Protein AF-A0A8T9BLK2-F1 (afdb_monomer)

Solvent-accessible surface area (backbone atoms only — not comparable to full-atom values): 68616 Å² total; per-residue (Å²): 132,92,81,92,84,88,91,85,91,87,90,91,92,85,91,90,89,92,88,90,84,88,85,89,82,92,74,89,77,74,81,78,75,74,76,85,77,80,78,51,68,69,63,63,46,60,80,20,44,61,84,83,90,82,53,83,85,38,69,67,26,48,50,18,27,55,54,35,48,53,46,49,52,55,48,49,53,52,49,54,58,35,71,66,52,31,55,70,72,42,46,53,57,39,47,77,65,77,43,71,53,59,66,56,51,52,61,70,46,35,41,87,95,63,71,72,50,68,39,24,59,50,13,27,55,98,68,44,98,92,42,89,31,44,25,21,19,39,51,34,29,41,30,37,33,74,45,30,63,28,30,40,41,32,32,24,44,41,24,87,37,15,33,34,42,48,56,25,36,51,52,52,49,50,48,49,47,46,18,62,78,15,43,23,33,37,38,37,40,40,22,20,62,21,69,35,70,96,50,37,80,64,26,50,80,52,84,80,18,50,64,38,53,59,54,49,44,54,52,31,47,76,69,71,31,53,33,36,23,34,30,70,16,46,16,28,36,76,44,29,49,58,40,67,62,29,81,44,25,34,23,16,44,97,54,10,29,45,30,68,60,53,48,74,52,41,30,72,75,73,66,48,90,60,51,62,52,78,71,23,11,23,64,41,25,51,76,70,70,67,57,26,78,39,75,19,79,38,64,67,50,40,42,52,50,52,42,48,55,54,56,68,50,89,55,64,62,54,65,87,76,67,100,61,93,52,49,68,35,82,42,66,33,67,53,38,36,29,63,40,54,65,58,73,87,56,88,56,67,58,67,58,55,49,25,35,43,19,30,50,12,31,46,48,65,47,66,64,96,50,29,65,43,40,45,34,28,41,36,28,40,84,67,45,62,32,35,41,42,36,38,49,44,50,44,43,41,57,18,20,51,51,48,20,57,50,46,51,54,25,42,79,64,68,30,32,34,39,25,39,33,23,21,68,14,59,57,80,54,76,66,39,54,74,66,31,22,69,68,27,40,46,46,14,32,48,33,48,60,70,49,85,38,60,32,34,24,37,31,71,25,35,34,11,35,73,24,26,53,53,52,45,34,65,94,48,67,38,73,45,35,37,29,23,74,63,13,36,44,43,72,60,55,49,65,58,51,37,55,51,31,48,72,72,76,36,82,59,54,65,67,60,35,53,48,49,52,54,62,18,29,38,71,51,32,18,17,68,57,61,33,42,25,73,42,59,58,42,49,48,38,62,51,52,39,54,52,50,59,49,61,67,38,57,72,49,72,74,76,70,85,63,93,59,90,75,85,82,80,82,87,75,84,93,76,88,79,87,82,89,90,79,84,84,94,72,91,88,74,90,82,93,76,87,77,82,80,70,48,84,69,60,21,29,27,37,59,43,59,42,31,58,35,44,60,49,45,49,50,32,53,75,73,66,23,47,56,28,31,40,33,25,65,92,34,72,82,33,54,34,36,68,72,32,98,46,49,45,79,59,40,59,83,68,42,71,66,40,53,69,60,52,53,50,48,30,57,75,68,66,31,50,27,38,37,28,56,62,59,86,50,35,68,36,28,68,50,43,43,50,33,52,77,73,69,29,46,52,49,44,41,47,30,66,32,31,56,40,44,77,32,74,64,59,30,49,57,49,28,56,75,51,73,28,55,57,63,56,60,52,79,65,91,73,78,50,70,68,59,49,49,55,50,43,65,73,62,36,71,34,27,30,38,33,23,68,91,49,62,93,74,46,21,52,32,74,24,73,48,78,90,49,34,69,61,33,46,54,53,17,31,54,43,13,38,76,75,65,75,40,62,58,57,31,40,31,51,48,69,90,53,31,25,37,40,30,31,39,34,40,26,20,95,84,73,52,63,35,44,59,52,42,33,28,41,15,47,26,59,98,86,41,69,42,39,37,30,15,57,47,66,96,62,54,68,69,59,51,52,49,53,39,50,37,40,32,36,50,39,59,71,48,62,38,28,24,41,28,32,36,35,25,42,31,28,73,89,78,72,50,62,23,50,73,53,54,51,53,24,52,62,91,73,44,59,28,41,27,62,17,54,74,49,63,66,68,54,49,26,54,40,31,63,27,61,39,72,74,94,70,56,54,67,63,42,55,51,35,30,72,73,43,28,17,15,36,34,35,59,39,30,27,17,29,59,93,63,79,50,42,68,44,56,33,44,27,74,40,57,41,71,49,82,72,51,104,45,30,48,72,53,53,29,69,59,64,68,39,66,53,54,54,90,48,80,46,69,47,31,38,44,33,17,39,24,77,38,61,72,51,10,44,53,49,40,39,56,38,53,31,53,44,45,74,35,59,52,44,49,38,60,71,54,53,48,42,50,64,66,32,72,49,57,73,73,46,67,66,18,50,56,46,66,72,74,46,33,73,72,65,68,53,86,78,86,81,60,67,62,59,56,51,49,55,54,50,42,51,54,35,37,54,52,60,79,64,70,80,86,75,86,78,51,101,82,54,82,78,83,69,97,66,96,67,58,62,48,78,47,41,34,30,57,75,82,52,92,63,83,58,53,36,40,33,39,39,36,56,80,46,101,46,30,29,33,41,36,37,38,36,92,95,42,82,48,77,46,62,74,25,36,55,42,79,35,63,52,41,36,41,34,38,45,89,90,49,76,49,61,34,41,47,47,77,58,90,56,36,36,41,38,39,44,94,47,44,81,45,53,34,33,62,54,79,60,73,73,56,45,70,72,68,68,70,71,77,75,91,48,60,44,55,31,90,41,59,30,30,34,68,38,64,71,58,54,67,73,39,78,43,50,58,67,37,66,41,36,34,29,34,42,64,90,39,82,46,77,42,52,31,93,49,65,50,41,28,60,35,65,71,65,50,65,73,40,78,46,47,53,71,37,66,40,36,30,42,56,86,79,90,127

Organism: NCBI:txid1316785

Structure (mmCIF, N/CA/C/O backbone):
data_AF-A0A8T9BLK2-F1
#
_entry.id   AF-A0A8T9BLK2-F1
#
loop_
_atom_site.group_PDB
_atom_site.id
_atom_site.type_symbol
_atom_site.label_atom_id
_atom_site.label_alt_id
_atom_site.label_comp_id
_atom_site.label_asym_id
_atom_site.label_entity_id
_atom_site.label_seq_id
_atom_site.pdbx_PDB_ins_code
_atom_site.Cartn_x
_atom_site.Cartn_y
_atom_site.Cartn_z
_atom_site.occupancy
_atom_site.B_iso_or_equiv
_atom_site.auth_seq_id
_atom_site.auth_comp_id
_atom_site.auth_asym_id
_atom_site.auth_atom_id
_atom_site.pdbx_PDB_model_num
ATOM 1 N N . MET A 1 1 ? -42.839 -8.316 -58.264 1.00 32.50 1 MET A N 1
ATOM 2 C CA . MET A 1 1 ? -43.473 -9.186 -59.286 1.00 32.50 1 MET A CA 1
ATOM 3 C C . MET A 1 1 ? -42.909 -10.595 -59.131 1.00 32.50 1 MET A C 1
ATOM 5 O O . MET A 1 1 ? -41.769 -10.670 -58.703 1.00 32.50 1 MET A O 1
ATOM 9 N N . SER A 1 2 ? -43.687 -11.638 -59.471 1.00 29.81 2 SER A N 1
ATOM 10 C CA . SER A 1 2 ? -43.300 -13.060 -59.698 1.00 29.81 2 SER A CA 1
ATOM 11 C C . SER A 1 2 ? -42.462 -13.843 -58.645 1.00 29.81 2 SER A C 1
ATOM 13 O O . SER A 1 2 ? -41.408 -13.363 -58.259 1.00 29.81 2 SER A O 1
ATOM 15 N N . THR A 1 3 ? -42.689 -15.124 -58.282 1.00 33.69 3 THR A N 1
ATOM 16 C CA . THR A 1 3 ? -43.888 -15.988 -58.036 1.00 33.69 3 THR A CA 1
ATOM 17 C C . THR A 1 3 ? -43.459 -17.470 -57.865 1.00 33.69 3 THR A C 1
ATOM 19 O O . THR A 1 3 ? -42.908 -17.997 -58.823 1.00 33.69 3 THR A O 1
ATOM 22 N N . PHE A 1 4 ? -43.851 -18.152 -56.764 1.00 33.50 4 PHE A N 1
ATOM 23 C CA . PHE A 1 4 ? -44.013 -19.637 -56.604 1.00 33.50 4 PHE A CA 1
ATOM 24 C C . PHE A 1 4 ? -42.783 -20.567 -56.888 1.00 33.50 4 PHE A C 1
ATOM 26 O O . PHE A 1 4 ? -41.760 -20.078 -57.345 1.00 33.50 4 PHE A O 1
ATOM 33 N N . GLN A 1 5 ? -42.702 -21.894 -56.617 1.00 32.06 5 GLN A N 1
ATOM 34 C CA . GLN A 1 5 ? -43.448 -22.973 -55.886 1.00 32.06 5 GLN A CA 1
ATOM 35 C C . GLN A 1 5 ? -42.379 -24.075 -55.536 1.00 32.06 5 GLN A C 1
ATOM 37 O O . GLN A 1 5 ? -41.478 -24.260 -56.343 1.00 32.06 5 GLN A O 1
ATOM 42 N N . ALA A 1 6 ? -42.225 -24.725 -54.363 1.00 34.12 6 ALA A N 1
ATOM 43 C CA . ALA A 1 6 ? -43.047 -25.634 -53.521 1.00 34.12 6 ALA A CA 1
ATOM 44 C C . ALA A 1 6 ? -43.052 -27.159 -53.896 1.00 34.12 6 ALA A C 1
ATOM 46 O O . ALA A 1 6 ? -43.055 -27.498 -55.074 1.00 34.12 6 ALA A O 1
ATOM 47 N N . SER A 1 7 ? -43.180 -28.055 -52.880 1.00 31.47 7 SER A N 1
ATOM 48 C CA . SER A 1 7 ? -43.416 -29.546 -52.912 1.00 31.47 7 SER A CA 1
ATOM 49 C C . SER A 1 7 ? -42.209 -30.513 -53.142 1.00 31.47 7 SER A C 1
ATOM 51 O O . SER A 1 7 ? -41.186 -30.064 -53.639 1.00 31.47 7 SER A O 1
ATOM 53 N N . ARG A 1 8 ? -42.247 -31.853 -52.889 1.00 32.94 8 ARG A N 1
ATOM 54 C CA . ARG A 1 8 ? -42.596 -32.703 -51.691 1.00 32.94 8 ARG A CA 1
ATOM 55 C C . ARG A 1 8 ? -42.308 -34.233 -51.952 1.00 32.94 8 ARG A C 1
ATOM 57 O O . ARG A 1 8 ? -43.018 -34.823 -52.752 1.00 32.94 8 ARG A O 1
ATOM 64 N N . GLY A 1 9 ? -41.426 -34.908 -51.181 1.00 30.66 9 GLY A N 1
ATOM 65 C CA . GLY A 1 9 ? -41.492 -36.371 -50.831 1.00 30.66 9 GLY A CA 1
ATOM 66 C C . GLY A 1 9 ? -41.154 -37.491 -51.874 1.00 30.66 9 GLY A C 1
ATOM 67 O O . GLY A 1 9 ? -40.848 -37.160 -53.009 1.00 30.66 9 GLY A O 1
ATOM 68 N N . VAL A 1 10 ? -41.204 -38.828 -51.594 1.00 33.56 10 VAL A N 1
ATOM 69 C CA . VAL A 1 10 ? -41.036 -39.620 -50.325 1.00 33.56 10 VAL A CA 1
ATOM 70 C C . VAL A 1 10 ? -40.929 -41.192 -50.503 1.00 33.56 10 VAL A C 1
ATOM 72 O O . VAL A 1 10 ? -41.684 -41.762 -51.277 1.00 33.56 10 VAL A O 1
ATOM 75 N N . LEU A 1 11 ? -40.085 -41.885 -49.692 1.00 33.94 11 LEU A N 1
ATOM 76 C CA . LEU A 1 11 ? -40.084 -43.319 -49.200 1.00 33.94 11 LEU A CA 1
ATOM 77 C C . LEU A 1 11 ? -39.863 -44.638 -50.048 1.00 33.94 11 LEU A C 1
ATOM 79 O O . LEU A 1 11 ? -40.534 -44.878 -51.041 1.00 33.94 11 LEU A O 1
ATOM 83 N N . ARG A 1 12 ? -39.135 -45.599 -49.394 1.00 32.94 12 ARG A N 1
ATOM 84 C CA . ARG A 1 12 ? -39.212 -47.119 -49.357 1.00 32.94 12 ARG A CA 1
ATOM 85 C C . ARG A 1 12 ? -38.590 -48.023 -50.475 1.00 32.94 12 ARG A C 1
ATOM 87 O O . ARG A 1 12 ? -38.519 -47.586 -51.609 1.00 32.94 12 ARG A O 1
ATOM 94 N N . LEU A 1 13 ? -38.248 -49.334 -50.278 1.00 37.34 13 LEU A N 1
ATOM 95 C CA . LEU A 1 13 ? -37.554 -50.122 -49.189 1.00 37.34 13 LEU A CA 1
ATOM 96 C C . LEU A 1 13 ? -37.384 -51.661 -49.501 1.00 37.34 13 LEU A C 1
ATOM 98 O O . LEU A 1 13 ? -38.357 -52.279 -49.921 1.00 37.34 13 LEU A O 1
ATOM 102 N N . SER A 1 14 ? -36.226 -52.303 -49.197 1.00 30.75 14 SER A N 1
ATOM 103 C CA . SER A 1 14 ? -35.950 -53.782 -49.006 1.00 30.75 14 SER A CA 1
ATOM 104 C C . SER A 1 14 ? -34.440 -54.023 -48.645 1.00 30.75 14 SER A C 1
ATOM 106 O O . SER A 1 14 ? -33.698 -53.049 -48.746 1.00 30.75 14 SER A O 1
ATOM 108 N N . ARG A 1 15 ? -33.825 -55.121 -48.111 1.00 36.09 15 ARG A N 1
ATOM 109 C CA . ARG A 1 15 ? -34.111 -56.528 -47.634 1.00 36.09 15 ARG A CA 1
ATOM 110 C C . ARG A 1 15 ? -34.069 -57.690 -48.669 1.00 36.09 15 ARG A C 1
ATOM 112 O O . ARG A 1 15 ? -34.562 -57.477 -49.761 1.00 36.09 15 ARG A O 1
ATOM 119 N N . SER A 1 16 ? -33.589 -58.941 -48.438 1.00 34.47 16 SER A N 1
ATOM 120 C CA . SER A 1 16 ? -32.880 -59.729 -47.358 1.00 34.47 16 SER A CA 1
ATOM 121 C C . SER A 1 16 ? -32.555 -61.178 -47.911 1.00 34.47 16 SER A C 1
ATOM 123 O O . SER A 1 16 ? -33.013 -61.434 -49.016 1.00 34.47 16 SER A O 1
ATOM 125 N N . ILE A 1 17 ? -31.870 -62.216 -47.344 1.00 36.19 17 ILE A N 1
ATOM 126 C CA . ILE A 1 17 ? -31.128 -62.592 -46.090 1.00 36.19 17 ILE A CA 1
ATOM 127 C C . ILE A 1 17 ? -30.279 -63.904 -46.319 1.00 36.19 17 ILE A C 1
ATOM 129 O O . ILE A 1 17 ? -30.772 -64.761 -47.043 1.00 36.19 17 ILE A O 1
ATOM 133 N N . THR A 1 18 ? -29.120 -64.144 -45.647 1.00 31.31 18 THR A N 1
ATOM 134 C CA . THR A 1 18 ? -28.520 -65.508 -45.370 1.00 31.31 18 THR A CA 1
ATOM 135 C C . THR A 1 18 ? -27.453 -65.523 -44.227 1.00 31.31 18 THR A C 1
ATOM 137 O O . THR A 1 18 ? -27.156 -64.465 -43.681 1.00 31.31 18 THR A O 1
ATOM 140 N N . LYS A 1 19 ? -26.931 -66.703 -43.805 1.00 33.94 19 LYS A N 1
ATOM 141 C CA . LYS A 1 19 ? -26.107 -66.992 -42.576 1.00 33.94 19 LYS A CA 1
ATOM 142 C C . LYS A 1 19 ? -24.738 -67.684 -42.912 1.00 33.94 19 LYS A C 1
ATOM 144 O O . LYS A 1 19 ? -24.508 -67.887 -44.096 1.00 33.94 19 LYS A O 1
ATOM 149 N N . LEU A 1 20 ? -23.795 -68.107 -42.029 1.00 33.69 20 LEU A N 1
ATOM 150 C CA . LEU A 1 20 ? -23.721 -68.281 -40.546 1.00 33.69 20 LEU A CA 1
ATOM 151 C C . LEU A 1 20 ? -22.292 -67.994 -39.944 1.00 33.69 20 LEU A C 1
ATOM 153 O O . LEU A 1 20 ? -21.864 -66.849 -40.030 1.00 33.69 20 LEU A O 1
ATOM 157 N N . GLN A 1 21 ? -21.589 -68.949 -39.288 1.00 42.44 21 GLN A N 1
ATOM 158 C CA . GLN A 1 21 ? -20.327 -68.786 -38.495 1.00 42.44 21 GLN A CA 1
ATOM 159 C C . GLN A 1 21 ? -19.450 -70.076 -38.481 1.00 42.44 21 GLN A C 1
ATOM 161 O O . GLN A 1 21 ? -19.972 -71.127 -38.861 1.00 42.44 21 GLN A O 1
ATOM 166 N N . PRO A 1 22 ? -18.150 -70.031 -38.075 1.00 35.12 22 PRO A N 1
ATOM 167 C CA . PRO A 1 22 ? -17.751 -70.276 -36.662 1.00 35.12 22 PRO A CA 1
ATOM 168 C C . PRO A 1 22 ? -16.671 -69.235 -36.160 1.00 35.12 22 PRO A C 1
ATOM 170 O O . PRO A 1 22 ? -16.765 -68.102 -36.630 1.00 35.12 22 PRO A O 1
ATOM 173 N N . PRO A 1 23 ? -15.778 -69.430 -35.143 1.00 52.62 23 PRO A N 1
ATOM 174 C CA . PRO A 1 23 ? -15.819 -68.543 -33.959 1.00 52.62 23 PRO A CA 1
ATOM 175 C C . PRO A 1 23 ? -14.490 -67.908 -33.441 1.00 52.62 23 PRO A C 1
ATOM 177 O O . PRO A 1 23 ? -13.392 -68.270 -33.843 1.00 52.62 23 PRO A O 1
ATOM 180 N N . LEU A 1 24 ? -14.642 -67.025 -32.436 1.00 39.44 24 LEU A N 1
ATOM 181 C CA . LEU A 1 24 ? -13.676 -66.623 -31.382 1.00 39.44 24 LEU A CA 1
ATOM 182 C C . LEU A 1 24 ? -12.312 -65.992 -31.757 1.00 39.44 24 LEU A C 1
ATOM 184 O O . LEU A 1 24 ? -11.321 -66.682 -31.975 1.00 39.44 24 LEU A O 1
ATOM 188 N N . ASN A 1 25 ? -12.191 -64.678 -31.519 1.00 32.25 25 ASN A N 1
ATOM 189 C CA . ASN A 1 25 ? -11.544 -64.200 -30.280 1.00 32.25 25 ASN A CA 1
ATOM 190 C C . ASN A 1 25 ? -11.854 -62.717 -29.986 1.00 32.25 25 ASN A C 1
ATOM 192 O O . ASN A 1 25 ? -12.059 -61.926 -30.906 1.00 32.25 25 ASN A O 1
ATOM 196 N N . LEU A 1 26 ? -11.891 -62.329 -28.705 1.00 46.19 26 LEU A N 1
ATOM 197 C CA . LEU A 1 26 ? -12.064 -60.926 -28.302 1.00 46.19 26 LEU A CA 1
ATOM 198 C C . LEU A 1 26 ? -10.729 -60.176 -28.352 1.00 46.19 26 LEU A C 1
ATOM 200 O O . LEU A 1 26 ? -9.761 -60.616 -27.740 1.00 46.19 26 LEU A O 1
ATOM 204 N N . HIS A 1 27 ? -10.732 -58.983 -28.946 1.00 36.72 27 HIS A N 1
ATOM 205 C CA . HIS A 1 27 ? -9.915 -57.847 -28.505 1.00 36.72 27 HIS A CA 1
ATOM 206 C C . HIS A 1 27 ? -10.743 -56.565 -28.671 1.00 36.72 27 HIS A C 1
ATOM 208 O O . HIS A 1 27 ? -11.294 -56.301 -29.741 1.00 36.72 27 HIS A O 1
ATOM 214 N N . LEU A 1 28 ? -10.857 -55.775 -27.601 1.00 39.50 28 LEU A N 1
ATOM 215 C CA . LEU A 1 28 ? -11.644 -54.542 -27.577 1.00 39.50 28 LEU A CA 1
ATOM 216 C C . LEU A 1 28 ? -10.945 -53.440 -28.384 1.00 39.50 28 LEU A C 1
ATOM 218 O O . LEU A 1 28 ? -10.127 -52.689 -27.857 1.00 39.50 28 LEU A O 1
ATOM 222 N N . ARG A 1 29 ? -11.304 -53.295 -29.666 1.00 39.34 29 ARG A N 1
ATOM 223 C CA . ARG A 1 29 ? -11.026 -52.051 -30.395 1.00 39.34 29 ARG A CA 1
ATOM 224 C C . ARG A 1 29 ? -11.906 -50.944 -29.821 1.00 39.34 29 ARG A C 1
ATOM 226 O O . ARG A 1 29 ? -13.094 -50.867 -30.124 1.00 39.34 29 ARG A O 1
ATOM 233 N N . ILE A 1 30 ? -11.294 -50.106 -28.986 1.00 42.41 30 ILE A N 1
ATOM 234 C CA . ILE A 1 30 ? -11.864 -48.853 -28.485 1.00 42.41 30 ILE A CA 1
ATOM 235 C C . ILE A 1 30 ? -12.424 -48.070 -29.677 1.00 42.41 30 ILE A C 1
ATOM 237 O O . ILE A 1 30 ? -11.724 -47.860 -30.669 1.00 42.41 30 ILE A O 1
ATOM 241 N N . ALA A 1 31 ? -13.687 -47.652 -29.588 1.00 42.72 31 ALA A N 1
ATOM 242 C CA . ALA A 1 31 ? -14.311 -46.855 -30.632 1.00 42.72 31 ALA A CA 1
ATOM 243 C C . ALA A 1 31 ? -13.582 -45.509 -30.747 1.00 42.72 31 ALA A C 1
ATOM 245 O O . ALA A 1 31 ? -13.610 -44.696 -29.820 1.00 42.72 31 ALA A O 1
ATOM 246 N N . SER A 1 32 ? -12.936 -45.272 -31.888 1.00 41.78 32 SER A N 1
ATOM 247 C CA . SER A 1 32 ? -12.301 -43.995 -32.201 1.00 41.78 32 SER A CA 1
ATOM 248 C C . SER A 1 32 ? -13.364 -42.897 -32.220 1.00 41.78 32 SER A C 1
ATOM 250 O O . SER A 1 32 ? -14.148 -42.804 -33.167 1.00 41.78 32 SER A O 1
ATOM 252 N N . ARG A 1 33 ? -13.406 -42.064 -31.173 1.00 43.31 33 ARG A N 1
ATOM 253 C CA . ARG A 1 33 ? -14.192 -40.827 -31.201 1.00 43.31 33 ARG A CA 1
ATOM 254 C C . ARG A 1 33 ? -13.654 -39.967 -32.339 1.00 43.31 33 ARG A C 1
ATOM 256 O O . ARG A 1 33 ? -12.489 -39.578 -32.314 1.00 43.31 33 ARG A O 1
ATOM 263 N N . ASN A 1 34 ? -14.498 -39.699 -33.331 1.00 47.78 34 ASN A N 1
ATOM 264 C CA . ASN A 1 34 ? -14.150 -38.774 -34.399 1.00 47.78 34 ASN A CA 1
ATOM 265 C C . ASN A 1 34 ? -13.837 -37.395 -33.806 1.00 47.78 34 ASN A C 1
ATOM 267 O O . ASN A 1 34 ? -14.476 -36.970 -32.844 1.00 47.78 34 ASN A O 1
ATOM 271 N N . VAL A 1 35 ? -12.831 -36.760 -34.411 1.00 54.38 35 VAL A N 1
ATOM 272 C CA . VAL A 1 35 ? -12.270 -35.428 -34.145 1.00 54.38 35 VAL A CA 1
ATOM 273 C C . VAL A 1 35 ? -13.250 -34.466 -33.466 1.00 54.38 35 VAL A C 1
ATOM 275 O O . VAL A 1 35 ? -14.358 -34.252 -33.957 1.00 54.38 35 VAL A O 1
ATOM 278 N N . ALA A 1 36 ? -12.807 -33.835 -32.375 1.00 53.12 36 ALA A N 1
ATOM 279 C CA . ALA A 1 36 ? -13.556 -32.769 -31.719 1.00 53.12 36 ALA A CA 1
ATOM 280 C C . ALA A 1 36 ? -13.859 -31.641 -32.718 1.00 53.12 36 ALA A C 1
ATOM 282 O O . ALA A 1 36 ? -12.952 -30.997 -33.246 1.00 53.12 36 ALA A O 1
ATOM 283 N N . THR A 1 37 ? -15.142 -31.404 -32.984 1.00 58.34 37 THR A N 1
ATOM 284 C CA . THR A 1 37 ? -15.588 -30.294 -33.826 1.00 58.34 37 THR A CA 1
ATOM 285 C C . THR A 1 37 ? -15.268 -28.978 -33.131 1.00 58.34 37 THR A C 1
ATOM 287 O O . THR A 1 37 ? -15.829 -28.690 -32.075 1.00 58.34 37 THR A O 1
ATOM 290 N N . HIS A 1 38 ? -14.387 -28.179 -33.729 1.00 65.06 38 HIS A N 1
ATOM 291 C CA . HIS A 1 38 ? -14.098 -26.821 -33.283 1.00 65.06 38 HIS A CA 1
ATOM 292 C C . HIS A 1 38 ? -15.377 -25.967 -33.359 1.00 65.06 38 HIS A C 1
ATOM 294 O O . HIS A 1 38 ? -15.778 -25.537 -34.444 1.00 65.06 38 HIS A O 1
ATOM 300 N N . THR A 1 39 ? -16.011 -25.714 -32.211 1.00 65.00 39 THR A N 1
ATOM 301 C CA . THR A 1 39 ? -17.123 -24.764 -32.087 1.00 65.00 39 THR A CA 1
ATOM 302 C C . THR A 1 39 ? -16.659 -23.392 -32.563 1.00 65.00 39 THR A C 1
ATOM 304 O O . THR A 1 39 ? -15.677 -22.853 -32.054 1.00 65.00 39 THR A O 1
ATOM 307 N N . LEU A 1 40 ? -17.330 -22.825 -33.563 1.00 71.38 40 LEU A N 1
ATOM 308 C CA . LEU A 1 40 ? -16.963 -21.512 -34.090 1.00 71.38 40 LEU A CA 1
ATOM 309 C C . LEU A 1 40 ? -17.308 -20.415 -33.064 1.00 71.38 40 LEU A C 1
ATOM 311 O O . LEU A 1 40 ? -18.347 -20.525 -32.409 1.00 71.38 40 LEU A O 1
ATOM 315 N N . PRO A 1 41 ? -16.522 -19.325 -32.950 1.00 68.62 41 PRO A N 1
ATOM 316 C CA . PRO A 1 41 ? -16.838 -18.213 -32.048 1.00 68.62 41 PRO A CA 1
ATOM 317 C C . PRO A 1 41 ? -18.250 -17.646 -32.250 1.00 68.62 41 PRO A C 1
ATOM 319 O O . PRO A 1 41 ? -18.929 -17.325 -31.283 1.00 68.62 41 PRO A O 1
ATOM 322 N N . SER A 1 42 ? -18.753 -17.636 -33.487 1.00 70.44 42 SER A N 1
ATOM 323 C CA . SER A 1 42 ? -20.136 -17.263 -33.811 1.00 70.44 42 SER A CA 1
ATOM 324 C C . SER A 1 42 ? -21.193 -18.143 -33.127 1.00 70.44 42 SER A C 1
ATOM 326 O O . SER A 1 42 ? -22.240 -17.640 -32.734 1.00 70.44 42 SER A O 1
ATOM 328 N N . GLN A 1 43 ? -20.924 -19.436 -32.922 1.00 74.94 43 GLN A N 1
ATOM 329 C CA . GLN A 1 43 ? -21.820 -20.353 -32.203 1.00 74.94 43 GLN A CA 1
ATOM 330 C C . GLN A 1 43 ? -21.773 -20.126 -30.682 1.00 74.94 43 GLN A C 1
ATOM 332 O O . GLN A 1 43 ? -22.789 -20.293 -30.012 1.00 74.94 43 GLN A O 1
ATOM 337 N N . ALA A 1 44 ? -20.621 -19.713 -30.143 1.00 68.81 44 ALA A N 1
ATOM 338 C CA . ALA A 1 44 ? -20.479 -19.321 -28.739 1.00 68.81 44 ALA A CA 1
ATOM 339 C C . ALA A 1 44 ? -21.114 -17.945 -28.448 1.00 68.81 44 ALA A C 1
ATOM 341 O O . ALA A 1 44 ? -21.733 -17.757 -27.402 1.00 68.81 44 ALA A O 1
ATOM 342 N N . ASN A 1 45 ? -21.041 -17.006 -29.396 1.00 70.56 45 ASN A N 1
ATOM 343 C CA . ASN A 1 45 ? -21.731 -15.720 -29.300 1.00 70.56 45 ASN A CA 1
ATOM 344 C C . ASN A 1 45 ? -23.255 -15.897 -29.398 1.00 70.56 45 ASN A C 1
ATOM 346 O O . ASN A 1 45 ? -23.983 -15.298 -28.613 1.00 70.56 45 ASN A O 1
ATOM 350 N N . ALA A 1 46 ? -23.745 -16.763 -30.294 1.00 77.50 46 ALA A N 1
ATOM 351 C CA . ALA A 1 46 ? -25.179 -16.970 -30.527 1.00 77.50 46 ALA A CA 1
ATOM 352 C C . ALA A 1 46 ? -25.975 -17.422 -29.285 1.00 77.50 46 ALA A C 1
ATOM 354 O O . ALA A 1 46 ? -27.147 -17.075 -29.168 1.00 77.50 46 ALA A O 1
ATOM 355 N N . ILE A 1 47 ? -25.363 -18.149 -28.339 1.00 86.00 47 ILE A N 1
ATOM 356 C CA . ILE A 1 47 ? -26.016 -18.515 -27.062 1.00 86.00 47 ILE A CA 1
ATOM 357 C C . ILE A 1 47 ? -26.053 -17.371 -26.032 1.00 86.00 47 ILE A C 1
ATOM 359 O O . ILE A 1 47 ? -26.705 -17.506 -25.000 1.00 86.00 47 ILE A O 1
ATOM 363 N N . SER A 1 48 ? -25.348 -16.270 -26.304 1.00 90.06 48 SER A N 1
ATOM 364 C CA . SER A 1 48 ? -25.230 -15.090 -25.436 1.00 90.06 48 SER A CA 1
ATOM 365 C C . SER A 1 48 ? -25.962 -13.860 -25.996 1.00 90.06 48 SER A C 1
ATOM 367 O O . SER A 1 48 ? -25.954 -12.811 -25.361 1.00 90.06 48 SER A O 1
ATOM 369 N N . VAL A 1 49 ? -26.586 -13.953 -27.176 1.00 93.75 49 VAL A N 1
ATOM 370 C CA . VAL A 1 49 ? -27.430 -12.881 -27.728 1.00 93.75 49 VAL A CA 1
ATOM 371 C C . VAL A 1 49 ? -28.728 -12.796 -26.926 1.00 93.75 49 VAL A C 1
ATOM 373 O O . VAL A 1 49 ? -29.430 -13.797 -26.765 1.00 93.75 49 VAL A O 1
ATOM 376 N N . LEU A 1 50 ? -29.069 -11.604 -26.436 1.00 93.75 50 LEU A N 1
ATOM 377 C CA . LEU A 1 50 ? -30.318 -11.387 -25.708 1.00 93.75 50 LEU A CA 1
ATOM 378 C C . LEU A 1 50 ? -31.521 -11.327 -26.673 1.00 93.75 50 LEU A C 1
ATOM 380 O O . LEU A 1 50 ? -31.517 -10.502 -27.590 1.00 93.75 50 LEU A O 1
ATOM 384 N N . PRO A 1 51 ? -32.571 -12.150 -26.484 1.00 92.25 51 PRO A N 1
ATOM 385 C CA . PRO A 1 51 ? -33.850 -11.957 -27.159 1.00 92.25 51 PRO A CA 1
ATOM 386 C C . PRO A 1 51 ? -34.607 -10.784 -26.521 1.00 92.25 51 PRO A C 1
ATOM 388 O O . PRO A 1 51 ? -34.532 -10.602 -25.306 1.00 92.25 51 PRO A O 1
ATOM 391 N N . THR A 1 52 ? -35.375 -10.036 -27.314 1.00 92.19 52 THR A N 1
ATOM 392 C CA . THR A 1 52 ? -36.331 -9.049 -26.788 1.00 92.19 52 THR A CA 1
ATOM 393 C C . THR A 1 52 ? -37.727 -9.649 -26.612 1.00 92.19 52 THR A C 1
ATOM 395 O O . THR A 1 52 ? -38.161 -10.488 -27.406 1.00 92.19 52 THR A O 1
ATOM 398 N N . ILE A 1 53 ? -38.437 -9.199 -25.578 1.00 89.94 53 ILE A N 1
ATOM 399 C CA . ILE A 1 53 ? -39.873 -9.422 -25.352 1.00 89.94 53 ILE A CA 1
ATOM 400 C C . ILE A 1 53 ? -40.701 -8.128 -25.472 1.00 89.94 53 ILE A C 1
ATOM 402 O O . ILE A 1 53 ? -41.889 -8.130 -25.151 1.00 89.94 53 ILE A O 1
ATOM 406 N N . ILE A 1 54 ? -40.090 -7.020 -25.908 1.00 89.62 54 ILE A N 1
ATOM 407 C CA . ILE A 1 54 ? -40.761 -5.723 -26.068 1.00 89.62 54 ILE A CA 1
ATOM 408 C C . ILE A 1 54 ? -41.536 -5.680 -27.388 1.00 89.62 54 ILE A C 1
ATOM 410 O O . ILE A 1 54 ? -41.010 -6.015 -28.446 1.00 89.62 54 ILE A O 1
ATOM 414 N N . ASP A 1 55 ? -42.778 -5.199 -27.320 1.00 90.12 55 ASP A N 1
ATOM 415 C CA . ASP A 1 55 ? -43.598 -4.839 -28.478 1.00 90.12 55 ASP A CA 1
ATOM 416 C C . ASP A 1 55 ? -43.782 -3.308 -28.519 1.00 90.12 55 ASP A C 1
ATOM 418 O O . ASP A 1 55 ? -44.594 -2.772 -27.751 1.00 90.12 55 ASP A O 1
ATOM 422 N N . PRO A 1 56 ? -43.075 -2.586 -29.413 1.00 90.00 56 PRO A N 1
ATOM 423 C CA . PRO A 1 56 ? -43.239 -1.142 -29.588 1.00 90.00 56 PRO A CA 1
ATOM 424 C C . PRO A 1 56 ? -44.644 -0.712 -30.046 1.00 90.00 56 PRO A C 1
ATOM 426 O O . PRO A 1 56 ? -44.994 0.467 -29.963 1.00 90.00 56 PRO A O 1
ATOM 429 N N . SER A 1 57 ? -45.471 -1.646 -30.531 1.00 90.81 57 SER A N 1
ATOM 430 C CA . SER A 1 57 ? -46.866 -1.394 -30.906 1.00 90.81 57 SER A CA 1
ATOM 431 C C . SER A 1 57 ? -47.855 -1.538 -29.741 1.00 90.81 57 SER A C 1
ATOM 433 O O . SER A 1 57 ? -49.027 -1.187 -29.905 1.00 90.81 57 SER A O 1
ATOM 435 N N . SER A 1 58 ? -47.400 -1.966 -28.559 1.00 93.12 58 SER A N 1
ATOM 436 C CA . SER A 1 58 ? -48.226 -2.079 -27.352 1.00 93.12 58 SER A CA 1
ATOM 437 C C . SER A 1 58 ? -48.581 -0.716 -26.735 1.00 93.12 58 SER A C 1
ATOM 439 O O . SER A 1 58 ? -47.813 0.246 -26.795 1.00 93.12 58 SER A O 1
ATOM 441 N N . GLU A 1 59 ? -49.755 -0.622 -26.103 1.00 91.62 59 GLU A N 1
ATOM 442 C CA . GLU A 1 59 ? -50.210 0.620 -25.455 1.00 91.62 59 GLU A CA 1
ATOM 443 C C . GLU A 1 59 ? -49.359 1.002 -24.233 1.00 91.62 59 GLU A C 1
ATOM 445 O O . GLU A 1 59 ? -49.165 2.185 -23.967 1.00 91.62 59 GLU A O 1
ATOM 450 N N . GLU A 1 60 ? -48.794 0.025 -23.513 1.00 89.00 60 GLU A N 1
ATOM 451 C CA . GLU A 1 60 ? -47.895 0.293 -22.384 1.00 89.00 60 GLU A CA 1
ATOM 452 C C . GLU A 1 60 ? -46.587 0.953 -22.838 1.00 89.00 60 GLU A C 1
ATOM 454 O O . GLU A 1 60 ? -46.166 1.943 -22.239 1.00 89.00 60 GLU A O 1
ATOM 459 N N . TYR A 1 61 ? -45.984 0.462 -23.926 1.00 92.25 61 TYR A N 1
ATOM 460 C CA . TYR A 1 61 ? -44.784 1.064 -24.505 1.00 92.25 61 TYR A CA 1
ATOM 461 C C . TYR A 1 61 ? -45.051 2.494 -25.000 1.00 92.25 61 TYR A C 1
ATOM 463 O O . TYR A 1 61 ? -44.283 3.408 -24.695 1.00 92.25 61 TYR A O 1
ATOM 471 N N . LYS A 1 62 ? -46.167 2.718 -25.712 1.00 93.31 62 LYS A N 1
ATOM 472 C CA . LYS A 1 62 ? -46.568 4.056 -26.190 1.00 93.31 62 LYS A CA 1
ATOM 473 C C . LYS A 1 62 ? -46.790 5.031 -25.038 1.00 93.31 62 LYS A C 1
ATOM 475 O O . LYS A 1 62 ? -46.367 6.182 -25.126 1.00 93.31 62 LYS A O 1
ATOM 480 N N . GLU A 1 63 ? -47.437 4.584 -23.965 1.00 92.69 63 GLU A N 1
ATOM 481 C CA . GLU A 1 63 ? -47.709 5.428 -22.804 1.00 92.69 63 GLU A CA 1
ATOM 482 C C . GLU A 1 63 ? -46.430 5.769 -22.035 1.00 92.69 63 GLU A C 1
ATOM 484 O O . GLU A 1 63 ? -46.210 6.939 -21.716 1.00 92.69 63 GLU A O 1
ATOM 489 N N . ASN A 1 64 ? -45.544 4.792 -21.811 1.00 92.06 64 ASN A N 1
ATOM 490 C CA . ASN A 1 64 ? -44.218 5.044 -21.245 1.00 92.06 64 ASN A CA 1
ATOM 491 C C . ASN A 1 64 ? -43.443 6.058 -22.107 1.00 92.06 64 ASN A C 1
ATOM 493 O O . ASN A 1 64 ? -42.960 7.054 -21.575 1.00 92.06 64 ASN A O 1
ATOM 497 N N . ALA A 1 65 ? -43.399 5.869 -23.433 1.00 92.88 65 ALA A N 1
ATOM 498 C CA . ALA A 1 65 ? -42.700 6.765 -24.355 1.00 92.88 65 ALA A CA 1
ATOM 499 C C . ALA A 1 65 ? -43.278 8.192 -24.350 1.00 92.88 65 ALA A C 1
ATOM 501 O O . ALA A 1 65 ? -42.526 9.167 -24.360 1.00 92.88 65 ALA A O 1
ATOM 502 N N . ARG A 1 66 ? -44.608 8.336 -24.269 1.00 94.19 66 ARG A N 1
ATOM 503 C CA . ARG A 1 66 ? -45.303 9.630 -24.154 1.00 94.19 66 ARG A CA 1
ATOM 504 C C . ARG A 1 66 ? -44.953 10.352 -22.850 1.00 94.19 66 ARG A C 1
ATOM 506 O O . ARG A 1 66 ? -44.662 11.551 -22.858 1.00 94.19 66 ARG A O 1
ATOM 513 N N . GLN A 1 67 ? -44.956 9.629 -21.731 1.00 93.50 67 GLN A N 1
ATOM 514 C CA . GLN A 1 67 ? -44.599 10.176 -20.422 1.00 93.50 67 GLN A CA 1
ATOM 515 C C . GLN A 1 67 ? -43.109 10.540 -20.359 1.00 93.50 67 GLN A C 1
ATOM 517 O O . GLN A 1 67 ? -42.766 11.665 -20.005 1.00 93.50 67 GLN A O 1
ATOM 522 N N . MET A 1 68 ? -42.225 9.626 -20.765 1.00 93.94 68 MET A N 1
ATOM 523 C CA . MET A 1 68 ? -40.776 9.827 -20.794 1.00 93.94 68 MET A CA 1
ATOM 524 C C . MET A 1 68 ? -40.386 10.988 -21.712 1.00 93.94 68 MET A C 1
ATOM 526 O O . MET A 1 68 ? -39.627 11.860 -21.296 1.00 93.94 68 MET A O 1
ATOM 530 N N . GLY A 1 69 ? -40.966 11.064 -22.914 1.00 93.69 69 GLY A N 1
ATOM 531 C CA . GLY A 1 69 ? -40.775 12.183 -23.838 1.00 93.69 69 GLY A CA 1
ATOM 532 C C . GLY A 1 69 ? -41.135 13.533 -23.211 1.00 93.69 69 GLY A C 1
ATOM 533 O O . GLY A 1 69 ? -40.382 14.489 -23.357 1.00 93.69 69 GLY A O 1
ATOM 534 N N . THR A 1 70 ? -42.210 13.594 -22.417 1.00 94.50 70 THR A N 1
ATOM 535 C CA . THR A 1 70 ? -42.595 14.811 -21.675 1.00 94.50 70 THR A CA 1
ATOM 536 C C . THR A 1 70 ? -41.517 15.232 -20.663 1.00 94.50 70 THR A C 1
ATOM 538 O O . THR A 1 70 ? -41.191 16.416 -20.557 1.00 94.50 70 THR A O 1
ATOM 541 N N . VAL A 1 71 ? -40.914 14.277 -19.942 1.00 93.62 71 VAL A N 1
ATOM 542 C CA . VAL A 1 71 ? -39.825 14.562 -18.986 1.00 93.62 71 VAL A CA 1
ATOM 543 C C . VAL A 1 71 ? -38.525 14.941 -19.711 1.00 93.62 71 VAL A C 1
ATOM 545 O O . VAL A 1 71 ? -37.839 15.868 -19.279 1.00 93.62 71 VAL A O 1
ATOM 548 N N . ILE A 1 72 ? -38.211 14.294 -20.840 1.00 94.75 72 ILE A N 1
ATOM 549 C CA . ILE A 1 72 ? -37.062 14.638 -21.695 1.00 94.75 72 ILE A CA 1
ATOM 550 C C . ILE A 1 72 ? -37.208 16.059 -22.254 1.00 94.75 72 ILE A C 1
ATOM 552 O O . ILE A 1 72 ? -36.260 16.832 -22.157 1.00 94.75 72 ILE A O 1
ATOM 556 N N . SER A 1 73 ? -38.382 16.455 -22.762 1.00 94.31 73 SER A N 1
ATOM 557 C CA . SER A 1 73 ? -38.607 17.826 -23.246 1.00 94.31 73 SER A CA 1
ATOM 558 C C . SER A 1 73 ? -38.423 18.871 -22.138 1.00 94.31 73 SER A C 1
ATOM 560 O O . SER A 1 73 ? -37.731 19.863 -22.358 1.00 94.31 73 SER A O 1
ATOM 562 N N . ARG A 1 74 ? -38.938 18.622 -20.921 1.00 93.25 74 ARG A N 1
ATOM 563 C CA . ARG A 1 74 ? -38.707 19.502 -19.756 1.00 93.25 74 ARG A CA 1
ATOM 564 C C . ARG A 1 74 ? -37.217 19.603 -19.399 1.00 93.25 74 ARG A C 1
ATOM 566 O O . ARG A 1 74 ? -36.736 20.692 -19.089 1.00 93.25 74 ARG A O 1
ATOM 573 N N . LEU A 1 75 ? -36.479 18.491 -19.450 1.00 93.38 75 LEU A N 1
ATOM 574 C CA . LEU A 1 75 ? -35.028 18.484 -19.239 1.00 93.38 75 LEU A CA 1
ATOM 575 C C . LEU A 1 75 ? -34.306 19.293 -20.324 1.00 93.38 75 LEU A C 1
ATOM 577 O O . LEU A 1 75 ? -33.477 20.136 -20.000 1.00 93.38 75 LEU A O 1
ATOM 581 N N . GLU A 1 76 ? -34.648 19.090 -21.596 1.00 92.94 76 GLU A N 1
ATOM 582 C CA . GLU A 1 76 ? -34.079 19.847 -22.709 1.00 92.94 76 GLU A CA 1
ATOM 583 C C . GLU A 1 76 ? -34.334 21.352 -22.589 1.00 92.94 76 GLU A C 1
ATOM 585 O O . GLU A 1 76 ? -33.425 22.133 -22.851 1.00 92.94 76 GLU A O 1
ATOM 590 N N . GLU A 1 77 ? -35.534 21.783 -22.198 1.00 95.06 77 GLU A N 1
ATOM 591 C CA . GLU A 1 77 ? -35.853 23.199 -21.971 1.00 95.06 77 GLU A CA 1
ATOM 592 C C . GLU A 1 77 ? -35.003 23.803 -20.844 1.00 95.06 77 GLU A C 1
ATOM 594 O O . GLU A 1 77 ? -34.433 24.886 -21.011 1.00 95.06 77 GLU A O 1
ATOM 599 N N . LEU A 1 78 ? -34.849 23.085 -19.725 1.00 93.94 78 LEU A N 1
ATOM 600 C CA . LEU A 1 78 ? -33.986 23.495 -18.613 1.00 93.94 78 LEU A CA 1
ATOM 601 C C . LEU A 1 78 ? -32.513 23.568 -19.036 1.00 93.94 78 LEU A C 1
ATOM 603 O O . LEU A 1 78 ? -31.852 24.576 -18.781 1.00 93.94 78 LEU A O 1
ATOM 607 N N . THR A 1 79 ? -32.002 22.547 -19.729 1.00 92.62 79 THR A N 1
ATOM 608 C CA . THR A 1 79 ? -30.625 22.526 -20.236 1.00 92.62 79 THR A CA 1
ATOM 609 C C . THR A 1 79 ? -30.399 23.626 -21.273 1.00 92.62 79 THR A C 1
ATOM 611 O O . THR A 1 79 ? -29.390 24.317 -21.178 1.00 92.62 79 THR A O 1
ATOM 614 N N . LYS A 1 80 ? -31.343 23.882 -22.190 1.00 93.50 80 LYS A N 1
ATOM 615 C CA . LYS A 1 80 ? -31.275 25.000 -23.150 1.00 93.50 80 LYS A CA 1
ATOM 616 C C . LYS A 1 80 ? -31.257 26.351 -22.429 1.00 93.50 80 LYS A C 1
ATOM 618 O O . LYS A 1 80 ? -30.410 27.177 -22.756 1.00 93.50 80 LYS A O 1
ATOM 623 N N . LYS A 1 81 ? -32.103 26.571 -21.407 1.00 93.69 81 LYS A N 1
ATOM 624 C CA . LYS A 1 81 ? -32.055 27.792 -20.572 1.00 93.69 81 LYS A CA 1
ATOM 625 C C . LYS A 1 81 ? -30.691 27.947 -19.893 1.00 93.69 81 LYS A C 1
ATOM 627 O O . LYS A 1 81 ? -30.131 29.036 -19.904 1.00 93.69 81 LYS A O 1
ATOM 632 N N . ILE A 1 82 ? -30.147 26.877 -19.317 1.00 93.69 82 ILE A N 1
ATOM 633 C CA . ILE A 1 82 ? -28.867 26.899 -18.592 1.00 93.69 82 ILE A CA 1
ATOM 634 C C . ILE A 1 82 ? -27.669 27.072 -19.539 1.00 93.69 82 ILE A C 1
ATOM 636 O O . ILE A 1 82 ? -26.710 27.765 -19.202 1.00 93.69 82 ILE A O 1
ATOM 640 N N . GLN A 1 83 ? -27.734 26.517 -20.750 1.00 92.56 83 GLN A N 1
ATOM 641 C CA . GLN A 1 83 ? -26.716 26.696 -21.787 1.00 92.56 83 GLN A CA 1
ATOM 642 C C . GLN A 1 83 ? -26.600 28.146 -22.272 1.00 92.56 83 GLN A C 1
ATOM 644 O O . GLN A 1 83 ? -25.549 28.518 -22.786 1.00 92.56 83 GLN A O 1
ATOM 649 N N . LEU A 1 84 ? -27.617 28.990 -22.060 1.00 92.44 84 LEU A N 1
ATOM 650 C CA . LEU A 1 84 ? -27.509 30.424 -22.335 1.00 92.44 84 LEU A CA 1
ATOM 651 C C . LEU A 1 84 ? -26.451 31.119 -21.459 1.00 92.44 84 LEU A C 1
ATOM 653 O O . LEU A 1 84 ? -25.928 32.141 -21.899 1.00 92.44 84 LEU A O 1
ATOM 657 N N . GLY A 1 85 ? -26.128 30.589 -20.274 1.00 92.25 85 GLY A N 1
ATOM 658 C CA . GLY A 1 85 ? -25.260 31.244 -19.293 1.00 92.25 85 GLY A CA 1
ATOM 659 C C . GLY A 1 85 ? -25.999 32.337 -18.515 1.00 92.25 85 GLY A C 1
ATOM 660 O O . GLY A 1 85 ? -27.159 32.176 -18.134 1.00 92.25 85 GLY A O 1
ATOM 661 N N . GLY A 1 86 ? -25.326 33.458 -18.258 1.00 91.38 86 GLY A N 1
ATOM 662 C CA . GLY A 1 86 ? -25.884 34.607 -17.545 1.00 91.38 86 GLY A CA 1
ATOM 663 C C . GLY A 1 86 ? -26.964 35.383 -18.314 1.00 91.38 86 GLY A C 1
ATOM 664 O O . GLY A 1 86 ? -27.291 35.108 -19.468 1.00 91.38 86 GLY A O 1
ATOM 665 N N . SER A 1 87 ? -27.519 36.411 -17.665 1.00 92.81 87 SER A N 1
ATOM 666 C CA . SER A 1 87 ? -28.597 37.231 -18.238 1.00 92.81 87 SER A CA 1
ATOM 667 C C . SER A 1 87 ? -28.205 37.889 -19.567 1.00 92.81 87 SER A C 1
ATOM 669 O O . SER A 1 87 ? -27.047 38.247 -19.778 1.00 92.81 87 SER A O 1
ATOM 671 N N . GLN A 1 88 ? -29.185 38.123 -20.448 1.00 93.25 88 GLN A N 1
ATOM 672 C CA . GLN A 1 88 ? -28.984 38.729 -21.774 1.00 93.25 88 GLN A CA 1
ATOM 673 C C . GLN A 1 88 ? -28.043 39.951 -21.744 1.00 93.25 88 GLN A C 1
ATOM 675 O O . GLN A 1 88 ? -27.029 39.969 -22.437 1.00 93.25 88 GLN A O 1
ATOM 680 N N . LYS A 1 89 ? -28.306 40.894 -20.832 1.00 93.94 89 LYS A N 1
ATOM 681 C CA . LYS A 1 89 ? -27.506 42.109 -20.606 1.00 93.94 89 LYS A CA 1
ATOM 682 C C . LYS A 1 89 ? -26.047 41.838 -20.207 1.00 93.94 89 LYS A C 1
ATOM 684 O O . LYS A 1 89 ? -25.170 42.643 -20.516 1.00 93.94 89 LYS A O 1
ATOM 689 N N . ALA A 1 90 ? -25.766 40.743 -19.497 1.00 92.69 90 ALA A N 1
ATOM 690 C CA . ALA A 1 90 ? -24.399 40.347 -19.155 1.00 92.69 90 ALA A CA 1
ATOM 691 C C . ALA A 1 90 ? -23.648 39.812 -20.384 1.00 92.69 90 ALA A C 1
ATOM 693 O O . ALA A 1 90 ? -22.487 40.158 -20.586 1.00 92.69 90 ALA A O 1
ATOM 694 N N . ARG A 1 91 ? -24.331 39.037 -21.236 1.00 94.25 91 ARG A N 1
ATOM 695 C CA . ARG A 1 91 ? -23.773 38.448 -22.465 1.00 94.25 91 ARG A CA 1
ATOM 696 C C . ARG A 1 91 ? -23.521 39.503 -23.539 1.00 94.25 91 ARG A C 1
ATOM 698 O O . ARG A 1 91 ? -22.433 39.555 -24.096 1.00 94.25 91 ARG A O 1
ATOM 705 N N . GLU A 1 92 ? -24.464 40.422 -23.737 1.00 94.00 92 GLU A N 1
ATOM 706 C CA . GLU A 1 92 ? -24.291 41.607 -24.591 1.00 94.00 92 GLU A CA 1
ATOM 707 C C . GLU A 1 92 ? -23.097 42.457 -24.134 1.00 94.00 92 GLU A C 1
ATOM 709 O O . GLU A 1 92 ? -22.262 42.841 -24.947 1.00 94.00 92 GLU A O 1
ATOM 714 N N . LYS A 1 93 ? -22.955 42.690 -22.820 1.00 92.38 93 LYS A N 1
ATOM 715 C CA . LYS A 1 93 ? -21.808 43.408 -22.239 1.00 92.38 93 LYS A CA 1
ATOM 716 C C . LYS A 1 93 ? -20.477 42.656 -22.393 1.00 92.38 93 LYS A C 1
ATOM 718 O O . LYS A 1 93 ? -19.430 43.298 -22.403 1.00 92.38 93 LYS A O 1
ATOM 723 N N . HIS A 1 94 ? -20.500 41.327 -22.481 1.00 91.00 94 HIS A N 1
ATOM 724 C CA . HIS A 1 94 ? -19.317 40.489 -22.712 1.00 91.00 94 HIS A CA 1
ATOM 725 C C . HIS A 1 94 ? -18.879 40.545 -24.181 1.00 91.00 94 HIS A C 1
ATOM 727 O O . HIS A 1 94 ? -17.727 40.859 -24.465 1.00 91.00 94 HIS A O 1
ATOM 733 N N . ILE A 1 95 ? -19.824 40.383 -25.111 1.00 93.19 95 ILE A N 1
ATOM 734 C CA . ILE A 1 95 ? -19.589 40.502 -26.559 1.00 93.19 95 ILE A CA 1
ATOM 735 C C . ILE A 1 95 ? -19.134 41.925 -26.925 1.00 93.19 95 ILE A C 1
ATOM 737 O O . ILE A 1 95 ? -18.168 42.089 -27.663 1.00 93.19 95 ILE A O 1
ATOM 741 N N . ALA A 1 96 ? -19.738 42.965 -26.336 1.00 92.94 96 ALA A N 1
ATOM 742 C CA . ALA A 1 96 ? -19.346 44.369 -26.532 1.00 92.94 96 ALA A CA 1
ATOM 743 C C . ALA A 1 96 ? -17.950 44.735 -25.971 1.00 92.94 96 ALA A C 1
ATOM 745 O O . ALA A 1 96 ? -17.524 45.884 -26.078 1.00 92.94 96 ALA A O 1
ATOM 746 N N . ARG A 1 97 ? -17.241 43.778 -25.360 1.00 89.31 97 ARG A N 1
ATOM 747 C CA . ARG A 1 97 ? -15.830 43.875 -24.952 1.00 89.31 97 ARG A CA 1
ATOM 748 C C . ARG A 1 97 ? -14.896 43.056 -25.858 1.00 89.31 97 ARG A C 1
ATOM 750 O O . ARG A 1 97 ? -13.745 42.857 -25.494 1.00 89.31 97 ARG A O 1
ATOM 757 N N . ASN A 1 98 ? -15.387 42.574 -27.003 1.00 87.88 98 ASN A N 1
ATOM 758 C CA . ASN A 1 98 ? -14.685 41.673 -27.925 1.00 87.88 98 ASN A CA 1
ATOM 759 C C . ASN A 1 98 ? -14.191 40.378 -27.245 1.00 87.88 98 ASN A C 1
ATOM 761 O O . ASN A 1 98 ? -13.079 39.915 -27.498 1.00 87.88 98 ASN A O 1
ATOM 765 N N . LYS A 1 99 ? -15.032 39.798 -26.376 1.00 91.62 99 LYS A N 1
ATOM 766 C CA . LYS A 1 99 ? -14.795 38.509 -25.710 1.00 91.62 99 LYS A CA 1
ATOM 767 C C . LYS A 1 99 ? -15.719 37.430 -26.280 1.00 91.62 99 LYS A C 1
ATOM 769 O O . LYS A 1 99 ? -16.917 37.674 -26.442 1.00 91.62 99 LYS A O 1
ATOM 774 N N . MET A 1 100 ? -15.194 36.232 -26.521 1.00 94.00 100 MET A N 1
ATOM 775 C CA . MET A 1 100 ? -15.987 35.045 -26.867 1.00 94.00 100 MET A CA 1
ATOM 776 C C . MET A 1 100 ? -16.815 34.592 -25.657 1.00 94.00 100 MET A C 1
ATOM 778 O O . MET A 1 100 ? -16.349 34.699 -24.516 1.00 94.00 100 MET A O 1
ATOM 782 N N . LEU A 1 101 ? -18.025 34.056 -25.865 1.00 95.12 101 LEU A N 1
ATOM 783 C CA . LEU A 1 101 ? -18.789 33.502 -24.744 1.00 95.12 101 LEU A CA 1
ATOM 784 C C . LEU A 1 101 ? -18.100 32.227 -24.213 1.00 95.12 101 LEU A C 1
ATOM 786 O O . LEU A 1 101 ? -17.463 31.503 -24.980 1.00 95.12 101 LEU A O 1
ATOM 790 N N . PRO A 1 102 ? -18.247 31.895 -22.917 1.00 94.56 102 PRO A N 1
ATOM 791 C CA . PRO A 1 102 ? -17.600 30.729 -22.304 1.00 94.56 102 PRO A CA 1
ATOM 792 C C . PRO A 1 102 ? -17.834 29.397 -23.035 1.00 94.56 102 PRO A C 1
ATOM 794 O O . PRO A 1 102 ? -16.920 28.579 -23.116 1.00 94.56 102 PRO A O 1
ATOM 797 N N . ARG A 1 103 ? -19.019 29.185 -23.627 1.00 93.88 103 ARG A N 1
ATOM 798 C CA . ARG A 1 103 ? -19.309 27.985 -24.435 1.00 93.88 103 ARG A CA 1
ATOM 799 C C . ARG A 1 103 ? -18.686 28.027 -25.827 1.00 93.88 103 ARG A C 1
ATOM 801 O O . ARG A 1 103 ? -18.217 26.991 -26.282 1.00 93.88 103 ARG A O 1
ATOM 808 N N . ASP A 1 104 ? -18.597 29.199 -26.451 1.00 95.06 104 ASP A N 1
ATOM 809 C CA . ASP A 1 104 ? -17.914 29.377 -27.739 1.00 95.06 104 ASP A CA 1
ATOM 810 C C . ASP A 1 104 ? -16.413 29.081 -27.591 1.00 95.06 104 ASP A C 1
ATOM 812 O O . ASP A 1 104 ? -15.820 28.431 -28.447 1.00 95.06 104 ASP A O 1
ATOM 816 N N . ARG A 1 105 ? -15.809 29.497 -26.465 1.00 95.50 105 ARG A N 1
ATOM 817 C CA . ARG A 1 105 ? -14.412 29.188 -26.111 1.00 95.50 105 ARG A CA 1
ATOM 818 C C . ARG A 1 105 ? -14.177 27.675 -26.005 1.00 95.50 105 ARG A C 1
ATOM 820 O O . ARG A 1 105 ? -13.216 27.171 -26.577 1.00 95.50 105 ARG A O 1
ATOM 827 N N . VAL A 1 106 ? -15.072 26.937 -25.336 1.00 96.38 106 VAL A N 1
ATOM 828 C CA . VAL A 1 106 ? -15.003 25.462 -25.252 1.00 96.38 106 VAL A CA 1
ATOM 829 C C . VAL A 1 106 ? -15.234 24.808 -26.622 1.00 96.38 106 VAL A C 1
ATOM 831 O O . VAL A 1 106 ? -14.502 23.891 -26.988 1.00 96.38 106 VAL A O 1
ATOM 834 N N . ALA A 1 107 ? -16.199 25.293 -27.407 1.00 94.62 107 ALA A N 1
ATOM 835 C CA . ALA A 1 107 ? -16.505 24.761 -28.736 1.00 94.62 107 ALA A CA 1
ATOM 836 C C . ALA A 1 107 ? -15.381 24.996 -29.763 1.00 94.62 107 ALA A C 1
ATOM 838 O O . ALA A 1 107 ? -15.189 24.166 -30.644 1.00 94.62 107 ALA A O 1
ATOM 839 N N . ALA A 1 108 ? -14.626 26.093 -29.641 1.00 95.81 108 ALA A N 1
ATOM 840 C CA . ALA A 1 108 ? -13.443 26.369 -30.460 1.00 95.81 108 ALA A CA 1
ATOM 841 C C . ALA A 1 108 ? -12.185 25.608 -29.993 1.00 95.81 108 ALA A C 1
ATOM 843 O O . ALA A 1 108 ? -11.262 25.399 -30.779 1.00 95.81 108 ALA A O 1
ATOM 844 N N . LEU A 1 109 ? -12.129 25.212 -28.716 1.00 96.62 109 LEU A N 1
ATOM 845 C CA . LEU A 1 109 ? -11.022 24.439 -28.150 1.00 96.62 109 LEU A CA 1
ATOM 846 C C . LEU A 1 109 ? -11.070 22.964 -28.574 1.00 96.62 109 LEU A C 1
ATOM 848 O O . LEU A 1 109 ? -10.026 22.390 -28.879 1.00 96.62 109 LEU A O 1
ATOM 852 N N . VAL A 1 110 ? -12.262 22.363 -28.583 1.00 95.06 110 VAL A N 1
ATOM 853 C CA . VAL A 1 110 ? -12.492 20.935 -28.868 1.00 95.06 110 VAL A CA 1
ATOM 854 C C . VAL A 1 110 ? -12.377 20.620 -30.368 1.00 95.06 110 VAL A C 1
ATOM 856 O O . VAL A 1 110 ? -12.751 21.419 -31.222 1.00 95.06 110 VAL A O 1
ATOM 859 N N . ASP A 1 111 ? -11.856 19.436 -30.696 1.00 93.62 111 ASP A N 1
ATOM 860 C CA . ASP A 1 111 ? -11.641 18.971 -32.068 1.00 93.62 111 ASP A CA 1
ATOM 861 C C . ASP A 1 111 ? -12.962 18.841 -32.861 1.00 93.62 111 ASP A C 1
ATOM 863 O O . ASP A 1 111 ? -13.877 18.134 -32.414 1.00 93.62 111 ASP A O 1
ATOM 867 N N . PRO A 1 112 ? -13.072 19.452 -34.061 1.00 88.56 112 PRO A N 1
ATOM 868 C CA . PRO A 1 112 ? -14.260 19.353 -34.905 1.00 88.56 112 PRO A CA 1
ATOM 869 C C . PRO A 1 112 ? -14.673 17.905 -35.199 1.00 88.56 112 PRO A C 1
ATOM 871 O O . PRO A 1 112 ? -13.860 17.075 -35.599 1.00 88.56 112 PRO A O 1
ATOM 874 N N . GLY A 1 113 ? -15.963 17.610 -35.025 1.00 83.00 113 GLY A N 1
ATOM 875 C CA . GLY A 1 113 ? -16.524 16.265 -35.204 1.00 83.00 113 GLY A CA 1
ATOM 876 C C . GLY A 1 113 ? -16.401 15.345 -33.983 1.00 83.00 113 GLY A C 1
ATOM 877 O O . GLY A 1 113 ? -16.993 14.267 -33.990 1.00 83.00 113 GLY A O 1
ATOM 878 N N . THR A 1 114 ? -15.702 15.756 -32.920 1.00 87.25 114 THR A N 1
ATOM 879 C CA . THR A 1 114 ? -15.678 15.023 -31.642 1.00 87.25 114 THR A CA 1
ATOM 880 C C . THR A 1 114 ? -16.806 15.477 -30.705 1.00 87.25 114 THR A C 1
ATOM 882 O O . THR A 1 114 ? -17.450 16.504 -30.923 1.00 87.25 114 THR A O 1
ATOM 885 N N . SER A 1 115 ? -17.102 14.683 -29.671 1.00 86.81 115 SER A N 1
ATOM 886 C CA . SER A 1 115 ? -18.135 15.005 -28.672 1.00 86.81 115 SER A CA 1
ATOM 887 C C . SER A 1 115 ? -17.523 15.609 -27.410 1.00 86.81 115 SER A C 1
ATOM 889 O O . SER A 1 115 ? -16.614 15.020 -26.831 1.00 86.81 115 SER A O 1
ATOM 891 N N . PHE A 1 116 ? -18.084 16.723 -26.930 1.00 93.56 116 PHE A N 1
ATOM 892 C CA . PHE A 1 116 ? -17.818 17.232 -25.584 1.00 93.56 116 PHE A CA 1
ATOM 893 C C . PHE A 1 116 ? -18.812 16.627 -24.583 1.00 93.56 116 PHE A C 1
ATOM 895 O O . PHE A 1 116 ? -20.025 16.813 -24.701 1.00 93.56 116 PHE A O 1
ATOM 902 N N . LEU A 1 117 ? -18.298 15.898 -23.595 1.00 94.00 117 LEU A N 1
ATOM 903 C CA . LEU A 1 117 ? -19.064 15.305 -22.504 1.00 94.00 117 LEU A CA 1
ATOM 904 C C . LEU A 1 117 ? -19.137 16.303 -21.339 1.00 94.00 117 LEU A C 1
ATOM 906 O O . LEU A 1 117 ? -18.292 16.278 -20.444 1.00 94.00 117 LEU A O 1
ATOM 910 N N . GLU A 1 118 ? -20.120 17.206 -21.374 1.00 95.19 118 GLU A N 1
ATOM 911 C CA . GLU A 1 118 ? -20.364 18.170 -20.292 1.00 95.19 118 GLU A CA 1
ATOM 912 C C . GLU A 1 118 ? -20.804 17.465 -18.997 1.00 95.19 118 GLU A C 1
ATOM 914 O O . GLU A 1 118 ? -21.655 16.575 -19.008 1.00 95.19 118 GLU A O 1
ATOM 919 N N . LEU A 1 119 ? -20.232 17.898 -17.873 1.00 95.88 119 LEU A N 1
ATOM 920 C CA . LEU A 1 119 ? -20.447 17.357 -16.535 1.00 95.88 119 LEU A CA 1
ATOM 921 C C . LEU A 1 119 ? -21.300 18.312 -15.690 1.00 95.88 119 LEU A C 1
ATOM 923 O O . LEU A 1 119 ? -21.112 19.533 -15.696 1.00 95.88 119 LEU A O 1
ATOM 927 N N . SER A 1 120 ? -22.232 17.742 -14.928 1.00 95.81 120 SER A N 1
ATOM 928 C CA . SER A 1 120 ? -23.104 18.417 -13.958 1.00 95.81 120 SER A CA 1
ATOM 929 C C . SER A 1 120 ? -23.719 19.708 -14.517 1.00 95.81 120 SER A C 1
ATOM 931 O O . SER A 1 120 ? -23.602 20.789 -13.929 1.00 95.81 120 SER A O 1
ATOM 933 N N . ALA A 1 121 ? -24.341 19.614 -15.697 1.00 94.94 121 ALA A N 1
ATOM 934 C CA . ALA A 1 121 ? -24.902 20.763 -16.408 1.00 94.94 121 ALA A CA 1
ATOM 935 C C . ALA A 1 121 ? -25.957 21.521 -15.578 1.00 94.94 121 ALA A C 1
ATOM 937 O O . ALA A 1 121 ? -26.013 22.744 -15.642 1.00 94.94 121 ALA A O 1
ATOM 938 N N . LEU A 1 122 ? -26.746 20.825 -14.748 1.00 96.50 122 LEU A N 1
ATOM 939 C CA . LEU A 1 122 ? -27.804 21.429 -13.923 1.00 96.50 122 LEU A CA 1
ATOM 940 C C . LEU A 1 122 ? -27.318 22.052 -12.600 1.00 96.50 122 LEU A C 1
ATOM 942 O O . LEU A 1 122 ? -28.139 22.551 -11.834 1.00 96.50 122 LEU A O 1
ATOM 946 N N . ALA A 1 123 ? -26.011 22.031 -12.316 1.00 97.31 123 ALA A N 1
ATOM 947 C CA . ALA A 1 123 ? -25.436 22.530 -11.065 1.00 97.31 123 ALA A CA 1
ATOM 948 C C . ALA A 1 123 ? -25.960 23.926 -10.673 1.00 97.31 123 ALA A C 1
ATOM 950 O O . ALA A 1 123 ? -26.057 24.818 -11.516 1.00 97.31 123 ALA A O 1
ATOM 951 N N . GLY A 1 124 ? -26.287 24.120 -9.391 1.00 94.69 124 GLY A N 1
ATOM 952 C CA . GLY A 1 124 ? -26.762 25.405 -8.857 1.00 94.69 124 GLY A CA 1
ATOM 953 C C . GLY A 1 124 ? -28.225 25.762 -9.157 1.00 94.69 124 GLY A C 1
ATOM 954 O O . GLY A 1 124 ? -28.719 26.756 -8.619 1.00 94.69 124 GLY A O 1
ATOM 955 N N . LEU A 1 125 ? -28.943 24.967 -9.961 1.00 95.12 125 LEU A N 1
ATOM 956 C CA . LEU A 1 125 ? -30.370 25.162 -10.231 1.00 95.12 125 LEU A CA 1
ATOM 957 C C . LEU A 1 125 ? -31.190 25.123 -8.927 1.00 95.12 125 LEU A C 1
ATOM 959 O O . LEU A 1 125 ? -31.099 24.175 -8.149 1.00 95.12 125 LEU A O 1
ATOM 963 N N . GLU A 1 126 ? -31.984 26.173 -8.693 1.00 91.94 126 GLU A N 1
ATOM 964 C CA . GLU A 1 126 ? -32.838 26.340 -7.501 1.00 91.94 126 GLU A CA 1
ATOM 965 C C . GLU A 1 126 ? -32.093 26.208 -6.149 1.00 91.94 126 GLU A C 1
ATOM 967 O O . GLU A 1 126 ? -32.689 25.833 -5.139 1.00 91.94 126 GLU A O 1
ATOM 972 N N . MET A 1 127 ? -30.785 26.507 -6.106 1.00 93.81 127 MET A N 1
ATOM 973 C CA . MET A 1 127 ? -29.987 26.441 -4.869 1.00 93.81 127 MET A CA 1
ATOM 974 C C . MET A 1 127 ? -29.849 27.772 -4.116 1.00 93.81 127 MET A C 1
ATOM 976 O O . MET A 1 127 ? -29.713 27.743 -2.896 1.00 93.81 127 MET A O 1
ATOM 980 N N . TYR A 1 128 ? -29.879 28.914 -4.810 1.00 93.19 128 TYR A N 1
ATOM 981 C CA . TYR A 1 128 ? -29.554 30.232 -4.244 1.00 93.19 128 TYR A CA 1
ATOM 982 C C . TYR A 1 128 ? -30.718 31.221 -4.460 1.00 93.19 128 TYR A C 1
ATOM 984 O O . TYR A 1 128 ? -30.907 31.697 -5.583 1.00 93.19 128 TYR A O 1
ATOM 992 N N . PRO A 1 129 ? -31.531 31.541 -3.432 1.00 87.25 129 PRO A N 1
ATOM 993 C CA . PRO A 1 129 ? -32.677 32.452 -3.567 1.00 87.25 129 PRO A CA 1
ATOM 994 C C . PRO A 1 129 ? -32.317 33.861 -4.076 1.00 87.25 129 PRO A C 1
ATOM 996 O O . PRO A 1 129 ? -33.144 34.538 -4.682 1.00 87.25 129 PRO A O 1
ATOM 999 N N . GLU A 1 130 ? -31.081 34.305 -3.852 1.00 85.25 130 GLU A N 1
ATOM 1000 C CA . GLU A 1 130 ? -30.531 35.606 -4.245 1.00 85.25 130 GLU A CA 1
ATOM 1001 C C . GLU A 1 130 ? -29.839 35.610 -5.630 1.00 85.25 130 GLU A C 1
ATOM 1003 O O . GLU A 1 130 ? -29.348 36.646 -6.114 1.00 85.25 130 GLU A O 1
ATOM 1008 N N . ALA A 1 131 ? -29.741 34.448 -6.286 1.00 86.88 131 ALA A N 1
ATOM 1009 C CA . ALA A 1 131 ? -28.940 34.279 -7.492 1.00 86.88 131 ALA A CA 1
ATOM 1010 C C . ALA A 1 131 ? -29.373 33.095 -8.375 1.00 86.88 131 ALA A C 1
ATOM 1012 O O . ALA A 1 131 ? -29.189 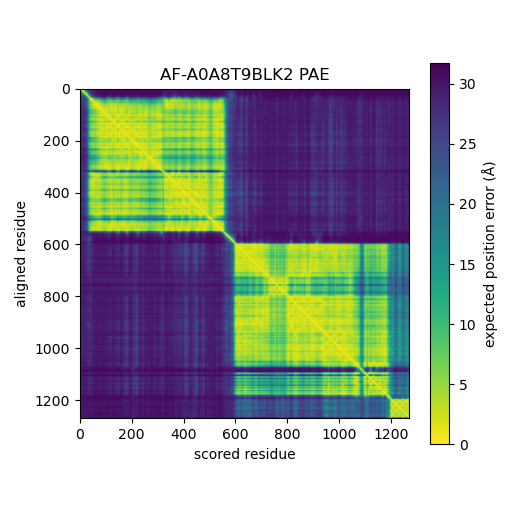31.938 -8.019 1.00 86.88 131 ALA A O 1
ATOM 1013 N N . GLU A 1 132 ? -29.765 33.364 -9.625 1.00 90.12 132 GLU A N 1
ATOM 1014 C CA . GLU A 1 132 ? -29.597 32.342 -10.664 1.00 90.12 132 GLU A CA 1
ATOM 1015 C C . GLU A 1 132 ? -28.091 32.116 -10.900 1.00 90.12 132 GLU A C 1
ATOM 1017 O O . GLU A 1 132 ? -27.364 33.050 -11.257 1.00 90.12 132 GLU A O 1
ATOM 1022 N N . VAL A 1 133 ? -27.629 30.878 -10.689 1.00 93.81 133 VAL A N 1
ATOM 1023 C CA . VAL A 1 133 ? -26.240 30.434 -10.908 1.00 93.81 133 VAL A CA 1
ATOM 1024 C C . VAL A 1 133 ? -26.237 29.225 -11.865 1.00 93.81 133 VAL A C 1
ATOM 1026 O O . VAL A 1 133 ? -25.952 28.103 -11.442 1.00 93.81 133 VAL A O 1
ATOM 1029 N N . PRO A 1 134 ? -26.624 29.404 -13.147 1.00 93.88 134 PRO A N 1
ATOM 1030 C CA . PRO A 1 134 ? -26.748 28.300 -14.098 1.00 93.88 134 PRO A CA 1
ATOM 1031 C C . PRO A 1 134 ? -25.409 27.583 -14.311 1.00 93.88 134 PRO A C 1
ATOM 1033 O O . PRO A 1 134 ? -24.347 28.209 -14.334 1.00 93.88 134 PRO A O 1
ATOM 1036 N N . ALA A 1 135 ? -25.468 26.251 -14.420 1.00 94.25 135 ALA A N 1
ATOM 1037 C CA . ALA A 1 135 ? -24.318 25.345 -14.473 1.00 94.25 135 ALA A CA 1
ATOM 1038 C C . ALA A 1 135 ? -23.301 25.519 -13.324 1.00 94.25 135 ALA A C 1
ATOM 1040 O O . ALA A 1 135 ? -22.177 25.026 -13.420 1.00 94.25 135 ALA A O 1
ATOM 1041 N N . GLY A 1 136 ? -23.676 26.189 -12.231 1.00 94.62 136 GLY A N 1
ATOM 1042 C CA . GLY A 1 136 ? -22.787 26.543 -11.131 1.00 94.62 136 GLY A CA 1
ATOM 1043 C C . GLY A 1 136 ? -21.785 27.645 -11.482 1.00 94.62 136 GLY A C 1
ATOM 1044 O O . GLY A 1 136 ? -20.788 27.759 -10.790 1.00 94.62 136 GLY A O 1
ATOM 1045 N N . GLY A 1 137 ? -21.990 28.420 -12.557 1.00 94.88 137 GLY A N 1
ATOM 1046 C CA . GLY A 1 137 ? -21.037 29.450 -13.006 1.00 94.88 137 GLY A CA 1
ATOM 1047 C C . GLY A 1 137 ? -19.728 28.897 -13.591 1.00 94.88 137 GLY A C 1
ATOM 1048 O O . GLY A 1 137 ? -18.766 29.643 -13.788 1.00 94.88 137 GLY A O 1
ATOM 1049 N N . ILE A 1 138 ? -19.670 27.590 -13.865 1.00 96.06 138 ILE A N 1
ATOM 1050 C CA . ILE A 1 138 ? -18.496 26.914 -14.420 1.00 96.06 138 ILE A CA 1
ATOM 1051 C C . ILE A 1 138 ? -18.924 25.756 -15.331 1.00 96.06 138 ILE A C 1
ATOM 1053 O O . ILE A 1 138 ? -19.734 24.901 -14.967 1.00 96.06 138 ILE A O 1
ATOM 1057 N N . ILE A 1 139 ? -18.382 25.727 -16.542 1.00 97.75 139 ILE A N 1
ATOM 1058 C CA . ILE A 1 139 ? -18.553 24.631 -17.494 1.00 97.75 139 ILE A CA 1
ATOM 1059 C C . ILE A 1 139 ? -17.414 23.651 -17.229 1.00 97.75 139 ILE A C 1
ATOM 1061 O O . ILE A 1 139 ? -16.247 24.037 -17.238 1.00 97.75 139 ILE A O 1
ATOM 1065 N N . THR A 1 140 ? -17.740 22.387 -16.984 1.00 98.19 140 THR A N 1
ATOM 1066 C CA . THR A 1 140 ? -16.747 21.318 -16.850 1.00 98.19 140 THR A CA 1
ATOM 1067 C C . THR A 1 140 ? -17.128 20.163 -17.761 1.00 98.19 140 THR A C 1
ATOM 1069 O O . THR A 1 140 ? -18.311 19.952 -18.028 1.00 98.19 140 THR A O 1
ATOM 1072 N N . GLY A 1 141 ? -16.149 19.428 -18.279 1.00 96.62 141 GLY A N 1
ATOM 1073 C CA . GLY A 1 141 ? -16.421 18.294 -19.160 1.00 96.62 141 GLY A CA 1
ATOM 1074 C C . GLY A 1 141 ? -15.168 17.635 -19.712 1.00 96.62 141 GLY A C 1
ATOM 1075 O O . GLY A 1 141 ? -14.059 18.126 -19.508 1.00 96.62 141 GLY A O 1
ATOM 1076 N N . VAL A 1 142 ? -15.356 16.523 -20.419 1.00 95.81 142 VAL A N 1
ATOM 1077 C CA . VAL A 1 142 ? -14.286 15.820 -21.141 1.00 95.81 142 VAL A CA 1
ATOM 1078 C C . VAL A 1 142 ? -14.422 16.103 -22.635 1.00 95.81 142 VAL A C 1
ATOM 1080 O O . VAL A 1 142 ? -15.507 15.953 -23.194 1.00 95.81 142 VAL A O 1
ATOM 1083 N N . GLY A 1 143 ? -13.335 16.503 -23.288 1.00 93.19 143 GLY A N 1
ATOM 1084 C CA . GLY A 1 143 ? -13.282 16.741 -24.733 1.00 93.19 143 GLY A CA 1
ATOM 1085 C C . GLY A 1 143 ? -12.010 16.176 -25.356 1.00 93.19 143 GLY A C 1
ATOM 1086 O O . GLY A 1 143 ? -11.092 15.769 -24.644 1.00 93.19 143 GLY A O 1
ATOM 1087 N N . VAL A 1 144 ? -11.950 16.159 -26.688 1.00 92.19 144 VAL A N 1
ATOM 1088 C CA . VAL A 1 144 ? -10.728 15.825 -27.433 1.00 92.19 144 VAL A CA 1
ATOM 1089 C C . VAL A 1 144 ? -10.127 17.113 -27.992 1.00 92.19 144 VAL A C 1
ATOM 1091 O O . VAL A 1 144 ? -10.859 17.953 -28.511 1.00 92.19 144 VAL A O 1
ATOM 1094 N N . ILE A 1 145 ? -8.817 17.293 -27.838 1.00 94.00 145 ILE A N 1
ATOM 1095 C CA . ILE A 1 145 ? -8.059 18.467 -28.280 1.00 94.00 145 ILE A CA 1
ATOM 1096 C C . ILE A 1 145 ? -6.757 17.958 -28.912 1.00 94.00 145 ILE A C 1
ATOM 1098 O O . ILE A 1 145 ? -5.969 17.301 -28.236 1.00 94.00 145 ILE A O 1
ATOM 1102 N N . GLU A 1 146 ? -6.527 18.227 -30.198 1.00 92.38 146 GLU A N 1
ATOM 1103 C CA . GLU A 1 146 ? -5.359 17.744 -30.962 1.00 92.38 146 GLU A CA 1
ATOM 1104 C C . GLU A 1 146 ? -5.136 16.216 -30.833 1.00 92.38 146 GLU A C 1
ATOM 1106 O O . GLU A 1 146 ? -4.007 15.722 -30.732 1.00 92.38 146 GLU A O 1
ATOM 1111 N N . GLY A 1 147 ? -6.237 15.452 -30.796 1.00 88.19 147 GLY A N 1
ATOM 1112 C CA . GLY A 1 147 ? -6.254 13.996 -30.597 1.00 88.19 147 GLY A CA 1
ATOM 1113 C C . GLY A 1 147 ? -6.023 13.515 -29.154 1.00 88.19 147 GLY A C 1
ATOM 1114 O O . GLY A 1 147 ? -6.012 12.306 -28.909 1.00 88.19 147 GLY A O 1
ATOM 1115 N N . VAL A 1 148 ? -5.845 14.422 -28.190 1.00 90.38 148 VAL A N 1
ATOM 1116 C CA . VAL A 1 148 ? -5.668 14.117 -26.760 1.00 90.38 148 VAL A CA 1
ATOM 1117 C C . VAL A 1 148 ? -7.005 14.256 -26.031 1.00 90.38 148 VAL A C 1
ATOM 1119 O O . VAL A 1 148 ? -7.723 15.229 -26.229 1.00 90.38 148 VAL A O 1
ATOM 1122 N N . THR A 1 149 ? -7.367 13.294 -25.177 1.00 91.62 149 THR A N 1
ATOM 1123 C CA . THR A 1 149 ? -8.562 13.407 -24.318 1.00 91.62 149 THR A CA 1
ATOM 1124 C C . THR A 1 149 ? -8.226 14.203 -23.057 1.00 91.62 149 THR A C 1
ATOM 1126 O O . THR A 1 149 ? -7.359 13.784 -22.293 1.00 91.62 149 THR A O 1
ATOM 1129 N N . CYS A 1 150 ? -8.918 15.319 -22.830 1.00 94.00 150 CYS A N 1
ATOM 1130 C CA . CYS A 1 150 ? -8.623 16.290 -21.773 1.00 94.00 150 CYS A CA 1
ATOM 1131 C C . CYS A 1 150 ? -9.872 16.625 -20.947 1.00 94.00 150 CYS A C 1
ATOM 1133 O O . CYS A 1 150 ? -10.994 16.601 -21.459 1.00 94.00 150 CYS A O 1
ATOM 1135 N N . VAL A 1 151 ? -9.675 17.009 -19.684 1.00 97.44 151 VAL A N 1
ATOM 1136 C CA . VAL A 1 151 ? -10.711 17.660 -18.869 1.00 97.44 151 VAL A CA 1
ATOM 1137 C C . VAL A 1 151 ? -10.622 19.168 -19.081 1.00 97.44 151 VAL A C 1
ATOM 1139 O O . VAL A 1 151 ? -9.581 19.776 -18.848 1.00 97.44 151 VAL A O 1
ATOM 1142 N N . VAL A 1 152 ? -11.725 19.779 -19.507 1.00 98.25 152 VAL A N 1
ATOM 1143 C CA . VAL A 1 152 ? -11.845 21.232 -19.678 1.00 98.25 152 VAL A CA 1
ATOM 1144 C C . VAL A 1 152 ? -12.626 21.808 -18.502 1.00 98.25 152 VAL A C 1
ATOM 1146 O O . VAL A 1 152 ? -13.678 21.282 -18.128 1.00 98.25 152 VAL A O 1
ATOM 1149 N N . VAL A 1 153 ? -12.122 22.904 -17.937 1.00 97.88 153 VAL A N 1
ATOM 1150 C CA . VAL A 1 153 ? -12.734 23.652 -16.834 1.00 97.88 153 VAL A CA 1
ATOM 1151 C C . VAL A 1 153 ? -12.769 25.129 -17.223 1.00 97.88 153 VAL A C 1
ATOM 1153 O O . VAL A 1 153 ? -11.737 25.791 -17.241 1.00 97.88 153 VAL A O 1
ATOM 1156 N N . ALA A 1 154 ? -13.945 25.656 -17.560 1.00 97.12 154 ALA A N 1
ATOM 1157 C CA . ALA A 1 154 ? -14.114 27.012 -18.077 1.00 97.12 154 ALA A CA 1
ATOM 1158 C C . ALA A 1 154 ? -15.058 27.839 -17.196 1.00 97.12 154 ALA A C 1
ATOM 1160 O O . ALA A 1 154 ? -16.212 27.461 -16.985 1.00 97.12 154 ALA A O 1
ATOM 1161 N N . ASN A 1 155 ? -14.590 28.979 -16.684 1.00 95.62 155 ASN A N 1
ATOM 1162 C CA . ASN A 1 155 ? -15.427 29.873 -15.882 1.00 95.62 155 ASN A CA 1
ATOM 1163 C C . ASN A 1 155 ? -16.448 30.623 -16.753 1.00 95.62 155 ASN A C 1
ATOM 1165 O O . ASN A 1 155 ? -16.101 31.189 -17.791 1.00 95.62 155 ASN A O 1
ATOM 1169 N N . ASP A 1 156 ? -17.709 30.670 -16.306 1.00 95.25 156 ASP A N 1
ATOM 1170 C CA . ASP A 1 156 ? -18.736 31.490 -16.946 1.00 95.25 156 ASP A CA 1
ATOM 1171 C C . ASP A 1 156 ? -18.759 32.894 -16.330 1.00 95.25 156 ASP A C 1
ATOM 1173 O O . ASP A 1 156 ? -19.503 33.192 -15.393 1.00 95.25 156 ASP A O 1
ATOM 1177 N N . SER A 1 157 ? -17.945 33.788 -16.890 1.00 91.94 157 SER A N 1
ATOM 1178 C CA . SER A 1 157 ? -17.872 35.192 -16.477 1.00 91.94 157 SER A CA 1
ATOM 1179 C C . SER A 1 157 ? -19.161 35.990 -16.724 1.00 91.94 157 SER A C 1
ATOM 1181 O O . SER A 1 157 ? -19.332 37.070 -16.149 1.00 91.94 157 SER A O 1
ATOM 1183 N N . THR A 1 158 ? -20.122 35.462 -17.494 1.00 94.06 158 THR A N 1
ATOM 1184 C CA . THR A 1 158 ? -21.454 36.069 -17.647 1.00 94.06 158 THR A CA 1
ATOM 1185 C C . THR A 1 158 ? -22.362 35.756 -16.448 1.00 94.06 158 THR A C 1
ATOM 1187 O O . THR A 1 158 ? -23.240 36.557 -16.107 1.00 94.06 158 THR A O 1
ATOM 1190 N N . VAL A 1 159 ? -22.110 34.650 -15.736 1.00 94.56 159 VAL A N 1
ATOM 1191 C CA . VAL A 1 159 ? -22.786 34.277 -14.485 1.00 94.56 159 VAL A CA 1
ATOM 1192 C C . VAL A 1 159 ? -22.110 34.976 -13.307 1.00 94.56 159 VAL A C 1
ATOM 1194 O O . VAL A 1 159 ? -21.071 34.553 -12.810 1.00 94.56 159 VAL A O 1
ATOM 1197 N N . LYS A 1 160 ? -22.703 36.092 -12.860 1.00 91.88 160 LYS A N 1
ATOM 1198 C CA . LYS A 1 160 ? -22.270 36.888 -11.687 1.00 91.88 160 LYS A CA 1
ATOM 1199 C C . LYS A 1 160 ? -20.788 37.340 -11.711 1.00 91.88 160 LYS A C 1
ATOM 1201 O O . LYS A 1 160 ? -20.305 37.820 -10.693 1.00 91.88 160 LYS A O 1
ATOM 1206 N N . GLY A 1 161 ? -20.092 37.261 -12.852 1.00 87.94 161 GLY A N 1
ATOM 1207 C CA . GLY A 1 161 ? -18.661 37.575 -12.976 1.00 87.94 161 GLY A CA 1
ATOM 1208 C C . GLY A 1 161 ? -17.715 36.376 -12.821 1.00 87.94 161 GLY A C 1
ATOM 1209 O O . GLY A 1 161 ? -16.537 36.584 -12.542 1.00 87.94 161 GLY A O 1
ATOM 1210 N N . GLY A 1 162 ? -18.201 35.135 -12.951 1.00 88.69 162 GLY A N 1
ATOM 1211 C CA . GLY A 1 162 ? -17.382 33.921 -12.799 1.00 88.69 162 GLY A CA 1
ATOM 1212 C C . GLY A 1 162 ? -17.004 33.616 -11.344 1.00 88.69 162 GLY A C 1
ATOM 1213 O O . GLY A 1 162 ? -16.104 32.821 -11.084 1.00 88.69 162 GLY A O 1
ATOM 1214 N N . THR A 1 163 ? -17.664 34.282 -10.394 1.00 90.81 163 THR A N 1
ATOM 1215 C CA . THR A 1 163 ? -17.417 34.182 -8.954 1.00 90.81 163 THR A CA 1
ATOM 1216 C C . THR A 1 163 ? -17.838 32.817 -8.400 1.00 90.81 163 THR A C 1
ATOM 1218 O O . THR A 1 163 ? -18.957 32.362 -8.628 1.00 90.81 163 THR A O 1
ATOM 1221 N N . TYR A 1 164 ? -16.969 32.196 -7.603 1.00 92.81 164 TYR A N 1
ATOM 1222 C CA . TYR A 1 164 ? -17.162 30.861 -7.039 1.00 92.81 164 TYR A CA 1
ATOM 1223 C C . TYR A 1 164 ? -18.156 30.864 -5.866 1.00 92.81 164 TYR A C 1
ATOM 1225 O O . TYR A 1 164 ? -17.828 31.272 -4.753 1.00 92.81 164 TYR A O 1
ATOM 1233 N N . PHE A 1 165 ? -19.364 30.360 -6.119 1.00 94.56 165 PHE A N 1
ATOM 1234 C CA . PHE A 1 165 ? -20.315 29.863 -5.110 1.00 94.56 165 PHE A CA 1
ATOM 1235 C C . PHE A 1 165 ? -19.901 28.467 -4.591 1.00 94.56 165 PHE A C 1
ATOM 1237 O O . PHE A 1 165 ? -19.155 27.781 -5.299 1.00 94.56 165 PHE A O 1
ATOM 1244 N N . PRO A 1 166 ? -20.438 27.976 -3.454 1.00 95.25 166 PRO A N 1
ATOM 1245 C CA . PRO A 1 166 ? -20.134 26.639 -2.916 1.00 95.25 166 PRO A CA 1
ATOM 1246 C C . PRO A 1 166 ? -20.259 25.505 -3.948 1.00 95.25 166 PRO A C 1
ATOM 1248 O O . PRO A 1 166 ? -19.381 24.649 -4.072 1.00 95.25 166 PRO A O 1
ATOM 1251 N N . ILE A 1 167 ? -21.307 25.537 -4.782 1.00 96.25 167 ILE A N 1
ATOM 1252 C CA . ILE A 1 167 ? -21.510 24.526 -5.831 1.00 96.25 167 ILE A CA 1
ATOM 1253 C C . ILE A 1 167 ? -20.467 24.604 -6.963 1.00 96.25 167 ILE A C 1
ATOM 1255 O O . ILE A 1 167 ? -20.127 23.581 -7.555 1.00 96.25 167 ILE A O 1
ATOM 1259 N N . THR A 1 168 ? -19.908 25.792 -7.220 1.00 95.75 168 THR A N 1
ATOM 1260 C CA . THR A 1 168 ? -18.819 26.028 -8.193 1.00 95.75 168 THR A CA 1
ATOM 1261 C C . THR A 1 168 ? -17.555 25.307 -7.753 1.00 95.75 168 THR A C 1
ATOM 1263 O O . THR A 1 168 ? -16.919 24.625 -8.553 1.00 95.75 168 THR A O 1
ATOM 1266 N N . VAL A 1 169 ? -17.217 25.421 -6.461 1.00 95.56 169 VAL A N 1
ATOM 1267 C CA . VAL A 1 169 ? -16.069 24.737 -5.855 1.00 95.56 169 VAL A CA 1
ATOM 1268 C C . VAL A 1 169 ? -16.249 23.229 -5.987 1.00 95.56 169 VAL A C 1
ATOM 1270 O O . VAL A 1 169 ? -15.400 22.563 -6.575 1.00 95.56 169 VAL A O 1
ATOM 1273 N N . LYS A 1 170 ? -17.401 22.697 -5.555 1.00 96.56 170 LYS A N 1
ATOM 1274 C CA . LYS A 1 170 ? -17.718 21.265 -5.665 1.00 96.56 170 LYS A CA 1
ATOM 1275 C C . LYS A 1 170 ? -17.644 20.751 -7.113 1.00 96.56 170 LYS A C 1
ATOM 1277 O O . LYS A 1 170 ? -17.159 19.644 -7.342 1.00 96.56 170 LYS A O 1
ATOM 1282 N N . LYS A 1 171 ? -18.076 21.551 -8.098 1.00 97.25 171 LYS A N 1
ATOM 1283 C CA . LYS A 1 171 ? -18.011 21.205 -9.529 1.00 97.25 171 LYS A CA 1
ATOM 1284 C C . LYS A 1 171 ? -16.590 21.215 -10.086 1.00 97.25 171 LYS A C 1
ATOM 1286 O O . LYS A 1 171 ? -16.229 20.296 -10.820 1.00 97.25 171 LYS A O 1
ATOM 1291 N N . HIS A 1 172 ? -15.776 22.194 -9.698 1.00 97.06 172 HIS A N 1
ATOM 1292 C CA . HIS A 1 172 ? -14.360 22.241 -10.055 1.00 97.06 172 HIS A CA 1
ATOM 1293 C C . HIS A 1 172 ? -13.614 21.035 -9.451 1.00 97.06 172 HIS A C 1
ATOM 1295 O O . HIS A 1 172 ? -12.946 20.298 -10.175 1.00 97.06 172 HIS A O 1
ATOM 1301 N N . LEU A 1 173 ? -13.808 20.756 -8.157 1.00 96.81 173 LEU A N 1
ATOM 1302 C CA . LEU A 1 173 ? -13.194 19.609 -7.478 1.00 96.81 173 LEU A CA 1
ATOM 1303 C C . LEU A 1 173 ? -13.614 18.265 -8.086 1.00 96.81 173 LEU A C 1
ATOM 1305 O O . LEU A 1 173 ? -12.773 17.380 -8.229 1.00 96.81 173 LEU A O 1
ATOM 1309 N N . ARG A 1 174 ? -14.875 18.104 -8.514 1.00 96.88 174 ARG A N 1
ATOM 1310 C CA . ARG A 1 174 ? -15.306 16.884 -9.216 1.00 96.88 174 ARG A CA 1
ATOM 1311 C C . ARG A 1 174 ? -14.642 16.731 -10.589 1.00 96.88 174 ARG A C 1
ATOM 1313 O O . ARG A 1 174 ? -14.287 15.613 -10.952 1.00 96.88 174 ARG A O 1
ATOM 1320 N N . ALA A 1 175 ? -14.430 17.822 -11.326 1.00 97.44 175 ALA A N 1
ATOM 1321 C CA . ALA A 1 175 ? -13.697 17.780 -12.592 1.00 97.44 175 ALA A CA 1
ATOM 1322 C C . ALA A 1 175 ? -12.223 17.384 -12.387 1.00 97.44 175 ALA A C 1
ATOM 1324 O O . ALA A 1 175 ? -11.730 16.508 -13.094 1.00 97.44 175 ALA A O 1
ATOM 1325 N N . GLN A 1 176 ? -11.551 17.939 -11.372 1.00 97.25 176 GLN A N 1
ATOM 1326 C CA . GLN A 1 176 ? -10.190 17.530 -11.003 1.00 97.25 176 GLN A CA 1
ATOM 1327 C C . GLN A 1 176 ? -10.122 16.080 -10.514 1.00 97.25 176 GLN A C 1
ATOM 1329 O O . GLN A 1 176 ? -9.198 15.366 -10.882 1.00 97.25 176 GLN A O 1
ATOM 1334 N N . ALA A 1 177 ? -11.110 15.606 -9.747 1.00 95.75 177 ALA A N 1
ATOM 1335 C CA . ALA A 1 177 ? -11.190 14.198 -9.363 1.00 95.75 177 ALA A CA 1
ATOM 1336 C C . ALA A 1 177 ? -11.276 13.297 -10.606 1.00 95.75 177 ALA A C 1
ATOM 1338 O O . ALA A 1 177 ? -10.491 12.367 -10.732 1.00 95.75 177 ALA A O 1
ATOM 1339 N N . ILE A 1 178 ? -12.135 13.624 -11.580 1.00 95.19 178 ILE A N 1
ATOM 1340 C CA . ILE A 1 178 ? -12.213 12.899 -12.861 1.00 95.19 178 ILE A CA 1
ATOM 1341 C C . ILE A 1 178 ? -10.884 12.974 -13.635 1.00 95.19 178 ILE A C 1
ATOM 1343 O O . ILE A 1 178 ? -10.476 11.969 -14.216 1.00 95.19 178 ILE A O 1
ATOM 1347 N N . ALA A 1 179 ? -10.183 14.110 -13.626 1.00 95.12 179 ALA A N 1
ATOM 1348 C CA . ALA A 1 179 ? -8.879 14.242 -14.273 1.00 95.12 179 ALA A CA 1
ATOM 1349 C C . ALA A 1 179 ? -7.801 13.368 -13.608 1.00 95.12 179 ALA A C 1
ATOM 1351 O O . ALA A 1 179 ? -7.115 12.611 -14.293 1.00 95.12 179 ALA A O 1
ATOM 1352 N N . GLN A 1 180 ? -7.699 13.414 -12.278 1.00 94.44 180 GLN A N 1
ATOM 1353 C CA . GLN A 1 180 ? -6.738 12.647 -11.485 1.00 94.44 180 GLN A CA 1
ATOM 1354 C C . GLN A 1 180 ? -7.019 11.137 -11.529 1.00 94.44 180 GLN A C 1
ATOM 1356 O O . GLN A 1 180 ? -6.105 10.333 -11.680 1.00 94.44 180 GLN A O 1
ATOM 1361 N N . GLU A 1 181 ? -8.289 10.740 -11.423 1.00 91.94 181 GLU A N 1
ATOM 1362 C CA . GLU A 1 181 ? -8.731 9.342 -11.424 1.00 91.94 181 GLU A CA 1
ATOM 1363 C C . GLU A 1 181 ? -8.549 8.638 -12.781 1.00 91.94 181 GLU A C 1
ATOM 1365 O O . GLU A 1 181 ? -8.484 7.406 -12.832 1.00 91.94 181 GLU A O 1
ATOM 1370 N N . ASN A 1 182 ? -8.493 9.401 -13.876 1.00 90.94 182 ASN A N 1
ATOM 1371 C CA . ASN A 1 182 ? -8.414 8.887 -15.247 1.00 90.94 182 ASN A CA 1
ATOM 1372 C C . ASN A 1 182 ? -7.190 9.423 -16.019 1.00 90.94 182 ASN A C 1
ATOM 1374 O O . ASN A 1 182 ? -7.122 9.273 -17.235 1.00 90.94 182 ASN A O 1
ATOM 1378 N N . ASN A 1 183 ? -6.236 10.052 -15.319 1.00 91.69 183 ASN A N 1
ATOM 1379 C CA . ASN A 1 183 ? -5.003 10.633 -15.864 1.00 91.69 183 ASN A CA 1
ATOM 1380 C C . ASN A 1 183 ? -5.229 11.474 -17.142 1.00 91.69 183 ASN A C 1
ATOM 1382 O O . ASN A 1 183 ? -4.623 11.224 -18.190 1.00 91.69 183 ASN A O 1
ATOM 1386 N N . LEU A 1 184 ? -6.130 12.454 -17.066 1.00 93.12 184 LEU A N 1
ATOM 1387 C CA . LEU A 1 184 ? -6.481 13.337 -18.181 1.00 93.12 184 LEU A CA 1
ATOM 1388 C C . LEU A 1 184 ? -5.847 14.725 -17.984 1.00 93.12 184 LEU A C 1
ATOM 1390 O O . LEU A 1 184 ? -6.052 15.314 -16.919 1.00 93.12 184 LEU A O 1
ATOM 1394 N N . PRO A 1 185 ? -5.132 15.283 -18.982 1.00 95.38 185 PRO A N 1
ATOM 1395 C CA . PRO A 1 185 ? -4.651 16.661 -18.934 1.00 95.38 185 PRO A CA 1
ATOM 1396 C C . PRO A 1 185 ? -5.788 17.652 -18.656 1.00 95.38 185 PRO A C 1
ATOM 1398 O O . PRO A 1 185 ? -6.894 17.508 -19.188 1.00 95.38 185 PRO A O 1
ATOM 1401 N N . CYS A 1 186 ? -5.515 18.655 -17.828 1.00 97.38 186 CYS A N 1
ATOM 1402 C CA . CYS A 1 186 ? -6.462 19.701 -17.452 1.00 97.38 186 CYS A CA 1
ATOM 1403 C C . CYS A 1 186 ? -6.239 20.960 -18.296 1.00 97.38 186 CYS A C 1
ATOM 1405 O O . CYS A 1 186 ? -5.113 21.445 -18.383 1.00 97.38 186 CYS A O 1
ATOM 1407 N N . VAL A 1 187 ? -7.310 21.524 -18.862 1.00 98.25 187 VAL A N 1
ATOM 1408 C CA . VAL A 1 187 ? -7.291 22.839 -19.524 1.00 98.25 187 VAL A CA 1
ATOM 1409 C C . VAL A 1 187 ? -8.244 23.792 -18.806 1.00 98.25 187 VAL A C 1
ATOM 1411 O O . VAL A 1 187 ? -9.465 23.621 -18.851 1.00 98.25 187 VAL A O 1
ATOM 1414 N N . TYR A 1 188 ? -7.680 24.805 -18.153 1.00 97.75 188 TYR A N 1
ATOM 1415 C CA . TYR A 1 188 ? -8.401 25.807 -17.373 1.00 97.75 188 TYR A CA 1
ATOM 1416 C C . TYR A 1 188 ? -8.604 27.093 -18.193 1.00 97.75 188 TYR A C 1
ATOM 1418 O O . TYR A 1 188 ? -7.649 27.826 -18.441 1.00 97.75 188 TYR A O 1
ATOM 1426 N N . LEU A 1 189 ? -9.842 27.403 -18.591 1.00 97.00 189 LEU A N 1
ATOM 1427 C CA . LEU A 1 189 ? -10.198 28.675 -19.237 1.00 97.00 189 LEU A CA 1
ATOM 1428 C C . LEU A 1 189 ? -10.696 29.654 -18.161 1.00 97.00 189 LEU A C 1
ATOM 1430 O O . LEU A 1 189 ? -11.848 29.586 -17.719 1.00 97.00 189 LEU A O 1
ATOM 1434 N N . VAL A 1 190 ? -9.804 30.529 -17.693 1.00 94.19 190 VAL A N 1
ATOM 1435 C CA . VAL A 1 190 ? -9.982 31.306 -16.459 1.00 94.19 190 VAL A CA 1
ATOM 1436 C C . VAL A 1 190 ? -10.464 32.731 -16.754 1.00 94.19 190 VAL A C 1
ATOM 1438 O O . VAL A 1 190 ? -9.853 33.478 -17.519 1.00 94.19 190 VAL A O 1
ATOM 1441 N N . ASP A 1 191 ? -11.591 33.094 -16.137 1.00 92.75 191 ASP A N 1
ATOM 1442 C CA . ASP A 1 191 ? -12.274 34.394 -16.235 1.00 92.75 191 ASP A CA 1
ATOM 1443 C C . ASP A 1 191 ? -13.150 34.528 -14.964 1.00 92.75 191 ASP A C 1
ATOM 1445 O O . ASP A 1 191 ? -14.334 34.189 -14.964 1.00 92.75 191 ASP A O 1
ATOM 1449 N N . SER A 1 192 ? -12.522 34.858 -13.825 1.00 88.69 192 SER A N 1
ATOM 1450 C CA . SER A 1 192 ? -13.039 34.638 -12.462 1.00 88.69 192 SER A CA 1
ATOM 1451 C C . SER A 1 192 ? -12.878 35.844 -11.524 1.00 88.69 192 SER A C 1
ATOM 1453 O O . SER A 1 192 ? -11.779 36.212 -11.087 1.00 88.69 192 SER A O 1
ATOM 1455 N N . GLY A 1 193 ? -14.019 36.382 -11.088 1.00 86.62 193 GLY A N 1
ATOM 1456 C CA . GLY A 1 193 ? -14.138 37.388 -10.029 1.00 86.62 193 GLY A CA 1
ATOM 1457 C C . GLY A 1 193 ? -13.859 36.896 -8.599 1.00 86.62 193 GLY A C 1
ATOM 1458 O O . GLY A 1 193 ? -14.262 37.571 -7.655 1.00 86.62 193 GLY A O 1
ATOM 1459 N N . GLY A 1 194 ? -13.217 35.738 -8.404 1.00 87.50 194 GLY A N 1
ATOM 1460 C CA . GLY A 1 194 ? -12.830 35.225 -7.082 1.00 87.50 194 GLY A CA 1
ATOM 1461 C C . GLY A 1 194 ? -13.953 34.502 -6.324 1.00 87.50 194 GLY A C 1
ATOM 1462 O O . GLY A 1 194 ? -14.840 33.905 -6.929 1.00 87.50 194 GLY A O 1
ATOM 1463 N N . ALA A 1 195 ? -13.900 34.511 -4.989 1.00 89.69 195 ALA A N 1
ATOM 1464 C CA . ALA A 1 195 ? -14.845 33.804 -4.115 1.00 89.69 195 ALA A CA 1
ATOM 1465 C C . ALA A 1 195 ? -16.140 34.601 -3.851 1.00 89.69 195 ALA A C 1
ATOM 1467 O O . ALA A 1 195 ? -16.120 35.828 -3.746 1.00 89.69 195 ALA A O 1
ATOM 1468 N N . ASN A 1 196 ? -17.275 33.910 -3.692 1.00 90.50 196 ASN A N 1
ATOM 1469 C CA . ASN A 1 196 ? -18.543 34.540 -3.323 1.00 90.50 196 ASN A CA 1
ATOM 1470 C C . ASN A 1 196 ? -18.538 34.949 -1.838 1.00 90.50 196 ASN A C 1
ATOM 1472 O O . ASN A 1 196 ? -18.814 34.132 -0.964 1.00 90.50 196 ASN A O 1
ATOM 1476 N N . LEU A 1 197 ? -18.233 36.221 -1.557 1.00 88.94 197 LEU A N 1
ATOM 1477 C CA . LEU A 1 197 ? -18.103 36.740 -0.187 1.00 88.94 197 LEU A CA 1
ATOM 1478 C C . LEU A 1 197 ? -19.345 36.526 0.713 1.00 88.94 197 LEU A C 1
ATOM 1480 O O . LEU A 1 197 ? -19.141 36.182 1.877 1.00 88.94 197 LEU A O 1
ATOM 1484 N N . PRO A 1 198 ? -20.605 36.658 0.237 1.00 91.56 198 PRO A N 1
ATOM 1485 C CA . PRO A 1 198 ? -21.783 36.306 1.039 1.00 91.56 198 PRO A CA 1
ATOM 1486 C C . PRO A 1 198 ? -21.785 34.860 1.555 1.00 91.56 198 PRO A C 1
ATOM 1488 O O . PRO A 1 198 ? -22.197 34.624 2.684 1.00 91.56 198 PRO A O 1
ATOM 1491 N N . ASN A 1 199 ? -21.280 33.913 0.760 1.00 90.19 199 ASN A N 1
ATOM 1492 C CA . ASN A 1 199 ? -21.201 32.490 1.100 1.00 90.19 199 ASN A CA 1
ATOM 1493 C C . ASN A 1 199 ? -19.793 32.080 1.600 1.00 90.19 199 ASN A C 1
ATOM 1495 O O . ASN A 1 199 ? -19.408 30.923 1.464 1.00 90.19 199 ASN A O 1
ATOM 1499 N N . GLN A 1 200 ? -18.983 33.000 2.151 1.00 91.50 200 GLN A N 1
ATOM 1500 C CA . GLN A 1 200 ? -17.561 32.734 2.452 1.00 91.50 200 GLN A CA 1
ATOM 1501 C C . GLN A 1 200 ? -17.303 31.495 3.335 1.00 91.50 200 GLN A C 1
ATOM 1503 O O . GLN A 1 200 ? -16.315 30.790 3.118 1.00 91.50 200 GLN A O 1
ATOM 1508 N N . ALA A 1 201 ? -18.190 31.204 4.293 1.00 90.69 201 ALA A N 1
ATOM 1509 C CA . ALA A 1 201 ? -18.068 30.055 5.194 1.00 90.69 201 ALA A CA 1
ATOM 1510 C C . ALA A 1 201 ? -18.140 28.718 4.437 1.00 90.69 201 ALA A C 1
ATOM 1512 O O . ALA A 1 201 ? -17.388 27.799 4.746 1.00 90.69 201 ALA A O 1
ATOM 1513 N N . ASP A 1 202 ? -18.960 28.665 3.387 1.00 89.06 202 ASP A N 1
ATOM 1514 C CA . ASP A 1 202 ? -19.209 27.501 2.528 1.00 89.06 202 ASP A CA 1
ATOM 1515 C C . ASP A 1 202 ? -18.336 27.507 1.251 1.00 89.06 202 ASP A C 1
ATOM 1517 O O . ASP A 1 202 ? -18.526 26.701 0.339 1.00 89.06 202 ASP A O 1
ATOM 1521 N N . VAL A 1 203 ? -17.392 28.455 1.148 1.00 88.38 203 VAL A N 1
ATOM 1522 C CA . VAL A 1 203 ? -16.489 28.619 -0.007 1.00 88.38 203 VAL A CA 1
ATOM 1523 C C . VAL A 1 203 ? -15.013 28.559 0.378 1.00 88.38 203 VAL A C 1
ATOM 1525 O O . VAL A 1 203 ? -14.219 28.136 -0.456 1.00 88.38 203 VAL A O 1
ATOM 1528 N N . PHE A 1 204 ? -14.605 28.963 1.587 1.00 86.94 204 PHE A N 1
ATOM 1529 C CA . PHE A 1 204 ? -13.183 29.181 1.905 1.00 86.94 204 PHE A CA 1
ATOM 1530 C C . PHE A 1 204 ? -12.510 28.164 2.862 1.00 86.94 204 PHE A C 1
ATOM 1532 O O . PHE A 1 204 ? -11.473 27.633 2.467 1.00 86.94 204 PHE A O 1
ATOM 1539 N N . PRO A 1 205 ? -13.024 27.875 4.080 1.00 87.38 205 PRO A N 1
ATOM 1540 C CA . PRO A 1 205 ? -12.193 27.305 5.155 1.00 87.38 205 PRO A CA 1
ATOM 1541 C C . PRO A 1 205 ? -12.050 25.772 5.230 1.00 87.38 205 PRO A C 1
ATOM 1543 O O . PRO A 1 205 ? -11.076 25.311 5.819 1.00 87.38 205 PRO A O 1
ATOM 1546 N N . ASP A 1 206 ? -13.001 24.977 4.727 1.00 92.00 206 ASP A N 1
ATOM 1547 C CA . ASP A 1 206 ? -13.014 23.521 4.949 1.00 92.00 206 ASP A CA 1
ATOM 1548 C C . ASP A 1 206 ? -12.127 22.735 3.959 1.00 92.00 206 ASP A C 1
ATOM 1550 O O . ASP A 1 206 ? -11.723 23.219 2.899 1.00 92.00 206 ASP A O 1
ATOM 1554 N N . ARG A 1 207 ? -11.850 21.474 4.299 1.00 90.06 207 ARG A N 1
ATOM 1555 C CA . ARG A 1 207 ? -11.068 20.510 3.522 1.00 90.06 207 ARG A CA 1
ATOM 1556 C C . ARG A 1 207 ? -11.453 20.435 2.041 1.00 90.06 207 ARG A C 1
ATOM 1558 O O . ARG A 1 207 ? -10.557 20.286 1.216 1.00 90.06 207 ARG A O 1
ATOM 1565 N N . GLU A 1 208 ? -12.740 20.493 1.697 1.00 90.62 208 GLU A N 1
ATOM 1566 C CA . GLU A 1 208 ? -13.215 20.422 0.302 1.00 90.62 208 GLU A CA 1
ATOM 1567 C C . GLU A 1 208 ? -13.749 21.788 -0.204 1.00 90.62 208 GLU A C 1
ATOM 1569 O O . GLU A 1 208 ? -14.579 21.853 -1.112 1.00 90.62 208 GLU A O 1
ATOM 1574 N N . HIS A 1 209 ? -13.273 22.897 0.381 1.00 93.56 209 HIS A N 1
ATOM 1575 C CA . HIS A 1 209 ? -13.538 24.275 -0.061 1.00 93.56 209 HIS A CA 1
ATOM 1576 C C . HIS A 1 209 ? -12.450 24.793 -1.035 1.00 93.56 209 HIS A C 1
ATOM 1578 O O . HIS A 1 209 ? -11.579 24.043 -1.473 1.00 93.56 209 HIS A O 1
ATOM 1584 N N . PHE A 1 210 ? -12.514 26.065 -1.454 1.00 89.31 210 PHE A N 1
ATOM 1585 C CA . PHE A 1 210 ? -11.808 26.613 -2.630 1.00 89.31 210 PHE A CA 1
ATOM 1586 C C . PHE A 1 210 ? -10.286 26.368 -2.640 1.00 89.31 210 PHE A C 1
ATOM 1588 O O . PHE A 1 210 ? -9.726 26.094 -3.699 1.00 89.31 210 PHE A O 1
ATOM 1595 N N . GLY A 1 211 ? -9.623 26.360 -1.475 1.00 91.94 211 GLY A N 1
ATOM 1596 C CA . GLY A 1 211 ? -8.190 26.046 -1.355 1.00 91.94 211 GLY A CA 1
ATOM 1597 C C . GLY A 1 211 ? -7.796 24.635 -1.826 1.00 91.94 211 GLY A C 1
ATOM 1598 O O . GLY A 1 211 ? -6.665 24.411 -2.261 1.00 91.94 211 GLY A O 1
ATOM 1599 N N . ARG A 1 212 ? -8.738 23.684 -1.809 1.00 95.75 212 ARG A N 1
ATOM 1600 C CA . ARG A 1 212 ? -8.536 22.297 -2.248 1.00 95.75 212 ARG A CA 1
ATOM 1601 C C . ARG A 1 212 ? -8.229 22.182 -3.743 1.00 95.75 212 ARG A C 1
ATOM 1603 O O . ARG A 1 212 ? -7.538 21.247 -4.141 1.00 95.75 212 ARG A O 1
ATOM 1610 N N . ILE A 1 213 ? -8.673 23.150 -4.550 1.00 95.50 213 ILE A N 1
ATOM 1611 C CA . ILE A 1 213 ? -8.426 23.195 -5.998 1.00 95.50 213 ILE A CA 1
ATOM 1612 C C . ILE A 1 213 ? -6.921 23.291 -6.285 1.00 95.50 213 ILE A C 1
ATOM 1614 O O . ILE A 1 213 ? -6.401 22.541 -7.110 1.00 95.50 213 ILE A O 1
ATOM 1618 N N . PHE A 1 214 ? -6.211 24.157 -5.555 1.00 94.88 214 PHE A N 1
ATOM 1619 C CA . PHE A 1 214 ? -4.769 24.375 -5.720 1.00 94.88 214 PHE A CA 1
ATOM 1620 C C . PHE A 1 214 ? -3.959 23.176 -5.210 1.00 94.88 214 PHE A C 1
ATOM 1622 O O . PHE A 1 214 ? -3.002 22.749 -5.854 1.00 94.88 214 PHE A O 1
ATOM 1629 N N . TYR A 1 215 ? -4.391 22.573 -4.094 1.00 95.75 215 TYR A N 1
ATOM 1630 C CA . TYR A 1 215 ? -3.819 21.321 -3.589 1.00 95.75 215 TYR A CA 1
ATOM 1631 C C . TYR A 1 215 ? -3.927 20.197 -4.631 1.00 95.75 215 TYR A C 1
ATOM 1633 O O . TYR A 1 215 ? -2.934 19.537 -4.935 1.00 95.75 215 TYR A O 1
ATOM 1641 N N . ASN A 1 216 ? -5.115 19.995 -5.207 1.00 96.56 216 ASN A N 1
ATOM 1642 C CA . ASN A 1 216 ? -5.338 18.975 -6.229 1.00 96.56 216 ASN A CA 1
ATOM 1643 C C . ASN A 1 216 ? -4.517 19.255 -7.494 1.00 96.56 216 ASN A C 1
ATOM 1645 O O . ASN A 1 216 ? -3.904 18.335 -8.025 1.00 96.56 216 ASN A O 1
ATOM 1649 N N . GLN A 1 217 ? -4.446 20.511 -7.945 1.00 96.12 217 GLN A N 1
ATOM 1650 C CA . GLN A 1 217 ? -3.654 20.915 -9.109 1.00 96.12 217 GLN A CA 1
ATOM 1651 C C . GLN A 1 217 ? -2.160 20.596 -8.924 1.00 96.12 217 GLN A C 1
ATOM 1653 O O . GLN A 1 217 ? -1.573 19.917 -9.766 1.00 96.12 217 GLN A O 1
ATOM 1658 N N . ALA A 1 218 ? -1.568 20.964 -7.781 1.00 94.19 218 ALA A N 1
ATOM 1659 C CA . ALA A 1 218 ? -0.185 20.609 -7.444 1.00 94.19 218 ALA A CA 1
ATOM 1660 C C . ALA A 1 218 ? 0.033 19.085 -7.350 1.00 94.19 218 ALA A C 1
ATOM 1662 O O . ALA A 1 218 ? 1.061 18.557 -7.783 1.00 94.19 218 ALA A O 1
ATOM 1663 N N . ARG A 1 219 ? -0.942 18.342 -6.808 1.00 96.12 219 ARG A N 1
ATOM 1664 C CA . ARG A 1 219 ? -0.885 16.873 -6.754 1.00 96.12 219 ARG A CA 1
ATOM 1665 C C . ARG A 1 219 ? -0.993 16.235 -8.141 1.00 96.12 219 ARG A C 1
ATOM 1667 O O . ARG A 1 219 ? -0.304 15.254 -8.380 1.00 96.12 219 ARG A O 1
ATOM 1674 N N . MET A 1 220 ? -1.782 16.790 -9.059 1.00 95.31 220 MET A N 1
ATOM 1675 C CA . MET A 1 220 ? -1.895 16.287 -10.433 1.00 95.31 220 MET A CA 1
ATOM 1676 C C . MET A 1 220 ? -0.636 16.575 -11.261 1.00 95.31 220 MET A C 1
ATOM 1678 O O . MET A 1 220 ? -0.118 15.645 -11.876 1.00 95.31 220 MET A O 1
ATOM 1682 N N . SER A 1 221 ? -0.086 17.795 -11.205 1.00 92.69 221 SER A N 1
ATOM 1683 C CA . SER A 1 221 ? 1.201 18.111 -11.853 1.00 92.69 221 SER A CA 1
ATOM 1684 C C . SER A 1 221 ? 2.333 17.220 -11.303 1.00 92.69 221 SER A C 1
ATOM 1686 O O . SER A 1 221 ? 3.033 16.568 -12.076 1.00 92.69 221 SER A O 1
ATOM 1688 N N . SER A 1 222 ? 2.421 17.011 -9.978 1.00 90.62 222 SER A N 1
ATOM 1689 C CA . SER A 1 222 ? 3.402 16.066 -9.390 1.00 90.62 222 SER A CA 1
ATOM 1690 C C . SER A 1 222 ? 3.141 14.576 -9.680 1.00 90.62 222 SER A C 1
ATOM 1692 O O . SER A 1 222 ? 4.028 13.752 -9.470 1.00 90.62 222 SER A O 1
ATOM 1694 N N . MET A 1 223 ? 1.964 14.213 -10.203 1.00 91.00 223 MET A N 1
ATOM 1695 C CA . MET A 1 223 ? 1.678 12.889 -10.780 1.00 91.00 223 MET A CA 1
ATOM 1696 C C . MET A 1 223 ? 2.019 12.800 -12.281 1.00 91.00 223 MET A C 1
ATOM 1698 O O . MET A 1 223 ? 1.835 11.743 -12.886 1.00 91.00 223 MET A O 1
ATOM 1702 N N . GLY A 1 224 ? 2.506 13.886 -12.892 1.00 90.62 224 GLY A N 1
ATOM 1703 C CA . GLY A 1 224 ? 2.773 13.984 -14.326 1.00 90.62 224 GLY A CA 1
ATOM 1704 C C . GLY A 1 224 ? 1.519 14.173 -15.183 1.00 90.62 224 GLY A C 1
ATOM 1705 O O . GLY A 1 224 ? 1.551 13.825 -16.359 1.00 90.62 224 GLY A O 1
ATOM 1706 N N . ILE A 1 225 ? 0.410 14.669 -14.616 1.00 94.12 225 ILE A N 1
ATOM 1707 C CA . ILE A 1 225 ? -0.828 14.985 -15.347 1.00 94.12 225 ILE A CA 1
ATOM 1708 C C . ILE A 1 225 ? -0.795 16.476 -15.730 1.00 94.12 225 ILE A C 1
ATOM 1710 O O . ILE A 1 225 ? -0.951 17.308 -14.831 1.00 94.12 225 ILE A O 1
ATOM 1714 N N . PRO A 1 226 ? -0.646 16.839 -17.021 1.00 95.38 226 PRO A N 1
ATOM 1715 C CA . PRO A 1 226 ? -0.423 18.227 -17.423 1.00 95.38 226 PRO A CA 1
ATOM 1716 C C . PRO A 1 226 ? -1.569 19.172 -17.049 1.00 95.38 226 PRO A C 1
ATOM 1718 O O . PRO A 1 226 ? -2.746 18.841 -17.217 1.00 95.38 226 PRO A O 1
ATOM 1721 N N . GLN A 1 227 ? -1.215 20.358 -16.568 1.00 96.94 227 GLN A N 1
ATOM 1722 C CA . GLN A 1 227 ? -2.091 21.453 -16.169 1.00 96.94 227 GLN A CA 1
ATOM 1723 C C . GLN A 1 227 ? -1.819 22.652 -17.088 1.00 96.94 227 GLN A C 1
ATOM 1725 O O . GLN A 1 227 ? -0.745 23.241 -17.027 1.00 96.94 227 GLN A O 1
ATOM 1730 N N . ILE A 1 228 ? -2.769 23.028 -17.943 1.00 97.62 228 ILE A N 1
ATOM 1731 C CA . ILE A 1 228 ? -2.626 24.157 -18.877 1.00 97.62 228 ILE A CA 1
ATOM 1732 C C . ILE A 1 228 ? -3.676 25.216 -18.553 1.00 97.62 228 ILE A C 1
ATOM 1734 O O . ILE A 1 228 ? -4.849 24.891 -18.354 1.00 97.62 228 ILE A O 1
ATOM 1738 N N . SER A 1 229 ? -3.284 26.490 -18.536 1.00 97.50 229 SER A N 1
ATOM 1739 C CA . SER A 1 229 ? -4.197 27.608 -18.269 1.00 97.50 229 SER A CA 1
ATOM 1740 C C . SER A 1 229 ? -4.269 28.622 -19.405 1.00 97.50 229 SER A C 1
ATOM 1742 O O . SER A 1 229 ? -3.293 28.910 -20.097 1.00 97.50 229 SER A O 1
ATOM 1744 N N . VAL A 1 230 ? -5.457 29.202 -19.565 1.00 97.81 230 VAL A N 1
ATOM 1745 C CA . VAL A 1 230 ? -5.737 30.292 -20.496 1.00 97.81 230 VAL A CA 1
ATOM 1746 C C . VAL A 1 230 ? -6.473 31.386 -19.726 1.00 97.81 230 VAL A C 1
ATOM 1748 O O . VAL A 1 230 ? -7.644 31.245 -19.375 1.00 97.81 230 VAL A O 1
ATOM 1751 N N . VAL A 1 231 ? -5.772 32.474 -19.425 1.00 96.81 231 VAL A N 1
ATOM 1752 C CA . VAL A 1 231 ? -6.277 33.646 -18.708 1.00 96.81 231 VAL A CA 1
ATOM 1753 C C . VAL A 1 231 ? -6.938 34.582 -19.711 1.00 96.81 231 VAL A C 1
ATOM 1755 O O . VAL A 1 231 ? -6.306 35.418 -20.359 1.00 96.81 231 VAL A O 1
ATOM 1758 N N . MET A 1 232 ? -8.250 34.404 -19.841 1.00 94.31 232 MET A N 1
ATOM 1759 C CA . MET A 1 232 ? -9.103 35.082 -20.817 1.00 94.31 232 MET A CA 1
ATOM 1760 C C . MET A 1 232 ? -9.959 36.168 -20.144 1.00 94.31 232 MET A C 1
ATOM 1762 O O . MET A 1 232 ? -11.055 36.486 -20.610 1.00 94.31 232 MET A O 1
ATOM 1766 N N . GLY A 1 233 ? -9.508 36.698 -19.005 1.00 92.62 233 GLY A N 1
ATOM 1767 C CA . GLY A 1 233 ? -10.198 37.676 -18.163 1.00 92.62 233 GLY A CA 1
ATOM 1768 C C . GLY A 1 233 ? -9.482 37.895 -16.823 1.00 92.62 233 GLY A C 1
ATOM 1769 O O . GLY A 1 233 ? -8.345 37.449 -16.671 1.00 92.62 233 GLY A O 1
ATOM 1770 N N . PRO A 1 234 ? -10.105 38.581 -15.847 1.00 89.56 234 PRO A N 1
ATOM 1771 C CA . PRO A 1 234 ? -9.523 38.753 -14.522 1.00 89.56 234 PRO A CA 1
ATOM 1772 C C . PRO A 1 234 ? -9.491 37.446 -13.723 1.00 89.56 234 PRO A C 1
ATOM 1774 O O . PRO A 1 234 ? -10.459 36.693 -13.709 1.00 89.56 234 PRO A O 1
ATOM 1777 N N . CYS A 1 235 ? -8.401 37.235 -12.992 1.00 89.94 235 CYS A N 1
ATOM 1778 C CA . CYS A 1 235 ? -8.150 36.114 -12.095 1.00 89.94 235 CYS A CA 1
ATOM 1779 C C . CYS A 1 235 ? -7.806 36.690 -10.718 1.00 89.94 235 CYS A C 1
ATOM 1781 O O . CYS A 1 235 ? -6.655 37.031 -10.444 1.00 89.94 235 CYS A O 1
ATOM 1783 N N . THR A 1 236 ? -8.827 36.868 -9.873 1.00 83.25 236 THR A N 1
ATOM 1784 C CA . THR A 1 236 ? -8.692 37.612 -8.605 1.00 83.25 236 THR A CA 1
ATOM 1785 C C . THR A 1 236 ? -8.460 36.685 -7.410 1.00 83.25 236 THR A C 1
ATOM 1787 O O . THR A 1 236 ? -9.143 35.664 -7.271 1.00 83.25 236 THR A O 1
ATOM 1790 N N . ALA A 1 237 ? -7.564 37.081 -6.500 1.00 83.00 237 ALA A N 1
ATOM 1791 C CA . ALA A 1 237 ? -7.263 36.375 -5.253 1.00 83.00 237 ALA A CA 1
ATOM 1792 C C . ALA A 1 237 ? -6.895 34.906 -5.518 1.00 83.00 237 ALA A C 1
ATOM 1794 O O . ALA A 1 237 ? -5.971 34.646 -6.282 1.00 83.00 237 ALA A O 1
ATOM 1795 N N . GLY A 1 238 ? -7.623 33.935 -4.955 1.00 73.94 238 GLY A N 1
ATOM 1796 C CA . GLY A 1 238 ? -7.348 32.515 -5.207 1.00 73.94 238 GLY A CA 1
ATOM 1797 C C . GLY A 1 238 ? -7.423 32.115 -6.690 1.00 73.94 238 GLY A C 1
ATOM 1798 O O . GLY A 1 238 ? -6.716 31.207 -7.110 1.00 73.94 238 GLY A O 1
ATOM 1799 N N . GLY A 1 239 ? -8.192 32.835 -7.518 1.00 80.81 239 GLY A N 1
ATOM 1800 C CA . GLY A 1 239 ? -8.220 32.608 -8.968 1.00 80.81 239 GLY A CA 1
ATOM 1801 C C . GLY A 1 239 ? -6.869 32.833 -9.661 1.00 80.81 239 GLY A C 1
ATOM 1802 O O . GLY A 1 239 ? -6.647 32.273 -10.730 1.00 80.81 239 GLY A O 1
ATOM 1803 N N . ALA A 1 240 ? -5.958 33.601 -9.052 1.00 88.88 240 ALA A N 1
ATOM 1804 C CA . ALA A 1 240 ? -4.614 33.848 -9.569 1.00 88.88 240 ALA A CA 1
ATOM 1805 C C . ALA A 1 240 ? -3.669 32.638 -9.444 1.00 88.88 240 ALA A C 1
ATOM 1807 O O . ALA A 1 240 ? -2.720 32.532 -10.218 1.00 88.88 240 ALA A O 1
ATOM 1808 N N . TYR A 1 241 ? -3.925 31.710 -8.514 1.00 90.56 241 TYR A N 1
ATOM 1809 C CA . TYR A 1 241 ? -3.065 30.536 -8.329 1.00 90.56 241 TYR A CA 1
ATOM 1810 C C . TYR A 1 241 ? -3.246 29.476 -9.421 1.00 90.56 241 TYR A C 1
ATOM 1812 O O . TYR A 1 241 ? -2.299 28.759 -9.709 1.00 90.56 241 TYR A O 1
ATOM 1820 N N . VAL A 1 242 ? -4.412 29.398 -10.077 1.00 91.69 242 VAL A N 1
ATOM 1821 C CA . VAL A 1 242 ? -4.641 28.423 -11.162 1.00 91.69 242 VAL A CA 1
ATOM 1822 C C . VAL A 1 242 ? -3.647 28.610 -12.323 1.00 91.69 242 VAL A C 1
ATOM 1824 O O . VAL A 1 242 ? -2.983 27.634 -12.672 1.00 91.69 242 VAL A O 1
ATOM 1827 N N . PRO A 1 243 ? -3.460 29.814 -12.907 1.00 93.75 243 PRO A N 1
ATOM 1828 C CA . PRO A 1 243 ? -2.421 30.004 -13.916 1.00 93.75 243 PRO A CA 1
ATOM 1829 C C . PRO A 1 243 ? -1.003 29.899 -13.344 1.00 93.75 243 PRO A C 1
ATOM 1831 O O . PRO A 1 243 ? -0.187 29.190 -13.918 1.00 93.75 243 PRO A O 1
ATOM 1834 N N . ALA A 1 244 ? -0.734 30.490 -12.174 1.00 93.19 244 ALA A N 1
ATOM 1835 C CA . ALA A 1 244 ? 0.594 30.474 -11.545 1.00 93.19 244 ALA A CA 1
ATOM 1836 C C . ALA A 1 244 ? 1.062 29.086 -11.039 1.00 93.19 244 ALA A C 1
ATOM 1838 O O . ALA A 1 244 ? 2.182 28.956 -10.550 1.00 93.19 244 ALA A O 1
ATOM 1839 N N . MET A 1 245 ? 0.205 28.062 -11.115 1.00 93.69 245 MET A N 1
ATOM 1840 C CA . MET A 1 245 ? 0.494 26.657 -10.790 1.00 93.69 245 MET A CA 1
ATOM 1841 C C . MET A 1 245 ? 0.188 25.718 -11.975 1.00 93.69 245 MET A C 1
ATOM 1843 O O . MET A 1 245 ? -0.078 24.529 -11.780 1.00 93.69 245 MET A O 1
ATOM 1847 N N . SER A 1 246 ? 0.132 26.254 -13.196 1.00 94.81 246 SER A N 1
ATOM 1848 C CA . SER A 1 246 ? 0.046 25.474 -14.438 1.00 94.81 246 SER A CA 1
ATOM 1849 C C . SER A 1 246 ? 1.441 25.181 -14.995 1.00 94.81 246 SER A C 1
ATOM 1851 O O . SER A 1 246 ? 2.373 25.938 -14.744 1.00 94.81 246 SER A O 1
ATOM 1853 N N . ASP A 1 247 ? 1.570 24.103 -15.767 1.00 93.25 247 ASP A N 1
ATOM 1854 C CA . ASP A 1 247 ? 2.820 23.710 -16.429 1.00 93.25 247 ASP A CA 1
ATOM 1855 C C . ASP A 1 247 ? 3.046 24.499 -17.745 1.00 93.25 247 ASP A C 1
ATOM 1857 O O . ASP A 1 247 ? 4.185 24.694 -18.156 1.00 93.25 247 ASP A O 1
ATOM 1861 N N . GLU A 1 248 ? 1.968 24.977 -18.388 1.00 95.12 248 GLU A N 1
ATOM 1862 C CA . GLU A 1 248 ? 1.990 26.049 -19.404 1.00 95.12 248 GLU A CA 1
ATOM 1863 C C . GLU A 1 248 ? 0.810 27.021 -19.185 1.00 95.12 248 GLU A C 1
ATOM 1865 O O . GLU A 1 248 ? -0.295 26.629 -18.784 1.00 95.12 248 GLU A O 1
ATOM 1870 N N . SER A 1 249 ? 1.023 28.303 -19.481 1.00 96.81 249 SER A N 1
ATOM 1871 C CA . SER A 1 249 ? 0.090 29.387 -19.166 1.00 96.81 249 SER A CA 1
ATOM 1872 C C . SER A 1 249 ? 0.043 30.483 -20.244 1.00 96.81 249 SER A C 1
ATOM 1874 O O . SER A 1 249 ? 1.053 30.994 -20.729 1.00 96.81 249 SER A O 1
ATOM 1876 N N . ILE A 1 250 ? -1.172 30.850 -20.653 1.00 98.12 250 ILE A N 1
ATOM 1877 C CA . ILE A 1 250 ? -1.446 31.784 -21.758 1.00 98.12 250 ILE A CA 1
ATOM 1878 C C . ILE A 1 250 ? -2.297 32.940 -21.230 1.00 98.12 250 ILE A C 1
ATOM 1880 O O . ILE A 1 250 ? -3.250 32.700 -20.493 1.00 98.12 250 ILE A O 1
ATOM 1884 N N . ILE A 1 251 ? -2.018 34.183 -21.626 1.00 97.69 251 ILE A N 1
ATOM 1885 C CA . ILE A 1 251 ? -2.778 35.368 -21.191 1.00 97.69 251 ILE A CA 1
ATOM 1886 C C . ILE A 1 251 ? -3.150 36.278 -22.365 1.00 97.69 251 ILE A C 1
ATOM 1888 O O . ILE A 1 251 ? -2.335 36.526 -23.249 1.00 97.69 251 ILE A O 1
ATOM 1892 N N . VAL A 1 252 ? -4.394 36.766 -22.393 1.00 97.19 252 VAL A N 1
ATOM 1893 C CA . VAL A 1 252 ? -4.892 37.663 -23.454 1.00 97.19 252 VAL A CA 1
ATOM 1894 C C . VAL A 1 252 ? -4.496 39.113 -23.166 1.00 97.19 252 VAL A C 1
ATOM 1896 O O . VAL A 1 252 ? -4.885 39.667 -22.140 1.00 97.19 252 VAL A O 1
ATOM 1899 N N . ASP A 1 253 ? -3.767 39.749 -24.080 1.00 95.00 253 ASP A N 1
ATOM 1900 C CA . ASP A 1 253 ? -3.382 41.160 -23.985 1.00 95.00 253 ASP A CA 1
ATOM 1901 C C . ASP A 1 253 ? -4.612 42.087 -23.913 1.00 95.00 253 ASP A C 1
ATOM 1903 O O . ASP A 1 253 ? -5.586 41.902 -24.646 1.00 95.00 253 ASP A O 1
ATOM 1907 N N . GLY A 1 254 ? -4.603 43.080 -23.019 1.00 90.19 254 GLY A N 1
ATOM 1908 C CA . GLY A 1 254 ? -5.723 44.019 -22.859 1.00 90.19 254 GLY A CA 1
ATOM 1909 C C . GLY A 1 254 ? -7.005 43.434 -22.238 1.00 90.19 254 GLY A C 1
ATOM 1910 O O . GLY A 1 254 ? -8.032 44.119 -22.209 1.00 90.19 254 GLY A O 1
ATOM 1911 N N . GLN A 1 255 ? -7.005 42.164 -21.802 1.00 90.56 255 GLN A N 1
ATOM 1912 C CA . GLN A 1 255 ? -8.196 41.489 -21.260 1.00 90.56 255 GLN A CA 1
ATOM 1913 C C . GLN A 1 255 ? -7.905 40.560 -20.076 1.00 90.56 255 GLN A C 1
ATOM 1915 O O . GLN A 1 255 ? -8.649 40.555 -19.089 1.00 90.56 255 GLN A O 1
ATOM 1920 N N . GLY A 1 256 ? -6.862 39.740 -20.184 1.00 92.81 256 GLY A N 1
ATOM 1921 C CA . GLY A 1 256 ? -6.425 38.793 -19.170 1.00 92.81 256 GLY A CA 1
ATOM 1922 C C . GLY A 1 256 ? -5.649 39.497 -18.064 1.00 92.81 256 GLY A C 1
ATOM 1923 O O . GLY A 1 256 ? -4.755 40.286 -18.352 1.00 92.81 256 GLY A O 1
ATOM 1924 N N . HIS A 1 257 ? -6.006 39.229 -16.808 1.00 94.38 257 HIS A N 1
ATOM 1925 C CA . HIS A 1 257 ? -5.376 39.862 -15.651 1.00 94.38 257 HIS A CA 1
ATOM 1926 C C . HIS A 1 257 ? -5.166 38.859 -14.513 1.00 94.38 257 HIS A C 1
ATOM 1928 O O . HIS A 1 257 ? -6.092 38.115 -14.200 1.00 94.38 257 HIS A O 1
ATOM 1934 N N . ILE A 1 258 ? -4.018 38.871 -13.833 1.00 94.31 258 ILE A N 1
ATOM 1935 C CA . ILE A 1 258 ? -3.733 38.005 -12.677 1.00 94.31 258 ILE A CA 1
ATOM 1936 C C . ILE A 1 258 ? -3.325 38.880 -11.486 1.00 94.31 258 ILE A C 1
ATOM 1938 O O . ILE A 1 258 ? -2.340 39.603 -11.550 1.00 94.31 258 ILE A O 1
ATOM 1942 N N . PHE A 1 259 ? -4.064 38.830 -10.373 1.00 90.38 259 PHE A N 1
ATOM 1943 C CA . PHE A 1 259 ? -3.655 39.536 -9.152 1.00 90.38 259 PHE A CA 1
ATOM 1944 C C . PHE A 1 259 ? -4.273 38.953 -7.876 1.00 90.38 259 PHE A C 1
ATOM 1946 O O . PHE A 1 259 ? -5.441 38.561 -7.834 1.00 90.38 259 PHE A O 1
ATOM 1953 N N . LEU A 1 260 ? -3.503 38.965 -6.782 1.00 88.69 260 LEU A N 1
ATOM 1954 C CA . LEU A 1 260 ? -4.001 38.573 -5.456 1.00 88.69 260 LEU A CA 1
ATOM 1955 C C . LEU A 1 260 ? -5.010 39.594 -4.898 1.00 88.69 260 LEU A C 1
ATOM 1957 O O . LEU A 1 260 ? -5.999 39.216 -4.276 1.00 88.69 260 LEU A O 1
ATOM 1961 N N . ALA A 1 261 ? -4.800 40.881 -5.182 1.00 85.75 261 ALA A N 1
ATOM 1962 C CA . ALA A 1 261 ? -5.705 41.977 -4.858 1.00 85.75 261 ALA A CA 1
ATOM 1963 C C . ALA A 1 261 ? -5.872 42.865 -6.096 1.00 85.75 261 ALA A C 1
ATOM 1965 O O . ALA A 1 261 ? -4.881 43.276 -6.685 1.00 85.75 261 ALA A O 1
ATOM 1966 N N . GLY A 1 262 ? -7.109 43.164 -6.503 1.00 85.50 262 GLY A N 1
ATOM 1967 C CA . GLY A 1 262 ? -7.349 44.060 -7.642 1.00 85.50 262 GLY A CA 1
ATOM 1968 C C . GLY A 1 262 ? -7.068 45.533 -7.308 1.00 85.50 262 GLY A C 1
ATOM 1969 O O . GLY A 1 262 ? -7.057 45.890 -6.126 1.00 85.50 262 GLY A O 1
ATOM 1970 N N . PRO A 1 263 ? -6.934 46.424 -8.312 1.00 87.62 263 PRO A N 1
ATOM 1971 C CA . PRO A 1 263 ? -6.556 47.825 -8.094 1.00 87.62 263 PRO A CA 1
ATOM 1972 C C . PRO A 1 263 ? -7.380 48.599 -7.043 1.00 87.62 263 PRO A C 1
ATOM 1974 O O . PRO A 1 263 ? -6.784 49.367 -6.289 1.00 87.62 263 PRO A O 1
ATOM 1977 N N . PRO A 1 264 ? -8.712 48.400 -6.893 1.00 86.38 264 PRO A N 1
ATOM 1978 C CA . PRO A 1 264 ? -9.473 49.049 -5.820 1.00 86.38 264 PRO A CA 1
ATOM 1979 C C . PRO A 1 264 ? -9.042 48.626 -4.408 1.00 86.38 264 PRO A C 1
ATOM 1981 O O . PRO A 1 264 ? -9.106 49.437 -3.488 1.00 86.38 264 PRO A O 1
ATOM 1984 N N . LEU A 1 265 ? -8.606 47.373 -4.236 1.00 86.12 265 LEU A N 1
ATOM 1985 C CA . LEU A 1 265 ? -8.154 46.829 -2.955 1.00 86.12 265 LEU A CA 1
ATOM 1986 C C . LEU A 1 265 ? -6.692 47.191 -2.676 1.00 86.12 265 LEU A C 1
ATOM 1988 O O . LEU A 1 265 ? -6.381 47.549 -1.546 1.00 86.12 265 LEU A O 1
ATOM 1992 N N . VAL A 1 266 ? -5.828 47.198 -3.700 1.00 87.88 266 VAL A N 1
ATOM 1993 C CA . VAL A 1 266 ? -4.464 47.753 -3.594 1.00 87.88 266 VAL A CA 1
ATOM 1994 C C . VAL A 1 266 ? -4.537 49.209 -3.132 1.00 87.88 266 VAL A C 1
ATOM 1996 O O . VAL A 1 266 ? -4.006 49.541 -2.077 1.00 87.88 266 VAL A O 1
ATOM 1999 N N . LYS A 1 267 ? -5.329 50.049 -3.812 1.00 88.94 267 LYS A N 1
ATOM 2000 C CA . LYS A 1 267 ? -5.540 51.447 -3.414 1.00 88.94 267 LYS A CA 1
ATOM 2001 C C . LYS A 1 267 ? -6.078 51.605 -1.988 1.00 88.94 267 LYS A C 1
ATOM 2003 O O . LYS A 1 267 ? -5.701 52.553 -1.304 1.00 88.94 267 LYS A O 1
ATOM 2008 N N . ALA A 1 268 ? -6.951 50.706 -1.534 1.00 88.12 268 ALA A N 1
ATOM 2009 C CA . ALA A 1 268 ? -7.489 50.741 -0.174 1.00 88.12 268 ALA A CA 1
ATOM 2010 C C . ALA A 1 268 ? -6.479 50.286 0.899 1.00 88.12 268 ALA A C 1
ATOM 2012 O O . ALA A 1 268 ? -6.569 50.750 2.033 1.00 88.12 268 ALA A O 1
ATOM 2013 N N . ALA A 1 269 ? -5.539 49.399 0.558 1.00 87.06 269 ALA A N 1
ATOM 2014 C CA . ALA A 1 269 ? -4.575 48.816 1.493 1.00 87.06 269 ALA A CA 1
ATOM 2015 C C . ALA A 1 269 ? -3.219 49.549 1.535 1.00 87.06 269 ALA A C 1
ATOM 2017 O O . ALA A 1 269 ? -2.618 49.644 2.602 1.00 87.06 269 ALA A O 1
ATOM 2018 N N . THR A 1 270 ? -2.735 50.064 0.399 1.00 87.62 270 THR A N 1
ATOM 2019 C CA . THR A 1 270 ? -1.411 50.710 0.265 1.00 87.62 270 THR A CA 1
ATOM 2020 C C . THR A 1 270 ? -1.486 52.195 -0.097 1.00 87.62 270 THR A C 1
ATOM 2022 O O . THR A 1 270 ? -0.488 52.903 0.014 1.00 87.62 270 THR A O 1
ATOM 2025 N N . GLY A 1 271 ? -2.649 52.684 -0.546 1.00 84.75 271 GLY A N 1
ATOM 2026 C CA . GLY A 1 271 ? -2.818 54.031 -1.107 1.00 84.75 271 GLY A CA 1
ATOM 2027 C C . GLY A 1 271 ? -2.383 54.173 -2.573 1.00 84.75 271 GLY A C 1
ATOM 2028 O O . GLY A 1 271 ? -2.640 55.210 -3.185 1.00 84.75 271 GLY A O 1
ATOM 2029 N N . GLU A 1 272 ? -1.763 53.145 -3.155 1.00 90.44 272 GLU A N 1
ATOM 2030 C CA . GLU A 1 272 ? -1.231 53.160 -4.519 1.00 90.44 272 GLU A CA 1
ATOM 2031 C C . GLU A 1 272 ? -2.343 53.225 -5.581 1.00 90.44 272 GLU A C 1
ATOM 2033 O O . GLU A 1 272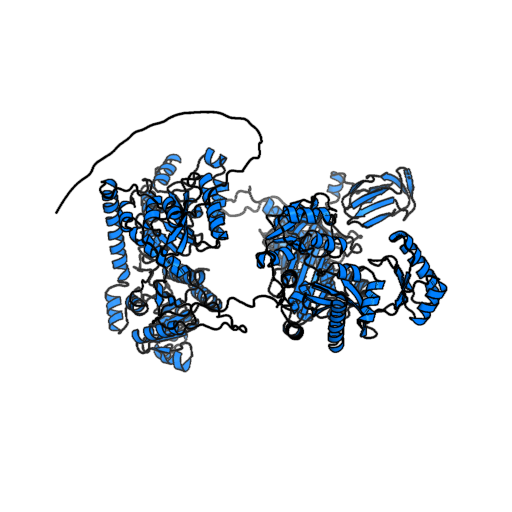 ? -3.379 52.566 -5.479 1.00 90.44 272 GLU A O 1
ATOM 2038 N N . VAL A 1 273 ? -2.135 54.026 -6.630 1.00 90.31 273 VAL A N 1
ATOM 2039 C CA . VAL A 1 273 ? -3.085 54.181 -7.743 1.00 90.31 273 VAL A CA 1
ATOM 2040 C C . VAL A 1 273 ? -2.474 53.600 -9.014 1.00 90.31 273 VAL A C 1
ATOM 2042 O O . VAL A 1 273 ? -1.935 54.320 -9.849 1.00 90.31 273 VAL A O 1
ATOM 2045 N N . VAL A 1 274 ? -2.576 52.280 -9.132 1.00 92.00 274 VAL A N 1
ATOM 2046 C CA . VAL A 1 274 ? -2.097 51.473 -10.263 1.00 92.00 274 VAL A CA 1
ATOM 2047 C C . VAL A 1 274 ? -3.262 51.102 -11.196 1.00 92.00 274 VAL A C 1
ATOM 2049 O O . VAL A 1 274 ? -4.410 51.014 -10.745 1.00 92.00 274 VAL A O 1
ATOM 2052 N N . SER A 1 275 ? -3.014 50.905 -12.497 1.00 92.44 275 SER A N 1
ATOM 2053 C CA . SER A 1 275 ? -4.037 50.355 -13.400 1.00 92.44 275 SER A CA 1
ATOM 2054 C C . SER A 1 275 ? -4.124 48.828 -13.279 1.00 92.44 275 SER A C 1
ATOM 2056 O O . SER A 1 275 ? -3.310 48.192 -12.615 1.00 92.44 275 SER A O 1
ATOM 2058 N N . ALA A 1 276 ? -5.132 48.217 -13.903 1.00 89.56 276 ALA A N 1
ATOM 2059 C CA . ALA A 1 276 ? -5.245 46.761 -13.907 1.00 89.56 276 ALA A CA 1
ATOM 2060 C C . ALA A 1 276 ? -4.138 46.106 -14.763 1.00 89.56 276 ALA A C 1
ATOM 2062 O O . ALA A 1 276 ? -3.554 45.113 -14.332 1.00 89.56 276 ALA A O 1
ATOM 2063 N N . GLU A 1 277 ? -3.798 46.699 -15.912 1.00 91.69 277 GLU A N 1
ATOM 2064 C CA . GLU A 1 277 ? -2.748 46.200 -16.812 1.00 91.69 277 GLU A CA 1
ATOM 2065 C C . GLU A 1 277 ? -1.343 46.353 -16.205 1.00 91.69 277 GLU A C 1
ATOM 2067 O O . GLU A 1 277 ? -0.525 45.442 -16.313 1.00 91.69 277 GLU A O 1
ATOM 2072 N N . ASP A 1 278 ? -1.071 47.462 -15.506 1.00 91.25 278 ASP A N 1
ATOM 2073 C CA . ASP A 1 278 ? 0.225 47.677 -14.839 1.00 91.25 278 ASP A CA 1
ATOM 2074 C C . ASP A 1 278 ? 0.411 46.736 -13.633 1.00 91.25 278 ASP A C 1
ATOM 2076 O O . ASP A 1 278 ? 1.513 46.254 -13.381 1.00 91.25 278 ASP A O 1
ATOM 2080 N N . LEU A 1 279 ? -0.673 46.454 -12.895 1.00 91.31 279 LEU A N 1
ATOM 2081 C CA . LEU A 1 279 ? -0.664 45.595 -11.704 1.00 91.31 279 LEU A CA 1
ATOM 2082 C C . LEU A 1 279 ? -0.612 44.097 -12.031 1.00 91.31 279 LEU A C 1
ATOM 2084 O O . LEU A 1 279 ? -0.101 43.317 -11.229 1.00 91.31 279 LEU A O 1
ATOM 2088 N N . GLY A 1 280 ? -1.201 43.683 -13.154 1.00 92.25 280 GLY A N 1
ATOM 2089 C CA . GLY A 1 280 ? -1.428 42.266 -13.437 1.00 92.25 280 GLY A CA 1
ATOM 2090 C C . GLY A 1 280 ? -1.797 41.930 -14.879 1.00 92.25 280 GLY A C 1
ATOM 2091 O O . GLY A 1 280 ? -2.418 40.897 -15.109 1.00 92.25 280 GLY A O 1
ATOM 2092 N N . GLY A 1 281 ? -1.499 42.802 -15.843 1.00 94.06 281 GLY A N 1
ATOM 2093 C CA . GLY A 1 281 ? -1.821 42.600 -17.258 1.00 94.06 281 GLY A CA 1
ATOM 2094 C C . GLY A 1 281 ? -0.874 41.643 -17.981 1.00 94.06 281 GLY A C 1
ATOM 2095 O O . GLY A 1 281 ? 0.219 41.316 -17.504 1.00 94.06 281 GLY A O 1
ATOM 2096 N N . GLY A 1 282 ? -1.273 41.230 -19.187 1.00 93.31 282 GLY A N 1
ATOM 2097 C CA . GLY A 1 282 ? -0.552 40.226 -19.977 1.00 93.31 282 GLY A CA 1
ATOM 2098 C C . GLY A 1 282 ? 0.913 40.574 -20.254 1.00 93.31 282 GLY A C 1
ATOM 2099 O O . GLY A 1 282 ? 1.786 39.710 -20.150 1.00 93.31 282 GLY A O 1
ATOM 2100 N N . LYS A 1 283 ? 1.222 41.846 -20.535 1.00 93.75 283 LYS A N 1
ATOM 2101 C CA . LYS A 1 283 ? 2.610 42.292 -20.757 1.00 93.75 283 LYS A CA 1
ATOM 2102 C C . LYS A 1 283 ? 3.463 42.187 -19.492 1.00 93.75 283 LYS A C 1
ATOM 2104 O O . LYS A 1 283 ? 4.593 41.719 -19.564 1.00 93.75 283 LYS A O 1
ATOM 2109 N N . MET A 1 284 ? 2.925 42.557 -18.328 1.00 94.62 284 MET A N 1
ATOM 2110 C CA . MET A 1 284 ? 3.671 42.499 -17.067 1.00 94.62 284 MET A CA 1
ATOM 2111 C C . MET A 1 284 ? 4.004 41.047 -16.688 1.00 94.62 284 MET A C 1
ATOM 2113 O O . MET A 1 284 ? 5.141 40.744 -16.318 1.00 94.62 284 MET A O 1
ATOM 2117 N N . HIS A 1 285 ? 3.062 40.118 -16.863 1.00 96.00 285 HIS A N 1
ATOM 2118 C CA . HIS A 1 285 ? 3.315 38.706 -16.566 1.00 96.00 285 HIS A CA 1
ATOM 2119 C C . HIS A 1 285 ? 4.196 37.982 -17.588 1.00 96.00 285 HIS A C 1
ATOM 2121 O O . HIS A 1 285 ? 4.952 37.103 -17.179 1.00 96.00 285 HIS A O 1
ATOM 2127 N N . THR A 1 286 ? 4.178 38.378 -18.866 1.00 95.38 286 THR A N 1
ATOM 2128 C CA . THR A 1 286 ? 5.045 37.776 -19.901 1.00 95.38 286 THR A CA 1
ATOM 2129 C C . THR A 1 286 ? 6.442 38.394 -19.994 1.00 95.38 286 THR A C 1
ATOM 2131 O O . THR A 1 286 ? 7.357 37.713 -20.448 1.00 95.38 286 THR A O 1
ATOM 2134 N N . SER A 1 287 ? 6.652 39.651 -19.569 1.00 93.25 287 SER A N 1
ATOM 2135 C CA . SER A 1 287 ? 7.959 40.325 -19.705 1.00 93.25 287 SER A CA 1
ATOM 2136 C C . SER A 1 287 ? 8.599 40.843 -18.412 1.00 93.25 287 SER A C 1
ATOM 2138 O O . SER A 1 287 ? 9.705 41.377 -18.487 1.00 93.25 287 SER A O 1
ATOM 2140 N N . VAL A 1 288 ? 7.934 40.756 -17.251 1.00 94.00 288 VAL A N 1
ATOM 2141 C CA . VAL A 1 288 ? 8.473 41.271 -15.972 1.00 94.00 288 VAL A CA 1
ATOM 2142 C C . VAL A 1 288 ? 8.442 40.225 -14.859 1.00 94.00 288 VAL A C 1
ATOM 2144 O O . VAL A 1 288 ? 9.481 39.962 -14.261 1.00 94.00 288 VAL A O 1
ATOM 2147 N N . SER A 1 289 ? 7.280 39.630 -14.564 1.00 92.06 289 SER A N 1
ATOM 2148 C CA . SER A 1 289 ? 7.135 38.702 -13.424 1.00 92.06 289 SER A CA 1
ATOM 2149 C C . SER A 1 289 ? 7.208 37.213 -13.777 1.00 92.06 289 SER A C 1
ATOM 2151 O O . SER A 1 289 ? 7.342 36.401 -12.868 1.00 92.06 289 SER A O 1
ATOM 2153 N N . GLY A 1 290 ? 7.140 36.840 -15.061 1.00 91.19 290 GLY A N 1
ATOM 2154 C CA . GLY A 1 290 ? 7.297 35.448 -15.510 1.00 91.19 290 GLY A CA 1
ATOM 2155 C C . GLY A 1 290 ? 6.171 34.497 -15.085 1.00 91.19 290 GLY A C 1
ATOM 2156 O O . GLY A 1 290 ? 6.376 33.292 -15.058 1.00 91.19 290 GLY A O 1
ATOM 2157 N N . VAL A 1 291 ? 4.994 35.026 -14.729 1.00 91.12 291 VAL A N 1
ATOM 2158 C CA . VAL A 1 291 ? 3.824 34.235 -14.286 1.00 91.12 291 VAL A CA 1
ATOM 2159 C C . VAL A 1 291 ? 3.048 33.641 -15.470 1.00 91.12 291 VAL A C 1
ATOM 2161 O O . VAL A 1 291 ? 2.174 32.804 -15.269 1.00 91.12 291 VAL A O 1
ATOM 2164 N N . THR A 1 292 ? 3.324 34.097 -16.696 1.00 95.81 292 THR A N 1
ATOM 2165 C CA . THR A 1 292 ? 2.642 33.633 -17.912 1.00 95.81 292 THR A CA 1
ATOM 2166 C C . THR A 1 292 ? 3.619 33.434 -19.063 1.00 95.81 292 THR A C 1
ATOM 2168 O O . THR A 1 292 ? 4.375 34.356 -19.368 1.00 95.81 292 THR A O 1
ATOM 2171 N N . ASP A 1 293 ? 3.550 32.293 -19.745 1.00 96.00 293 ASP A N 1
ATOM 2172 C CA . ASP A 1 293 ? 4.501 31.906 -20.797 1.00 96.00 293 ASP A CA 1
ATOM 2173 C C . ASP A 1 293 ? 4.232 32.590 -22.147 1.00 96.00 293 ASP A C 1
ATOM 2175 O O . ASP A 1 293 ? 5.165 32.922 -22.881 1.00 96.00 293 ASP A O 1
ATOM 2179 N N . TYR A 1 294 ? 2.957 32.815 -22.498 1.00 97.12 294 TYR A N 1
ATOM 2180 C CA . TYR A 1 294 ? 2.581 33.338 -23.819 1.00 97.12 294 TYR A CA 1
ATOM 2181 C C . TYR A 1 294 ? 1.550 34.470 -23.775 1.00 97.12 294 TYR A C 1
ATOM 2183 O O . TYR A 1 294 ? 0.490 34.350 -23.158 1.00 97.12 294 TYR A O 1
ATOM 2191 N N . LEU A 1 295 ? 1.821 35.530 -24.546 1.00 97.44 295 LEU A N 1
ATOM 2192 C CA . LEU A 1 295 ? 0.887 36.628 -24.794 1.00 97.44 295 LEU A CA 1
ATOM 2193 C C . LEU A 1 295 ? 0.024 36.326 -26.030 1.00 97.44 295 LEU A C 1
ATOM 2195 O O . LEU A 1 295 ? 0.519 36.293 -27.159 1.00 97.44 295 LEU A O 1
ATOM 2199 N N . ALA A 1 296 ? -1.275 36.127 -25.824 1.00 97.00 296 ALA A N 1
ATOM 2200 C CA . ALA A 1 296 ? -2.274 36.082 -26.885 1.00 97.00 296 ALA A CA 1
ATOM 2201 C C . ALA A 1 296 ? -2.760 37.500 -27.231 1.00 97.00 296 ALA A C 1
ATOM 2203 O O . ALA A 1 296 ? -2.751 38.385 -26.380 1.00 97.00 296 ALA A O 1
ATOM 2204 N N . VAL A 1 297 ? -3.224 37.718 -28.467 1.00 95.50 297 VAL A N 1
ATOM 2205 C CA . VAL A 1 297 ? -3.725 39.042 -28.916 1.00 95.50 297 VAL A CA 1
ATOM 2206 C C . VAL A 1 297 ? -5.239 39.194 -28.756 1.00 95.50 297 VAL A C 1
ATOM 2208 O O . VAL A 1 297 ? -5.747 40.305 -28.665 1.00 95.50 297 VAL A O 1
ATOM 2211 N N . ASP A 1 298 ? -5.952 38.070 -28.718 1.00 94.44 298 ASP A N 1
ATOM 2212 C CA . ASP A 1 298 ? -7.388 37.955 -28.490 1.00 94.44 298 ASP A CA 1
ATOM 2213 C C . ASP A 1 298 ? -7.718 36.535 -27.982 1.00 94.44 298 ASP A C 1
ATOM 2215 O O . ASP A 1 298 ? -6.840 35.667 -27.885 1.00 94.44 298 ASP A O 1
ATOM 2219 N N . ASP A 1 299 ? -8.992 36.296 -27.657 1.00 94.50 299 ASP A N 1
ATOM 2220 C CA . ASP A 1 299 ? -9.494 34.986 -27.225 1.00 94.50 299 ASP A CA 1
ATOM 2221 C C . ASP A 1 299 ? -9.216 33.867 -28.253 1.00 94.50 299 ASP A C 1
ATOM 2223 O O . ASP A 1 299 ? -8.950 32.732 -27.860 1.00 94.50 299 ASP A O 1
ATOM 2227 N N . ALA A 1 300 ? -9.261 34.152 -29.560 1.00 95.12 300 ALA A N 1
ATOM 2228 C CA . ALA A 1 300 ? -9.112 33.137 -30.603 1.00 95.12 300 ALA A CA 1
ATOM 2229 C C . ALA A 1 300 ? -7.648 32.691 -30.749 1.00 95.12 300 ALA A C 1
ATOM 2231 O O . ALA A 1 300 ? -7.369 31.490 -30.803 1.00 95.12 300 ALA A O 1
ATOM 2232 N N . HIS A 1 301 ? -6.699 33.632 -30.722 1.00 97.31 301 HIS A N 1
ATOM 2233 C CA . HIS A 1 301 ? -5.272 33.322 -30.652 1.00 97.31 301 HIS A CA 1
ATOM 2234 C C . HIS A 1 301 ? -4.943 32.548 -29.365 1.00 97.31 301 HIS A C 1
ATOM 2236 O O . HIS A 1 301 ? -4.168 31.594 -29.414 1.00 97.31 301 HIS A O 1
ATOM 2242 N N . ALA A 1 302 ? -5.577 32.877 -28.235 1.00 97.31 302 ALA A N 1
ATOM 2243 C CA . ALA A 1 302 ? -5.376 32.150 -26.982 1.00 97.31 302 ALA A CA 1
ATOM 2244 C C . ALA A 1 302 ? -5.816 30.676 -27.069 1.00 97.31 302 ALA A C 1
ATOM 2246 O O . ALA A 1 302 ? -5.097 29.796 -26.596 1.00 97.31 302 ALA A O 1
ATOM 2247 N N . ILE A 1 303 ? -6.940 30.384 -27.736 1.00 97.62 303 ILE A N 1
ATOM 2248 C CA . ILE A 1 303 ? -7.364 29.000 -28.007 1.00 97.62 303 ILE A CA 1
ATOM 2249 C C . ILE A 1 303 ? -6.392 28.286 -28.962 1.00 97.62 303 ILE A C 1
ATOM 2251 O O . ILE A 1 303 ? -6.050 27.130 -28.715 1.00 97.62 303 ILE A O 1
ATOM 2255 N N . VAL A 1 304 ? -5.878 28.954 -30.003 1.00 97.31 304 VAL A N 1
ATOM 2256 C CA . VAL A 1 304 ? -4.849 28.374 -30.895 1.00 97.31 304 VAL A CA 1
ATOM 2257 C C . VAL A 1 304 ? -3.563 28.036 -30.130 1.00 97.31 304 VAL A C 1
ATOM 2259 O O . VAL A 1 304 ? -2.995 26.963 -30.335 1.00 97.31 304 VAL A O 1
ATOM 2262 N N . LEU A 1 305 ? -3.124 28.901 -29.210 1.00 97.75 305 LEU A N 1
ATOM 2263 C CA . LEU A 1 305 ? -1.976 28.632 -28.338 1.00 97.75 305 LEU A CA 1
ATOM 2264 C C . LEU A 1 305 ? -2.248 27.454 -27.390 1.00 97.75 305 LEU A C 1
ATOM 2266 O O . LEU A 1 305 ? -1.392 26.585 -27.262 1.00 97.75 305 LEU A O 1
ATOM 2270 N N . ALA A 1 306 ? -3.442 27.367 -26.796 1.00 97.62 306 ALA A N 1
ATOM 2271 C CA . ALA A 1 306 ? -3.812 26.271 -25.896 1.00 97.62 306 ALA A CA 1
ATOM 2272 C C . ALA A 1 306 ? -3.862 24.918 -26.622 1.00 97.62 306 ALA A C 1
ATOM 2274 O O . ALA A 1 306 ? -3.339 23.919 -26.123 1.00 97.62 306 ALA A O 1
ATOM 2275 N N . ARG A 1 307 ? -4.419 24.893 -27.842 1.00 97.50 307 ARG A N 1
ATOM 2276 C CA . ARG A 1 307 ? -4.354 23.728 -28.735 1.00 97.50 307 ARG A CA 1
ATOM 2277 C C . ARG A 1 307 ? -2.906 23.363 -29.056 1.00 97.50 307 ARG A C 1
ATOM 2279 O O . ARG A 1 307 ? -2.541 22.202 -28.919 1.00 97.50 307 ARG A O 1
ATOM 2286 N N . ARG A 1 308 ? -2.051 24.337 -29.391 1.00 96.62 308 ARG A N 1
ATOM 2287 C CA . ARG A 1 308 ? -0.618 24.101 -29.641 1.00 96.62 308 ARG A CA 1
ATOM 2288 C C . ARG A 1 308 ? 0.086 23.484 -28.424 1.00 96.62 308 ARG A C 1
ATOM 2290 O O . ARG A 1 308 ? 0.809 22.510 -28.611 1.00 96.62 308 ARG A O 1
ATOM 2297 N N . SER A 1 309 ? -0.145 23.979 -27.208 1.00 97.00 309 SER A N 1
ATOM 2298 C CA . SER A 1 309 ? 0.422 23.394 -25.981 1.00 97.00 309 SER A CA 1
ATOM 2299 C C . SER A 1 309 ? -0.040 21.943 -25.780 1.00 97.00 309 SER A C 1
ATOM 2301 O O . SER A 1 309 ? 0.795 21.062 -25.602 1.00 97.00 309 SER A O 1
ATOM 2303 N N . ILE A 1 310 ? -1.331 21.632 -25.975 1.00 95.06 310 ILE A N 1
ATOM 2304 C CA . ILE A 1 310 ? -1.803 20.230 -26.010 1.00 95.06 310 ILE A CA 1
ATOM 2305 C C . ILE A 1 310 ? -1.121 19.421 -27.130 1.00 95.06 310 ILE A C 1
ATOM 2307 O O . ILE A 1 310 ? -0.751 18.265 -26.924 1.00 95.06 310 ILE A O 1
ATOM 2311 N N . SER A 1 311 ? -0.902 20.015 -28.306 1.00 93.94 311 SER A N 1
ATOM 2312 C CA . SER A 1 311 ? -0.235 19.348 -29.431 1.00 93.94 311 SER A CA 1
ATOM 2313 C C . SER A 1 311 ? 1.229 18.993 -29.133 1.00 93.94 311 SER A C 1
ATOM 2315 O O . SER A 1 311 ? 1.704 17.975 -29.645 1.00 93.94 311 SER A O 1
ATOM 2317 N N . ASN A 1 312 ? 1.898 19.788 -28.288 1.00 93.44 312 ASN A N 1
ATOM 2318 C CA . ASN A 1 312 ? 3.276 19.597 -27.831 1.00 93.44 312 ASN A CA 1
ATOM 2319 C C . ASN A 1 312 ? 3.406 18.497 -26.763 1.00 93.44 312 ASN A C 1
ATOM 2321 O O . ASN A 1 312 ? 4.503 17.969 -26.575 1.00 93.44 312 ASN A O 1
ATOM 2325 N N . LEU A 1 313 ? 2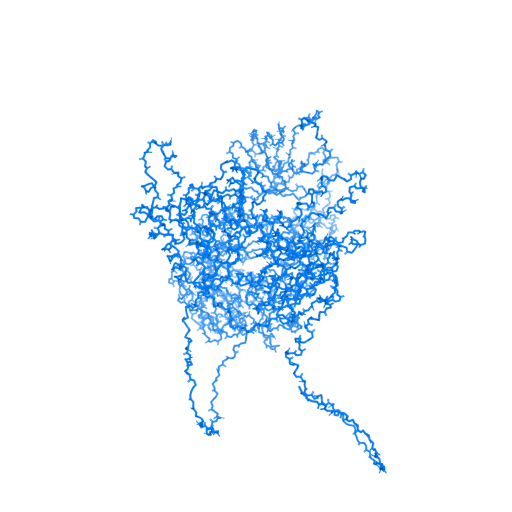.323 18.144 -26.057 1.00 90.19 313 LEU A N 1
ATOM 2326 C CA . LEU A 1 313 ? 2.371 17.136 -24.999 1.00 90.19 313 LEU A CA 1
ATOM 2327 C C . LEU A 1 313 ? 2.803 15.768 -25.543 1.00 90.19 313 LEU A C 1
ATOM 2329 O O . LEU A 1 313 ? 2.223 15.233 -26.493 1.00 90.19 313 LEU A O 1
ATOM 2333 N N . ASN A 1 314 ? 3.755 15.142 -24.850 1.00 86.31 314 ASN A N 1
ATOM 2334 C CA . ASN A 1 314 ? 4.135 13.744 -25.048 1.00 86.31 314 ASN A CA 1
ATOM 2335 C C . ASN A 1 314 ? 3.088 12.799 -24.413 1.00 86.31 314 ASN A C 1
ATOM 2337 O O . ASN A 1 314 ? 3.377 12.076 -23.459 1.00 86.31 314 ASN A O 1
ATOM 2341 N N . TRP A 1 315 ? 1.848 12.856 -24.910 1.00 85.25 315 TRP A N 1
ATOM 2342 C CA . TRP A 1 315 ? 0.683 12.129 -24.387 1.00 85.25 315 TRP A CA 1
ATOM 2343 C C . TRP A 1 315 ? 0.052 11.217 -25.457 1.00 85.25 315 TRP A C 1
ATOM 2345 O O . TRP A 1 315 ? 0.176 11.520 -26.649 1.00 85.25 315 TRP A O 1
ATOM 2355 N N . PRO A 1 316 ? -0.667 10.135 -25.086 1.00 78.44 316 PRO A N 1
ATOM 2356 C CA . PRO A 1 316 ? -1.309 9.251 -26.055 1.00 78.44 316 PRO A CA 1
ATOM 2357 C C . PRO A 1 316 ? -2.386 9.970 -26.878 1.00 78.44 316 PRO A C 1
ATOM 2359 O O . PRO A 1 316 ? -3.501 10.211 -26.406 1.00 78.44 316 PRO A O 1
ATOM 2362 N N . LYS A 1 317 ? -2.071 10.266 -28.142 1.00 72.94 317 LYS A N 1
ATOM 2363 C CA . LYS A 1 317 ? -3.040 10.761 -29.129 1.00 72.94 317 LYS A CA 1
ATOM 2364 C C . LYS A 1 317 ? -3.849 9.582 -29.662 1.00 72.94 317 LYS A C 1
ATOM 2366 O O . LYS A 1 317 ? -3.359 8.795 -30.473 1.00 72.94 317 LYS A O 1
ATOM 2371 N N . LYS A 1 318 ? -5.084 9.429 -29.179 1.00 62.25 318 LYS A N 1
ATOM 2372 C CA . LYS A 1 318 ? -5.981 8.341 -29.589 1.00 62.25 318 LYS A CA 1
ATOM 2373 C C . LYS A 1 318 ? -6.757 8.762 -30.828 1.00 62.25 318 LYS A C 1
ATOM 2375 O O . LYS A 1 318 ? -7.513 9.728 -30.791 1.00 62.25 318 LYS A O 1
ATOM 2380 N N . GLN A 1 319 ? -6.613 8.005 -31.913 1.00 53.31 319 GLN A N 1
ATOM 2381 C CA . GLN A 1 319 ? -7.477 8.175 -33.079 1.00 53.31 319 GLN A CA 1
ATOM 2382 C C . GLN A 1 319 ? -8.924 7.841 -32.695 1.00 53.31 319 GLN A C 1
ATOM 2384 O O . GLN A 1 319 ? -9.206 6.762 -32.172 1.00 53.31 319 GLN A O 1
ATOM 2389 N N . PHE A 1 320 ? -9.829 8.785 -32.944 1.00 47.59 320 PHE A N 1
ATOM 2390 C CA . PHE A 1 320 ? -11.267 8.603 -32.794 1.00 47.59 320 PHE A CA 1
ATOM 2391 C C . PHE A 1 320 ? -11.857 8.275 -34.179 1.00 47.59 320 PHE A C 1
ATOM 2393 O O . PHE A 1 320 ? -11.719 9.108 -35.077 1.00 47.59 320 PHE A O 1
ATOM 2400 N N . PRO A 1 321 ? -12.523 7.122 -34.389 1.00 47.47 321 PRO A N 1
ATOM 2401 C CA . PRO A 1 321 ? -12.656 5.965 -33.496 1.00 47.47 321 PRO A CA 1
ATOM 2402 C C . PRO A 1 321 ? -11.437 5.011 -33.558 1.00 47.47 321 PRO A C 1
ATOM 2404 O O . PRO A 1 321 ? -10.680 5.044 -34.531 1.00 47.47 321 PRO A O 1
ATOM 2407 N N . PRO A 1 322 ? -11.265 4.105 -32.573 1.00 47.09 322 PRO A N 1
ATOM 2408 C CA . PRO A 1 322 ? -10.257 3.048 -32.647 1.00 47.09 322 PRO A CA 1
ATOM 2409 C C . PRO A 1 322 ? -10.557 2.045 -33.783 1.00 47.09 322 PRO A C 1
ATOM 2411 O O . PRO A 1 322 ? -11.726 1.739 -34.035 1.00 47.09 322 PRO A O 1
ATOM 2414 N N . PRO A 1 323 ? -9.532 1.462 -34.439 1.00 42.69 323 PRO A N 1
ATOM 2415 C CA . PRO A 1 323 ? -9.695 0.515 -35.546 1.00 42.69 323 PRO A CA 1
ATOM 2416 C C . PRO A 1 323 ? -10.041 -0.914 -35.080 1.00 42.69 323 PRO A C 1
ATOM 2418 O O . PRO A 1 323 ? -9.361 -1.886 -35.404 1.00 42.69 323 PRO A O 1
ATOM 2421 N N . THR A 1 324 ? -11.144 -1.051 -34.350 1.00 50.00 324 THR A N 1
ATOM 2422 C CA . THR A 1 324 ? -11.828 -2.326 -34.092 1.00 50.00 324 THR A CA 1
ATOM 2423 C C . THR A 1 324 ? -13.299 -2.169 -34.444 1.00 50.00 324 THR A C 1
ATOM 2425 O O . THR A 1 324 ? -13.974 -1.309 -33.882 1.00 50.00 324 THR A O 1
ATOM 2428 N N . ALA A 1 325 ? -13.800 -3.003 -35.358 1.00 68.19 325 ALA A N 1
ATOM 2429 C CA . ALA A 1 325 ? -15.217 -3.038 -35.699 1.00 68.19 325 ALA A CA 1
ATOM 2430 C C . ALA A 1 325 ? -16.022 -3.559 -34.498 1.00 68.19 325 ALA A C 1
ATOM 2432 O O . ALA A 1 325 ? -16.040 -4.760 -34.234 1.00 68.19 325 ALA A O 1
ATOM 2433 N N . TYR A 1 326 ? -16.656 -2.645 -33.765 1.00 83.06 326 TYR A N 1
ATOM 2434 C CA . TYR A 1 326 ? -17.720 -2.984 -32.831 1.00 83.06 326 TYR A CA 1
ATOM 2435 C C . TYR A 1 326 ? -19.017 -3.223 -33.612 1.00 83.06 326 TYR A C 1
ATOM 2437 O O . TYR A 1 326 ? -19.272 -2.581 -34.631 1.00 83.06 326 TYR A O 1
ATOM 2445 N N . GLU A 1 327 ? -19.836 -4.153 -33.134 1.00 89.38 327 GLU A N 1
ATOM 2446 C CA . GLU A 1 327 ? -21.183 -4.372 -33.657 1.00 89.38 327 GLU A CA 1
ATOM 2447 C C . GLU A 1 327 ? -22.148 -3.464 -32.889 1.00 89.38 327 GLU A C 1
ATOM 2449 O O . GLU A 1 327 ? -22.092 -3.398 -31.660 1.00 89.38 327 GLU A O 1
ATOM 2454 N N . GLU A 1 328 ? -23.035 -2.750 -33.583 1.00 93.31 328 GLU A N 1
ATOM 2455 C CA . GLU A 1 328 ? -24.127 -2.048 -32.899 1.00 93.31 328 GLU A CA 1
ATOM 2456 C C . GLU A 1 328 ? -25.143 -3.058 -32.321 1.00 93.31 328 GLU A C 1
ATOM 2458 O O . GLU A 1 328 ? -25.161 -4.223 -32.738 1.00 93.31 328 GLU A O 1
ATOM 2463 N N . PRO A 1 329 ? -25.964 -2.667 -31.331 1.00 94.88 329 PRO A N 1
ATOM 2464 C CA . PRO A 1 329 ? -26.975 -3.545 -30.758 1.00 94.88 329 PRO A CA 1
ATOM 2465 C C . PRO A 1 329 ? -28.001 -3.985 -31.814 1.00 94.88 329 PRO A C 1
ATOM 2467 O O . PRO A 1 329 ? -28.287 -3.259 -32.765 1.00 94.88 329 PRO A O 1
ATOM 2470 N N . LEU A 1 330 ? -28.600 -5.164 -31.630 1.00 94.56 330 LEU A N 1
ATOM 2471 C CA . LEU A 1 330 ? -29.627 -5.704 -32.534 1.00 94.56 330 LEU A CA 1
ATOM 2472 C C . LEU A 1 330 ? -30.979 -4.980 -32.427 1.00 94.56 330 LEU A C 1
ATOM 2474 O O . LEU A 1 330 ? -31.851 -5.188 -33.270 1.00 94.56 330 LEU A O 1
ATOM 2478 N N . TYR A 1 331 ? -31.152 -4.157 -31.393 1.00 95.44 331 TYR A N 1
ATOM 2479 C CA . TYR A 1 331 ? -32.362 -3.395 -31.099 1.00 95.44 331 TYR A CA 1
ATOM 2480 C C . TYR A 1 331 ? -32.005 -1.917 -30.934 1.00 95.44 331 TYR A C 1
ATOM 2482 O O . TYR A 1 331 ? -30.958 -1.595 -30.367 1.00 95.44 331 TYR A O 1
ATOM 2490 N N . ASP A 1 332 ? -32.869 -1.025 -31.410 1.00 94.06 332 ASP A N 1
ATOM 2491 C CA . ASP A 1 332 ? -32.592 0.412 -31.456 1.00 94.06 332 ASP A CA 1
ATOM 2492 C C . ASP A 1 332 ? -32.491 1.011 -30.033 1.00 94.06 332 ASP A C 1
ATOM 2494 O O . ASP A 1 332 ? -33.425 0.852 -29.239 1.00 94.06 332 ASP A O 1
ATOM 2498 N N . PRO A 1 333 ? -31.396 1.713 -29.671 1.00 94.62 333 PRO A N 1
ATOM 2499 C CA . PRO A 1 333 ? -31.289 2.433 -28.402 1.00 94.62 333 PRO A CA 1
ATOM 2500 C C . PRO A 1 333 ? -32.418 3.436 -28.128 1.00 94.62 333 PRO A C 1
ATOM 2502 O O . PRO A 1 333 ? -32.709 3.690 -26.959 1.00 94.62 333 PRO A O 1
ATOM 2505 N N . GLU A 1 334 ? -33.096 3.974 -29.147 1.00 94.12 334 GLU A N 1
ATOM 2506 C CA . GLU A 1 334 ? -34.274 4.833 -28.956 1.00 94.12 334 GLU A CA 1
ATOM 2507 C C . GLU A 1 334 ? -35.473 4.088 -28.336 1.00 94.12 334 GLU A C 1
ATOM 2509 O O . GLU A 1 334 ? -36.307 4.707 -27.669 1.00 94.12 334 GLU A O 1
ATOM 2514 N N . GLU A 1 335 ? -35.524 2.751 -28.407 1.00 94.44 335 GLU A N 1
ATOM 2515 C CA . GLU A 1 335 ? -36.553 1.962 -27.711 1.00 94.44 335 GLU A CA 1
ATOM 2516 C C . GLU A 1 335 ? -36.479 2.090 -26.183 1.00 94.44 335 GLU A C 1
ATOM 2518 O O . GLU A 1 335 ? -37.478 1.885 -25.483 1.00 94.44 335 GLU A O 1
ATOM 2523 N N . LEU A 1 336 ? -35.325 2.501 -25.642 1.00 95.06 336 LEU A N 1
ATOM 2524 C CA . LEU A 1 336 ? -35.162 2.776 -24.213 1.00 95.06 336 LEU A CA 1
ATOM 2525 C C . LEU A 1 336 ? -36.142 3.847 -23.708 1.00 95.06 336 LEU A C 1
ATOM 2527 O O . LEU A 1 336 ? -36.504 3.817 -22.534 1.00 95.06 336 LEU A O 1
ATOM 2531 N N . VAL A 1 337 ? -36.628 4.742 -24.576 1.00 93.25 337 VAL A N 1
ATOM 2532 C CA . VAL A 1 337 ? -37.614 5.777 -24.223 1.00 93.25 337 VAL A CA 1
ATOM 2533 C C . VAL A 1 337 ? -38.990 5.177 -23.886 1.00 93.25 337 VAL A C 1
ATOM 2535 O O . VAL A 1 337 ? -39.662 5.689 -22.995 1.00 93.25 337 VAL A O 1
ATOM 2538 N N . GLY A 1 338 ? -39.401 4.078 -24.534 1.00 91.12 338 GLY A N 1
ATOM 2539 C CA . GLY A 1 338 ? -40.649 3.357 -24.218 1.00 91.12 338 GLY A CA 1
ATOM 2540 C C . GLY A 1 338 ? -40.484 2.198 -23.225 1.00 91.12 338 GLY A C 1
ATOM 2541 O O . GLY A 1 338 ? -41.446 1.793 -22.568 1.00 91.12 338 GLY A O 1
ATOM 2542 N N . ILE A 1 339 ? -39.261 1.688 -23.050 1.00 92.06 339 ILE A N 1
ATOM 2543 C CA . ILE A 1 339 ? -38.925 0.730 -21.982 1.00 92.06 339 ILE A CA 1
ATOM 2544 C C . ILE A 1 339 ? -38.875 1.434 -20.611 1.00 92.06 339 ILE A C 1
ATOM 2546 O O . ILE A 1 339 ? -39.266 0.854 -19.596 1.00 92.06 339 ILE A O 1
ATOM 2550 N N . ALA A 1 340 ? -38.414 2.687 -20.563 1.00 89.19 340 ALA A N 1
ATOM 2551 C CA . ALA A 1 340 ? -38.269 3.453 -19.331 1.00 89.19 340 ALA A CA 1
ATOM 2552 C C . ALA A 1 340 ? -39.624 3.963 -18.788 1.00 89.19 340 ALA A C 1
ATOM 2554 O O . ALA A 1 340 ? -40.191 4.945 -19.261 1.00 89.19 340 ALA A O 1
ATOM 2555 N N . SER A 1 341 ? -40.133 3.314 -17.738 1.00 83.12 341 SER A N 1
ATOM 2556 C CA . SER A 1 341 ? -41.342 3.746 -17.021 1.00 83.12 341 SER A CA 1
ATOM 2557 C C . SER A 1 341 ? -41.077 4.977 -16.142 1.00 83.12 341 SER A C 1
ATOM 2559 O O . SER A 1 341 ? -40.143 4.980 -15.337 1.00 83.12 341 SER A O 1
ATOM 2561 N N . THR A 1 342 ? -41.945 5.996 -16.203 1.00 83.75 342 THR A N 1
ATOM 2562 C CA . THR A 1 342 ? -41.948 7.072 -15.184 1.00 83.75 342 THR A CA 1
ATOM 2563 C C . THR A 1 342 ? -42.548 6.603 -13.853 1.00 83.75 342 THR A C 1
ATOM 2565 O O . THR A 1 342 ? -42.198 7.103 -12.786 1.00 83.75 342 THR A O 1
ATOM 2568 N N . ASN A 1 343 ? -43.405 5.578 -13.892 1.00 85.62 343 ASN A N 1
ATOM 2569 C CA . ASN A 1 343 ? -43.949 4.925 -12.710 1.00 85.62 343 ASN A CA 1
ATOM 2570 C C . ASN A 1 343 ? -42.962 3.863 -12.198 1.00 85.62 343 ASN A C 1
ATOM 2572 O O . ASN A 1 343 ? -42.973 2.716 -12.657 1.00 85.62 343 ASN A O 1
ATOM 2576 N N . LEU A 1 344 ? -42.132 4.247 -11.225 1.00 83.81 344 LEU A N 1
ATOM 2577 C CA . LEU A 1 344 ? -41.094 3.396 -10.626 1.00 83.81 344 LEU A CA 1
ATOM 2578 C C . LEU A 1 344 ? -41.635 2.218 -9.786 1.00 83.81 344 LEU A C 1
ATOM 2580 O O . LEU A 1 344 ? -40.848 1.401 -9.314 1.00 83.81 344 LEU A O 1
ATOM 2584 N N . ARG A 1 345 ? -42.961 2.088 -9.605 1.00 76.88 345 ARG A N 1
ATOM 2585 C CA . ARG A 1 345 ? -43.572 0.879 -9.017 1.00 76.88 345 ARG A CA 1
ATOM 2586 C C . ARG A 1 345 ? -43.610 -0.299 -10.002 1.00 76.88 345 ARG A C 1
ATOM 2588 O O . ARG A 1 345 ? -43.770 -1.437 -9.567 1.00 76.88 345 ARG A O 1
ATOM 2595 N N . LYS A 1 346 ? -43.523 -0.046 -11.316 1.00 80.88 346 LYS A N 1
ATOM 2596 C CA . LYS A 1 346 ? -43.468 -1.108 -12.334 1.00 80.88 346 LYS A CA 1
ATOM 2597 C C . LYS A 1 346 ? -42.064 -1.736 -12.366 1.00 80.88 346 LYS A C 1
ATOM 2599 O O . LYS A 1 346 ? -41.083 -0.995 -12.303 1.00 80.88 346 LYS A O 1
ATOM 2604 N N . PRO A 1 347 ? -41.932 -3.068 -12.511 1.00 79.44 347 PRO A N 1
ATOM 2605 C CA . PRO A 1 347 ? -40.630 -3.700 -12.705 1.00 79.44 347 PRO A CA 1
ATOM 2606 C C . PRO A 1 347 ? -40.032 -3.283 -14.056 1.00 79.44 347 PRO A C 1
ATOM 2608 O O . PRO A 1 347 ? -40.700 -3.352 -15.084 1.00 79.44 347 PRO A O 1
ATOM 2611 N N . LEU A 1 348 ? -38.759 -2.890 -14.058 1.00 86.06 348 LEU A N 1
ATOM 2612 C CA . LEU A 1 348 ? -38.043 -2.450 -15.257 1.00 86.06 348 LEU A CA 1
ATOM 2613 C C . LEU A 1 348 ? -37.303 -3.655 -15.876 1.00 86.06 348 LEU A C 1
ATOM 2615 O O . LEU A 1 348 ? -36.477 -4.256 -15.183 1.00 86.06 348 LEU A O 1
ATOM 2619 N N . PRO A 1 349 ? -37.571 -4.064 -17.132 1.00 88.75 349 PRO A N 1
ATOM 2620 C CA . PRO A 1 349 ? -36.983 -5.276 -17.706 1.00 88.75 349 PRO A CA 1
ATOM 2621 C C . PRO A 1 349 ? -35.499 -5.053 -18.041 1.00 88.75 349 PRO A C 1
ATOM 2623 O O . PRO A 1 349 ? -35.124 -4.663 -19.142 1.00 88.75 349 PRO A O 1
ATOM 2626 N N . ILE A 1 350 ? -34.635 -5.281 -17.052 1.00 93.00 350 ILE A N 1
ATOM 2627 C CA . ILE A 1 350 ? -33.235 -4.841 -17.070 1.00 93.00 350 ILE A CA 1
ATOM 2628 C C . ILE A 1 350 ? -32.390 -5.495 -18.179 1.00 93.00 350 ILE A C 1
ATOM 2630 O O . ILE A 1 350 ? -31.498 -4.849 -18.728 1.00 93.00 350 ILE A O 1
ATOM 2634 N N . HIS A 1 351 ? -32.715 -6.729 -18.584 1.00 95.12 351 HIS A N 1
ATOM 2635 C CA . HIS A 1 351 ? -32.115 -7.383 -19.755 1.00 95.12 351 HIS A CA 1
ATOM 2636 C C . HIS A 1 351 ? -32.392 -6.626 -21.062 1.00 95.12 351 HIS A C 1
ATOM 2638 O O . HIS A 1 351 ? -31.512 -6.573 -21.913 1.00 95.12 351 HIS A O 1
ATOM 2644 N N . GLU A 1 352 ? -33.556 -5.988 -21.217 1.00 95.19 352 GLU A N 1
ATOM 2645 C CA . GLU A 1 352 ? -33.875 -5.191 -22.412 1.00 95.19 352 GLU A CA 1
ATOM 2646 C C . GLU A 1 352 ? -33.000 -3.935 -22.486 1.00 95.19 352 GLU A C 1
ATOM 2648 O O . GLU A 1 352 ? -32.570 -3.555 -23.574 1.00 95.19 352 GLU A O 1
ATOM 2653 N N . ILE A 1 353 ? -32.679 -3.339 -21.328 1.00 95.88 353 ILE A N 1
ATOM 2654 C CA . ILE A 1 353 ? -31.752 -2.204 -21.228 1.00 95.88 353 ILE A CA 1
ATOM 2655 C C . ILE A 1 353 ? -30.339 -2.644 -21.611 1.00 95.88 353 ILE A C 1
ATOM 2657 O O . ILE A 1 353 ? -29.713 -2.004 -22.454 1.00 95.88 353 ILE A O 1
ATOM 2661 N N . ILE A 1 354 ? -29.861 -3.767 -21.059 1.00 97.56 354 ILE A N 1
ATOM 2662 C CA . ILE A 1 354 ? -28.568 -4.360 -21.441 1.00 97.56 354 ILE A CA 1
ATOM 2663 C C . ILE A 1 354 ? -28.531 -4.603 -22.959 1.00 97.56 354 ILE A C 1
ATOM 2665 O O . ILE A 1 354 ? -27.583 -4.185 -23.622 1.00 97.56 354 ILE A O 1
ATOM 2669 N N . ALA A 1 355 ? -29.591 -5.179 -23.531 1.00 97.00 355 ALA A N 1
ATOM 2670 C CA . ALA A 1 355 ? -29.677 -5.504 -24.952 1.00 97.00 355 ALA A CA 1
ATOM 2671 C C . ALA A 1 355 ? -29.600 -4.289 -25.900 1.00 97.00 355 ALA A C 1
ATOM 2673 O O . ALA A 1 355 ? -29.187 -4.486 -27.039 1.00 97.00 355 ALA A O 1
ATOM 2674 N N . ARG A 1 356 ? -29.944 -3.063 -25.463 1.00 97.25 356 ARG A N 1
ATOM 2675 C CA . ARG A 1 356 ? -29.792 -1.815 -26.254 1.00 97.25 356 ARG A CA 1
ATOM 2676 C C . ARG A 1 356 ? -28.467 -1.079 -26.008 1.00 97.25 356 ARG A C 1
ATOM 2678 O O . ARG A 1 356 ? -28.164 -0.139 -26.735 1.00 97.25 356 ARG A O 1
ATOM 2685 N N . ILE A 1 357 ? -27.673 -1.452 -24.997 1.00 97.06 357 ILE A N 1
ATOM 2686 C CA . ILE A 1 357 ? -26.401 -0.759 -24.698 1.00 97.06 357 ILE A CA 1
ATOM 2687 C C . ILE A 1 357 ? -25.144 -1.561 -25.044 1.00 97.06 357 ILE A C 1
ATOM 2689 O O . ILE A 1 357 ? -24.092 -0.944 -25.219 1.00 97.06 357 ILE A O 1
ATOM 2693 N N . VAL A 1 358 ? -25.227 -2.889 -25.174 1.00 96.88 358 VAL A N 1
ATOM 2694 C CA . VAL A 1 358 ? -24.068 -3.758 -25.460 1.00 96.88 358 VAL A CA 1
ATOM 2695 C C . VAL A 1 358 ? -23.931 -4.115 -26.939 1.00 96.88 358 VAL A C 1
ATOM 2697 O O . VAL A 1 358 ? -24.921 -4.235 -27.660 1.00 96.88 358 VAL A O 1
ATOM 2700 N N . ASP A 1 359 ? -22.688 -4.310 -27.377 1.00 94.44 359 ASP A N 1
ATOM 2701 C CA . ASP A 1 359 ? -22.344 -4.621 -28.766 1.00 94.44 359 ASP A CA 1
ATOM 2702 C C . ASP A 1 359 ? -23.015 -5.928 -29.228 1.00 94.44 359 ASP A C 1
ATOM 2704 O O . ASP A 1 359 ? -22.995 -6.935 -28.509 1.00 94.44 359 ASP A O 1
ATOM 2708 N N . GLY A 1 360 ? -23.660 -5.905 -30.400 1.00 93.69 360 GLY A N 1
ATOM 2709 C CA . GLY A 1 360 ? -24.408 -7.043 -30.958 1.00 93.69 360 GLY A CA 1
ATOM 2710 C C . GLY A 1 360 ? -25.525 -7.600 -30.055 1.00 93.69 360 GLY A C 1
ATOM 2711 O O . GLY A 1 360 ? -25.956 -8.738 -30.242 1.00 93.69 360 GLY A O 1
ATOM 2712 N N . SER A 1 361 ? -25.954 -6.852 -29.028 1.00 95.81 361 SER A N 1
ATOM 2713 C CA . SER A 1 361 ? -26.827 -7.333 -27.941 1.00 95.81 361 SER A CA 1
ATOM 2714 C C . SER A 1 361 ? -26.302 -8.599 -27.226 1.00 95.81 361 SER A C 1
ATOM 2716 O O . SER A 1 361 ? -27.085 -9.377 -26.672 1.00 95.81 361 SER A O 1
ATOM 2718 N N . VAL A 1 362 ? -24.978 -8.815 -27.225 1.00 94.56 362 VAL A N 1
ATOM 2719 C CA . VAL A 1 362 ? -24.313 -9.986 -26.630 1.00 94.56 362 VAL A CA 1
ATOM 2720 C C . VAL A 1 362 ? -24.024 -9.768 -25.139 1.00 94.56 362 VAL A C 1
ATOM 2722 O O . VAL A 1 362 ? -23.219 -8.916 -24.759 1.00 94.56 362 VAL A O 1
ATOM 2725 N N . PHE A 1 363 ? -24.622 -10.600 -24.284 1.00 96.50 363 PHE A N 1
ATOM 2726 C CA . PHE A 1 363 ? -24.433 -10.594 -22.834 1.00 96.50 363 PHE A CA 1
ATOM 2727 C C . PHE A 1 363 ? -24.216 -12.010 -22.278 1.00 96.50 363 PHE A C 1
ATOM 2729 O O . PHE A 1 363 ? -25.132 -12.828 -22.191 1.00 96.50 363 PHE A O 1
ATOM 2736 N N . SER A 1 364 ? -22.989 -12.292 -21.839 1.00 95.25 364 SER A N 1
ATOM 2737 C CA . SER A 1 364 ? -22.626 -13.545 -21.169 1.00 95.25 364 SER A CA 1
ATOM 2738 C C . SER A 1 364 ? -23.042 -13.493 -19.692 1.00 95.25 364 SER A C 1
ATOM 2740 O O . SER A 1 364 ? -22.213 -13.202 -18.821 1.00 95.25 364 SER A O 1
ATOM 2742 N N . GLU A 1 365 ? -24.318 -13.767 -19.405 1.00 95.31 365 GLU A N 1
ATOM 2743 C CA . GLU A 1 365 ? -24.871 -13.732 -18.044 1.00 95.31 365 GLU A CA 1
ATOM 2744 C C . GLU A 1 365 ? -24.199 -14.752 -17.100 1.00 95.31 365 GLU A C 1
ATOM 2746 O O . GLU A 1 365 ? -24.092 -15.948 -17.374 1.00 95.31 365 GLU A O 1
ATOM 2751 N N . PHE A 1 366 ? -23.762 -14.268 -15.941 1.00 96.44 366 PHE A N 1
ATOM 2752 C CA . PHE A 1 366 ? -23.109 -15.026 -14.886 1.00 96.44 366 PHE A CA 1
ATOM 2753 C C . PHE A 1 366 ? -24.118 -15.436 -13.809 1.00 96.44 366 PHE A C 1
ATOM 2755 O O . PHE A 1 366 ? -24.833 -14.600 -13.263 1.00 96.44 366 PHE A O 1
ATOM 2762 N N . LYS A 1 367 ? -24.151 -16.730 -13.453 1.00 95.56 367 LYS A N 1
ATOM 2763 C CA . LYS A 1 367 ? -25.057 -17.285 -12.424 1.00 95.56 367 LYS A CA 1
ATOM 2764 C C . LYS A 1 367 ? -26.526 -16.840 -12.610 1.00 95.56 367 LYS A C 1
ATOM 2766 O O . LYS A 1 367 ? -27.159 -16.416 -11.646 1.00 95.56 367 LYS A O 1
ATOM 2771 N N . ARG A 1 368 ? -27.056 -16.919 -13.839 1.00 93.06 368 ARG A N 1
ATOM 2772 C CA . ARG A 1 368 ? -28.429 -16.513 -14.211 1.00 93.06 368 ARG A CA 1
ATOM 2773 C C . ARG A 1 368 ? -29.493 -16.990 -13.215 1.00 93.06 368 ARG A C 1
ATOM 2775 O O . ARG A 1 368 ? -30.212 -16.179 -12.642 1.00 93.06 368 ARG A O 1
ATOM 2782 N N . ASP A 1 369 ? -29.508 -18.289 -12.928 1.00 93.56 369 ASP A N 1
ATOM 2783 C CA . ASP A 1 369 ? -30.551 -18.946 -12.122 1.00 93.56 369 ASP A CA 1
ATOM 2784 C C . ASP A 1 369 ? -30.362 -18.811 -10.594 1.00 93.56 369 ASP A C 1
ATOM 2786 O O . ASP A 1 369 ? -31.077 -19.434 -9.811 1.00 93.56 369 ASP A O 1
ATOM 2790 N N . TYR A 1 370 ? -29.398 -18.003 -10.141 1.00 93.44 370 TYR A N 1
ATOM 2791 C CA . TYR A 1 370 ? -29.114 -17.745 -8.726 1.00 93.44 370 TYR A CA 1
ATOM 2792 C C . TYR A 1 370 ? -29.103 -16.235 -8.461 1.00 93.44 370 TYR A C 1
ATOM 2794 O O . TYR A 1 370 ? -28.547 -15.478 -9.253 1.00 93.44 370 TYR A O 1
ATOM 2802 N N . GLY A 1 371 ? -29.692 -15.779 -7.347 1.00 89.69 371 GLY A N 1
ATOM 2803 C CA . GLY A 1 371 ? -29.731 -14.350 -6.994 1.00 89.69 371 GLY A CA 1
ATOM 2804 C C . GLY A 1 371 ? -30.313 -13.476 -8.113 1.00 89.69 371 GLY A C 1
ATOM 2805 O O . GLY A 1 371 ? -29.701 -12.489 -8.512 1.00 89.69 371 GLY A O 1
ATOM 2806 N N . SER A 1 372 ? -31.448 -13.887 -8.684 1.00 90.81 372 SER A N 1
ATOM 2807 C CA . SER A 1 372 ? -31.980 -13.362 -9.950 1.00 90.81 372 SER A CA 1
ATOM 2808 C C . SER A 1 372 ? -32.478 -11.910 -9.906 1.00 90.81 372 SER A C 1
ATOM 2810 O O . SER A 1 372 ? -32.677 -11.323 -10.965 1.00 90.81 372 SER A O 1
ATOM 2812 N N . SER A 1 373 ? -32.622 -11.287 -8.725 1.00 91.25 373 SER A N 1
ATOM 2813 C CA . SER A 1 373 ? -32.885 -9.836 -8.629 1.00 91.25 373 SER A CA 1
ATOM 2814 C C . SER A 1 373 ? -31.665 -8.966 -8.958 1.00 91.25 373 SER A C 1
ATOM 2816 O O . SER A 1 373 ? -31.804 -7.754 -9.147 1.00 91.25 373 SER A O 1
ATOM 2818 N N . LEU A 1 374 ? -30.479 -9.582 -9.045 1.00 95.31 374 LEU A N 1
ATOM 2819 C CA . LEU A 1 374 ? -29.244 -8.968 -9.513 1.00 95.31 374 LEU A CA 1
ATOM 2820 C C . LEU A 1 374 ? -28.708 -9.741 -10.724 1.00 95.31 374 LEU A C 1
ATOM 2822 O O . LEU A 1 374 ? -28.166 -10.843 -10.607 1.00 95.31 374 LEU A O 1
ATOM 2826 N N . VAL A 1 375 ? -28.853 -9.144 -11.899 1.00 97.06 375 VAL A N 1
ATOM 2827 C CA . VAL A 1 375 ? -28.275 -9.621 -13.154 1.00 97.06 375 VAL A CA 1
ATOM 2828 C C . VAL A 1 375 ? -26.801 -9.227 -13.168 1.00 97.06 375 VAL A C 1
ATOM 2830 O O . VAL A 1 375 ? -26.456 -8.073 -12.916 1.00 97.06 375 VAL A O 1
ATOM 2833 N N . THR A 1 376 ? -25.911 -10.179 -13.438 1.00 98.00 376 THR A N 1
ATOM 2834 C CA . THR A 1 376 ? -24.474 -9.915 -13.586 1.00 98.00 376 THR A CA 1
ATOM 2835 C C . THR A 1 376 ? -23.932 -10.658 -14.797 1.00 98.00 376 THR A C 1
ATOM 2837 O O . THR A 1 376 ? -24.451 -11.715 -15.140 1.00 98.00 376 THR A O 1
ATOM 2840 N N . GLY A 1 377 ? -22.922 -10.129 -15.487 1.00 97.50 377 GLY A N 1
ATOM 2841 C CA . GLY A 1 377 ? -22.381 -10.788 -16.681 1.00 97.50 377 GLY A CA 1
ATOM 2842 C C . GLY A 1 377 ? -21.412 -9.937 -17.491 1.00 97.50 377 GLY A C 1
ATOM 2843 O O . GLY A 1 377 ? -21.224 -8.752 -17.218 1.00 97.50 377 GLY A O 1
ATOM 2844 N N . PHE A 1 378 ? -20.780 -10.554 -18.487 1.00 97.56 378 PHE A N 1
ATOM 2845 C CA . PHE A 1 378 ? -19.757 -9.912 -19.319 1.00 97.56 378 PHE A CA 1
ATOM 2846 C C . PHE A 1 378 ? -20.323 -9.465 -20.672 1.00 97.56 378 PHE A C 1
ATOM 2848 O O . PHE A 1 378 ? -21.083 -10.203 -21.301 1.00 97.56 378 PHE A O 1
ATOM 2855 N N . ALA A 1 379 ? -19.908 -8.285 -21.129 1.00 96.31 379 ALA A N 1
ATOM 2856 C CA . ALA A 1 379 ? -20.307 -7.690 -22.403 1.00 96.31 379 ALA A CA 1
ATOM 2857 C C . ALA A 1 379 ? -19.167 -6.866 -23.026 1.00 96.31 379 ALA A C 1
ATOM 2859 O O . ALA A 1 379 ? -18.091 -6.738 -22.434 1.00 96.31 379 ALA A O 1
ATOM 2860 N N . HIS A 1 380 ? -19.431 -6.266 -24.189 1.00 94.38 380 HIS A N 1
ATOM 2861 C CA . HIS A 1 380 ? -18.617 -5.191 -24.759 1.00 94.38 380 HIS A CA 1
ATOM 2862 C C . HIS A 1 380 ? -19.495 -3.962 -25.046 1.00 94.38 380 HIS A C 1
ATOM 2864 O O . HIS A 1 380 ? -20.688 -4.108 -25.319 1.00 94.38 380 HIS A O 1
ATOM 2870 N N . ILE A 1 381 ? -18.920 -2.762 -24.945 1.00 93.62 381 ILE A N 1
ATOM 2871 C CA . ILE A 1 381 ? -19.538 -1.494 -25.362 1.00 93.62 381 ILE A CA 1
ATOM 2872 C C . ILE A 1 381 ? -18.490 -0.713 -26.164 1.00 93.62 381 ILE A C 1
ATOM 2874 O O . ILE A 1 381 ? -17.446 -0.354 -25.618 1.00 93.62 381 ILE A O 1
ATOM 2878 N N . TYR A 1 382 ? -18.746 -0.473 -27.454 1.00 90.12 382 TYR A N 1
ATOM 2879 C CA . TYR A 1 382 ? -17.774 0.085 -28.410 1.00 90.12 382 TYR A CA 1
ATOM 2880 C C . TYR A 1 382 ? -16.440 -0.690 -28.439 1.00 90.12 382 TYR A C 1
ATOM 2882 O O . TYR A 1 382 ? -15.359 -0.113 -28.529 1.00 90.12 382 TYR A O 1
ATOM 2890 N N . GLY A 1 383 ? -16.507 -2.019 -28.316 1.00 87.69 383 GLY A N 1
ATOM 2891 C CA . GLY A 1 383 ? -15.355 -2.919 -28.233 1.00 87.69 383 GLY A CA 1
ATOM 2892 C C . GLY A 1 383 ? -14.704 -3.004 -26.846 1.00 87.69 383 GLY A C 1
ATOM 2893 O O . GLY A 1 383 ? -13.909 -3.911 -26.599 1.00 87.69 383 GLY A O 1
ATOM 2894 N N . HIS A 1 384 ? -15.048 -2.123 -25.901 1.00 88.62 384 HIS A N 1
ATOM 2895 C CA . HIS A 1 384 ? -14.506 -2.168 -24.543 1.00 88.62 384 HIS A CA 1
ATOM 2896 C C . HIS A 1 384 ? -15.202 -3.245 -23.710 1.00 88.62 384 HIS A C 1
ATOM 2898 O O . HIS A 1 384 ? -16.408 -3.183 -23.474 1.00 88.62 384 HIS A O 1
ATOM 2904 N N . LYS A 1 385 ? -14.434 -4.234 -23.244 1.00 93.56 385 LYS A N 1
ATOM 2905 C CA . LYS A 1 385 ? -14.925 -5.337 -22.409 1.00 93.56 385 LYS A CA 1
ATOM 2906 C C . LYS A 1 385 ? -15.304 -4.846 -21.013 1.00 93.56 385 LYS A C 1
ATOM 2908 O O . LYS A 1 385 ? -14.487 -4.225 -20.341 1.00 93.56 385 LYS A O 1
ATOM 2913 N N . VAL A 1 386 ? -16.510 -5.182 -20.561 1.00 96.62 386 VAL A N 1
ATOM 2914 C CA . VAL A 1 386 ? -17.082 -4.710 -19.290 1.00 96.62 386 VAL A CA 1
ATOM 2915 C C . VAL A 1 386 ? -17.802 -5.825 -18.532 1.00 96.62 386 VAL A C 1
ATOM 2917 O O . VAL A 1 386 ? -18.321 -6.776 -19.125 1.00 96.62 386 VAL A O 1
ATOM 2920 N N . GLY A 1 387 ? -17.839 -5.705 -17.206 1.00 98.12 387 GLY A N 1
ATOM 2921 C CA . GLY A 1 387 ? -18.698 -6.485 -16.321 1.00 98.12 387 GLY A CA 1
ATOM 2922 C C . GLY A 1 387 ? -19.901 -5.642 -15.912 1.00 98.12 387 GLY A C 1
ATOM 2923 O O . GLY A 1 387 ? -19.739 -4.610 -15.266 1.00 98.12 387 GLY A O 1
ATOM 2924 N N . ILE A 1 388 ? -21.108 -6.058 -16.283 1.00 98.56 388 ILE A N 1
ATOM 2925 C CA . ILE A 1 388 ? -22.341 -5.342 -15.938 1.00 98.56 388 ILE A CA 1
ATOM 2926 C C . ILE A 1 388 ? -22.932 -5.951 -14.665 1.00 98.56 388 ILE A C 1
ATOM 2928 O O . ILE A 1 388 ? -22.963 -7.173 -14.510 1.00 98.56 388 ILE A O 1
ATOM 2932 N N . ILE A 1 389 ? -23.402 -5.089 -13.764 1.00 98.12 389 ILE A N 1
ATOM 2933 C CA . ILE A 1 389 ? -24.095 -5.407 -12.515 1.00 98.12 389 ILE A CA 1
ATOM 2934 C C . ILE A 1 389 ? -25.388 -4.595 -12.507 1.00 98.12 389 ILE A C 1
ATOM 2936 O O . ILE A 1 389 ? -25.369 -3.376 -12.362 1.00 98.12 389 ILE A O 1
ATOM 2940 N N . ALA A 1 390 ? -26.521 -5.252 -12.702 1.00 96.81 390 ALA A N 1
ATOM 2941 C CA . ALA A 1 390 ? -27.779 -4.585 -12.992 1.00 96.81 390 ALA A CA 1
ATOM 2942 C C . ALA A 1 390 ? -28.901 -5.171 -12.135 1.00 96.81 390 ALA A C 1
ATOM 2944 O O . ALA A 1 390 ? -29.170 -6.371 -12.185 1.00 96.81 390 ALA A O 1
ATOM 2945 N N . ASN A 1 391 ? -29.540 -4.343 -11.311 1.00 92.00 391 ASN A N 1
ATOM 2946 C CA . ASN A 1 391 ? -30.567 -4.802 -10.378 1.00 92.00 391 ASN A CA 1
ATOM 2947 C C . ASN A 1 391 ? -31.966 -4.344 -10.822 1.00 92.00 391 ASN A C 1
ATOM 2949 O O . ASN A 1 391 ? -32.113 -3.331 -11.503 1.00 92.00 391 ASN A O 1
ATOM 2953 N N . ASN A 1 392 ? -33.002 -5.059 -10.383 1.00 81.94 392 ASN A N 1
ATOM 2954 C CA . ASN A 1 392 ? -34.388 -4.625 -10.552 1.00 81.94 392 ASN A CA 1
ATOM 2955 C C . ASN A 1 392 ? -35.180 -4.870 -9.261 1.00 81.94 392 ASN A C 1
ATOM 2957 O O . ASN A 1 392 ? -35.491 -6.012 -8.922 1.00 81.94 392 ASN A O 1
ATOM 2961 N N . GLY A 1 393 ? -35.474 -3.804 -8.515 1.00 84.12 393 GLY A N 1
ATOM 2962 C CA . GLY A 1 393 ? -36.109 -3.891 -7.201 1.00 84.12 393 GLY A CA 1
ATOM 2963 C C . GLY A 1 393 ? -35.127 -4.272 -6.087 1.00 84.12 393 GLY A C 1
ATOM 2964 O O . GLY A 1 393 ? -34.049 -3.692 -5.975 1.00 84.12 393 GLY A O 1
ATOM 2965 N N . ILE A 1 394 ? -35.521 -5.213 -5.227 1.00 89.31 394 ILE A N 1
ATOM 2966 C CA . ILE A 1 394 ? -34.886 -5.471 -3.924 1.00 89.31 394 ILE A CA 1
ATOM 2967 C C . ILE A 1 394 ? -33.645 -6.383 -4.034 1.00 89.31 394 ILE A C 1
ATOM 2969 O O . ILE A 1 394 ? -33.645 -7.391 -4.747 1.00 89.31 394 ILE A O 1
ATOM 2973 N N . LEU A 1 395 ? -32.594 -6.079 -3.263 1.00 92.19 395 LEU A N 1
ATOM 2974 C CA . LEU A 1 395 ? -31.441 -6.969 -3.066 1.00 92.19 395 LEU A CA 1
ATOM 2975 C C . LEU A 1 395 ? -31.710 -8.010 -1.963 1.00 92.19 395 LEU A C 1
ATOM 2977 O O . LEU A 1 395 ? -31.926 -7.664 -0.801 1.00 92.19 395 LEU A O 1
ATOM 2981 N N . PHE A 1 396 ? -31.653 -9.291 -2.331 1.00 94.31 396 PHE A N 1
ATOM 2982 C CA . PHE A 1 396 ? -31.770 -10.449 -1.432 1.00 94.31 396 PHE A CA 1
ATOM 2983 C C . PHE A 1 396 ? -30.396 -10.987 -0.994 1.00 94.31 396 PHE A C 1
ATOM 2985 O O . PHE A 1 396 ? -29.375 -10.683 -1.613 1.00 94.31 396 PHE A O 1
ATOM 2992 N N . SER A 1 397 ? -30.363 -11.833 0.045 1.00 92.94 397 SER A N 1
ATOM 2993 C CA . SER A 1 397 ? -29.124 -12.361 0.648 1.00 92.94 397 SER A CA 1
ATOM 2994 C C . SER A 1 397 ? -28.258 -13.125 -0.371 1.00 92.94 397 SER A C 1
ATOM 2996 O O . SER A 1 397 ? -27.042 -12.930 -0.457 1.00 92.94 397 SER A O 1
ATOM 2998 N N . ASN A 1 398 ? -28.903 -13.918 -1.233 1.00 94.31 398 ASN A N 1
ATOM 2999 C CA . ASN A 1 398 ? -28.274 -14.621 -2.354 1.00 94.31 398 ASN A CA 1
ATOM 3000 C C . ASN A 1 398 ? -27.782 -13.675 -3.474 1.00 94.31 398 ASN A C 1
ATOM 3002 O O . ASN A 1 398 ? -26.669 -13.864 -3.972 1.00 94.31 398 ASN A O 1
ATOM 3006 N N . SER A 1 399 ? -28.551 -12.641 -3.835 1.00 94.56 399 SER A N 1
ATOM 3007 C CA . SER A 1 399 ? -28.159 -11.609 -4.807 1.00 94.56 399 SER A CA 1
ATOM 3008 C C . SER A 1 399 ? -26.911 -10.849 -4.346 1.00 94.56 399 SER A C 1
ATOM 3010 O O . SER A 1 399 ? -25.990 -10.655 -5.138 1.00 94.56 399 SER A O 1
ATOM 3012 N N . SER A 1 400 ? -26.808 -10.502 -3.058 1.00 95.69 400 SER A N 1
ATOM 3013 C CA . SER A 1 400 ? -25.619 -9.841 -2.496 1.00 95.69 400 SER A CA 1
ATOM 3014 C C . SER A 1 400 ? -24.354 -10.700 -2.621 1.00 95.69 400 SER A C 1
ATOM 3016 O O . SER A 1 400 ? -23.306 -10.208 -3.038 1.00 95.69 400 SER A O 1
ATOM 3018 N N . LEU A 1 401 ? -24.462 -12.008 -2.350 1.00 96.19 401 LEU A N 1
ATOM 3019 C CA . LEU A 1 401 ? -23.367 -12.971 -2.542 1.00 96.19 401 LEU A CA 1
ATOM 3020 C C . LEU A 1 401 ? -22.979 -13.156 -4.020 1.00 96.19 401 LEU A C 1
ATOM 3022 O O . LEU A 1 401 ? -21.806 -13.377 -4.322 1.00 96.19 401 LEU A O 1
ATOM 3026 N N . LYS A 1 402 ? -23.941 -13.070 -4.949 1.00 97.25 402 LYS A N 1
ATOM 3027 C CA . LYS A 1 402 ? -23.674 -13.088 -6.398 1.00 97.25 402 LYS A CA 1
ATOM 3028 C C . LYS A 1 402 ? -22.924 -11.835 -6.847 1.00 97.25 402 LYS A C 1
ATOM 3030 O O . LYS A 1 402 ? -21.962 -11.963 -7.602 1.00 97.25 402 LYS A O 1
ATOM 3035 N N . GLY A 1 403 ? -23.354 -10.663 -6.379 1.00 96.81 403 GLY A N 1
ATOM 3036 C CA . GLY A 1 403 ? -22.739 -9.380 -6.708 1.00 96.81 403 GLY A CA 1
ATOM 3037 C C . GLY A 1 403 ? -21.297 -9.287 -6.217 1.00 96.81 403 GLY A C 1
ATOM 3038 O O . GLY A 1 403 ? -20.414 -9.037 -7.031 1.00 96.81 403 GLY A O 1
ATOM 3039 N N . ALA A 1 404 ? -21.042 -9.586 -4.936 1.00 97.75 404 ALA A N 1
ATOM 3040 C CA . ALA A 1 404 ? -19.694 -9.566 -4.357 1.00 97.75 404 ALA A CA 1
ATOM 3041 C C . ALA A 1 404 ? -18.706 -10.433 -5.161 1.00 97.75 404 ALA A C 1
ATOM 3043 O O . ALA A 1 404 ? -17.727 -9.926 -5.703 1.00 97.75 404 ALA A O 1
ATOM 3044 N N . HIS A 1 405 ? -19.048 -11.708 -5.371 1.00 98.12 405 HIS A N 1
ATOM 3045 C CA . HIS A 1 405 ? -18.220 -12.651 -6.129 1.00 98.12 405 HIS A CA 1
ATOM 3046 C C . HIS A 1 405 ? -18.010 -12.247 -7.600 1.00 98.12 405 HIS A C 1
ATOM 3048 O O . HIS A 1 405 ? -16.973 -12.549 -8.187 1.00 98.12 405 HIS A O 1
ATOM 3054 N N . PHE A 1 406 ? -18.978 -11.572 -8.230 1.00 98.38 406 PHE A N 1
ATOM 3055 C CA . PHE A 1 406 ? -18.810 -11.076 -9.598 1.00 98.38 406 PHE A CA 1
ATOM 3056 C C . PHE A 1 406 ? -17.913 -9.829 -9.664 1.00 98.38 406 PHE A C 1
ATOM 3058 O O . PHE A 1 406 ? -17.114 -9.712 -10.592 1.00 98.38 406 PHE A O 1
ATOM 3065 N N . ILE A 1 407 ? -17.995 -8.935 -8.672 1.00 98.12 407 ILE A N 1
ATOM 3066 C CA . ILE A 1 407 ? -17.092 -7.784 -8.526 1.00 98.12 407 ILE A CA 1
ATOM 3067 C C . ILE A 1 407 ? -15.655 -8.272 -8.326 1.00 98.12 407 ILE A C 1
ATOM 3069 O O . ILE A 1 407 ? -14.775 -7.893 -9.093 1.00 98.12 407 ILE A O 1
ATOM 3073 N N . GLU A 1 408 ? -15.435 -9.171 -7.363 1.00 96.75 408 GLU A N 1
ATOM 3074 C CA . GLU A 1 408 ? -14.140 -9.809 -7.084 1.00 96.75 408 GLU A CA 1
ATOM 3075 C C . GLU A 1 408 ? -13.533 -10.433 -8.354 1.00 96.75 408 GLU A C 1
ATOM 3077 O O . GLU A 1 408 ? -12.371 -10.186 -8.681 1.00 96.75 408 GLU A O 1
ATOM 3082 N N . LEU A 1 409 ? -14.343 -11.163 -9.130 1.00 96.75 409 LEU A N 1
ATOM 3083 C CA . LEU A 1 409 ? -13.936 -11.778 -10.395 1.00 96.75 409 LEU A CA 1
ATOM 3084 C C . LEU A 1 409 ? -13.590 -10.753 -11.492 1.00 96.75 409 LEU A C 1
ATOM 3086 O O . LEU A 1 409 ? -12.732 -11.028 -12.332 1.00 96.75 409 LEU A O 1
ATOM 3090 N N . CYS A 1 410 ? -14.237 -9.586 -11.515 1.00 95.06 410 CYS A N 1
ATOM 3091 C CA . CYS A 1 410 ? -13.893 -8.505 -12.443 1.00 95.06 410 CYS A CA 1
ATOM 3092 C C . CYS A 1 410 ? -12.598 -7.796 -12.025 1.00 95.06 410 CYS A C 1
ATOM 3094 O O . CYS A 1 410 ? -11.751 -7.551 -12.882 1.00 95.06 410 CYS A O 1
ATOM 3096 N N . CYS A 1 411 ? -12.392 -7.571 -10.724 1.00 92.44 411 CYS A N 1
ATOM 3097 C CA . CYS A 1 411 ? -11.151 -7.032 -10.162 1.00 92.44 411 CYS A CA 1
ATOM 3098 C C . CYS A 1 411 ? -9.942 -7.927 -10.478 1.00 92.44 411 CYS A C 1
ATOM 3100 O O . CYS A 1 411 ? -8.955 -7.457 -11.042 1.00 92.44 411 CYS A O 1
ATOM 3102 N N . GLN A 1 412 ? -10.051 -9.238 -10.230 1.00 90.56 412 GLN A N 1
ATOM 3103 C CA . GLN A 1 412 ? -9.019 -10.230 -10.581 1.00 90.56 412 GLN A CA 1
ATOM 3104 C C . GLN A 1 412 ? -8.677 -10.260 -12.080 1.00 90.56 412 GLN A C 1
ATOM 3106 O O . GLN A 1 412 ? -7.588 -10.678 -12.458 1.00 90.56 412 GLN A O 1
ATOM 3111 N N . ARG A 1 413 ? -9.607 -9.839 -12.945 1.00 92.06 413 ARG A N 1
ATOM 3112 C CA . ARG A 1 413 ? -9.458 -9.840 -14.410 1.00 92.06 413 ARG A CA 1
ATOM 3113 C C . ARG A 1 413 ? -9.187 -8.455 -15.003 1.00 92.06 413 ARG A C 1
ATOM 3115 O O . ARG A 1 413 ? -9.132 -8.345 -16.224 1.00 92.06 413 ARG A O 1
ATOM 3122 N N . GLN A 1 414 ? -9.071 -7.423 -14.164 1.00 90.31 414 GLN A N 1
ATOM 3123 C CA . GLN A 1 414 ? -8.957 -6.014 -14.562 1.00 90.31 414 GLN A CA 1
ATOM 3124 C C . GLN A 1 414 ? -10.051 -5.564 -15.557 1.00 90.31 414 GLN A C 1
ATOM 3126 O O . GLN A 1 414 ? -9.810 -4.785 -16.476 1.00 90.31 414 GLN A O 1
ATOM 3131 N N . ILE A 1 415 ? -11.279 -6.067 -15.376 1.00 93.56 415 ILE A N 1
ATOM 3132 C CA . ILE A 1 415 ? -12.445 -5.724 -16.203 1.00 93.56 415 ILE A CA 1
ATOM 3133 C C . ILE A 1 415 ? -13.217 -4.571 -15.534 1.00 93.56 415 ILE A C 1
ATOM 3135 O O . ILE A 1 415 ? -13.667 -4.748 -14.400 1.00 93.56 415 ILE A O 1
ATOM 3139 N N . PRO A 1 416 ? -13.430 -3.424 -16.210 1.00 95.50 416 PRO A N 1
ATOM 3140 C CA . PRO A 1 416 ? -14.248 -2.330 -15.689 1.00 95.50 416 PRO A CA 1
ATOM 3141 C C . PRO A 1 416 ? -15.703 -2.729 -15.406 1.00 95.50 416 PRO A C 1
ATOM 3143 O O . PRO A 1 416 ? -16.286 -3.558 -16.110 1.00 95.50 416 PRO A O 1
ATOM 3146 N N . LEU A 1 417 ? -16.301 -2.104 -14.391 1.00 98.12 417 LEU A N 1
ATOM 3147 C CA . LEU A 1 417 ? -17.626 -2.434 -13.865 1.00 98.12 417 LEU A CA 1
ATOM 3148 C C . LEU A 1 417 ? -18.668 -1.363 -14.200 1.00 98.12 417 LEU A C 1
ATOM 3150 O O . LEU A 1 417 ? -18.447 -0.184 -13.934 1.00 98.12 417 LEU A O 1
ATOM 3154 N N . ILE A 1 418 ? -19.830 -1.777 -14.711 1.00 98.38 418 ILE A N 1
ATOM 3155 C CA . ILE A 1 418 ? -20.980 -0.900 -14.980 1.00 98.38 418 ILE A CA 1
ATOM 3156 C C . ILE A 1 418 ? -22.155 -1.305 -14.090 1.00 98.38 418 ILE A C 1
ATOM 3158 O O . ILE A 1 418 ? -22.682 -2.408 -14.216 1.00 98.38 418 ILE A O 1
ATOM 3162 N N . PHE A 1 419 ? -22.593 -0.393 -13.227 1.00 98.38 419 PHE A N 1
ATOM 3163 C CA . PHE A 1 419 ? -23.747 -0.549 -12.353 1.00 98.38 419 PHE A CA 1
ATOM 3164 C C . PHE A 1 419 ? -24.988 0.096 -12.980 1.00 98.38 419 PHE A C 1
ATOM 3166 O O . PHE A 1 419 ? -25.016 1.309 -13.183 1.00 98.38 419 PHE A O 1
ATOM 3173 N N . LEU A 1 420 ? -26.032 -0.691 -13.251 1.00 97.62 420 LEU A N 1
ATOM 3174 C CA . LEU A 1 420 ? -27.353 -0.175 -13.633 1.00 97.62 420 LEU A CA 1
ATOM 3175 C C . LEU A 1 420 ? -28.277 -0.246 -12.412 1.00 97.62 420 LEU A C 1
ATOM 3177 O O . LEU A 1 420 ? -28.615 -1.341 -11.952 1.00 97.62 420 LEU A O 1
ATOM 3181 N N . GLN A 1 421 ? -28.652 0.913 -11.864 1.00 94.81 421 GLN A N 1
ATOM 3182 C CA . GLN A 1 421 ? -29.423 1.000 -10.622 1.00 94.81 421 GLN A CA 1
ATOM 3183 C C . GLN A 1 421 ? -30.927 1.166 -10.881 1.00 94.81 421 GLN A C 1
ATOM 3185 O O . GLN A 1 421 ? -31.366 2.181 -11.427 1.00 94.81 421 GLN A O 1
ATOM 3190 N N . ASN A 1 422 ? -31.712 0.204 -10.397 1.00 92.94 422 ASN A N 1
ATOM 3191 C CA . ASN A 1 422 ? -33.133 0.365 -10.088 1.00 92.94 422 ASN A CA 1
ATOM 3192 C C . ASN A 1 422 ? -33.409 -0.257 -8.707 1.00 92.94 422 ASN A C 1
ATOM 3194 O O . ASN A 1 422 ? -34.069 -1.290 -8.585 1.00 92.94 422 ASN A O 1
ATOM 3198 N N . ILE A 1 423 ? -32.778 0.291 -7.667 1.00 90.25 423 ILE A N 1
ATOM 3199 C CA . ILE A 1 423 ? -32.665 -0.295 -6.327 1.00 90.25 423 ILE A CA 1
ATOM 3200 C C . ILE A 1 423 ? -33.589 0.385 -5.317 1.00 90.25 423 ILE A C 1
ATOM 3202 O O . ILE A 1 423 ? -33.455 1.564 -5.005 1.00 90.25 423 ILE A O 1
ATOM 3206 N N . SER A 1 424 ? -34.514 -0.393 -4.754 1.00 86.00 424 SER A N 1
ATOM 3207 C CA . SER A 1 424 ? -35.427 0.046 -3.689 1.00 86.00 424 SER A CA 1
ATOM 3208 C C . SER A 1 424 ? -34.882 -0.180 -2.270 1.00 86.00 424 SER A C 1
ATOM 3210 O O . SER A 1 424 ? -35.485 0.300 -1.313 1.00 86.00 424 SER A O 1
ATOM 3212 N N . GLY A 1 425 ? -33.781 -0.927 -2.129 1.00 88.62 425 GLY A N 1
ATOM 3213 C CA . GLY A 1 425 ? -33.141 -1.290 -0.859 1.00 88.62 425 GLY A CA 1
ATOM 3214 C C . GLY A 1 425 ? -32.755 -2.775 -0.777 1.00 88.62 425 GLY A C 1
ATOM 3215 O O . GLY A 1 425 ? -32.989 -3.547 -1.710 1.00 88.62 425 GLY A O 1
ATOM 3216 N N . PHE A 1 426 ? -32.171 -3.184 0.351 1.00 90.88 426 PHE A N 1
ATOM 3217 C CA . PHE A 1 426 ? -32.057 -4.602 0.719 1.00 90.88 426 PHE A CA 1
ATOM 3218 C 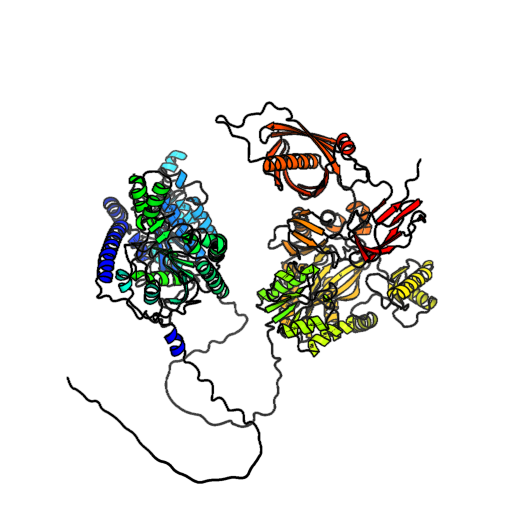C . PHE A 1 426 ? -33.393 -5.126 1.268 1.00 90.88 426 PHE A C 1
ATOM 3220 O O . PHE A 1 426 ? -34.228 -4.341 1.721 1.00 90.88 426 PHE A O 1
ATOM 3227 N N . MET A 1 427 ? -33.605 -6.444 1.227 1.00 90.31 427 MET A N 1
ATOM 3228 C CA . MET A 1 427 ? -34.791 -7.065 1.825 1.00 90.31 427 MET A CA 1
ATOM 3229 C C . MET A 1 427 ? -34.763 -6.937 3.355 1.00 90.31 427 MET A C 1
ATOM 3231 O O . MET A 1 427 ? -33.708 -7.065 3.969 1.00 90.31 427 MET A O 1
ATOM 3235 N N . VAL A 1 428 ? -35.926 -6.716 3.968 1.00 84.81 428 VAL A N 1
ATOM 3236 C CA . VAL A 1 428 ? -36.086 -6.556 5.422 1.00 84.81 428 VAL A CA 1
ATOM 3237 C C . VAL A 1 428 ? -37.147 -7.513 5.959 1.00 84.81 428 VAL A C 1
ATOM 3239 O O . VAL A 1 428 ? -38.112 -7.830 5.267 1.00 84.81 428 VAL A O 1
ATOM 3242 N N . GLY A 1 429 ? -36.974 -7.968 7.200 1.00 84.38 429 GLY A N 1
ATOM 3243 C CA . GLY A 1 429 ? -37.891 -8.891 7.874 1.00 84.38 429 GLY A CA 1
ATOM 3244 C C . GLY A 1 429 ? -37.168 -10.072 8.523 1.00 84.38 429 GLY A C 1
ATOM 3245 O O . GLY A 1 429 ? -36.005 -10.343 8.233 1.00 84.38 429 GLY A O 1
ATOM 3246 N N . THR A 1 430 ? -37.865 -10.785 9.410 1.00 83.81 430 THR A N 1
ATOM 3247 C CA . THR A 1 430 ? -37.277 -11.819 10.280 1.00 83.81 430 THR A CA 1
ATOM 3248 C C . THR A 1 430 ? -36.514 -12.901 9.515 1.00 83.81 430 THR A C 1
ATOM 3250 O O . THR A 1 430 ? -35.433 -13.297 9.944 1.00 83.81 430 THR A O 1
ATOM 3253 N N . ASP A 1 431 ? -37.036 -13.362 8.379 1.00 84.94 431 ASP A N 1
ATOM 3254 C CA . ASP A 1 431 ? -36.391 -14.428 7.607 1.00 84.94 431 ASP A CA 1
ATOM 3255 C C . ASP A 1 431 ? -35.215 -13.919 6.761 1.00 84.94 431 ASP A C 1
ATOM 3257 O O . ASP A 1 431 ? -34.211 -14.616 6.644 1.00 84.94 431 ASP A O 1
ATOM 3261 N N . ALA A 1 432 ? -35.251 -12.665 6.296 1.00 85.19 432 ALA A N 1
ATOM 3262 C CA . ALA A 1 432 ? -34.100 -12.032 5.648 1.00 85.19 432 ALA A CA 1
ATOM 3263 C C . ALA A 1 432 ? -32.924 -11.852 6.629 1.00 85.19 432 ALA A C 1
ATOM 3265 O O . ALA A 1 432 ? -31.773 -12.109 6.271 1.00 85.19 432 ALA A O 1
ATOM 3266 N N . GLU A 1 433 ? -33.198 -11.486 7.886 1.00 88.38 433 GLU A N 1
ATOM 3267 C CA . GLU A 1 433 ? -32.163 -11.417 8.929 1.00 88.38 433 GLU A CA 1
ATOM 3268 C C . GLU A 1 433 ? -31.646 -12.806 9.339 1.00 88.38 433 GLU A C 1
ATOM 3270 O O . GLU A 1 433 ? -30.444 -12.973 9.546 1.00 88.38 433 GLU A O 1
ATOM 3275 N N . ARG A 1 434 ? -32.503 -13.839 9.364 1.00 83.00 434 ARG A N 1
ATOM 3276 C CA . ARG A 1 434 ? -32.077 -15.243 9.551 1.00 83.00 434 ARG A CA 1
ATOM 3277 C C . ARG A 1 434 ? -31.190 -15.747 8.408 1.00 83.00 434 ARG A C 1
ATOM 3279 O O . ARG A 1 434 ? -30.217 -16.450 8.666 1.00 83.00 434 ARG A O 1
ATOM 3286 N N . GLU A 1 435 ? -31.467 -15.346 7.167 1.00 82.62 435 GLU A N 1
ATOM 3287 C CA . GLU A 1 435 ? -30.580 -15.549 6.008 1.00 82.62 435 GLU A CA 1
ATOM 3288 C C . GLU A 1 435 ? -29.312 -14.669 6.042 1.00 82.62 435 GLU A C 1
ATOM 3290 O O . GLU A 1 435 ? -28.467 -14.749 5.141 1.00 82.62 435 GLU A O 1
ATOM 3295 N N . GLY A 1 436 ? -29.159 -13.814 7.057 1.00 87.06 436 GLY A N 1
ATOM 3296 C CA . GLY A 1 436 ? -28.009 -12.939 7.236 1.00 87.06 436 GLY A CA 1
ATOM 3297 C C . GLY A 1 436 ? -27.929 -11.814 6.207 1.00 87.06 436 GLY A C 1
ATOM 3298 O O . GLY A 1 436 ? -26.826 -11.518 5.740 1.00 87.06 436 GLY A O 1
ATOM 3299 N N . ILE A 1 437 ? -29.055 -11.188 5.836 1.00 91.25 437 ILE A N 1
ATOM 3300 C CA . ILE A 1 437 ? -29.087 -10.100 4.845 1.00 91.25 437 ILE A CA 1
ATOM 3301 C C . ILE A 1 437 ? -28.110 -8.970 5.186 1.00 91.25 437 ILE A C 1
ATOM 3303 O O . ILE A 1 437 ? -27.364 -8.554 4.304 1.00 91.25 437 ILE A O 1
ATOM 3307 N N . ALA A 1 438 ? -28.008 -8.550 6.452 1.00 87.94 438 ALA A N 1
ATOM 3308 C CA . ALA A 1 438 ? -27.023 -7.555 6.879 1.00 87.94 438 ALA A CA 1
ATOM 3309 C C . ALA A 1 438 ? -25.574 -8.024 6.624 1.00 87.94 438 ALA A C 1
ATOM 3311 O O . ALA A 1 438 ? -24.772 -7.303 6.030 1.00 87.94 438 ALA A O 1
ATOM 3312 N N . LYS A 1 439 ? -25.245 -9.273 6.986 1.00 89.56 439 LYS A N 1
ATOM 3313 C CA . LYS A 1 439 ? -23.911 -9.881 6.810 1.00 89.56 439 LYS A CA 1
ATOM 3314 C C . LYS A 1 439 ? -23.529 -10.068 5.338 1.00 89.56 439 LYS A C 1
ATOM 3316 O O . LYS A 1 439 ? -22.370 -9.883 4.972 1.00 89.56 439 LYS A O 1
ATOM 3321 N N . ASN A 1 440 ? -24.474 -10.461 4.490 1.00 92.44 440 ASN A N 1
ATOM 3322 C CA . ASN A 1 440 ? -24.215 -10.717 3.073 1.00 92.44 440 ASN A CA 1
ATOM 3323 C C . ASN A 1 440 ? -24.338 -9.445 2.217 1.00 92.44 440 ASN A C 1
ATOM 3325 O O . ASN A 1 440 ? -23.589 -9.297 1.255 1.00 92.44 440 ASN A O 1
ATOM 3329 N N . GLY A 1 441 ? -25.194 -8.495 2.600 1.00 91.19 441 GLY A N 1
ATOM 3330 C CA . GLY A 1 441 ? -25.217 -7.132 2.065 1.00 91.19 441 GLY A CA 1
ATOM 3331 C C . GLY A 1 441 ? -23.925 -6.374 2.375 1.00 91.19 441 GLY A C 1
ATOM 3332 O O . GLY A 1 441 ? -23.366 -5.748 1.477 1.00 91.19 441 GLY A O 1
ATOM 3333 N N . ALA A 1 442 ? -23.374 -6.525 3.586 1.00 91.56 442 ALA A N 1
ATOM 3334 C CA . ALA A 1 442 ? -22.062 -5.980 3.935 1.00 91.56 442 ALA A CA 1
ATOM 3335 C C . ALA A 1 442 ? -20.957 -6.473 2.985 1.00 91.56 442 ALA A C 1
ATOM 3337 O O . ALA A 1 442 ? -20.193 -5.652 2.495 1.00 91.56 442 ALA A O 1
ATOM 3338 N N . LYS A 1 443 ? -20.922 -7.767 2.620 1.00 95.12 443 LYS A N 1
ATOM 3339 C CA . LYS A 1 443 ? -19.962 -8.288 1.621 1.00 95.12 443 LYS A CA 1
ATOM 3340 C C . LYS A 1 443 ? -20.080 -7.597 0.262 1.00 95.12 443 LYS A C 1
ATOM 3342 O O . LYS A 1 443 ? -19.059 -7.279 -0.335 1.00 95.12 443 LYS A O 1
ATOM 3347 N N . LEU A 1 444 ? -21.301 -7.344 -0.222 1.00 95.81 444 LEU A N 1
ATOM 3348 C CA . LEU A 1 444 ? -21.514 -6.603 -1.470 1.00 95.81 444 LEU A CA 1
ATOM 3349 C C . LEU A 1 444 ? -20.968 -5.171 -1.357 1.00 95.81 444 LEU A C 1
ATOM 3351 O O . LEU A 1 444 ? -20.240 -4.723 -2.237 1.00 95.81 444 LEU A O 1
ATOM 3355 N N . VAL A 1 445 ? -21.270 -4.479 -0.257 1.00 95.50 445 VAL A N 1
ATOM 3356 C CA . VAL A 1 445 ? -20.780 -3.117 0.010 1.00 95.50 445 VAL A CA 1
ATOM 3357 C C . VAL A 1 445 ? -19.248 -3.081 0.122 1.00 95.50 445 VAL A C 1
ATOM 3359 O O . VAL A 1 445 ? -18.619 -2.201 -0.465 1.00 95.50 445 VAL A O 1
ATOM 3362 N N . THR A 1 446 ? -18.630 -4.055 0.798 1.00 94.69 446 THR A N 1
ATOM 3363 C CA . THR A 1 446 ? -17.170 -4.219 0.867 1.00 94.69 446 THR A CA 1
ATOM 3364 C C . THR A 1 446 ? -16.572 -4.472 -0.515 1.00 94.69 446 THR A C 1
ATOM 3366 O O . THR A 1 446 ? -15.612 -3.801 -0.877 1.00 94.69 446 THR A O 1
ATOM 3369 N N . ALA A 1 447 ? -17.153 -5.363 -1.324 1.00 96.69 447 ALA A N 1
ATOM 3370 C CA . ALA A 1 447 ? -16.672 -5.621 -2.679 1.00 96.69 447 ALA A CA 1
ATOM 3371 C C . ALA A 1 447 ? -16.736 -4.356 -3.558 1.00 96.69 447 ALA A C 1
ATOM 3373 O O . ALA A 1 447 ? -15.762 -4.031 -4.231 1.00 96.69 447 ALA A O 1
ATOM 3374 N N . VAL A 1 448 ? -17.833 -3.588 -3.503 1.00 96.44 448 VAL A N 1
ATOM 3375 C CA . VAL A 1 448 ? -17.965 -2.300 -4.215 1.00 96.44 448 VAL A CA 1
ATOM 3376 C C . VAL A 1 448 ? -16.940 -1.262 -3.732 1.00 96.44 448 VAL A C 1
ATOM 3378 O O . VAL A 1 448 ? -16.391 -0.517 -4.551 1.00 96.44 448 VAL A O 1
ATOM 3381 N N . ALA A 1 449 ? -16.665 -1.202 -2.426 1.00 94.69 449 ALA A N 1
ATOM 3382 C CA . ALA A 1 449 ? -15.680 -0.289 -1.844 1.00 94.69 449 ALA A CA 1
ATOM 3383 C C . ALA A 1 449 ? -14.241 -0.650 -2.249 1.00 94.69 449 ALA A C 1
ATOM 3385 O O . ALA A 1 449 ? -13.507 0.212 -2.726 1.00 94.69 449 ALA A O 1
ATOM 3386 N N . CYS A 1 450 ? -13.865 -1.924 -2.113 1.00 93.56 450 CYS A N 1
ATOM 3387 C CA . CYS A 1 450 ? -12.518 -2.437 -2.372 1.00 93.56 450 CYS A CA 1
ATOM 3388 C C . CYS A 1 450 ? -12.222 -2.717 -3.858 1.00 93.56 450 CYS A C 1
ATOM 3390 O O . CYS A 1 450 ? -11.098 -3.087 -4.191 1.00 93.56 450 CYS A O 1
ATOM 3392 N N . ALA A 1 451 ? -13.198 -2.557 -4.758 1.00 92.81 451 ALA A N 1
ATOM 3393 C CA . ALA A 1 451 ? -13.009 -2.773 -6.189 1.00 92.81 451 ALA A CA 1
ATOM 3394 C C . ALA A 1 451 ? -11.968 -1.810 -6.788 1.00 92.81 451 ALA A C 1
ATOM 3396 O O . ALA A 1 451 ? -12.199 -0.601 -6.864 1.00 92.81 451 ALA A O 1
ATOM 3397 N N . ASN A 1 452 ? -10.850 -2.372 -7.259 1.00 88.19 452 ASN A N 1
ATOM 3398 C CA . ASN A 1 452 ? -9.691 -1.654 -7.799 1.00 88.19 452 ASN A CA 1
ATOM 3399 C C . ASN A 1 452 ? -9.766 -1.368 -9.314 1.00 88.19 452 ASN A C 1
ATOM 3401 O O . ASN A 1 452 ? -8.807 -0.863 -9.890 1.00 88.19 452 ASN A O 1
ATOM 3405 N N . VAL A 1 453 ? -10.892 -1.682 -9.958 1.00 92.00 453 VAL A N 1
ATOM 3406 C CA . VAL A 1 453 ? -11.159 -1.427 -11.385 1.00 92.00 453 VAL A CA 1
ATOM 3407 C C . VAL A 1 453 ? -12.042 -0.187 -11.580 1.00 92.00 453 VAL A C 1
ATOM 3409 O O . VAL A 1 453 ? -12.782 0.179 -10.662 1.00 92.00 453 VAL A O 1
ATOM 3412 N N . PRO A 1 454 ? -12.030 0.461 -12.764 1.00 94.31 454 PRO A N 1
ATOM 3413 C CA . PRO A 1 454 ? -12.929 1.576 -13.051 1.00 94.31 454 PRO A CA 1
ATOM 3414 C C . PRO A 1 454 ? -14.400 1.169 -12.889 1.00 94.31 454 PRO A C 1
ATOM 3416 O O . PRO A 1 454 ? -14.847 0.175 -13.463 1.00 94.31 454 PRO A O 1
ATOM 3419 N N . LYS A 1 455 ? -15.145 1.949 -12.102 1.00 96.25 455 LYS A N 1
ATOM 3420 C CA . LYS A 1 455 ? -16.576 1.764 -11.820 1.00 96.25 455 LYS A CA 1
ATOM 3421 C C . LYS A 1 455 ? -17.381 2.870 -12.502 1.00 96.25 455 LYS A C 1
ATOM 3423 O O . LYS A 1 455 ? -17.036 4.038 -12.355 1.00 96.25 455 LYS A O 1
ATOM 3428 N N . PHE A 1 456 ? -18.461 2.529 -13.190 1.00 97.75 456 PHE A N 1
ATOM 3429 C CA . PHE A 1 456 ? -19.405 3.471 -13.801 1.00 97.75 456 PHE A CA 1
ATOM 3430 C C . PHE A 1 456 ? -20.811 3.151 -13.318 1.00 97.75 456 PHE A C 1
ATOM 3432 O O . PHE A 1 456 ? -21.143 1.979 -13.162 1.00 97.75 456 PHE A O 1
ATOM 3439 N N . THR A 1 457 ? -21.648 4.164 -13.132 1.00 98.19 457 THR A N 1
ATOM 3440 C CA . THR A 1 457 ? -23.000 3.982 -12.593 1.00 98.19 457 THR A CA 1
ATOM 3441 C C . THR A 1 457 ? -24.018 4.717 -13.460 1.00 98.19 457 THR A C 1
ATOM 3443 O O . THR A 1 457 ? -23.787 5.860 -13.847 1.00 98.19 457 THR A O 1
ATOM 3446 N N . VAL A 1 458 ? -25.156 4.084 -13.750 1.00 98.06 458 VAL A N 1
ATOM 3447 C CA . VAL A 1 458 ? -26.326 4.716 -14.378 1.00 98.06 458 VAL A CA 1
ATOM 3448 C C . VAL A 1 458 ? -27.559 4.396 -13.539 1.00 98.06 458 VAL A C 1
ATOM 3450 O O . VAL A 1 458 ? -27.923 3.230 -13.387 1.00 98.06 458 VAL A O 1
ATOM 3453 N N . VAL A 1 459 ? -28.213 5.418 -12.987 1.00 97.00 459 VAL A N 1
ATOM 3454 C CA . VAL A 1 459 ? -29.495 5.257 -12.287 1.00 97.00 459 VAL A CA 1
ATOM 3455 C C . VAL A 1 459 ? -30.622 5.316 -13.310 1.00 97.00 459 VAL A C 1
ATOM 3457 O O . VAL A 1 459 ? -30.906 6.375 -13.866 1.00 97.00 459 VAL A O 1
ATOM 3460 N N . VAL A 1 460 ? -31.244 4.165 -13.564 1.00 95.44 460 VAL A N 1
ATOM 3461 C CA . VAL A 1 460 ? -32.299 3.976 -14.578 1.00 95.44 460 VAL A CA 1
ATOM 3462 C C . VAL A 1 460 ? -33.716 3.996 -13.978 1.00 95.44 460 VAL A C 1
ATOM 3464 O O . VAL A 1 460 ? -34.712 4.008 -14.701 1.00 95.44 460 VAL A O 1
ATOM 3467 N N . GLY A 1 461 ? -33.813 4.015 -12.645 1.00 92.81 461 GLY A N 1
ATOM 3468 C CA . GLY A 1 461 ? -35.066 4.102 -11.899 1.00 92.81 461 GLY A CA 1
ATOM 3469 C C . GLY A 1 461 ? -34.843 4.607 -10.472 1.00 92.81 461 GLY A C 1
ATOM 3470 O O . GLY A 1 461 ? -34.413 5.741 -10.274 1.00 92.81 461 GLY A O 1
ATOM 3471 N N . ALA A 1 462 ? -35.145 3.785 -9.469 1.00 89.88 462 ALA A N 1
ATOM 3472 C CA . ALA A 1 462 ? -34.911 4.132 -8.066 1.00 89.88 462 ALA A CA 1
ATOM 3473 C C . ALA A 1 462 ? -33.440 3.938 -7.635 1.00 89.88 462 ALA A C 1
ATOM 3475 O O . ALA A 1 462 ? -32.754 3.032 -8.115 1.00 89.88 462 ALA A O 1
ATOM 3476 N N . SER A 1 463 ? -32.985 4.726 -6.659 1.00 92.50 463 SER A N 1
ATOM 3477 C CA . SER A 1 463 ? -31.787 4.447 -5.862 1.00 92.50 463 SER A CA 1
ATOM 3478 C C . SER A 1 463 ? -32.001 4.820 -4.394 1.00 92.50 463 SER A C 1
ATOM 3480 O O . SER A 1 463 ? -31.776 5.956 -3.975 1.00 92.50 463 SER A O 1
ATOM 3482 N N . ASN A 1 464 ? -32.489 3.853 -3.613 1.00 89.12 464 ASN A N 1
ATOM 3483 C CA . ASN A 1 464 ? -32.976 4.080 -2.255 1.00 89.12 464 ASN A CA 1
ATOM 3484 C C . ASN A 1 464 ? -32.172 3.341 -1.172 1.00 89.12 464 ASN A C 1
ATOM 3486 O O . ASN A 1 464 ? -31.825 2.158 -1.294 1.00 89.12 464 ASN A O 1
ATOM 3490 N N . GLY A 1 465 ? -31.952 4.048 -0.061 1.00 87.81 465 GLY A N 1
ATOM 3491 C CA . GLY A 1 465 ? -31.425 3.513 1.194 1.00 87.81 465 GLY A CA 1
ATOM 3492 C C . GLY A 1 465 ? -30.052 2.853 1.054 1.00 87.81 465 GLY A C 1
ATOM 3493 O O . GLY A 1 465 ? -29.247 3.208 0.195 1.00 87.81 465 GLY A O 1
ATOM 3494 N N . ALA A 1 466 ? -29.783 1.839 1.880 1.00 86.38 466 ALA A N 1
ATOM 3495 C CA . ALA A 1 466 ? -28.513 1.108 1.844 1.00 86.38 466 ALA A CA 1
ATOM 3496 C C . ALA A 1 466 ? -28.254 0.366 0.513 1.00 86.38 466 ALA A C 1
ATOM 3498 O O . ALA A 1 466 ? -27.115 0.006 0.219 1.00 86.38 466 ALA A O 1
ATOM 3499 N N . GLY A 1 467 ? -29.277 0.167 -0.328 1.00 89.44 467 GLY A N 1
ATOM 3500 C CA . GLY A 1 467 ? -29.107 -0.441 -1.648 1.00 89.44 467 GLY A CA 1
ATOM 3501 C C . GLY A 1 467 ? -28.277 0.420 -2.613 1.00 89.44 467 GLY A C 1
ATOM 3502 O O . GLY A 1 467 ? -27.506 -0.122 -3.401 1.00 89.44 467 GLY A O 1
ATOM 3503 N N . ASN A 1 468 ? -28.339 1.750 -2.477 1.00 93.81 468 ASN A N 1
ATOM 3504 C CA . ASN A 1 468 ? -27.457 2.696 -3.173 1.00 93.81 468 ASN A CA 1
ATOM 3505 C C . ASN A 1 468 ? -25.965 2.419 -2.875 1.00 93.81 468 ASN A C 1
ATOM 3507 O O . ASN A 1 468 ? -25.111 2.565 -3.748 1.00 93.81 468 ASN A O 1
ATOM 3511 N N . TYR A 1 469 ? -25.635 1.951 -1.665 1.00 93.19 469 TYR A N 1
ATOM 3512 C CA . TYR A 1 469 ? -24.263 1.591 -1.288 1.00 93.19 469 TYR A CA 1
ATOM 3513 C C . TYR A 1 469 ? -23.802 0.314 -2.009 1.00 93.19 469 TYR A C 1
ATOM 3515 O O . TYR A 1 469 ? -22.736 0.288 -2.622 1.00 93.19 469 TYR A O 1
ATOM 3523 N N . GLY A 1 470 ? -24.642 -0.728 -2.004 1.00 92.50 470 GLY A N 1
ATOM 3524 C CA . GLY A 1 470 ? -24.364 -2.009 -2.668 1.00 92.50 470 GLY A CA 1
ATOM 3525 C C . GLY A 1 470 ? -24.332 -1.950 -4.202 1.00 92.50 470 GLY A C 1
ATOM 3526 O O . GLY A 1 470 ? -23.877 -2.900 -4.830 1.00 92.50 470 GLY A O 1
ATOM 3527 N N . MET A 1 471 ? -24.782 -0.845 -4.803 1.00 95.81 471 MET A N 1
ATOM 3528 C CA . MET A 1 471 ? -24.844 -0.641 -6.257 1.00 95.81 471 MET A CA 1
ATOM 3529 C C . MET A 1 471 ? -23.918 0.481 -6.770 1.00 95.81 471 MET A C 1
ATOM 3531 O O . MET A 1 471 ? -24.108 0.970 -7.881 1.00 95.81 471 MET A O 1
ATOM 3535 N N . CYS A 1 472 ? -22.917 0.898 -5.989 1.00 96.44 472 CYS A N 1
ATOM 3536 C CA . CYS A 1 472 ? -21.963 1.962 -6.343 1.00 96.44 472 CYS A CA 1
ATOM 3537 C C . CYS A 1 472 ? -22.597 3.349 -6.586 1.00 96.44 472 CYS A C 1
ATOM 3539 O O . CYS A 1 472 ? -22.409 3.995 -7.621 1.00 96.44 472 CYS A O 1
ATOM 3541 N N . GLY A 1 473 ? -23.344 3.835 -5.594 1.00 94.56 473 GLY A N 1
ATOM 3542 C CA . GLY A 1 473 ? -23.688 5.251 -5.467 1.00 94.56 473 GLY A CA 1
ATOM 3543 C C . GLY A 1 473 ? -22.470 6.160 -5.279 1.00 94.56 473 GLY A C 1
ATOM 3544 O O . GLY A 1 473 ? -21.359 5.697 -5.016 1.00 94.56 473 GLY A O 1
ATOM 3545 N N . ARG A 1 474 ? -22.687 7.480 -5.349 1.00 93.44 474 ARG A N 1
ATOM 3546 C CA . ARG A 1 474 ? -21.629 8.514 -5.363 1.00 93.44 474 ARG A CA 1
ATOM 3547 C C . ARG A 1 474 ? -20.525 8.345 -4.310 1.00 93.44 474 ARG A C 1
ATOM 3549 O O . ARG A 1 474 ? -19.364 8.581 -4.626 1.00 93.44 474 ARG A O 1
ATOM 3556 N N . ALA A 1 475 ? -20.872 7.936 -3.088 1.00 93.06 475 ALA A N 1
ATOM 3557 C CA . ALA A 1 475 ? -19.926 7.760 -1.981 1.00 93.06 475 ALA A CA 1
ATOM 3558 C C . ALA A 1 475 ? -18.904 6.617 -2.184 1.00 93.06 475 ALA A C 1
ATOM 3560 O O . ALA A 1 475 ? -17.931 6.537 -1.445 1.00 93.06 475 ALA A O 1
ATOM 3561 N N . TYR A 1 476 ? -19.105 5.751 -3.184 1.00 94.00 476 TYR A N 1
ATOM 3562 C CA . TYR A 1 476 ? -18.249 4.599 -3.499 1.00 94.00 476 TYR A CA 1
ATOM 3563 C C . TYR A 1 476 ? -17.320 4.847 -4.703 1.00 94.00 476 TYR A C 1
ATOM 3565 O O . TYR A 1 476 ? -16.803 3.898 -5.304 1.00 94.00 476 TYR A O 1
ATOM 3573 N N . SER A 1 477 ? -17.118 6.125 -5.042 1.00 91.94 477 SER A N 1
ATOM 3574 C CA . SER A 1 477 ? -16.218 6.643 -6.083 1.00 91.94 477 SER A CA 1
ATOM 3575 C C . SER A 1 477 ? -16.312 5.924 -7.440 1.00 91.94 477 SER A C 1
ATOM 3577 O O . SER A 1 477 ? -15.342 5.304 -7.884 1.00 91.94 477 SER A O 1
ATOM 3579 N N . PRO A 1 478 ? -17.469 5.988 -8.127 1.00 95.38 478 PRO A N 1
ATOM 3580 C CA . PRO A 1 478 ? -17.525 5.706 -9.555 1.00 95.38 478 PRO A CA 1
ATOM 3581 C C . PRO A 1 478 ? -16.797 6.802 -10.352 1.00 95.38 478 PRO A C 1
ATOM 3583 O O . PRO A 1 478 ? -16.940 7.996 -10.069 1.00 95.38 478 PRO A O 1
ATOM 3586 N N . ARG A 1 479 ? -16.077 6.401 -11.408 1.00 94.75 479 ARG A N 1
ATOM 3587 C CA . ARG A 1 479 ? -15.437 7.304 -12.378 1.00 94.75 479 ARG A CA 1
ATOM 3588 C C . ARG A 1 479 ? -16.446 8.271 -12.977 1.00 94.75 479 ARG A C 1
ATOM 3590 O O . ARG A 1 479 ? -16.155 9.458 -13.041 1.00 94.75 479 ARG A O 1
ATOM 3597 N N . PHE A 1 480 ? -17.642 7.784 -13.312 1.00 97.06 480 PHE A N 1
ATOM 3598 C CA . PHE A 1 480 ? -18.794 8.598 -13.708 1.00 97.06 480 PHE A CA 1
ATOM 3599 C C . PHE A 1 480 ? -20.098 7.994 -13.158 1.00 97.06 480 PHE A C 1
ATOM 3601 O O . PHE A 1 480 ? -20.275 6.773 -13.204 1.00 97.06 480 PHE A O 1
ATOM 3608 N N . LEU A 1 481 ? -21.008 8.836 -12.658 1.00 97.62 481 LEU A N 1
ATOM 3609 C CA . LEU A 1 481 ? -22.367 8.466 -12.243 1.00 97.62 481 LEU A CA 1
ATOM 3610 C C . LEU A 1 481 ? -23.388 9.301 -13.018 1.00 97.62 481 LEU A C 1
ATOM 3612 O O . LEU A 1 481 ? -23.441 10.513 -12.846 1.00 97.62 481 LEU A O 1
ATOM 3616 N N . TRP A 1 482 ? -24.228 8.654 -13.818 1.00 97.94 482 TRP A N 1
ATOM 3617 C CA . TRP A 1 482 ? -25.278 9.286 -14.620 1.00 97.94 482 TRP A CA 1
ATOM 3618 C C . TRP A 1 482 ? -26.670 8.922 -14.092 1.00 97.94 482 TRP A C 1
ATOM 3620 O O . TRP A 1 482 ? -26.842 7.889 -13.443 1.00 97.94 482 TRP A O 1
ATOM 3630 N N . MET A 1 483 ? -27.681 9.738 -14.389 1.00 97.56 483 MET A N 1
ATOM 3631 C CA . MET A 1 483 ? -29.084 9.453 -14.046 1.00 97.56 483 MET A CA 1
ATOM 3632 C C . MET A 1 483 ? -29.999 9.617 -15.262 1.00 97.56 483 MET A C 1
ATOM 3634 O O . MET A 1 483 ? -29.733 10.442 -16.132 1.00 97.56 483 MET A O 1
ATOM 3638 N N . TRP A 1 484 ? -31.086 8.851 -15.334 1.00 97.12 484 TRP A N 1
ATOM 3639 C CA . TRP A 1 484 ? -32.171 9.087 -16.294 1.00 97.12 484 TRP A CA 1
ATOM 3640 C C . TRP A 1 484 ? -33.156 10.160 -15.789 1.00 97.12 484 TRP A C 1
ATOM 3642 O O . TRP A 1 484 ? -33.210 10.422 -14.586 1.00 97.12 484 TRP A O 1
ATOM 3652 N N . PRO A 1 485 ? -33.972 10.789 -16.661 1.00 95.56 485 PRO A N 1
ATOM 3653 C CA . PRO A 1 485 ? -34.827 11.914 -16.265 1.00 95.56 485 PRO A CA 1
ATOM 3654 C C . PRO A 1 485 ? -35.974 11.519 -15.319 1.00 95.56 485 PRO A C 1
ATOM 3656 O O . PRO A 1 485 ? -36.468 12.352 -14.566 1.00 95.56 485 PRO A O 1
ATOM 3659 N N . ASN A 1 486 ? -36.383 10.246 -15.341 1.00 94.00 486 ASN A N 1
ATOM 3660 C CA . ASN A 1 486 ? -37.362 9.637 -14.434 1.00 94.00 486 ASN A CA 1
ATOM 3661 C C . ASN A 1 486 ? -36.761 9.137 -13.108 1.00 94.00 486 ASN A C 1
ATOM 3663 O O . ASN A 1 486 ? -37.507 8.650 -12.258 1.00 94.00 486 ASN A O 1
ATOM 3667 N N . ALA A 1 487 ? -35.435 9.160 -12.955 1.00 94.31 487 ALA A N 1
ATOM 3668 C CA . ALA A 1 487 ? -34.781 8.529 -11.821 1.00 94.31 487 ALA A CA 1
ATOM 3669 C C . ALA A 1 487 ? -35.065 9.280 -10.509 1.00 94.31 487 ALA A C 1
ATOM 3671 O O . ALA A 1 487 ? -35.160 10.511 -10.482 1.00 94.31 487 ALA A O 1
ATOM 3672 N N . LYS A 1 488 ? -35.163 8.525 -9.409 1.00 92.88 488 LYS A N 1
ATOM 3673 C CA . LYS A 1 488 ? -35.308 9.066 -8.050 1.00 92.88 488 LYS A CA 1
ATOM 3674 C C . LYS A 1 488 ? -34.264 8.480 -7.110 1.00 92.88 488 LYS A C 1
ATOM 3676 O O . LYS A 1 488 ? -34.005 7.280 -7.151 1.00 92.88 488 LYS A O 1
ATOM 3681 N N . ILE A 1 489 ? -33.697 9.314 -6.243 1.00 93.00 489 ILE A N 1
ATOM 3682 C CA . ILE A 1 489 ? -32.657 8.942 -5.273 1.00 93.00 489 ILE A CA 1
ATOM 3683 C C . ILE A 1 489 ? -33.030 9.432 -3.868 1.00 93.00 489 ILE A C 1
ATOM 3685 O O . ILE A 1 489 ? -33.493 10.559 -3.709 1.00 93.00 489 ILE A O 1
ATOM 3689 N N . GLY A 1 490 ? -32.846 8.607 -2.834 1.00 90.25 490 GLY A N 1
ATOM 3690 C CA . GLY A 1 490 ? -33.217 8.998 -1.469 1.00 90.25 490 GLY A CA 1
ATOM 3691 C C . GLY A 1 490 ? -32.936 7.957 -0.385 1.00 90.25 490 GLY A C 1
ATOM 3692 O O . GLY A 1 490 ? -32.357 6.900 -0.625 1.00 90.25 490 GLY A O 1
ATOM 3693 N N . VAL A 1 491 ? -33.358 8.249 0.848 1.00 87.31 491 VAL A N 1
ATOM 3694 C CA . VAL A 1 491 ? -33.264 7.292 1.971 1.00 87.31 491 VAL A CA 1
ATOM 3695 C C . VAL A 1 491 ? -34.354 6.218 1.866 1.00 87.31 491 VAL A C 1
ATOM 3697 O O . VAL A 1 491 ? -34.093 5.043 2.108 1.00 87.31 491 VAL A O 1
ATOM 3700 N N . MET A 1 492 ? -35.561 6.619 1.465 1.00 82.06 492 MET A N 1
ATOM 3701 C CA . MET A 1 492 ? -36.724 5.771 1.189 1.00 82.06 492 MET A CA 1
ATOM 3702 C C . MET A 1 492 ? -37.664 6.504 0.222 1.00 82.06 492 MET A C 1
ATOM 3704 O O . MET A 1 492 ? -37.568 7.724 0.085 1.00 82.06 492 MET A O 1
ATOM 3708 N N . GLY A 1 493 ? -38.588 5.793 -0.425 1.00 74.31 493 GLY A N 1
ATOM 3709 C CA . GLY A 1 493 ? -39.644 6.430 -1.217 1.00 74.31 493 GLY A CA 1
ATOM 3710 C C . GLY A 1 493 ? -40.653 7.177 -0.335 1.00 74.31 493 GLY A C 1
ATOM 3711 O O . GLY A 1 493 ? -40.962 6.735 0.771 1.00 74.31 493 GLY A O 1
ATOM 3712 N N . SER A 1 494 ? -41.223 8.272 -0.841 1.00 72.25 494 SER A N 1
ATOM 3713 C CA . SER A 1 494 ? -42.235 9.090 -0.144 1.00 72.25 494 SER A CA 1
ATOM 3714 C C . SER A 1 494 ? -43.469 8.290 0.308 1.00 72.25 494 SER A C 1
ATOM 3716 O O . SER A 1 494 ? -44.075 8.569 1.342 1.00 72.25 494 SER A O 1
ATOM 3718 N N . GLU A 1 495 ? -43.827 7.244 -0.436 1.00 70.00 495 GLU A N 1
ATOM 3719 C CA . GLU A 1 495 ? -44.928 6.330 -0.116 1.00 70.00 495 GLU A CA 1
ATOM 3720 C C . GLU A 1 495 ? -44.564 5.346 1.006 1.00 70.00 495 GLU A C 1
ATOM 3722 O O . GLU A 1 495 ? -45.396 5.049 1.860 1.00 70.00 495 GLU A O 1
ATOM 3727 N N . GLN A 1 496 ? -43.304 4.900 1.054 1.00 72.62 496 GLN A N 1
ATOM 3728 C CA . GLN A 1 496 ? -42.784 4.086 2.157 1.00 72.62 496 GLN A CA 1
ATOM 3729 C C . GLN A 1 496 ? -42.724 4.920 3.441 1.00 72.62 496 GLN A C 1
ATOM 3731 O O . GLN A 1 496 ? -43.142 4.446 4.493 1.00 72.62 496 GLN A O 1
ATOM 3736 N N . LEU A 1 497 ? -42.294 6.184 3.341 1.00 72.56 497 LEU A N 1
ATOM 3737 C CA . LEU A 1 497 ? -42.357 7.149 4.438 1.00 72.56 497 LEU A CA 1
ATOM 3738 C C . LEU A 1 497 ? -43.794 7.346 4.939 1.00 72.56 497 LEU A C 1
ATOM 3740 O O . LEU A 1 497 ? -44.014 7.303 6.145 1.00 72.56 497 LEU A O 1
ATOM 3744 N N . THR A 1 498 ? -44.762 7.517 4.027 1.00 72.00 498 THR A N 1
ATOM 3745 C CA . THR A 1 498 ? -46.193 7.659 4.367 1.00 72.00 498 THR A CA 1
ATOM 3746 C C . THR A 1 498 ? -46.648 6.483 5.244 1.00 72.00 498 THR A C 1
ATOM 3748 O O . THR A 1 498 ? -47.087 6.691 6.374 1.00 72.00 498 THR A O 1
ATOM 3751 N N . ALA A 1 499 ? -46.434 5.249 4.774 1.00 74.94 499 ALA A N 1
ATOM 3752 C CA . ALA A 1 499 ? -46.824 4.035 5.494 1.00 74.94 499 ALA A CA 1
ATOM 3753 C C . ALA A 1 499 ? -46.065 3.838 6.824 1.00 74.94 499 ALA A C 1
ATOM 3755 O O . ALA A 1 499 ? -46.636 3.346 7.796 1.00 74.94 499 ALA A O 1
ATOM 3756 N N . VAL A 1 500 ? -44.789 4.237 6.901 1.00 76.31 500 VAL A N 1
ATOM 3757 C CA . VAL A 1 500 ? -44.005 4.193 8.148 1.00 76.31 500 VAL A CA 1
ATOM 3758 C C . VAL A 1 500 ? -44.522 5.210 9.169 1.00 76.31 500 VAL A C 1
ATOM 3760 O O . VAL A 1 500 ? -44.633 4.865 10.344 1.00 76.31 500 VAL A O 1
ATOM 3763 N N . MET A 1 501 ? -44.869 6.433 8.752 1.00 74.50 501 MET A N 1
ATOM 3764 C CA . MET A 1 501 ? -45.430 7.458 9.644 1.00 74.50 501 MET A CA 1
ATOM 3765 C C . MET A 1 501 ? -46.776 7.019 10.229 1.00 74.50 501 MET A C 1
ATOM 3767 O O . MET A 1 501 ? -46.957 7.081 11.448 1.00 74.50 501 MET A O 1
ATOM 3771 N N . GLU A 1 502 ? -47.663 6.491 9.381 1.00 76.38 502 GLU A N 1
ATOM 3772 C CA . GLU A 1 502 ? -48.945 5.906 9.788 1.00 76.38 502 GLU A CA 1
ATOM 3773 C C . GLU A 1 502 ? -48.743 4.754 10.790 1.00 76.38 502 GLU A C 1
ATOM 3775 O O . GLU A 1 502 ? -49.398 4.718 11.833 1.00 76.38 502 GLU A O 1
ATOM 3780 N N . ALA A 1 503 ? -47.779 3.859 10.537 1.00 70.56 503 ALA A N 1
ATOM 3781 C CA . ALA A 1 503 ? -47.462 2.737 11.422 1.00 70.56 503 ALA A CA 1
ATOM 3782 C C . ALA A 1 503 ? -46.890 3.156 12.794 1.00 70.56 503 ALA A C 1
ATOM 3784 O O . ALA A 1 503 ? -47.110 2.447 13.776 1.00 70.56 503 ALA A O 1
ATOM 3785 N N . VAL A 1 504 ? -46.206 4.305 12.900 1.00 76.00 504 VAL A N 1
ATOM 3786 C CA . VAL A 1 504 ? -45.783 4.888 14.195 1.00 76.00 504 VAL A CA 1
ATOM 3787 C C . VAL A 1 504 ? -46.805 5.872 14.784 1.00 76.00 504 VAL A C 1
ATOM 3789 O O . VAL A 1 504 ? -46.472 6.660 15.671 1.00 76.00 504 VAL A O 1
ATOM 3792 N N . GLY A 1 505 ? -48.057 5.833 14.315 1.00 56.25 505 GLY A N 1
ATOM 3793 C CA . GLY A 1 505 ? -49.175 6.575 14.903 1.00 56.25 505 GLY A CA 1
ATOM 3794 C C . GLY A 1 505 ? -49.126 8.089 14.688 1.00 56.25 505 GLY A C 1
ATOM 3795 O O . GLY A 1 505 ? -49.782 8.828 15.422 1.00 56.25 505 GLY A O 1
ATOM 3796 N N . LYS A 1 506 ? -48.359 8.569 13.702 1.00 67.62 506 LYS A N 1
ATOM 3797 C CA . LYS A 1 506 ? -48.350 9.977 13.287 1.00 67.62 506 LYS A CA 1
ATOM 3798 C C . LYS A 1 506 ? -49.078 10.114 11.957 1.00 67.62 506 LYS A C 1
ATOM 3800 O O . LYS A 1 506 ? -48.840 9.337 11.038 1.00 67.62 506 LYS A O 1
ATOM 3805 N N . ALA A 1 507 ? -49.925 11.133 11.828 1.00 66.56 507 ALA A N 1
ATOM 3806 C CA . ALA A 1 507 ? -50.451 11.506 10.519 1.00 66.56 507 ALA A CA 1
ATOM 3807 C C . ALA A 1 507 ? -49.275 11.818 9.577 1.00 66.56 507 ALA A C 1
ATOM 3809 O O . ALA A 1 507 ? -48.352 12.541 9.964 1.00 66.56 507 ALA A O 1
ATOM 3810 N N . ALA A 1 508 ? -49.292 11.251 8.370 1.00 63.72 508 ALA A N 1
ATOM 3811 C CA . ALA A 1 508 ? -48.290 11.551 7.359 1.00 63.72 508 ALA A CA 1
ATOM 3812 C C . ALA A 1 508 ? -48.434 13.017 6.929 1.00 63.72 508 ALA A C 1
ATOM 3814 O O . ALA A 1 508 ? -49.463 13.413 6.383 1.00 63.72 508 ALA A O 1
ATOM 3815 N N . ASP A 1 509 ? -47.410 13.817 7.215 1.00 76.75 509 ASP A N 1
ATOM 3816 C CA . ASP A 1 509 ? -47.361 15.240 6.889 1.00 76.75 509 ASP A CA 1
ATOM 3817 C C . ASP A 1 509 ? -47.299 15.425 5.355 1.00 76.75 509 ASP A C 1
ATOM 3819 O O . ASP A 1 509 ? -46.330 14.969 4.731 1.00 76.75 509 ASP A O 1
ATOM 3823 N N . PRO A 1 510 ? -48.311 16.061 4.723 1.00 80.31 510 PRO A N 1
ATOM 3824 C CA . PRO A 1 510 ? -48.327 16.268 3.279 1.00 80.31 510 PRO A CA 1
ATOM 3825 C C . PRO A 1 510 ? -47.169 17.138 2.783 1.00 80.31 510 PRO A C 1
ATOM 3827 O O . PRO A 1 510 ? -46.626 16.852 1.717 1.00 80.31 510 PRO A O 1
ATOM 3830 N N . GLU A 1 511 ? -46.749 18.147 3.555 1.00 83.62 511 GLU A N 1
ATOM 3831 C CA . GLU A 1 511 ? -45.656 19.051 3.175 1.00 83.62 511 GLU A CA 1
ATOM 3832 C C . GLU A 1 511 ? -44.312 18.315 3.215 1.00 83.62 511 GLU A C 1
ATOM 3834 O O . GLU A 1 511 ? -43.505 18.425 2.291 1.00 83.62 511 GLU A O 1
ATOM 3839 N N . LEU A 1 512 ? -44.087 17.486 4.243 1.00 81.69 512 LEU A N 1
ATOM 3840 C CA . LEU A 1 512 ? -42.920 16.603 4.319 1.00 81.69 512 LEU A CA 1
ATOM 3841 C C . LEU A 1 512 ? -42.890 15.592 3.165 1.00 81.69 512 LEU A C 1
ATOM 3843 O O . LEU A 1 512 ? -41.818 15.330 2.613 1.00 81.69 512 LEU A O 1
ATOM 3847 N N . LYS A 1 513 ? -44.048 15.031 2.793 1.00 83.12 513 LYS A N 1
ATOM 3848 C CA . LYS A 1 513 ? -44.155 14.093 1.671 1.00 83.12 513 LYS A CA 1
ATOM 3849 C C . LYS A 1 513 ? -43.811 14.769 0.345 1.00 83.12 513 LYS A C 1
ATOM 3851 O O . LYS A 1 513 ? -42.955 14.258 -0.372 1.00 83.12 513 LYS A O 1
ATOM 3856 N N . GLU A 1 514 ? -44.437 15.905 0.039 1.00 87.00 514 GLU A N 1
ATOM 3857 C CA . GLU A 1 514 ? -44.184 16.665 -1.191 1.00 87.00 514 GLU A CA 1
ATOM 3858 C C . GLU A 1 514 ? -42.728 17.142 -1.261 1.00 87.00 514 GLU A C 1
ATOM 3860 O O . GLU A 1 514 ? -42.080 17.007 -2.303 1.00 87.00 514 GLU A O 1
ATOM 3865 N N . ARG A 1 515 ? -42.166 17.600 -0.132 1.00 88.00 515 ARG A N 1
ATOM 3866 C CA . ARG A 1 515 ? -40.749 17.966 -0.048 1.00 88.00 515 ARG A CA 1
ATOM 3867 C C . ARG A 1 515 ? -39.845 16.786 -0.392 1.00 88.00 515 ARG A C 1
ATOM 3869 O O . ARG A 1 515 ? -38.983 16.942 -1.246 1.00 88.00 515 ARG A O 1
ATOM 3876 N N . ILE A 1 516 ? -40.050 15.611 0.203 1.00 87.00 516 ILE A N 1
ATOM 3877 C CA . ILE A 1 516 ? -39.215 14.426 -0.067 1.00 87.00 516 ILE A CA 1
ATOM 3878 C C . ILE A 1 516 ? -39.423 13.889 -1.493 1.00 87.00 516 ILE A C 1
ATOM 3880 O O . ILE A 1 516 ? -38.471 13.424 -2.125 1.00 87.00 516 ILE A O 1
ATOM 3884 N N . ASP A 1 517 ? -40.626 14.011 -2.058 1.00 87.88 517 ASP A N 1
ATOM 3885 C CA . ASP A 1 517 ? -40.846 13.704 -3.472 1.00 87.88 517 ASP A CA 1
ATOM 3886 C C . ASP A 1 517 ? -40.051 14.640 -4.397 1.00 87.88 517 ASP A C 1
ATOM 3888 O O . ASP A 1 517 ? -39.408 14.141 -5.320 1.00 87.88 517 ASP A O 1
ATOM 3892 N N . ARG A 1 518 ? -40.000 15.950 -4.118 1.00 90.69 518 ARG A N 1
ATOM 3893 C CA . ARG A 1 518 ? -39.181 16.922 -4.868 1.00 90.69 518 ARG A CA 1
ATOM 3894 C C . ARG A 1 518 ? -37.676 16.739 -4.640 1.00 90.69 518 ARG A C 1
ATOM 3896 O O . ARG A 1 518 ? -36.906 16.769 -5.595 1.00 90.69 518 ARG A O 1
ATOM 3903 N N . GLU A 1 519 ? -37.250 16.529 -3.395 1.00 92.19 519 GLU A N 1
ATOM 3904 C CA . GLU A 1 519 ? -35.843 16.322 -3.012 1.00 92.19 519 GLU A CA 1
ATOM 3905 C C . GLU A 1 519 ? -35.256 15.027 -3.605 1.00 92.19 519 GLU A C 1
ATOM 3907 O O . GLU A 1 519 ? -34.038 14.911 -3.739 1.00 92.19 519 GLU A O 1
ATOM 3912 N N . SER A 1 520 ? -36.109 14.072 -3.999 1.00 92.31 520 SER A N 1
ATOM 3913 C CA . SER A 1 520 ? -35.689 12.829 -4.657 1.00 92.31 520 SER A CA 1
ATOM 3914 C C . SER A 1 520 ? -35.548 12.912 -6.181 1.00 92.31 520 SER A C 1
ATOM 3916 O O . SER A 1 520 ? -34.993 11.981 -6.762 1.00 92.31 520 SER A O 1
ATOM 3918 N N . GLU A 1 521 ? -36.032 13.967 -6.851 1.00 93.62 521 GLU A N 1
ATOM 3919 C CA . GLU A 1 521 ? -35.976 14.071 -8.320 1.00 93.62 521 GLU A CA 1
ATOM 3920 C C . GLU A 1 521 ? -34.537 14.213 -8.847 1.00 93.62 521 GLU A C 1
ATOM 3922 O O . GLU A 1 521 ? -33.737 14.978 -8.302 1.00 93.62 521 GLU A O 1
ATOM 3927 N N . ALA A 1 522 ? -34.231 13.576 -9.985 1.00 95.06 522 ALA A N 1
ATOM 3928 C CA . ALA A 1 522 ? -32.933 13.700 -10.661 1.00 95.06 522 ALA A CA 1
ATOM 3929 C C . ALA A 1 522 ? -32.504 15.166 -10.921 1.00 95.06 522 ALA A C 1
ATOM 3931 O O . ALA A 1 522 ? -31.324 15.504 -10.866 1.00 95.06 522 ALA A O 1
ATOM 3932 N N . VAL A 1 523 ? -33.456 16.079 -11.160 1.00 95.88 523 VAL A N 1
ATOM 3933 C CA . VAL A 1 523 ? -33.177 17.521 -11.327 1.00 95.88 523 VAL A CA 1
ATOM 3934 C C . VAL A 1 523 ? -32.635 18.142 -10.032 1.00 95.88 523 VAL A C 1
ATOM 3936 O O . VAL A 1 523 ? -31.686 18.928 -10.071 1.00 95.88 523 VAL A O 1
ATOM 3939 N N . PHE A 1 524 ? -33.181 17.754 -8.876 1.00 95.69 524 PHE A N 1
ATOM 3940 C CA . PHE A 1 524 ? -32.746 18.232 -7.563 1.00 95.69 524 PHE A CA 1
ATOM 3941 C C . PHE A 1 524 ? -31.381 17.652 -7.157 1.00 95.69 524 PHE A C 1
ATOM 3943 O O . PHE A 1 524 ? -30.556 18.378 -6.585 1.00 95.69 524 PHE A O 1
ATOM 3950 N N . SER A 1 525 ? -31.128 16.377 -7.484 1.00 94.94 525 SER A N 1
ATOM 3951 C CA . SER A 1 525 ? -29.860 15.678 -7.221 1.00 94.94 525 SER A CA 1
ATOM 3952 C C . SER A 1 525 ? -28.711 16.218 -8.078 1.00 94.94 525 SER A C 1
ATOM 3954 O O . SER A 1 525 ? -27.621 16.490 -7.560 1.00 94.94 525 SER A O 1
ATOM 3956 N N . SER A 1 526 ? -28.973 16.456 -9.368 1.00 95.88 526 SER A N 1
ATOM 3957 C CA . SER A 1 526 ? -27.973 16.916 -10.337 1.00 95.88 526 SER A CA 1
ATOM 3958 C C . SER A 1 526 ? -27.566 18.363 -10.082 1.00 95.88 526 SER A C 1
ATOM 3960 O O . SER A 1 526 ? -26.380 18.699 -10.134 1.00 95.88 526 SER A O 1
ATOM 3962 N N . ALA A 1 527 ? -28.513 19.206 -9.650 1.00 96.81 527 ALA A N 1
ATOM 3963 C CA . ALA A 1 527 ? -28.217 20.547 -9.149 1.00 96.81 527 ALA A CA 1
ATOM 3964 C C . ALA A 1 527 ? -27.202 20.548 -7.989 1.00 96.81 527 ALA A C 1
ATOM 3966 O O . ALA A 1 527 ? -26.393 21.471 -7.880 1.00 96.81 527 ALA A O 1
ATOM 3967 N N . ARG A 1 528 ? -27.213 19.493 -7.160 1.00 96.12 528 ARG A N 1
ATOM 3968 C CA . ARG A 1 528 ? -26.392 19.317 -5.948 1.00 96.12 528 ARG A CA 1
ATOM 3969 C C . ARG A 1 528 ? -25.175 18.406 -6.146 1.00 96.12 528 ARG A C 1
ATOM 3971 O O . ARG A 1 528 ? -24.479 18.106 -5.168 1.00 96.12 528 ARG A O 1
ATOM 3978 N N . LEU A 1 529 ? -24.875 18.000 -7.384 1.00 95.44 529 LEU A N 1
ATOM 3979 C CA . LEU A 1 529 ? -23.754 17.115 -7.739 1.00 95.44 529 LEU A CA 1
ATOM 3980 C C . LEU A 1 529 ? -23.786 15.773 -6.988 1.00 95.44 529 LEU A C 1
ATOM 3982 O O . LEU A 1 529 ? -22.765 15.289 -6.488 1.00 95.44 529 LEU A O 1
ATOM 3986 N N . TRP A 1 530 ? -24.967 15.172 -6.861 1.00 95.00 530 TRP A N 1
ATOM 3987 C CA . TRP A 1 530 ? -25.066 13.766 -6.456 1.00 95.00 530 TRP A CA 1
ATOM 3988 C C . TRP A 1 530 ? -24.703 12.858 -7.641 1.00 95.00 530 TRP A C 1
ATOM 3990 O O . TRP A 1 530 ? -23.993 11.873 -7.456 1.00 95.00 530 TRP A O 1
ATOM 4000 N N . ASP A 1 531 ? -25.034 13.284 -8.857 1.00 95.94 531 ASP A N 1
ATOM 4001 C CA . ASP A 1 531 ? -24.634 12.723 -10.151 1.00 95.94 531 ASP A CA 1
ATOM 4002 C C . ASP A 1 531 ? -23.707 13.663 -10.953 1.00 95.94 531 ASP A C 1
ATOM 4004 O O . ASP A 1 531 ? -23.447 14.806 -10.565 1.00 95.94 531 ASP A O 1
ATOM 4008 N N . ASP A 1 532 ? -23.120 13.129 -12.024 1.00 97.06 532 ASP A N 1
ATOM 4009 C CA . ASP A 1 532 ? -22.294 13.833 -13.012 1.00 97.06 532 ASP A CA 1
ATOM 4010 C C . ASP A 1 532 ? -23.138 14.353 -14.195 1.00 97.06 532 ASP A C 1
ATOM 4012 O O . ASP A 1 532 ? -22.601 15.003 -15.088 1.00 97.06 532 ASP A O 1
ATOM 4016 N N . GLY A 1 533 ? -24.456 14.126 -14.191 1.00 95.94 533 GLY A N 1
ATOM 4017 C CA . GLY A 1 533 ? -25.406 14.629 -15.180 1.00 95.94 533 GLY A CA 1
ATOM 4018 C C . GLY A 1 533 ? -26.619 13.715 -15.389 1.00 95.94 533 GLY A C 1
ATOM 4019 O O . GLY A 1 533 ? -26.550 12.492 -15.222 1.00 95.94 533 GLY A O 1
ATOM 4020 N N . ILE A 1 534 ? -27.726 14.318 -15.831 1.00 97.25 534 ILE A N 1
ATOM 4021 C CA . ILE A 1 534 ? -28.904 13.594 -16.324 1.00 97.25 534 ILE A CA 1
ATOM 4022 C C . ILE A 1 534 ? -28.750 13.353 -17.829 1.00 97.25 534 ILE A C 1
ATOM 4024 O O . ILE A 1 534 ? -28.423 14.280 -18.573 1.00 97.25 534 ILE A O 1
ATOM 4028 N N . ILE A 1 535 ? -29.017 12.130 -18.286 1.00 95.81 535 ILE A N 1
ATOM 4029 C CA . ILE A 1 535 ? -28.920 11.722 -19.691 1.00 95.81 535 ILE A CA 1
ATOM 4030 C C . ILE A 1 535 ? -30.244 11.102 -20.172 1.00 95.81 535 ILE A C 1
ATOM 4032 O O . ILE A 1 535 ? -30.858 10.342 -19.423 1.00 95.81 535 ILE A O 1
ATOM 4036 N N . PRO A 1 536 ? -30.704 11.381 -21.409 1.00 94.94 536 PRO A N 1
ATOM 4037 C CA . PRO A 1 536 ? -31.816 10.649 -22.016 1.00 94.94 536 PRO A CA 1
ATOM 4038 C C . PRO A 1 536 ? -31.536 9.136 -22.075 1.00 94.94 536 PRO A C 1
ATOM 4040 O O . PRO A 1 536 ? -30.383 8.760 -22.313 1.00 94.94 536 PRO A O 1
ATOM 4043 N N . PRO A 1 537 ? -32.550 8.259 -21.928 1.00 95.94 537 PRO A N 1
ATOM 4044 C CA . PRO A 1 537 ? -32.348 6.810 -21.926 1.00 95.94 537 PRO A CA 1
ATOM 4045 C C . PRO A 1 537 ? -31.577 6.283 -23.143 1.00 95.94 537 PRO A C 1
ATOM 4047 O O . PRO A 1 537 ? -30.623 5.523 -22.972 1.00 95.94 537 PRO A O 1
ATOM 4050 N N . SER A 1 538 ? -31.890 6.753 -24.352 1.00 95.12 538 SER A N 1
ATOM 4051 C CA . SER A 1 538 ? -31.212 6.346 -25.592 1.00 95.12 538 SER A CA 1
ATOM 4052 C C . SER A 1 538 ? -29.739 6.759 -25.675 1.00 95.12 538 SER A C 1
ATOM 4054 O O . SER A 1 538 ? -28.905 6.033 -26.219 1.00 95.12 538 SER A O 1
ATOM 4056 N N . HIS A 1 539 ? -29.355 7.863 -25.028 1.00 95.06 539 HIS A N 1
ATOM 4057 C CA . HIS A 1 539 ? -27.961 8.304 -24.949 1.00 95.06 539 HIS A CA 1
ATOM 4058 C C . HIS A 1 539 ? -27.074 7.425 -24.043 1.00 95.06 539 HIS A C 1
ATOM 4060 O O . HIS A 1 539 ? -25.852 7.585 -24.078 1.00 95.06 539 HIS A O 1
ATOM 4066 N N . THR A 1 540 ? -27.638 6.485 -23.270 1.00 97.00 540 THR A N 1
ATOM 4067 C CA . THR A 1 540 ? -26.896 5.665 -22.286 1.00 97.00 540 THR A CA 1
ATOM 4068 C C . THR A 1 540 ? -25.687 4.951 -22.894 1.00 97.00 540 THR A C 1
ATOM 4070 O O . THR A 1 540 ? -24.595 5.027 -22.330 1.00 97.00 540 THR A O 1
ATOM 4073 N N . ARG A 1 541 ? -25.840 4.320 -24.070 1.00 95.25 541 ARG A N 1
ATOM 4074 C CA . ARG A 1 541 ? -24.740 3.643 -24.783 1.00 95.25 541 ARG A CA 1
ATOM 4075 C C . ARG A 1 541 ? -23.610 4.618 -25.125 1.00 95.25 541 ARG A C 1
ATOM 4077 O O . ARG A 1 541 ? -22.467 4.391 -24.733 1.00 95.25 541 ARG A O 1
ATOM 4084 N N . ARG A 1 542 ? -23.939 5.738 -25.785 1.00 93.00 542 ARG A N 1
ATOM 4085 C CA . ARG A 1 542 ? -22.972 6.767 -26.215 1.00 93.00 542 ARG A CA 1
ATOM 4086 C C . ARG A 1 542 ? -22.213 7.370 -25.032 1.00 93.00 542 ARG A C 1
ATOM 4088 O O . ARG A 1 542 ? -20.997 7.523 -25.098 1.00 93.00 542 ARG A O 1
ATOM 4095 N N . VAL A 1 543 ? -22.919 7.691 -23.949 1.00 95.19 543 VAL A N 1
ATOM 4096 C CA . VAL A 1 543 ? -22.327 8.299 -22.748 1.00 95.19 543 VAL A CA 1
ATOM 4097 C C . VAL A 1 543 ? -21.413 7.315 -22.017 1.00 95.19 543 VAL A C 1
ATOM 4099 O O . VAL A 1 543 ? -20.288 7.684 -21.690 1.00 95.19 543 VAL A O 1
ATOM 4102 N N . LEU A 1 544 ? -21.829 6.054 -21.839 1.00 95.06 544 LEU A N 1
ATOM 4103 C CA . LEU A 1 544 ? -20.957 5.012 -21.284 1.00 95.06 544 LEU A CA 1
ATOM 4104 C C . LEU A 1 544 ? -19.707 4.798 -22.148 1.00 95.06 544 LEU A C 1
ATOM 4106 O O . LEU A 1 544 ? -18.617 4.676 -21.597 1.00 95.06 544 LEU A O 1
ATOM 4110 N N . GLY A 1 545 ? -19.835 4.831 -23.478 1.00 91.19 545 GLY A N 1
ATOM 4111 C CA . GLY A 1 545 ? -18.700 4.793 -24.404 1.00 91.19 545 GLY A CA 1
ATOM 4112 C C . GLY A 1 545 ? -17.692 5.920 -24.174 1.00 91.19 545 GLY A C 1
ATOM 4113 O O . GLY A 1 545 ? -16.504 5.660 -23.995 1.00 91.19 545 GLY A O 1
ATOM 4114 N N . LEU A 1 546 ? -18.161 7.169 -24.108 1.00 90.19 546 LEU A N 1
ATOM 4115 C CA . LEU A 1 546 ? -17.303 8.329 -23.836 1.00 90.19 546 LEU A CA 1
ATOM 4116 C C . LEU A 1 546 ? -16.650 8.248 -22.442 1.00 90.19 546 LEU A C 1
ATOM 4118 O O . LEU A 1 546 ? -15.454 8.510 -22.317 1.00 90.19 546 LEU A O 1
ATOM 4122 N N . SER A 1 547 ? -17.393 7.820 -21.414 1.00 92.94 547 SER A N 1
ATOM 4123 C CA . SER A 1 547 ? -16.852 7.569 -20.070 1.00 92.94 547 SER A CA 1
ATOM 4124 C C . SER A 1 547 ? -15.778 6.470 -20.057 1.00 92.94 547 SER A C 1
ATOM 4126 O O . SER A 1 547 ? -14.742 6.650 -19.422 1.00 92.94 547 SER A O 1
ATOM 4128 N N . LEU A 1 548 ? -15.982 5.359 -20.774 1.00 90.06 548 LEU A N 1
ATOM 4129 C CA . LEU A 1 548 ? -15.006 4.268 -20.898 1.00 90.06 548 LEU A CA 1
ATOM 4130 C C . LEU A 1 548 ? -13.726 4.738 -21.601 1.00 90.06 548 LEU A C 1
ATOM 4132 O O . LEU A 1 548 ? -12.631 4.494 -21.099 1.00 90.06 548 LEU A O 1
ATOM 4136 N N . ILE A 1 549 ? -13.848 5.461 -22.719 1.00 85.25 549 ILE A N 1
ATOM 4137 C CA . ILE A 1 549 ? -12.702 5.993 -23.475 1.00 85.25 549 ILE A CA 1
ATOM 4138 C C . ILE A 1 549 ? -11.887 6.981 -22.625 1.00 85.25 549 ILE A C 1
ATOM 4140 O O . ILE A 1 549 ? -10.652 6.914 -22.632 1.00 85.25 549 ILE A O 1
ATOM 4144 N N . ALA A 1 550 ? -12.565 7.839 -21.853 1.00 87.62 550 ALA A N 1
ATOM 4145 C CA . ALA A 1 550 ? -11.944 8.754 -20.898 1.00 87.62 550 ALA A CA 1
ATOM 4146 C C . ALA A 1 550 ? -11.212 8.004 -19.770 1.00 87.62 550 ALA A C 1
ATOM 4148 O O . ALA A 1 550 ? -10.060 8.309 -19.477 1.00 87.62 550 ALA A O 1
ATOM 4149 N N . SER A 1 551 ? -11.823 6.969 -19.186 1.00 86.44 551 SER A N 1
ATOM 4150 C CA . SER A 1 551 ? -11.199 6.127 -18.149 1.00 86.44 551 SER A CA 1
ATOM 4151 C C . SER A 1 551 ? -10.088 5.195 -18.639 1.00 86.44 551 SER A C 1
ATOM 4153 O O . SER A 1 551 ? -9.447 4.539 -17.823 1.00 86.44 551 SER A O 1
ATOM 4155 N N . LEU A 1 552 ? -9.825 5.153 -19.945 1.00 70.06 552 LEU A N 1
ATOM 4156 C CA . LEU A 1 552 ? -8.640 4.523 -20.530 1.00 70.06 552 LEU A CA 1
ATOM 4157 C C . LEU A 1 552 ? -7.492 5.534 -20.739 1.00 70.06 552 LEU A C 1
ATOM 4159 O O . LEU A 1 552 ? -6.563 5.255 -21.499 1.00 70.06 552 LEU A O 1
ATOM 4163 N N . GLY A 1 553 ? -7.582 6.738 -20.170 1.00 58.66 553 GLY A N 1
ATOM 4164 C CA . GLY A 1 553 ? -6.505 7.725 -20.154 1.00 58.66 553 GLY A CA 1
ATOM 4165 C C . GLY A 1 553 ? -5.384 7.366 -19.171 1.00 58.66 553 GLY A C 1
ATOM 4166 O O . GLY A 1 553 ? -5.622 6.824 -18.091 1.00 58.66 553 GLY A O 1
ATOM 4167 N N . GLY A 1 554 ? -4.149 7.704 -19.546 1.00 52.38 554 GLY A N 1
ATOM 4168 C CA . GLY A 1 554 ? -3.008 7.702 -18.635 1.00 52.38 554 GLY A CA 1
ATOM 4169 C C . GLY A 1 554 ? -1.737 7.112 -19.204 1.00 52.38 554 GLY A C 1
ATOM 4170 O O . GLY A 1 554 ? -1.690 5.926 -19.500 1.00 52.38 554 GLY A O 1
ATOM 4171 N N . LYS A 1 555 ? -0.708 7.969 -19.248 1.00 41.44 555 LYS A N 1
ATOM 4172 C CA . LYS A 1 555 ? 0.656 7.700 -19.709 1.00 41.44 555 LYS A CA 1
ATOM 4173 C C . LYS A 1 555 ? 0.757 7.289 -21.183 1.00 41.44 555 LYS A C 1
ATOM 4175 O O . LYS A 1 555 ? 0.195 6.297 -21.630 1.00 41.44 555 LYS A O 1
ATOM 4180 N N . ASN A 1 556 ? 1.616 7.997 -21.916 1.00 41.50 556 ASN A N 1
ATOM 4181 C CA . ASN A 1 556 ? 2.540 7.252 -22.760 1.00 41.50 556 ASN A CA 1
ATOM 4182 C C . ASN A 1 556 ? 3.359 6.428 -21.766 1.00 41.50 556 ASN A C 1
ATOM 4184 O O . ASN A 1 556 ? 3.982 7.018 -20.876 1.00 41.50 556 ASN A O 1
ATOM 4188 N N . GLU A 1 557 ? 3.370 5.099 -21.885 1.00 35.75 557 GLU A N 1
ATOM 4189 C CA . GLU A 1 557 ? 4.549 4.387 -21.395 1.00 35.75 557 GLU A CA 1
ATOM 4190 C C . GLU A 1 557 ? 5.753 5.113 -22.008 1.00 35.75 557 GLU A C 1
ATOM 4192 O O . GLU A 1 557 ? 5.716 5.407 -23.213 1.00 35.75 557 GLU A O 1
ATOM 4197 N N . PRO A 1 558 ? 6.778 5.497 -21.223 1.00 30.25 558 PRO A N 1
ATOM 4198 C CA . PRO A 1 558 ? 8.006 5.950 -21.844 1.00 30.25 558 PRO A CA 1
ATOM 4199 C C . PRO A 1 558 ? 8.407 4.820 -22.784 1.00 30.25 558 PRO A C 1
ATOM 4201 O O . PRO A 1 558 ? 8.532 3.683 -22.328 1.00 30.25 558 PRO A O 1
ATOM 4204 N N . VAL A 1 559 ? 8.528 5.110 -24.087 1.00 30.08 559 VAL A N 1
ATOM 4205 C CA . VAL A 1 559 ? 9.055 4.135 -25.045 1.00 30.08 559 VAL A CA 1
ATOM 4206 C C . VAL A 1 559 ? 10.355 3.667 -24.428 1.00 30.08 559 VAL A C 1
ATOM 4208 O O . VAL A 1 559 ? 11.268 4.485 -24.282 1.00 30.08 559 VAL A O 1
ATOM 4211 N N . ALA A 1 560 ? 10.376 2.410 -23.969 1.00 28.03 560 ALA A N 1
ATOM 4212 C CA . ALA A 1 560 ? 11.499 1.886 -23.217 1.00 28.03 560 ALA A CA 1
ATOM 4213 C C . ALA A 1 560 ? 12.739 2.201 -24.044 1.00 28.03 560 ALA A C 1
ATOM 4215 O O . ALA A 1 560 ? 12.753 1.932 -25.250 1.00 28.03 560 ALA A O 1
ATOM 4216 N N . THR A 1 561 ? 13.710 2.895 -23.443 1.00 26.47 561 THR A N 1
ATOM 4217 C CA . THR A 1 561 ? 14.901 3.361 -24.155 1.00 26.47 561 THR A CA 1
ATOM 4218 C C . THR A 1 561 ? 15.732 2.139 -24.487 1.00 26.47 561 THR A C 1
ATOM 4220 O O . THR A 1 561 ? 16.615 1.739 -23.732 1.00 26.47 561 THR A O 1
ATOM 4223 N N . ASN A 1 562 ? 15.351 1.507 -25.592 1.00 30.06 562 ASN A N 1
ATOM 4224 C CA . ASN A 1 562 ? 15.728 0.164 -25.961 1.00 30.06 562 ASN A CA 1
ATOM 4225 C C . ASN A 1 562 ? 17.190 0.176 -26.405 1.00 30.06 562 ASN A C 1
ATOM 4227 O O . ASN A 1 562 ? 17.511 0.228 -27.593 1.00 30.06 562 ASN A O 1
ATOM 4231 N N . SER A 1 563 ? 18.079 -0.005 -25.434 1.00 32.25 563 SER A N 1
ATOM 4232 C CA . SER A 1 563 ? 19.376 -0.669 -25.583 1.00 32.25 563 SER A CA 1
ATOM 4233 C C . SER A 1 563 ? 19.198 -2.160 -25.951 1.00 32.25 563 SER A C 1
ATOM 4235 O O . SER A 1 563 ? 19.858 -3.045 -25.419 1.00 32.25 563 SER A O 1
ATOM 4237 N N . ALA A 1 564 ? 18.269 -2.433 -26.874 1.00 30.73 564 ALA A N 1
ATOM 4238 C CA . ALA A 1 564 ? 17.865 -3.728 -27.402 1.00 30.73 564 ALA A CA 1
ATOM 4239 C C . ALA A 1 564 ? 17.181 -3.492 -28.765 1.00 30.73 564 ALA A C 1
ATOM 4241 O O . ALA A 1 564 ? 16.026 -3.062 -28.831 1.00 30.73 564 ALA A O 1
ATOM 4242 N N . GLU A 1 565 ? 17.910 -3.716 -29.863 1.00 32.22 565 GLU A N 1
ATOM 4243 C CA . GLU A 1 565 ? 17.414 -3.460 -31.222 1.00 32.22 565 GLU A CA 1
ATOM 4244 C C . GLU A 1 565 ? 16.135 -4.254 -31.542 1.00 32.22 565 GLU A C 1
ATOM 4246 O O . GLU A 1 565 ? 16.117 -5.480 -31.439 1.00 32.22 565 GLU A O 1
ATOM 4251 N N . LEU A 1 566 ? 15.112 -3.588 -32.088 1.00 29.62 566 LEU A N 1
ATOM 4252 C CA . LEU A 1 566 ? 14.073 -4.254 -32.877 1.00 29.62 566 LEU A CA 1
ATOM 4253 C C . LEU A 1 566 ? 13.899 -3.549 -34.223 1.00 29.62 566 LEU A C 1
ATOM 4255 O O . LEU A 1 566 ? 13.396 -2.432 -34.323 1.00 29.62 566 LEU A O 1
ATOM 4259 N N . ARG A 1 567 ? 14.350 -4.225 -35.285 1.00 30.64 567 ARG A N 1
ATOM 4260 C CA . ARG A 1 567 ? 14.302 -3.720 -36.661 1.00 30.64 567 ARG A CA 1
ATOM 4261 C C . ARG A 1 567 ? 12.862 -3.693 -37.167 1.00 30.64 567 ARG A C 1
ATOM 4263 O O . ARG A 1 567 ? 12.257 -4.745 -37.366 1.00 30.64 567 ARG A O 1
ATOM 4270 N N . ALA A 1 568 ? 12.348 -2.504 -37.464 1.00 27.91 568 ALA A N 1
ATOM 4271 C CA . ALA A 1 568 ? 11.100 -2.367 -38.202 1.00 27.91 568 ALA A CA 1
ATOM 4272 C C . ALA A 1 568 ? 11.257 -2.926 -39.629 1.00 27.91 568 ALA A C 1
ATOM 4274 O O . ALA A 1 568 ? 12.115 -2.477 -40.391 1.00 27.91 568 ALA A O 1
ATOM 4275 N N . ILE A 1 569 ? 10.408 -3.885 -40.005 1.00 26.80 569 ILE A N 1
ATOM 4276 C CA . ILE A 1 569 ? 10.243 -4.310 -41.401 1.00 26.80 569 ILE A CA 1
ATOM 4277 C C . ILE A 1 569 ? 9.215 -3.367 -42.046 1.00 26.80 569 ILE A C 1
ATOM 4279 O O . ILE A 1 569 ? 8.060 -3.368 -41.614 1.00 26.80 569 ILE A O 1
ATOM 4283 N N . PRO A 1 570 ? 9.573 -2.571 -43.069 1.00 28.91 570 PRO A N 1
ATOM 4284 C CA . PRO A 1 570 ? 8.611 -1.706 -43.740 1.00 28.91 570 PRO A CA 1
ATOM 4285 C C . PRO A 1 570 ? 7.701 -2.523 -44.667 1.00 28.91 570 PRO A C 1
ATOM 4287 O O . PRO A 1 570 ? 8.178 -3.256 -45.535 1.00 28.91 570 PRO A O 1
ATOM 4290 N N . MET A 1 571 ? 6.381 -2.356 -44.542 1.00 25.59 571 MET A N 1
ATOM 4291 C CA . MET A 1 571 ? 5.456 -2.806 -45.584 1.00 25.59 571 MET A CA 1
ATOM 4292 C C . MET A 1 571 ? 5.516 -1.854 -46.783 1.00 25.59 571 MET A C 1
ATOM 4294 O O . MET A 1 571 ? 5.217 -0.668 -46.660 1.00 25.59 571 MET A O 1
ATOM 4298 N N . LEU A 1 572 ? 5.853 -2.392 -47.955 1.00 28.38 572 LEU A N 1
ATOM 4299 C CA . LEU A 1 572 ? 5.670 -1.727 -49.247 1.00 28.38 572 LEU A CA 1
ATOM 4300 C C . LEU A 1 572 ? 4.365 -2.207 -49.916 1.00 28.38 572 LEU A C 1
ATOM 4302 O O . LEU A 1 572 ? 3.927 -3.333 -49.666 1.00 28.38 572 LEU A O 1
ATOM 4306 N N . PRO A 1 573 ? 3.714 -1.367 -50.744 1.00 28.42 573 PRO A N 1
ATOM 4307 C CA . PRO A 1 573 ? 2.374 -1.639 -51.258 1.00 28.42 573 PRO A CA 1
ATOM 4308 C C . PRO A 1 573 ? 2.343 -2.756 -52.310 1.00 28.42 573 PRO A C 1
ATOM 4310 O O . PRO A 1 573 ? 3.318 -3.039 -53.006 1.00 28.42 573 PRO A O 1
ATOM 4313 N N . ALA A 1 574 ? 1.175 -3.382 -52.450 1.00 34.03 574 ALA A N 1
ATOM 4314 C CA . ALA A 1 574 ? 0.994 -4.566 -53.278 1.00 34.03 574 ALA A CA 1
ATOM 4315 C C . ALA A 1 574 ? 1.162 -4.296 -54.786 1.00 34.03 574 ALA A C 1
ATOM 4317 O O . ALA A 1 574 ? 0.333 -3.625 -55.404 1.00 34.03 574 ALA A O 1
ATOM 4318 N N . SER A 1 575 ? 2.142 -4.947 -55.425 1.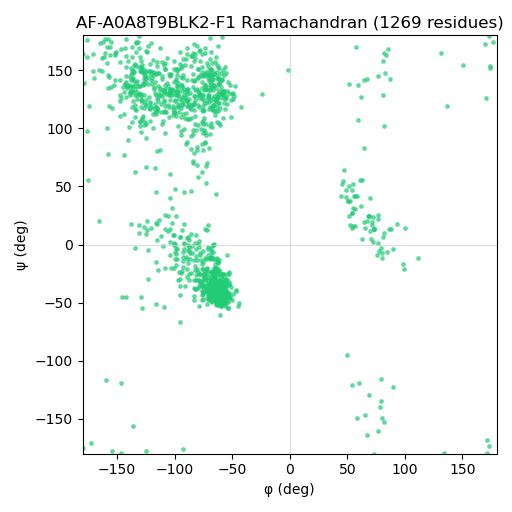00 28.83 575 SER A N 1
ATOM 4319 C CA . SER A 1 575 ? 2.064 -5.212 -56.865 1.00 28.83 575 SER A CA 1
ATOM 4320 C C . SER A 1 575 ? 2.743 -6.525 -57.296 1.00 28.83 575 SER A C 1
ATOM 4322 O O . SER A 1 575 ? 3.930 -6.728 -57.089 1.00 28.83 575 SER A O 1
ATOM 4324 N N . ARG A 1 576 ? 1.936 -7.369 -57.956 1.00 28.06 576 ARG A N 1
ATOM 4325 C CA . ARG A 1 576 ? 2.253 -8.337 -59.031 1.00 28.06 576 ARG A CA 1
ATOM 4326 C C . ARG A 1 576 ? 3.268 -9.495 -58.828 1.00 28.06 576 ARG A C 1
ATOM 4328 O O . ARG A 1 576 ? 4.434 -9.331 -58.511 1.00 28.06 576 ARG A O 1
ATOM 4335 N N . THR A 1 577 ? 2.816 -10.642 -59.358 1.00 26.59 577 THR A N 1
ATOM 4336 C CA . THR A 1 577 ? 3.567 -11.764 -59.983 1.00 26.59 577 THR A CA 1
ATOM 4337 C C . THR A 1 577 ? 4.243 -12.857 -59.133 1.00 26.59 577 THR A C 1
ATOM 4339 O O . THR A 1 577 ? 5.360 -12.732 -58.661 1.00 26.59 577 THR A O 1
ATOM 4342 N N . ARG A 1 578 ? 3.534 -13.999 -59.103 1.00 32.75 578 ARG A N 1
ATOM 4343 C CA . ARG A 1 578 ? 3.954 -15.420 -59.173 1.00 32.75 578 ARG A CA 1
ATOM 4344 C C . ARG A 1 578 ? 5.449 -15.774 -59.347 1.00 32.75 578 ARG A C 1
ATOM 4346 O O . ARG A 1 578 ? 6.127 -15.216 -60.200 1.00 32.75 578 ARG A O 1
ATOM 4353 N N . ALA A 1 579 ? 5.770 -16.946 -58.773 1.00 28.30 579 ALA A N 1
ATOM 4354 C CA . ALA A 1 579 ? 6.996 -17.756 -58.895 1.00 28.30 579 ALA A CA 1
ATOM 4355 C C . ALA A 1 579 ? 8.198 -17.217 -58.085 1.00 28.30 579 ALA A C 1
ATOM 4357 O O . ALA A 1 579 ? 8.335 -16.017 -57.913 1.00 28.30 579 ALA A O 1
ATOM 4358 N N . PHE A 1 580 ? 9.078 -18.052 -57.519 1.00 26.34 580 PHE A N 1
ATOM 4359 C CA . PHE A 1 580 ? 9.275 -19.500 -57.704 1.00 26.34 580 PHE A CA 1
ATOM 4360 C C . PHE A 1 580 ? 8.957 -20.342 -56.457 1.00 26.34 580 PHE A C 1
ATOM 4362 O O . PHE A 1 580 ? 9.234 -19.941 -55.334 1.00 26.34 580 PHE A O 1
ATOM 4369 N N . ALA A 1 581 ? 8.468 -21.566 -56.677 1.00 30.72 581 ALA A N 1
ATOM 4370 C CA . ALA A 1 581 ? 8.404 -22.617 -55.662 1.00 30.72 581 ALA A CA 1
ATOM 4371 C C . ALA A 1 581 ? 9.025 -23.908 -56.218 1.00 30.72 581 ALA A C 1
ATOM 4373 O O . ALA A 1 581 ? 8.360 -24.638 -56.954 1.00 30.72 581 ALA A O 1
ATOM 4374 N N . ARG A 1 582 ? 10.308 -24.152 -55.907 1.00 30.28 582 ARG A N 1
ATOM 4375 C CA . ARG A 1 582 ? 11.032 -25.445 -55.953 1.00 30.28 582 ARG A CA 1
ATOM 4376 C C . ARG A 1 582 ? 12.519 -25.224 -55.651 1.00 30.28 582 ARG A C 1
ATOM 4378 O O . ARG A 1 582 ? 13.051 -24.174 -55.989 1.00 30.28 582 ARG A O 1
ATOM 4385 N N . ALA A 1 583 ? 13.153 -26.265 -55.101 1.00 25.88 583 ALA A N 1
ATOM 4386 C CA . ALA A 1 583 ? 14.480 -26.259 -54.472 1.00 25.88 583 ALA A CA 1
ATOM 4387 C C . ALA A 1 583 ? 14.544 -25.393 -53.186 1.00 25.88 583 ALA A C 1
ATOM 4389 O O . ALA A 1 583 ? 13.895 -24.359 -53.100 1.00 25.88 583 ALA A O 1
ATOM 4390 N N . ILE A 1 584 ? 15.261 -25.786 -52.128 1.00 30.17 584 ILE A N 1
ATOM 4391 C CA . ILE A 1 584 ? 16.132 -26.964 -51.959 1.00 30.17 584 ILE A CA 1
ATOM 4392 C C . ILE A 1 584 ? 15.533 -27.907 -50.900 1.00 30.17 584 ILE A C 1
ATOM 4394 O O . ILE A 1 584 ? 15.271 -27.499 -49.775 1.00 30.17 584 ILE A O 1
ATOM 4398 N N . THR A 1 585 ? 15.351 -29.185 -51.248 1.00 31.42 585 THR A N 1
ATOM 4399 C CA . THR A 1 585 ? 14.947 -30.255 -50.312 1.00 31.42 585 THR A CA 1
ATOM 4400 C C . THR A 1 585 ? 16.058 -31.303 -50.239 1.00 31.42 585 THR A C 1
ATOM 4402 O O . THR A 1 585 ? 15.914 -32.429 -50.705 1.00 31.42 585 THR A O 1
ATOM 4405 N N . ALA A 1 586 ? 17.208 -30.890 -49.710 1.00 32.78 586 ALA A N 1
ATOM 4406 C CA . ALA A 1 586 ? 18.364 -31.733 -49.423 1.00 32.78 586 ALA A CA 1
ATOM 4407 C C . ALA A 1 586 ? 19.244 -31.036 -48.370 1.00 32.78 586 ALA A C 1
ATOM 4409 O O . ALA A 1 586 ? 19.222 -29.814 -48.270 1.00 32.78 586 ALA A O 1
ATOM 4410 N N . ILE A 1 587 ? 20.047 -31.810 -47.632 1.00 29.56 587 ILE A N 1
ATOM 4411 C CA . ILE A 1 587 ? 21.040 -31.308 -46.660 1.00 29.56 587 ILE A CA 1
ATOM 4412 C C . ILE A 1 587 ? 20.421 -30.522 -45.477 1.00 29.56 587 ILE A C 1
ATOM 4414 O O . ILE A 1 587 ? 20.826 -29.414 -45.146 1.00 29.56 587 ILE A O 1
ATOM 4418 N N . GLN A 1 588 ? 19.487 -31.156 -44.762 1.00 29.36 588 GLN A N 1
ATOM 4419 C CA . GLN A 1 588 ? 19.299 -30.911 -43.325 1.00 29.36 588 GLN A CA 1
ATOM 4420 C C . GLN A 1 588 ? 19.637 -32.184 -42.548 1.00 29.36 588 GLN A C 1
ATOM 4422 O O . GLN A 1 588 ? 18.773 -32.980 -42.191 1.00 29.36 588 GLN A O 1
ATOM 4427 N N . ASN A 1 589 ? 20.933 -32.403 -42.335 1.00 32.59 589 ASN A N 1
ATOM 4428 C CA . ASN A 1 589 ? 21.435 -33.362 -41.359 1.00 32.59 589 ASN A CA 1
ATOM 4429 C C . ASN A 1 589 ? 22.871 -32.971 -40.985 1.00 32.59 589 ASN A C 1
ATOM 4431 O O . ASN A 1 589 ? 23.664 -32.686 -41.877 1.00 32.59 589 ASN A O 1
ATOM 4435 N N . ARG A 1 590 ? 23.192 -32.979 -39.683 1.00 32.53 590 ARG A N 1
ATOM 4436 C CA . ARG A 1 590 ? 24.435 -32.443 -39.080 1.00 32.53 590 ARG A CA 1
ATOM 4437 C C . ARG A 1 590 ? 24.625 -30.920 -39.207 1.00 32.53 590 ARG A C 1
ATOM 4439 O O . ARG A 1 590 ? 25.415 -30.446 -40.009 1.00 32.53 590 ARG A O 1
ATOM 4446 N N . HIS A 1 591 ? 24.004 -30.178 -38.297 1.00 27.67 591 HIS A N 1
ATOM 4447 C CA . HIS A 1 591 ? 24.774 -29.515 -37.237 1.00 27.67 591 HIS A CA 1
ATOM 4448 C C . HIS A 1 591 ? 23.859 -29.287 -36.029 1.00 27.67 591 HIS A C 1
ATOM 4450 O O . HIS A 1 591 ? 22.850 -28.597 -36.128 1.00 27.67 591 HIS A O 1
ATOM 4456 N N . LEU A 1 592 ? 24.196 -29.911 -34.898 1.00 34.47 592 LEU A N 1
ATOM 4457 C CA . LEU A 1 592 ? 23.588 -29.595 -33.608 1.00 34.47 592 LEU A CA 1
ATOM 4458 C C . LEU A 1 592 ? 24.315 -28.373 -33.043 1.00 34.47 592 LEU A C 1
ATOM 4460 O O . LEU A 1 592 ? 25.535 -28.401 -32.901 1.00 34.47 592 LEU A O 1
ATOM 4464 N N . SER A 1 593 ? 23.558 -27.325 -32.729 1.00 28.62 593 SER A N 1
ATOM 4465 C CA . SER A 1 593 ? 23.995 -26.195 -31.911 1.00 28.62 593 SER A CA 1
ATOM 4466 C C . SER A 1 593 ? 22.984 -26.055 -30.783 1.00 28.62 593 SER A C 1
ATOM 4468 O O . SER A 1 593 ? 21.785 -25.941 -31.037 1.00 28.62 593 SER A O 1
ATOM 4470 N N . THR A 1 594 ? 23.450 -26.147 -29.544 1.00 32.97 594 THR A N 1
ATOM 4471 C CA . THR A 1 594 ? 22.602 -26.232 -28.353 1.00 32.97 594 THR A CA 1
ATOM 4472 C C . THR A 1 594 ? 22.393 -24.854 -27.741 1.00 32.97 594 THR A C 1
ATOM 4474 O O . THR A 1 594 ? 23.186 -24.425 -26.907 1.00 32.97 594 THR A O 1
ATOM 4477 N N . ASN A 1 595 ? 21.302 -24.183 -28.111 1.00 31.73 595 ASN A N 1
ATOM 4478 C CA . ASN A 1 595 ? 20.765 -23.119 -27.264 1.00 31.73 595 ASN A CA 1
ATOM 4479 C C . ASN A 1 595 ? 20.053 -23.788 -26.072 1.00 31.73 595 ASN A C 1
ATOM 4481 O O . ASN A 1 595 ? 19.191 -24.639 -26.315 1.00 31.73 595 ASN A O 1
ATOM 4485 N N . PRO A 1 596 ? 20.388 -23.459 -24.811 1.00 39.72 596 PRO A N 1
ATOM 4486 C CA . PRO A 1 596 ? 19.652 -23.968 -23.659 1.00 39.72 596 PRO A CA 1
ATOM 4487 C C . PRO A 1 596 ? 18.221 -23.418 -23.668 1.00 39.72 596 PRO A C 1
ATOM 4489 O O . PRO A 1 596 ? 17.991 -22.245 -23.962 1.00 39.72 596 PRO A O 1
ATOM 4492 N N . SER A 1 597 ? 17.245 -24.271 -23.363 1.00 41.72 597 SER A N 1
ATOM 4493 C CA . SER A 1 597 ? 15.838 -23.881 -23.281 1.00 41.72 597 SER A CA 1
ATOM 4494 C C . SER A 1 597 ? 15.540 -23.237 -21.927 1.00 41.72 597 SER A C 1
ATOM 4496 O O . SER A 1 597 ? 15.308 -23.948 -20.945 1.00 41.72 597 SER A O 1
ATOM 4498 N N . THR A 1 598 ? 15.515 -21.904 -21.876 1.00 58.50 598 THR A N 1
ATOM 4499 C CA . THR A 1 598 ? 14.953 -21.177 -20.730 1.00 58.50 598 THR A CA 1
ATOM 4500 C C . THR A 1 598 ? 13.514 -21.635 -20.502 1.00 58.50 598 THR A C 1
ATOM 4502 O O . THR A 1 598 ? 12.705 -21.691 -21.430 1.00 58.50 598 THR A O 1
ATOM 4505 N N . THR A 1 599 ? 13.210 -22.031 -19.268 1.00 67.19 599 THR A N 1
ATOM 4506 C CA . THR A 1 599 ? 11.898 -22.571 -18.892 1.00 67.19 599 THR A CA 1
ATOM 4507 C C . THR A 1 599 ? 11.398 -21.766 -17.697 1.00 67.19 599 THR A C 1
ATOM 4509 O O . THR A 1 599 ? 11.908 -21.967 -16.595 1.00 67.19 599 THR A O 1
ATOM 4512 N N . PRO A 1 600 ? 10.456 -20.822 -17.894 1.00 79.00 600 PRO A N 1
ATOM 4513 C CA . PRO A 1 600 ? 9.940 -20.001 -16.806 1.00 79.00 600 PRO A CA 1
ATOM 4514 C C . PRO A 1 600 ? 9.320 -20.868 -15.709 1.00 79.00 600 PRO A C 1
ATOM 4516 O O . PRO A 1 600 ? 8.496 -21.736 -15.995 1.00 79.00 600 PRO A O 1
ATOM 4519 N N . ILE A 1 601 ? 9.700 -20.617 -14.457 1.00 93.31 601 ILE A N 1
ATOM 4520 C CA . ILE A 1 601 ? 9.107 -21.275 -13.289 1.00 93.31 601 ILE A CA 1
ATOM 4521 C C . ILE A 1 601 ? 7.727 -20.648 -13.066 1.00 93.31 601 ILE A C 1
ATOM 4523 O O . ILE A 1 601 ? 7.637 -19.513 -12.610 1.00 93.31 601 ILE A O 1
ATOM 4527 N N . ALA A 1 602 ? 6.649 -21.361 -13.390 1.00 93.88 602 ALA A N 1
ATOM 4528 C CA . ALA A 1 602 ? 5.281 -20.877 -13.203 1.00 93.88 602 ALA A CA 1
ATOM 4529 C C . ALA A 1 602 ? 4.727 -21.203 -11.805 1.00 93.88 602 ALA A C 1
ATOM 4531 O O . ALA A 1 602 ? 3.728 -20.618 -11.378 1.00 93.88 602 ALA A O 1
ATOM 4532 N N . SER A 1 603 ? 5.358 -22.123 -11.067 1.00 96.69 603 SER A N 1
ATOM 4533 C CA . SER A 1 603 ? 4.921 -22.537 -9.733 1.00 96.69 603 SER A CA 1
ATOM 4534 C C . SER A 1 603 ? 6.040 -23.034 -8.813 1.00 96.69 603 SER A C 1
ATOM 4536 O O . SER A 1 603 ? 6.948 -23.759 -9.219 1.00 96.69 603 SER A O 1
ATOM 4538 N N . VAL A 1 604 ? 5.935 -22.681 -7.530 1.00 98.00 604 VAL A N 1
ATOM 4539 C CA . VAL A 1 604 ? 6.946 -22.952 -6.500 1.00 98.00 604 VAL A CA 1
ATOM 4540 C C . VAL A 1 604 ? 6.294 -23.403 -5.194 1.00 98.00 604 VAL A C 1
ATOM 4542 O O . VAL A 1 604 ? 5.259 -22.867 -4.798 1.00 98.00 604 VAL A O 1
ATOM 4545 N N . LEU A 1 605 ? 6.903 -24.364 -4.497 1.00 98.44 605 LEU A N 1
ATOM 4546 C CA . LEU A 1 605 ? 6.645 -24.605 -3.075 1.00 98.44 605 LEU A CA 1
ATOM 4547 C C . LEU A 1 605 ? 7.751 -23.947 -2.240 1.00 98.44 605 LEU A C 1
ATOM 4549 O O . LEU A 1 605 ? 8.934 -24.177 -2.486 1.00 98.44 605 LEU A O 1
ATOM 4553 N N . ILE A 1 606 ? 7.377 -23.143 -1.245 1.00 98.31 606 ILE A N 1
ATOM 4554 C CA . ILE A 1 606 ? 8.325 -22.559 -0.290 1.00 98.31 606 ILE A CA 1
ATOM 4555 C C . ILE A 1 606 ? 8.459 -23.507 0.900 1.00 98.31 606 ILE A C 1
ATOM 4557 O O . ILE A 1 606 ? 7.533 -23.641 1.695 1.00 98.31 606 ILE A O 1
ATOM 4561 N N . ALA A 1 607 ? 9.610 -24.166 1.025 1.00 97.38 607 ALA A N 1
ATOM 4562 C CA . ALA A 1 607 ? 9.869 -25.197 2.030 1.00 97.38 607 ALA A CA 1
ATOM 4563 C C . ALA A 1 607 ? 10.353 -24.605 3.373 1.00 97.38 607 ALA A C 1
ATOM 4565 O O . ALA A 1 607 ? 11.347 -25.057 3.939 1.00 97.38 607 ALA A O 1
ATOM 4566 N N . ASN A 1 608 ? 9.681 -23.556 3.860 1.00 97.38 608 ASN A N 1
ATOM 4567 C CA . ASN A 1 608 ? 10.076 -22.795 5.051 1.00 97.38 608 ASN A CA 1
ATOM 4568 C C . ASN A 1 608 ? 8.865 -22.112 5.730 1.00 97.38 608 ASN A C 1
ATOM 4570 O O . ASN A 1 608 ? 7.732 -22.264 5.274 1.00 97.38 608 ASN A O 1
ATOM 4574 N N . ARG A 1 609 ? 9.108 -21.348 6.804 1.00 95.88 609 ARG A N 1
ATOM 4575 C CA . ARG A 1 609 ? 8.106 -20.679 7.653 1.00 95.88 609 ARG A CA 1
ATOM 4576 C C . ARG A 1 609 ? 8.452 -19.218 7.965 1.00 95.88 609 ARG A C 1
ATOM 4578 O O . ARG A 1 609 ? 9.561 -18.770 7.694 1.00 95.88 609 ARG A O 1
ATOM 4585 N N . GLY A 1 610 ? 7.536 -18.495 8.611 1.00 94.50 610 GLY A N 1
ATOM 4586 C CA . GLY A 1 610 ? 7.801 -17.173 9.195 1.00 94.50 610 GLY A CA 1
ATOM 4587 C C . GLY A 1 610 ? 8.132 -16.093 8.159 1.00 94.50 610 GLY A C 1
ATOM 4588 O O . GLY A 1 610 ? 7.604 -16.119 7.047 1.00 94.50 610 GLY A O 1
ATOM 4589 N N . GLU A 1 611 ? 9.002 -15.139 8.521 1.00 95.94 611 GLU A N 1
ATOM 4590 C CA . GLU A 1 611 ? 9.318 -13.984 7.660 1.00 95.94 611 GLU A CA 1
ATOM 4591 C C . GLU A 1 611 ? 9.863 -14.412 6.294 1.00 95.94 611 GLU A C 1
ATOM 4593 O O . GLU A 1 611 ? 9.364 -13.940 5.278 1.00 95.94 611 GLU A O 1
ATOM 4598 N N . ILE A 1 612 ? 10.778 -15.389 6.236 1.00 97.12 612 ILE A N 1
ATOM 4599 C CA . ILE A 1 612 ? 11.392 -15.810 4.969 1.00 97.12 612 ILE A CA 1
ATOM 4600 C C . ILE A 1 612 ? 10.376 -16.423 3.998 1.00 97.12 612 ILE A C 1
ATOM 4602 O O . ILE A 1 612 ? 10.475 -16.223 2.787 1.00 97.12 612 ILE A O 1
ATOM 4606 N N . ALA A 1 613 ? 9.349 -17.107 4.509 1.00 97.44 613 ALA A N 1
ATOM 4607 C CA . ALA A 1 613 ? 8.272 -17.621 3.670 1.00 97.44 613 ALA A CA 1
ATOM 4608 C C . ALA A 1 613 ? 7.400 -16.496 3.077 1.00 97.44 613 ALA A C 1
ATOM 4610 O O . ALA A 1 613 ? 6.940 -16.607 1.940 1.00 97.44 613 ALA A O 1
ATOM 4611 N N . LEU A 1 614 ? 7.234 -15.381 3.797 1.00 97.75 614 LEU A N 1
ATOM 4612 C CA . LEU A 1 614 ? 6.574 -14.173 3.292 1.00 97.75 614 LEU A CA 1
ATOM 4613 C C . LEU A 1 614 ? 7.477 -13.374 2.343 1.00 97.75 614 LEU A C 1
ATOM 4615 O O . LEU A 1 614 ? 7.017 -12.959 1.283 1.00 97.75 614 LEU A O 1
ATOM 4619 N N . ARG A 1 615 ? 8.761 -13.203 2.678 1.00 97.50 615 ARG A N 1
ATOM 4620 C CA . ARG A 1 615 ? 9.789 -12.540 1.859 1.00 97.50 615 ARG A CA 1
ATOM 4621 C C . ARG A 1 615 ? 9.897 -13.183 0.480 1.00 97.50 615 ARG A C 1
ATOM 4623 O O . ARG A 1 615 ? 9.921 -12.461 -0.513 1.00 97.50 615 ARG A O 1
ATOM 4630 N N . VAL A 1 616 ? 9.924 -14.515 0.414 1.00 98.06 616 VAL A N 1
ATOM 4631 C CA . VAL A 1 616 ? 9.964 -15.267 -0.851 1.00 98.06 616 VAL A CA 1
ATOM 4632 C C . VAL A 1 616 ? 8.598 -15.269 -1.541 1.00 98.06 616 VAL A C 1
ATOM 4634 O O . VAL A 1 616 ? 8.530 -15.096 -2.756 1.00 98.06 616 VAL A O 1
ATOM 4637 N N . GLY A 1 617 ? 7.502 -15.404 -0.785 1.00 97.19 617 GLY A N 1
ATOM 4638 C CA . GLY A 1 617 ? 6.140 -15.346 -1.323 1.00 97.19 617 GLY A CA 1
ATOM 4639 C C . GLY A 1 617 ? 5.797 -14.008 -1.989 1.00 97.19 617 GLY A C 1
ATOM 4640 O O . GLY A 1 617 ? 5.100 -14.002 -3.002 1.00 97.19 617 GLY A O 1
ATOM 4641 N N . ARG A 1 618 ? 6.336 -12.897 -1.467 1.00 96.81 618 ARG A N 1
ATOM 4642 C CA . ARG A 1 618 ? 6.211 -11.538 -2.018 1.00 96.81 618 ARG A CA 1
ATOM 4643 C C . ARG A 1 618 ? 6.802 -11.470 -3.432 1.00 96.81 618 ARG A C 1
ATOM 4645 O O . ARG A 1 618 ? 6.049 -11.290 -4.385 1.00 96.81 618 ARG A O 1
ATOM 4652 N N . THR A 1 619 ? 8.099 -11.752 -3.584 1.00 97.38 619 THR A N 1
ATOM 4653 C CA . THR A 1 619 ? 8.776 -11.789 -4.896 1.00 97.38 619 THR A CA 1
ATOM 4654 C C . THR A 1 619 ? 8.146 -12.805 -5.851 1.00 97.38 619 THR A C 1
ATOM 4656 O O . THR A 1 619 ? 7.956 -12.504 -7.026 1.00 97.38 619 THR A O 1
ATOM 4659 N N . ALA A 1 620 ? 7.768 -13.995 -5.370 1.00 95.44 620 ALA A N 1
ATOM 4660 C CA . ALA A 1 620 ? 7.078 -14.983 -6.199 1.00 95.44 620 ALA A CA 1
ATOM 4661 C C . ALA A 1 620 ? 5.755 -14.425 -6.759 1.00 95.44 620 ALA A C 1
ATOM 4663 O O . ALA A 1 620 ? 5.483 -14.572 -7.948 1.00 95.44 620 ALA A O 1
ATOM 4664 N N . SER A 1 621 ? 4.965 -13.724 -5.937 1.00 92.56 621 SER A N 1
ATOM 4665 C CA . SER A 1 621 ? 3.723 -13.078 -6.374 1.00 92.56 621 SER A CA 1
ATOM 4666 C C . SER A 1 621 ? 3.958 -11.907 -7.334 1.00 92.56 621 SER A C 1
ATOM 4668 O O . SER A 1 621 ? 3.156 -11.714 -8.245 1.00 92.56 621 SER A O 1
ATOM 4670 N N . GLU A 1 622 ? 5.030 -11.132 -7.153 1.00 93.62 622 GLU A N 1
ATOM 4671 C CA . GLU A 1 622 ? 5.410 -10.023 -8.044 1.00 93.62 622 GLU A CA 1
ATOM 4672 C C . GLU A 1 622 ? 5.884 -10.525 -9.419 1.00 93.62 622 GLU A C 1
ATOM 4674 O O . GLU A 1 622 ? 5.562 -9.926 -10.443 1.00 93.62 622 GLU A O 1
ATOM 4679 N N . LEU A 1 623 ? 6.556 -11.680 -9.459 1.00 91.56 623 LEU A N 1
ATOM 4680 C CA . LEU A 1 623 ? 6.923 -12.400 -10.685 1.00 91.56 623 LEU A CA 1
ATOM 4681 C C . LEU A 1 623 ? 5.757 -13.204 -11.305 1.00 91.56 623 LEU A C 1
ATOM 4683 O O . LEU A 1 623 ? 5.934 -13.835 -12.346 1.00 91.56 623 LEU A O 1
ATOM 4687 N N . GLY A 1 624 ? 4.570 -13.216 -10.685 1.00 90.12 624 GLY A N 1
ATOM 4688 C CA . GLY A 1 624 ? 3.401 -13.975 -11.153 1.00 90.12 624 GLY A CA 1
ATOM 4689 C C . GLY A 1 624 ? 3.485 -15.498 -10.951 1.00 90.12 624 GLY A C 1
ATOM 4690 O O . GLY A 1 624 ? 2.675 -16.239 -11.508 1.00 90.12 624 GLY A O 1
ATOM 4691 N N . VAL A 1 625 ? 4.444 -15.973 -10.155 1.00 95.12 625 VAL A N 1
ATOM 4692 C CA . VAL A 1 625 ? 4.706 -17.390 -9.865 1.00 95.12 625 VAL A CA 1
ATOM 4693 C C . VAL A 1 625 ? 3.694 -17.902 -8.833 1.00 95.12 625 VAL A C 1
ATOM 4695 O O . VAL A 1 625 ? 3.540 -17.337 -7.748 1.00 95.12 625 VAL A O 1
ATOM 4698 N N . ARG A 1 626 ? 3.022 -19.024 -9.116 1.00 96.31 626 ARG A N 1
ATOM 4699 C CA . ARG A 1 626 ? 2.065 -19.640 -8.184 1.00 96.31 626 ARG A CA 1
ATOM 4700 C C . ARG A 1 626 ? 2.787 -20.215 -6.959 1.00 96.31 626 ARG A C 1
ATOM 4702 O O . ARG A 1 626 ? 3.371 -21.297 -7.024 1.00 96.31 626 ARG A O 1
ATOM 4709 N N . CYS A 1 627 ? 2.687 -19.517 -5.832 1.00 96.56 627 CYS A N 1
ATOM 4710 C CA . CYS A 1 627 ? 3.268 -19.918 -4.553 1.00 96.56 627 CYS A CA 1
ATOM 4711 C C . CYS A 1 627 ? 2.393 -20.928 -3.783 1.00 96.56 627 CYS A C 1
ATOM 4713 O O . CYS A 1 627 ? 1.215 -20.676 -3.526 1.00 96.56 627 CYS A O 1
ATOM 4715 N N . THR A 1 628 ? 2.990 -22.043 -3.362 1.00 98.06 628 THR A N 1
ATOM 4716 C CA . THR A 1 628 ? 2.462 -22.994 -2.368 1.00 98.06 628 THR A CA 1
ATOM 4717 C C . THR A 1 628 ? 3.276 -22.877 -1.081 1.00 98.06 628 THR A C 1
ATOM 4719 O O . THR A 1 628 ? 4.506 -22.911 -1.136 1.00 98.06 628 THR A O 1
ATOM 4722 N N . THR A 1 629 ? 2.622 -22.764 0.075 1.00 98.00 629 THR A N 1
ATOM 4723 C CA . THR A 1 629 ? 3.291 -22.724 1.387 1.00 98.00 629 THR A CA 1
ATOM 4724 C C . THR A 1 629 ? 3.037 -24.007 2.177 1.00 98.00 629 THR A C 1
ATOM 4726 O O . THR A 1 629 ? 2.043 -24.709 1.979 1.00 98.00 629 THR A O 1
ATOM 4729 N N . ILE A 1 630 ? 3.958 -24.335 3.081 1.00 97.94 630 ILE A N 1
ATOM 4730 C CA . ILE A 1 630 ? 3.791 -25.416 4.058 1.00 97.94 630 ILE A CA 1
ATOM 4731 C C . ILE A 1 630 ? 3.716 -24.841 5.468 1.00 97.94 630 ILE A C 1
ATOM 4733 O O . ILE A 1 630 ? 4.352 -23.836 5.782 1.00 97.94 630 ILE A O 1
ATOM 4737 N N . TYR A 1 631 ? 2.946 -25.499 6.324 1.00 97.56 631 TYR A N 1
ATOM 4738 C CA . TYR A 1 631 ? 2.873 -25.176 7.742 1.00 97.56 631 TYR A CA 1
ATOM 4739 C C . TYR A 1 631 ? 2.759 -26.441 8.596 1.00 97.56 631 TYR A C 1
ATOM 4741 O O . TYR A 1 631 ? 2.709 -27.556 8.083 1.00 97.56 631 TYR A O 1
ATOM 4749 N N . THR A 1 632 ? 2.750 -26.266 9.907 1.00 96.69 632 THR A N 1
ATOM 4750 C CA . THR A 1 632 ? 2.654 -27.302 10.945 1.00 96.69 632 THR A CA 1
ATOM 4751 C C . THR A 1 632 ? 1.579 -26.904 11.954 1.00 96.69 632 THR A C 1
ATOM 4753 O O . THR A 1 632 ? 1.123 -25.762 11.959 1.00 96.69 632 THR A O 1
ATOM 4756 N N . ASP A 1 633 ? 1.183 -27.804 12.852 1.00 94.25 633 ASP A N 1
ATOM 4757 C CA . ASP A 1 633 ? 0.085 -27.557 13.795 1.00 94.25 633 ASP A CA 1
ATOM 4758 C C . ASP A 1 633 ? 0.254 -26.287 14.670 1.00 94.25 633 ASP A C 1
ATOM 4760 O O . ASP A 1 633 ? -0.737 -25.575 14.844 1.00 94.25 633 ASP A O 1
ATOM 4764 N N . PRO A 1 634 ? 1.458 -25.901 15.163 1.00 92.44 634 PRO A N 1
ATOM 4765 C CA . PRO A 1 634 ? 1.642 -24.619 15.860 1.00 92.44 634 PRO A CA 1
ATOM 4766 C C . PRO A 1 634 ? 1.604 -23.393 14.932 1.00 92.44 634 PRO A C 1
ATOM 4768 O O . PRO A 1 634 ? 1.364 -22.284 15.399 1.00 92.44 634 PRO A O 1
ATOM 4771 N N . ASP A 1 635 ? 1.842 -23.585 13.632 1.00 95.00 635 ASP A N 1
ATOM 4772 C CA . ASP A 1 635 ? 1.840 -22.548 12.596 1.00 95.00 635 ASP A CA 1
ATOM 4773 C C . ASP A 1 635 ? 0.485 -22.443 11.858 1.00 95.00 635 ASP A C 1
ATOM 4775 O O . ASP A 1 635 ? 0.367 -21.658 10.918 1.00 95.00 635 ASP A O 1
ATOM 4779 N N . LEU A 1 636 ? -0.559 -23.170 12.288 1.00 93.44 636 LEU A N 1
ATOM 4780 C CA . LEU A 1 636 ? -1.910 -23.195 11.686 1.00 93.44 636 LEU A CA 1
ATOM 4781 C C . LEU A 1 636 ? -2.560 -21.804 11.509 1.00 93.44 636 LEU A C 1
ATOM 4783 O O . LEU A 1 636 ? -3.450 -21.627 10.676 1.00 93.44 636 LEU A O 1
ATOM 4787 N N . HIS A 1 637 ? -2.137 -20.819 12.302 1.00 92.56 637 HIS A N 1
ATOM 4788 C CA . HIS A 1 637 ? -2.605 -19.428 12.240 1.00 92.56 637 HIS A CA 1
ATOM 4789 C C . HIS A 1 637 ? -1.471 -18.425 11.971 1.00 92.56 637 HIS A C 1
ATOM 4791 O O . HIS A 1 637 ? -1.652 -17.228 12.162 1.00 92.56 637 HIS A O 1
ATOM 4797 N N . SER A 1 638 ? -0.301 -18.903 11.540 1.00 94.31 638 SER A N 1
ATOM 4798 C CA . SER A 1 638 ? 0.835 -18.049 11.182 1.00 94.31 638 SER A CA 1
ATOM 4799 C C . SER A 1 638 ? 0.584 -17.282 9.881 1.00 94.31 638 SER A C 1
ATOM 4801 O O . SER A 1 638 ? -0.126 -17.743 8.983 1.00 94.31 638 SER A O 1
ATOM 4803 N N . GLN A 1 639 ? 1.235 -16.130 9.736 1.00 96.19 639 GLN A N 1
ATOM 4804 C CA . GLN A 1 639 ? 1.064 -15.275 8.562 1.00 96.19 639 GLN A CA 1
ATOM 4805 C C . GLN A 1 639 ? 1.458 -15.977 7.246 1.00 96.19 639 GLN A C 1
ATOM 4807 O O . GLN A 1 639 ? 0.821 -15.746 6.220 1.00 96.19 639 GLN A O 1
ATOM 4812 N N . HIS A 1 640 ? 2.442 -16.892 7.252 1.00 95.56 640 HIS A N 1
ATOM 4813 C CA . HIS A 1 640 ? 2.844 -17.646 6.050 1.00 95.56 640 HIS A CA 1
ATOM 4814 C C . HIS A 1 640 ? 1.933 -18.842 5.720 1.00 95.56 640 HIS A C 1
ATOM 4816 O O . HIS A 1 640 ? 1.895 -19.285 4.571 1.00 95.56 640 HIS A O 1
ATOM 4822 N N . ALA A 1 641 ? 1.173 -19.354 6.693 1.00 94.94 641 ALA A N 1
ATOM 4823 C CA . ALA A 1 641 ? 0.097 -20.313 6.437 1.00 94.94 641 ALA A CA 1
ATOM 4824 C C . ALA A 1 641 ? -1.134 -19.631 5.810 1.00 94.94 641 ALA A C 1
ATOM 4826 O O . ALA A 1 641 ? -1.877 -20.261 5.062 1.00 94.94 641 ALA A O 1
ATOM 4827 N N . LEU A 1 642 ? -1.335 -18.339 6.095 1.00 94.88 642 LEU A N 1
ATOM 4828 C CA . LEU A 1 642 ? -2.462 -17.538 5.606 1.00 94.88 642 LEU A CA 1
ATOM 4829 C C . LEU A 1 642 ? -2.166 -16.775 4.298 1.00 94.88 642 LEU A C 1
ATOM 4831 O O . LEU A 1 642 ? -3.100 -16.301 3.652 1.00 94.88 642 LEU A O 1
ATOM 4835 N N . SER A 1 643 ? -0.898 -16.655 3.887 1.00 93.38 643 SER A N 1
ATOM 4836 C CA . SER A 1 643 ? -0.484 -15.836 2.734 1.00 93.38 643 SER A CA 1
ATOM 4837 C C . SER A 1 643 ? -0.753 -16.452 1.355 1.00 93.38 643 SER A C 1
ATOM 4839 O O . SER A 1 643 ? -0.682 -15.739 0.355 1.00 93.38 643 SER A O 1
ATOM 4841 N N . SER A 1 644 ? -1.073 -17.748 1.273 1.00 90.81 644 SER A N 1
ATOM 4842 C CA . SER A 1 644 ? -1.420 -18.428 0.018 1.00 90.81 644 SER A CA 1
ATOM 4843 C C . SER A 1 644 ? -2.686 -19.278 0.170 1.00 90.81 644 SER A C 1
ATOM 4845 O O . SER A 1 644 ? -2.825 -19.987 1.165 1.00 90.81 644 SER A O 1
ATOM 4847 N N . PRO A 1 645 ? -3.589 -19.309 -0.834 1.00 88.81 645 PRO A N 1
ATOM 4848 C CA . PRO A 1 645 ? -4.678 -20.287 -0.879 1.00 88.81 645 PRO A CA 1
ATOM 4849 C C . PRO A 1 645 ? -4.182 -21.731 -1.095 1.00 88.81 645 PRO A C 1
ATOM 4851 O O . PRO A 1 645 ? -4.966 -22.669 -0.962 1.00 88.81 645 PRO A O 1
ATOM 4854 N N . PHE A 1 646 ? -2.899 -21.923 -1.424 1.00 93.38 646 PHE A N 1
ATOM 4855 C CA . PHE A 1 646 ? -2.238 -23.221 -1.577 1.00 93.38 646 PHE A CA 1
ATOM 4856 C C . PHE A 1 646 ? -1.342 -23.511 -0.358 1.00 93.38 646 PHE A C 1
ATOM 4858 O O . PHE A 1 646 ? -0.125 -23.627 -0.487 1.00 93.38 646 PHE A O 1
ATOM 4865 N N . ALA A 1 647 ? -1.934 -23.585 0.836 1.00 96.00 647 ALA A N 1
ATOM 4866 C CA . ALA A 1 647 ? -1.224 -23.868 2.086 1.00 96.00 647 ALA A CA 1
ATOM 4867 C C . ALA A 1 647 ? -1.476 -25.313 2.562 1.00 96.00 647 ALA A C 1
ATOM 4869 O O . ALA A 1 647 ? -2.627 -25.748 2.646 1.00 96.00 647 ALA A O 1
ATOM 4870 N N . VAL A 1 648 ? -0.420 -26.065 2.905 1.00 97.50 648 VAL A N 1
ATOM 4871 C CA . VAL A 1 648 ? -0.516 -27.495 3.275 1.00 97.50 648 VAL A CA 1
ATOM 4872 C C . VAL A 1 648 ? 0.047 -27.776 4.672 1.00 97.50 648 VAL A C 1
ATOM 4874 O O . VAL A 1 648 ? 1.204 -27.469 4.953 1.00 97.50 648 VAL A O 1
ATOM 4877 N N . ASN A 1 649 ? -0.748 -28.434 5.527 1.00 97.31 649 ASN A N 1
ATOM 4878 C CA . ASN A 1 649 ? -0.311 -28.845 6.864 1.00 97.31 649 ASN A CA 1
ATOM 4879 C C . ASN A 1 649 ? 0.556 -30.122 6.829 1.00 97.31 649 ASN A C 1
ATOM 4881 O O . ASN A 1 649 ? 0.147 -31.180 6.337 1.00 97.31 649 ASN A O 1
ATOM 4885 N N . LEU A 1 650 ? 1.742 -30.041 7.424 1.00 96.19 650 LEU A N 1
ATOM 4886 C CA . LEU A 1 650 ? 2.666 -31.145 7.660 1.00 96.19 650 LEU A CA 1
ATOM 4887 C C . LEU A 1 650 ? 2.477 -31.798 9.048 1.00 96.19 650 LEU A C 1
ATOM 4889 O O . LEU A 1 650 ? 3.038 -32.861 9.318 1.00 96.19 650 LEU A O 1
ATOM 4893 N N . GLY A 1 651 ? 1.625 -31.241 9.905 1.00 93.94 651 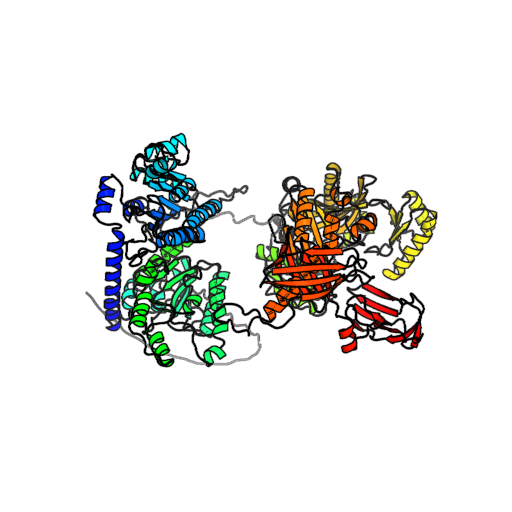GLY A N 1
ATOM 4894 C CA . GLY A 1 651 ? 1.329 -31.756 11.238 1.00 93.94 651 GLY A CA 1
ATOM 4895 C C . GLY A 1 651 ? 2.421 -31.387 12.240 1.00 93.94 651 GLY A C 1
ATOM 4896 O O . GLY A 1 651 ? 2.651 -30.209 12.511 1.00 93.94 651 GLY A O 1
ATOM 4897 N N . ALA A 1 652 ? 3.111 -32.395 12.779 1.00 90.88 652 ALA A N 1
ATOM 4898 C CA . ALA A 1 652 ? 4.044 -32.234 13.892 1.00 90.88 652 ALA A CA 1
ATOM 4899 C C . ALA A 1 652 ? 5.160 -31.186 13.637 1.00 90.88 652 ALA A C 1
ATOM 4901 O O . ALA A 1 652 ? 5.639 -31.052 12.507 1.00 90.88 652 ALA A O 1
ATOM 4902 N N . PRO A 1 653 ? 5.650 -30.473 14.677 1.00 84.69 653 PRO A N 1
ATOM 4903 C CA . PRO A 1 653 ? 6.517 -29.301 14.498 1.00 84.69 653 PRO A CA 1
ATOM 4904 C C . PRO A 1 653 ? 7.856 -29.557 13.793 1.00 84.69 653 PRO A C 1
ATOM 4906 O O . PRO A 1 653 ? 8.452 -28.628 13.247 1.00 84.69 653 PRO A O 1
ATOM 4909 N N . ASN A 1 654 ? 8.338 -30.801 13.819 1.00 89.19 654 ASN A N 1
ATOM 4910 C CA . ASN A 1 654 ? 9.569 -31.256 13.174 1.00 89.19 654 ASN A CA 1
ATOM 4911 C C . ASN A 1 654 ? 9.412 -31.551 11.671 1.00 89.19 654 ASN A C 1
ATOM 4913 O O . ASN A 1 654 ? 10.422 -31.742 10.997 1.00 89.19 654 ASN A O 1
ATOM 4917 N N . ALA A 1 655 ? 8.192 -31.571 11.127 1.00 93.62 655 ALA A N 1
ATOM 4918 C CA . ALA A 1 655 ? 7.934 -32.000 9.752 1.00 93.62 655 ALA A CA 1
ATOM 4919 C C . ALA A 1 655 ? 8.481 -31.049 8.665 1.00 93.62 655 ALA A C 1
ATOM 4921 O O . ALA A 1 655 ? 8.604 -31.459 7.515 1.00 93.62 655 ALA A O 1
ATOM 4922 N N . TYR A 1 656 ? 8.924 -29.833 9.016 1.00 94.81 656 TYR A N 1
ATOM 4923 C CA . TYR A 1 656 ? 9.750 -28.991 8.132 1.00 94.81 656 TYR A CA 1
ATOM 4924 C C . TYR A 1 656 ? 11.110 -29.628 7.757 1.00 94.81 656 TYR A C 1
ATOM 4926 O O . TYR A 1 656 ? 11.780 -29.148 6.848 1.00 94.81 656 TYR A O 1
ATOM 4934 N N . LEU A 1 657 ? 11.530 -30.697 8.446 1.00 95.00 657 LEU A N 1
ATOM 4935 C CA . LEU A 1 657 ? 12.724 -31.491 8.125 1.00 95.00 657 LEU A CA 1
ATOM 4936 C C . LEU A 1 657 ? 12.400 -32.782 7.341 1.00 95.00 657 LEU A C 1
ATOM 4938 O O . LEU A 1 657 ? 13.313 -33.513 6.962 1.00 95.00 657 LEU A O 1
ATOM 4942 N N . ASP A 1 658 ? 11.121 -33.077 7.084 1.00 95.81 658 ASP A N 1
ATOM 4943 C CA . ASP A 1 658 ? 10.674 -34.258 6.333 1.00 95.81 658 ASP A CA 1
ATOM 4944 C C . ASP A 1 658 ? 10.738 -33.986 4.819 1.00 95.81 658 ASP A C 1
ATOM 4946 O O . ASP A 1 658 ? 9.747 -33.664 4.159 1.00 95.81 658 ASP A O 1
ATOM 4950 N N . GLY A 1 659 ? 11.953 -34.072 4.271 1.00 95.75 659 GLY A N 1
ATOM 4951 C CA . GLY A 1 659 ? 12.228 -33.762 2.867 1.00 95.75 659 GLY A CA 1
ATOM 4952 C C . GLY A 1 659 ? 11.446 -34.623 1.867 1.00 95.75 659 GLY A C 1
ATOM 4953 O O . GLY A 1 659 ? 10.980 -34.103 0.855 1.00 95.75 659 GLY A O 1
ATOM 4954 N N . GLU A 1 660 ? 11.232 -35.909 2.162 1.00 95.50 660 GLU A N 1
ATOM 4955 C CA . GLU A 1 660 ? 10.435 -36.801 1.307 1.00 95.50 660 GLU A CA 1
ATOM 4956 C C . GLU A 1 660 ? 8.963 -36.374 1.280 1.00 95.50 660 GLU A C 1
ATOM 4958 O O . GLU A 1 660 ? 8.349 -36.317 0.211 1.00 95.50 660 GLU A O 1
ATOM 4963 N N . ARG A 1 661 ? 8.391 -35.995 2.431 1.00 96.44 661 ARG A N 1
ATOM 4964 C CA . ARG A 1 661 ? 7.029 -35.452 2.480 1.00 96.44 661 ARG A CA 1
ATOM 4965 C C . ARG A 1 661 ? 6.917 -34.095 1.795 1.00 96.44 661 ARG A C 1
ATOM 4967 O O . ARG A 1 661 ? 5.922 -33.864 1.115 1.00 96.44 661 ARG A O 1
ATOM 4974 N N . ILE A 1 662 ? 7.907 -33.217 1.933 1.00 97.94 662 ILE A N 1
ATOM 4975 C CA . ILE A 1 662 ? 7.912 -31.898 1.279 1.00 97.94 662 ILE A CA 1
ATOM 4976 C C . ILE A 1 662 ? 7.976 -32.046 -0.249 1.00 97.94 662 ILE A C 1
ATOM 4978 O O . ILE A 1 662 ? 7.182 -31.421 -0.952 1.00 97.94 662 ILE A O 1
ATOM 4982 N N . ILE A 1 663 ? 8.834 -32.931 -0.768 1.00 97.81 663 ILE A N 1
ATOM 4983 C CA . ILE A 1 663 ? 8.887 -33.269 -2.201 1.00 97.81 663 ILE A CA 1
ATOM 4984 C C . ILE A 1 663 ? 7.562 -33.886 -2.662 1.00 97.81 663 ILE A C 1
ATOM 4986 O O . ILE A 1 663 ? 7.017 -33.478 -3.689 1.00 97.81 663 ILE A O 1
ATOM 4990 N N . LYS A 1 664 ? 6.994 -34.824 -1.893 1.00 97.19 664 LYS A N 1
ATOM 4991 C CA . LYS A 1 664 ? 5.682 -35.408 -2.195 1.00 97.19 664 LYS A CA 1
ATOM 4992 C C . LYS A 1 664 ? 4.593 -34.332 -2.291 1.00 97.19 664 LYS A C 1
ATOM 4994 O O . LYS A 1 664 ? 3.862 -34.317 -3.278 1.00 97.19 664 LYS A O 1
ATOM 4999 N N . VAL A 1 665 ? 4.513 -33.418 -1.321 1.00 97.44 665 VAL A N 1
ATOM 5000 C CA . VAL A 1 665 ? 3.537 -32.316 -1.318 1.00 97.44 665 VAL A CA 1
ATOM 5001 C C . VAL A 1 665 ? 3.757 -31.381 -2.509 1.00 97.44 665 VAL A C 1
ATOM 5003 O O . VAL A 1 665 ? 2.780 -31.013 -3.155 1.00 97.44 665 VAL A O 1
ATOM 5006 N N . ALA A 1 666 ? 5.002 -31.049 -2.869 1.00 97.44 666 ALA A N 1
ATOM 5007 C CA . ALA A 1 666 ? 5.290 -30.240 -4.056 1.00 97.44 666 ALA A CA 1
ATOM 5008 C C . ALA A 1 666 ? 4.739 -30.888 -5.340 1.00 97.44 666 ALA A C 1
ATOM 5010 O O . ALA A 1 666 ? 4.104 -30.212 -6.149 1.00 97.44 666 ALA A O 1
ATOM 5011 N N . LYS A 1 667 ? 4.902 -32.209 -5.496 1.00 96.44 667 LYS A N 1
ATOM 5012 C CA . LYS A 1 667 ? 4.377 -32.963 -6.648 1.00 96.44 667 LYS A CA 1
ATOM 5013 C C . LYS A 1 667 ? 2.850 -33.098 -6.616 1.00 96.44 667 LYS A C 1
ATOM 5015 O O . LYS A 1 667 ? 2.212 -32.941 -7.653 1.00 96.44 667 LYS A O 1
ATOM 5020 N N . GLU A 1 668 ? 2.249 -33.333 -5.447 1.00 96.25 668 GLU A N 1
ATOM 5021 C CA . GLU A 1 668 ? 0.786 -33.385 -5.269 1.00 96.25 668 GLU A CA 1
ATOM 5022 C C . GLU A 1 668 ? 0.111 -32.023 -5.514 1.00 96.25 668 GLU A C 1
ATOM 5024 O O . GLU A 1 668 ? -1.002 -31.977 -6.032 1.00 96.25 668 GLU A O 1
ATOM 5029 N N . GLN A 1 669 ? 0.793 -30.917 -5.200 1.00 96.12 669 GLN A N 1
ATOM 5030 C CA . GLN A 1 669 ? 0.349 -29.547 -5.486 1.00 96.12 669 GLN A CA 1
ATOM 5031 C C . GLN A 1 669 ? 0.759 -29.045 -6.881 1.00 96.12 669 GLN A C 1
ATOM 5033 O O . GLN A 1 669 ? 0.502 -27.884 -7.198 1.00 96.12 669 GLN A O 1
ATOM 5038 N N . GLY A 1 670 ? 1.393 -29.876 -7.718 1.00 95.12 670 GLY A N 1
ATOM 5039 C CA . GLY A 1 670 ? 1.807 -29.506 -9.075 1.00 95.12 670 GLY A CA 1
ATOM 5040 C C . GLY A 1 670 ? 2.751 -28.300 -9.123 1.00 95.12 670 GLY A C 1
ATOM 5041 O O . GLY A 1 670 ? 2.544 -27.400 -9.936 1.00 95.12 670 GLY A O 1
ATOM 5042 N N . CYS A 1 671 ? 3.714 -28.226 -8.203 1.00 97.06 671 CYS A N 1
ATOM 5043 C CA . CYS A 1 671 ? 4.785 -27.231 -8.222 1.00 97.06 671 CYS A CA 1
ATOM 5044 C C . CYS A 1 671 ? 5.944 -27.707 -9.106 1.00 97.06 671 CYS A C 1
ATOM 5046 O O . CYS A 1 671 ? 6.305 -28.881 -9.069 1.00 97.06 671 CYS A O 1
ATOM 5048 N N . GLU A 1 672 ? 6.554 -26.795 -9.860 1.00 96.56 672 GLU A N 1
ATOM 5049 C CA . GLU A 1 672 ? 7.727 -27.081 -10.703 1.00 96.56 672 GLU A CA 1
ATOM 5050 C C . GLU A 1 672 ? 9.043 -26.883 -9.939 1.00 96.56 672 GLU A C 1
ATOM 5052 O O . GLU A 1 672 ? 10.047 -27.529 -10.240 1.00 96.56 672 GLU A O 1
ATOM 5057 N N . ALA A 1 673 ? 9.035 -26.002 -8.935 1.00 97.25 673 ALA A N 1
ATOM 5058 C CA . ALA A 1 673 ? 10.212 -25.627 -8.166 1.00 97.25 673 ALA A CA 1
ATOM 5059 C C . ALA A 1 673 ? 10.009 -25.704 -6.642 1.00 97.25 673 ALA A C 1
ATOM 5061 O O . ALA A 1 673 ? 8.887 -25.679 -6.129 1.00 97.25 673 ALA A O 1
ATOM 5062 N N . LEU A 1 674 ? 11.126 -25.750 -5.916 1.00 97.56 674 LEU A N 1
ATOM 5063 C CA . LEU A 1 674 ? 11.219 -25.726 -4.458 1.00 97.56 674 LEU A CA 1
ATOM 5064 C C . LEU A 1 674 ? 12.173 -24.610 -4.023 1.00 97.56 674 LEU A C 1
ATOM 5066 O O . LEU A 1 674 ? 13.362 -24.669 -4.328 1.00 97.56 674 LEU A O 1
ATOM 5070 N N . HIS A 1 675 ? 11.672 -23.620 -3.281 1.00 98.31 675 HIS A N 1
ATOM 5071 C CA . HIS A 1 675 ? 12.506 -22.592 -2.657 1.00 98.31 675 HIS A CA 1
ATOM 5072 C C . HIS A 1 675 ? 12.710 -22.918 -1.170 1.00 98.31 675 HIS A C 1
ATOM 5074 O O . HIS A 1 675 ? 11.740 -22.875 -0.409 1.00 98.31 675 HIS A O 1
ATOM 5080 N N . PRO A 1 676 ? 13.934 -23.229 -0.710 1.00 97.00 676 PRO A N 1
ATOM 5081 C CA . PRO A 1 676 ? 14.152 -23.663 0.666 1.00 97.00 676 PRO A CA 1
ATOM 5082 C C . PRO A 1 676 ? 14.241 -22.505 1.669 1.00 97.00 676 PRO A C 1
ATOM 5084 O O . PRO A 1 676 ? 14.075 -22.728 2.863 1.00 97.00 676 PRO A O 1
ATOM 5087 N N . GLY A 1 677 ? 14.501 -21.271 1.220 1.00 95.75 677 GLY A N 1
ATOM 5088 C CA . GLY A 1 677 ? 14.796 -20.153 2.122 1.00 95.75 677 GLY A CA 1
ATOM 5089 C C . GLY A 1 677 ? 16.149 -20.357 2.808 1.00 95.75 677 GLY A C 1
ATOM 5090 O O . GLY A 1 677 ? 17.134 -20.653 2.134 1.00 95.75 677 GLY A O 1
ATOM 5091 N N . TYR A 1 678 ? 16.183 -20.231 4.135 1.00 94.94 678 TYR A N 1
ATOM 5092 C CA . TYR A 1 678 ? 17.367 -20.489 4.959 1.00 94.94 678 TYR A CA 1
ATOM 5093 C C . TYR A 1 678 ? 17.057 -21.442 6.125 1.00 94.94 678 TYR A C 1
ATOM 5095 O O . TYR A 1 678 ? 15.935 -21.484 6.634 1.00 94.94 678 TYR A O 1
ATOM 5103 N N . GLY A 1 679 ? 18.054 -22.209 6.568 1.00 91.88 679 GLY A N 1
ATOM 5104 C CA . GLY A 1 679 ? 17.863 -23.251 7.576 1.00 91.88 679 GLY A CA 1
ATOM 5105 C C . GLY A 1 679 ? 16.998 -24.418 7.077 1.00 91.88 679 GLY A C 1
ATOM 5106 O O . GLY A 1 679 ? 16.783 -24.600 5.879 1.00 91.88 679 GLY A O 1
ATOM 5107 N N . PHE A 1 680 ? 16.508 -25.236 8.014 1.00 94.69 680 PHE A N 1
ATOM 5108 C CA . PHE A 1 680 ? 15.768 -26.480 7.753 1.00 94.69 680 PHE A CA 1
ATOM 5109 C C . PHE A 1 680 ? 16.468 -27.417 6.751 1.00 94.69 680 PHE A C 1
ATOM 5111 O O . PHE A 1 680 ? 17.312 -28.215 7.152 1.00 94.69 680 PHE A O 1
ATOM 5118 N N . LEU A 1 681 ? 16.110 -27.339 5.467 1.00 95.50 681 LEU A N 1
ATOM 5119 C CA . LEU A 1 681 ? 16.612 -28.200 4.393 1.00 95.50 681 LEU A CA 1
ATOM 5120 C C . LEU A 1 681 ? 17.425 -27.447 3.324 1.00 95.50 681 LEU A C 1
ATOM 5122 O O . LEU A 1 681 ? 17.859 -28.074 2.360 1.00 95.50 681 LEU A O 1
ATOM 5126 N N . SER A 1 682 ? 17.669 -26.137 3.479 1.00 94.88 682 SER A N 1
ATOM 5127 C CA . SER A 1 682 ? 18.382 -25.322 2.476 1.00 94.88 682 SER A CA 1
ATOM 5128 C C . SER A 1 682 ? 19.796 -25.807 2.169 1.00 94.88 682 SER A C 1
ATOM 5130 O O . SER A 1 682 ? 20.244 -25.691 1.037 1.00 94.88 682 SER A O 1
ATOM 5132 N N . GLU A 1 683 ? 20.477 -26.387 3.158 1.00 92.62 683 GLU A N 1
ATOM 5133 C CA . GLU A 1 683 ? 21.865 -26.863 3.047 1.00 92.62 683 GLU A CA 1
ATOM 5134 C C . GLU A 1 683 ? 21.947 -28.396 3.159 1.00 92.62 683 GLU A C 1
ATOM 5136 O O . GLU A 1 683 ? 22.986 -28.977 3.464 1.00 92.62 683 GLU A O 1
ATOM 5141 N N . ASN A 1 684 ? 20.829 -29.083 2.907 1.00 94.81 684 ASN A N 1
ATOM 5142 C CA . ASN A 1 684 ? 20.771 -30.537 2.880 1.00 94.81 684 ASN A CA 1
ATOM 5143 C C . ASN A 1 684 ? 21.006 -31.035 1.443 1.00 94.81 684 ASN A C 1
ATOM 5145 O O . ASN A 1 684 ? 20.094 -31.057 0.613 1.00 94.81 684 ASN A O 1
ATOM 5149 N N . SER A 1 685 ? 22.238 -31.462 1.150 1.00 95.62 685 SER A N 1
ATOM 5150 C CA . SER A 1 685 ? 22.629 -31.949 -0.182 1.00 95.62 685 SER A CA 1
ATOM 5151 C C . SER A 1 685 ? 21.801 -33.153 -0.646 1.00 95.62 685 SER A C 1
ATOM 5153 O O . SER A 1 685 ? 21.474 -33.247 -1.829 1.00 95.62 685 SER A O 1
ATOM 5155 N N . ALA A 1 686 ? 21.393 -34.045 0.263 1.00 95.62 686 ALA A N 1
ATOM 5156 C CA . ALA A 1 686 ? 20.535 -35.178 -0.074 1.00 95.62 686 ALA A CA 1
ATOM 5157 C C . ALA A 1 686 ? 19.127 -34.720 -0.492 1.00 95.62 686 ALA A C 1
ATOM 5159 O O . ALA A 1 686 ? 18.605 -35.213 -1.489 1.00 95.62 686 ALA A O 1
ATOM 5160 N N . PHE A 1 687 ? 18.543 -33.734 0.197 1.00 96.44 687 PHE A N 1
ATOM 5161 C CA . PHE A 1 687 ? 17.260 -33.134 -0.185 1.00 96.44 687 PHE A CA 1
ATOM 5162 C C . PHE A 1 687 ? 17.345 -32.422 -1.542 1.00 96.44 687 PHE A C 1
ATOM 5164 O O . PHE A 1 687 ? 16.547 -32.716 -2.431 1.00 96.44 687 PHE A O 1
ATOM 5171 N N . ALA A 1 688 ? 18.346 -31.559 -1.747 1.00 96.56 688 ALA A N 1
ATOM 5172 C CA . ALA A 1 688 ? 18.559 -30.871 -3.022 1.00 96.56 688 ALA A CA 1
ATOM 5173 C C . ALA A 1 688 ? 18.763 -31.862 -4.189 1.00 96.56 688 ALA A C 1
ATOM 5175 O O . ALA A 1 688 ? 18.218 -31.677 -5.278 1.00 96.56 688 ALA A O 1
ATOM 5176 N N . LYS A 1 689 ? 19.482 -32.968 -3.951 1.00 97.25 689 LYS A N 1
ATOM 5177 C CA . LYS A 1 689 ? 19.652 -34.066 -4.914 1.00 97.25 689 LYS A CA 1
ATOM 5178 C C . LYS A 1 689 ? 18.331 -34.780 -5.214 1.00 97.25 689 LYS A C 1
ATOM 5180 O O . LYS A 1 689 ? 18.006 -34.958 -6.386 1.00 97.25 689 LYS A O 1
ATOM 5185 N N . ARG A 1 690 ? 17.550 -35.133 -4.185 1.00 97.12 690 ARG A N 1
ATOM 5186 C CA . ARG A 1 690 ? 16.228 -35.769 -4.330 1.00 97.12 690 ARG A CA 1
ATOM 5187 C C . ARG A 1 690 ? 15.242 -34.882 -5.094 1.00 97.12 690 ARG A C 1
ATOM 5189 O O . ARG A 1 690 ? 14.503 -35.403 -5.918 1.00 97.12 690 ARG A O 1
ATOM 5196 N N . CYS A 1 691 ? 15.274 -33.559 -4.905 1.00 95.88 691 CYS A N 1
ATOM 5197 C CA . CYS A 1 691 ? 14.468 -32.619 -5.696 1.00 95.88 691 CYS A CA 1
ATOM 5198 C C . CYS A 1 691 ? 14.739 -32.778 -7.201 1.00 95.88 691 CYS A C 1
ATOM 5200 O O . CYS A 1 691 ? 13.807 -32.998 -7.974 1.00 95.88 691 CYS A O 1
ATOM 5202 N N . VAL A 1 692 ? 16.016 -32.753 -7.600 1.00 93.25 692 VAL A N 1
ATOM 5203 C CA . VAL A 1 692 ? 16.437 -32.894 -9.005 1.00 93.25 692 VAL A CA 1
ATOM 5204 C C . VAL A 1 692 ? 16.123 -34.290 -9.560 1.00 93.25 692 VAL A C 1
ATOM 5206 O O . VAL A 1 692 ? 15.661 -34.404 -10.693 1.00 93.25 692 VAL A O 1
ATOM 5209 N N . GLU A 1 693 ? 16.317 -35.353 -8.772 1.00 95.69 693 GLU A N 1
ATOM 5210 C CA . GLU A 1 693 ? 15.951 -36.731 -9.153 1.00 95.69 693 GLU A CA 1
ATOM 5211 C C . GLU A 1 693 ? 14.439 -36.911 -9.380 1.00 95.69 693 GLU A C 1
ATOM 5213 O O . GLU A 1 693 ? 14.029 -37.716 -10.213 1.00 95.69 693 GLU A O 1
ATOM 5218 N N . GLU A 1 694 ? 13.610 -36.150 -8.665 1.00 95.94 694 GLU A N 1
ATOM 5219 C CA . GLU A 1 694 ? 12.145 -36.196 -8.741 1.00 95.94 694 GLU A CA 1
ATOM 5220 C C . GLU A 1 694 ? 11.548 -35.202 -9.756 1.00 95.94 694 GLU A C 1
ATOM 5222 O O . GLU A 1 694 ? 10.324 -35.162 -9.921 1.00 95.94 694 GLU A O 1
ATOM 5227 N N . GLY A 1 695 ? 12.402 -34.444 -10.459 1.00 93.88 695 GLY A N 1
ATOM 5228 C CA . GLY A 1 695 ? 12.035 -33.507 -11.526 1.00 93.88 695 GLY A CA 1
ATOM 5229 C C . GLY A 1 695 ? 11.698 -32.082 -11.072 1.00 93.88 695 GLY A C 1
ATOM 5230 O O . GLY A 1 695 ? 11.135 -31.328 -11.861 1.00 93.88 695 GLY A O 1
ATOM 5231 N N . LEU A 1 696 ? 12.017 -31.712 -9.828 1.00 96.06 696 LEU A N 1
ATOM 5232 C CA . LEU A 1 696 ? 11.757 -30.386 -9.258 1.00 96.06 696 LEU A CA 1
ATOM 5233 C C . LEU A 1 696 ? 13.001 -29.491 -9.335 1.00 96.06 696 LEU A C 1
ATOM 5235 O O . LEU A 1 696 ? 14.106 -29.907 -8.981 1.00 96.06 696 LEU A O 1
ATOM 5239 N N . VAL A 1 697 ? 12.814 -28.229 -9.726 1.00 96.38 697 VAL A N 1
ATOM 5240 C CA . VAL A 1 697 ? 13.881 -27.218 -9.710 1.00 96.38 697 VAL A CA 1
ATOM 5241 C C . VAL A 1 697 ? 14.141 -26.777 -8.268 1.00 96.38 697 VAL A C 1
ATOM 5243 O O . VAL A 1 697 ? 13.330 -26.077 -7.664 1.00 96.38 697 VAL A O 1
ATOM 5246 N N . PHE A 1 698 ? 15.278 -27.173 -7.700 1.00 96.94 698 PHE A N 1
ATOM 5247 C CA . PHE A 1 698 ? 15.745 -26.649 -6.416 1.00 96.94 698 PHE A CA 1
ATOM 5248 C C . PHE A 1 698 ? 16.276 -25.222 -6.616 1.00 96.94 698 PHE A C 1
ATOM 5250 O O . PHE A 1 698 ? 17.243 -25.025 -7.346 1.00 96.94 698 PHE A O 1
ATOM 5257 N N . ILE A 1 699 ? 15.638 -24.224 -5.999 1.00 96.81 699 ILE A N 1
ATOM 5258 C CA . ILE A 1 699 ? 16.031 -22.814 -6.124 1.00 96.81 699 ILE A CA 1
ATOM 5259 C C . ILE A 1 699 ? 17.131 -22.508 -5.097 1.00 96.81 699 ILE A C 1
ATOM 5261 O O . ILE A 1 699 ? 16.882 -22.006 -4.001 1.00 96.81 699 ILE A O 1
ATOM 5265 N N . GLY A 1 700 ? 18.359 -22.860 -5.464 1.00 94.31 700 GLY A N 1
ATOM 5266 C CA . GLY A 1 700 ? 19.570 -22.753 -4.654 1.00 94.31 700 GLY A CA 1
ATOM 5267 C C . GLY A 1 700 ? 20.754 -23.414 -5.373 1.00 94.31 700 GLY A C 1
ATOM 5268 O O . GLY A 1 700 ? 20.600 -23.838 -6.520 1.00 94.31 700 GLY A O 1
ATOM 5269 N N . PRO A 1 701 ? 21.925 -23.532 -4.730 1.00 95.50 701 PRO A N 1
ATOM 5270 C CA . PRO A 1 701 ? 23.096 -24.139 -5.355 1.00 95.50 701 PRO A CA 1
ATOM 5271 C C . PRO A 1 701 ? 22.912 -25.631 -5.666 1.00 95.50 701 PRO A C 1
ATOM 5273 O O . PRO A 1 701 ? 22.133 -26.326 -5.003 1.00 95.50 701 PRO A O 1
ATOM 5276 N N . PRO A 1 702 ? 23.678 -26.178 -6.630 1.00 95.38 702 PRO A N 1
ATOM 5277 C CA . PRO A 1 702 ? 23.644 -27.599 -6.930 1.00 95.38 702 PRO A CA 1
ATOM 5278 C C . PRO A 1 702 ? 24.087 -28.410 -5.711 1.00 95.38 702 PRO A C 1
ATOM 5280 O O . PRO A 1 702 ? 25.051 -28.067 -5.025 1.00 95.38 702 PRO A O 1
ATOM 5283 N N . TRP A 1 703 ? 23.446 -29.561 -5.493 1.00 96.19 703 TRP A N 1
ATOM 5284 C CA . TRP A 1 703 ? 23.703 -30.435 -4.340 1.00 96.19 703 TRP A CA 1
ATOM 5285 C C . TRP A 1 703 ? 25.180 -30.819 -4.139 1.00 96.19 703 TRP A C 1
ATOM 5287 O O . TRP A 1 703 ? 25.592 -31.096 -3.016 1.00 96.19 703 TRP A O 1
ATOM 5297 N N . LYS A 1 704 ? 25.987 -30.804 -5.209 1.00 95.44 704 LYS A N 1
ATOM 5298 C CA . LYS A 1 704 ? 27.439 -31.033 -5.167 1.00 95.44 704 LYS A CA 1
ATOM 5299 C C . LYS A 1 704 ? 28.213 -29.902 -4.486 1.00 95.44 704 LYS A C 1
ATOM 5301 O O . LYS A 1 704 ? 29.174 -30.193 -3.786 1.00 95.44 704 LYS A O 1
ATOM 5306 N N . ALA A 1 705 ? 27.811 -28.644 -4.675 1.00 94.75 705 ALA A N 1
ATOM 5307 C CA . ALA A 1 705 ? 28.424 -27.500 -4.000 1.00 94.75 705 ALA A CA 1
ATOM 5308 C C . ALA A 1 705 ? 28.075 -27.515 -2.502 1.00 94.75 705 ALA A C 1
ATOM 5310 O O . ALA A 1 705 ? 28.960 -27.355 -1.665 1.00 94.75 705 ALA A O 1
ATOM 5311 N N . ILE A 1 706 ? 26.817 -27.839 -2.170 1.00 94.94 706 ILE A N 1
ATOM 5312 C CA . ILE A 1 706 ? 26.360 -28.081 -0.790 1.00 94.94 706 ILE A CA 1
ATOM 5313 C C . ILE A 1 706 ? 27.195 -29.199 -0.130 1.00 94.94 706 ILE A C 1
ATOM 5315 O O . ILE A 1 706 ? 27.754 -29.016 0.948 1.00 94.94 706 ILE A O 1
ATOM 5319 N N . GLU A 1 707 ? 27.355 -30.347 -0.800 1.00 93.00 707 GLU A N 1
ATOM 5320 C CA . GLU A 1 707 ? 28.171 -31.475 -0.314 1.00 93.00 707 GLU A CA 1
ATOM 5321 C C . GLU A 1 707 ? 29.675 -31.146 -0.210 1.00 93.00 707 GLU A C 1
ATOM 5323 O O . GLU A 1 707 ? 30.375 -31.679 0.655 1.00 93.00 707 GLU A O 1
ATOM 5328 N N . ALA A 1 708 ? 30.197 -30.286 -1.089 1.00 91.50 708 ALA A N 1
ATOM 5329 C CA . ALA A 1 708 ? 31.591 -29.860 -1.056 1.00 91.50 708 ALA A CA 1
ATOM 5330 C C . ALA A 1 708 ? 31.884 -28.935 0.133 1.00 91.50 708 ALA A C 1
ATOM 5332 O O . ALA A 1 708 ? 32.917 -29.101 0.781 1.00 91.50 708 ALA A O 1
ATOM 5333 N N . MET A 1 709 ? 30.982 -27.992 0.428 1.00 90.62 709 MET A N 1
ATOM 5334 C CA . MET A 1 709 ? 31.157 -26.998 1.495 1.00 90.62 709 MET A CA 1
ATOM 5335 C C . MET A 1 709 ? 30.771 -27.513 2.883 1.00 90.62 709 MET A C 1
ATOM 5337 O O . MET A 1 709 ? 31.424 -27.152 3.859 1.00 90.62 709 MET A O 1
ATOM 5341 N N . GLY A 1 710 ? 29.808 -28.437 2.980 1.00 82.81 710 GLY A N 1
ATOM 5342 C CA . GLY A 1 710 ? 29.393 -29.059 4.244 1.00 82.81 710 GLY A CA 1
ATOM 5343 C C . GLY A 1 710 ? 30.442 -29.952 4.933 1.00 82.81 710 GLY A C 1
ATOM 5344 O O . GLY A 1 710 ? 30.159 -30.520 5.986 1.00 82.81 710 GLY A O 1
ATOM 5345 N N . ASN A 1 711 ? 31.649 -30.103 4.373 1.00 80.06 711 ASN A N 1
ATOM 5346 C CA . ASN A 1 711 ? 32.766 -30.816 4.996 1.00 80.06 711 ASN A CA 1
ATOM 5347 C C . ASN A 1 711 ? 33.979 -29.884 5.148 1.00 80.06 711 ASN A C 1
ATOM 5349 O O . ASN A 1 711 ? 34.565 -29.461 4.156 1.00 80.06 711 ASN A O 1
ATOM 5353 N N . LYS A 1 712 ? 34.392 -29.626 6.396 1.00 76.19 712 LYS A N 1
ATOM 5354 C CA . LYS A 1 712 ? 35.420 -28.629 6.749 1.00 76.19 712 LYS A CA 1
ATOM 5355 C C . LYS A 1 712 ? 36.846 -28.938 6.268 1.00 76.19 712 LYS A C 1
ATOM 5357 O O . LYS A 1 712 ? 37.633 -28.007 6.138 1.00 76.19 712 LYS A O 1
ATOM 5362 N N . SER A 1 713 ? 37.193 -30.200 5.993 1.00 76.31 713 SER A N 1
ATOM 5363 C CA . SER A 1 713 ? 38.487 -30.529 5.362 1.00 76.31 713 SER A CA 1
ATOM 5364 C C . SER A 1 713 ? 38.406 -30.254 3.864 1.00 76.31 713 SER A C 1
ATOM 5366 O O . SER A 1 713 ? 39.170 -29.457 3.325 1.00 76.31 713 SER A O 1
ATOM 5368 N N . ARG A 1 714 ? 37.387 -30.830 3.212 1.00 82.62 714 ARG A N 1
ATOM 5369 C CA . ARG A 1 714 ? 37.160 -30.716 1.767 1.00 82.62 714 ARG A CA 1
ATOM 5370 C C . ARG A 1 714 ? 36.967 -29.267 1.319 1.00 82.62 714 ARG A C 1
ATOM 5372 O O . ARG A 1 714 ? 37.478 -28.895 0.267 1.00 82.62 714 ARG A O 1
ATOM 5379 N N . SER A 1 715 ? 36.261 -28.448 2.099 1.00 87.06 715 SER A N 1
ATOM 5380 C CA . SER A 1 715 ? 36.069 -27.033 1.782 1.00 87.06 715 SER A CA 1
ATOM 5381 C C . SER A 1 715 ? 37.392 -26.271 1.813 1.00 87.06 715 SER A C 1
ATOM 5383 O O . SER A 1 715 ? 37.723 -25.618 0.828 1.00 87.06 715 SER A O 1
ATOM 5385 N N . LYS A 1 716 ? 38.207 -26.434 2.862 1.00 84.38 716 LYS A N 1
ATOM 5386 C CA . LYS A 1 716 ? 39.544 -25.826 2.946 1.00 84.38 716 LYS A CA 1
ATOM 5387 C C . LYS A 1 716 ? 40.494 -26.318 1.855 1.00 84.38 716 LYS A C 1
ATOM 5389 O O . LYS A 1 716 ? 41.198 -25.504 1.270 1.00 84.38 716 LYS A O 1
ATOM 5394 N N . GLU A 1 717 ? 40.490 -27.612 1.534 1.00 86.50 717 GLU A N 1
ATOM 5395 C CA . GLU A 1 717 ? 41.269 -28.172 0.418 1.00 86.50 717 GLU A CA 1
ATOM 5396 C C . GLU A 1 717 ? 40.920 -27.483 -0.915 1.00 86.50 717 GLU A C 1
ATOM 5398 O O . GLU A 1 717 ? 41.819 -27.113 -1.672 1.00 86.50 717 GLU A O 1
ATOM 5403 N N . ILE A 1 718 ? 39.628 -27.239 -1.172 1.00 92.69 718 ILE A N 1
ATOM 5404 C CA . ILE A 1 718 ? 39.153 -26.509 -2.358 1.00 92.69 718 ILE A CA 1
ATOM 5405 C C . ILE A 1 718 ? 39.547 -25.025 -2.297 1.00 92.69 718 ILE A C 1
ATOM 5407 O O . ILE A 1 718 ? 40.037 -24.495 -3.291 1.00 92.69 718 ILE A O 1
ATOM 5411 N N . MET A 1 719 ? 39.383 -24.353 -1.153 1.00 94.44 719 MET A N 1
ATOM 5412 C CA . MET A 1 719 ? 39.691 -22.922 -1.009 1.00 94.44 719 MET A CA 1
ATOM 5413 C C . MET A 1 719 ? 41.187 -22.619 -1.140 1.00 94.44 719 MET A C 1
ATOM 5415 O O . MET A 1 719 ? 41.564 -21.690 -1.855 1.00 94.44 719 MET A O 1
ATOM 5419 N N . ILE A 1 720 ? 42.049 -23.450 -0.551 1.00 91.00 720 ILE A N 1
ATOM 5420 C CA . ILE A 1 720 ? 43.506 -23.350 -0.714 1.00 91.00 720 ILE A CA 1
ATOM 5421 C C . ILE A 1 720 ? 43.889 -23.558 -2.189 1.00 91.00 720 ILE A C 1
ATOM 5423 O O . ILE A 1 720 ? 44.684 -22.790 -2.729 1.00 91.00 720 ILE A O 1
ATOM 5427 N N . ALA A 1 721 ? 43.285 -24.538 -2.874 1.00 92.00 721 ALA A N 1
ATOM 5428 C CA . ALA A 1 721 ? 43.499 -24.753 -4.308 1.00 92.00 721 ALA A CA 1
ATOM 5429 C C . ALA A 1 721 ? 42.957 -23.606 -5.190 1.00 92.00 721 ALA A C 1
ATOM 5431 O O . ALA A 1 721 ? 43.473 -23.385 -6.285 1.00 92.00 721 ALA A O 1
ATOM 5432 N N . ALA A 1 722 ? 41.957 -22.861 -4.711 1.00 93.81 722 ALA A N 1
ATOM 5433 C CA . ALA A 1 722 ? 41.385 -21.681 -5.360 1.00 93.81 722 ALA A CA 1
ATOM 5434 C C . ALA A 1 722 ? 42.140 -20.367 -5.061 1.00 93.81 722 ALA A C 1
ATOM 5436 O O . ALA A 1 722 ? 41.747 -19.316 -5.563 1.00 93.81 722 ALA A O 1
ATOM 5437 N N . GLY A 1 723 ? 43.205 -20.393 -4.248 1.00 93.69 723 GLY A N 1
ATOM 5438 C CA . GLY A 1 723 ? 43.950 -19.186 -3.864 1.00 93.69 723 GLY A CA 1
ATOM 5439 C C . GLY A 1 723 ? 43.204 -18.271 -2.882 1.00 93.69 723 GLY A C 1
ATOM 5440 O O . GLY A 1 723 ? 43.476 -17.067 -2.832 1.00 93.69 723 GLY A O 1
ATOM 5441 N N . VAL A 1 724 ? 42.264 -18.837 -2.118 1.00 95.75 724 VAL A N 1
ATOM 5442 C CA . VAL A 1 724 ? 41.505 -18.171 -1.052 1.00 95.75 724 VAL A CA 1
ATOM 5443 C C . VAL A 1 724 ? 42.216 -18.416 0.289 1.00 95.75 724 VAL A C 1
ATOM 5445 O O . VAL A 1 724 ? 42.461 -19.577 0.640 1.00 95.75 724 VAL A O 1
ATOM 5448 N N . PRO A 1 725 ? 42.573 -17.365 1.056 1.00 92.62 725 PRO A N 1
ATOM 5449 C CA . PRO A 1 725 ? 43.296 -17.524 2.315 1.00 92.62 725 PRO A CA 1
ATOM 5450 C C . PRO A 1 725 ? 42.445 -18.292 3.330 1.00 92.62 725 PRO A C 1
ATOM 5452 O O . PRO A 1 725 ? 41.263 -18.012 3.501 1.00 92.62 725 PRO A O 1
ATOM 5455 N N . CYS A 1 726 ? 43.046 -19.259 4.020 1.00 91.00 726 CYS A N 1
ATOM 5456 C CA . CYS A 1 726 ? 42.412 -20.057 5.074 1.00 91.00 726 CYS A CA 1
ATOM 5457 C C . CYS A 1 726 ? 43.204 -19.897 6.376 1.00 91.00 726 CYS A C 1
ATOM 5459 O O . CYS A 1 726 ? 44.421 -19.718 6.323 1.00 91.00 726 CYS A O 1
ATOM 5461 N N . ILE A 1 727 ? 42.535 -19.984 7.534 1.00 88.12 727 ILE A N 1
ATOM 5462 C CA . ILE A 1 727 ? 43.183 -19.782 8.844 1.00 88.12 727 ILE A CA 1
ATOM 5463 C C . ILE A 1 727 ? 44.362 -20.766 8.988 1.00 88.12 727 ILE A C 1
ATOM 5465 O O . ILE A 1 727 ? 44.130 -21.975 8.861 1.00 88.12 727 ILE A O 1
ATOM 5469 N N . PRO A 1 728 ? 45.596 -20.298 9.278 1.00 85.12 728 PRO A N 1
ATOM 5470 C CA . PRO A 1 728 ? 46.750 -21.169 9.480 1.00 85.12 728 PRO A CA 1
ATOM 5471 C C . PRO A 1 728 ? 46.475 -22.218 10.561 1.00 85.12 728 PRO A C 1
ATOM 5473 O O . PRO A 1 728 ? 46.072 -21.883 11.676 1.00 85.12 728 PRO A O 1
ATOM 5476 N N . GLY A 1 729 ? 46.670 -23.496 10.239 1.00 86.56 729 GLY A N 1
ATOM 5477 C CA . GLY A 1 729 ? 46.247 -24.580 11.117 1.00 86.56 729 GLY A CA 1
ATOM 5478 C C . GLY A 1 729 ? 46.735 -25.966 10.709 1.00 86.56 729 GLY A C 1
ATOM 5479 O O . GLY A 1 729 ? 47.153 -26.196 9.575 1.00 86.56 729 GLY A O 1
ATOM 5480 N N . TYR A 1 730 ? 46.655 -26.902 11.654 1.00 86.38 730 TYR A N 1
ATOM 5481 C CA . TYR A 1 730 ? 46.881 -28.322 11.429 1.00 86.38 730 TYR A CA 1
ATOM 5482 C C . TYR A 1 730 ? 45.555 -29.069 11.289 1.00 86.38 730 TYR A C 1
ATOM 5484 O O . TYR A 1 730 ? 44.698 -29.024 12.179 1.00 86.38 730 TYR A O 1
ATOM 5492 N N . HIS A 1 731 ? 45.399 -29.769 10.164 1.00 81.88 731 HIS A N 1
ATOM 5493 C CA . HIS A 1 731 ? 44.188 -30.515 9.793 1.00 81.88 731 HIS A CA 1
ATOM 5494 C C . HIS A 1 731 ? 44.492 -31.957 9.348 1.00 81.88 731 HIS A C 1
ATOM 5496 O O . HIS A 1 731 ? 43.692 -32.597 8.672 1.00 81.88 731 HIS A O 1
ATOM 5502 N N . GLY A 1 732 ? 45.684 -32.463 9.671 1.00 78.62 732 GLY A N 1
ATOM 5503 C CA . GLY A 1 732 ? 46.100 -33.808 9.287 1.00 78.62 732 GLY A CA 1
ATOM 5504 C C . GLY A 1 732 ? 45.589 -34.900 10.233 1.00 78.62 732 GLY A C 1
ATOM 5505 O O . GLY A 1 732 ? 45.037 -34.652 11.303 1.00 78.62 732 GLY A O 1
ATOM 5506 N N . LYS A 1 733 ? 45.818 -36.153 9.833 1.00 82.00 733 LYS A N 1
ATOM 5507 C CA . LYS A 1 733 ? 45.312 -37.346 10.534 1.00 82.00 733 LYS A CA 1
ATOM 5508 C C . LYS A 1 733 ? 46.121 -37.757 11.772 1.00 82.00 733 LYS A C 1
ATOM 5510 O O . LYS A 1 733 ? 45.795 -38.771 12.380 1.00 82.00 733 LYS A O 1
ATOM 5515 N N . ASN A 1 734 ? 47.185 -37.035 12.138 1.00 87.75 734 ASN A N 1
ATOM 5516 C CA . ASN A 1 734 ? 47.942 -37.353 13.347 1.00 87.75 734 ASN A CA 1
ATOM 5517 C C . ASN A 1 734 ? 47.323 -36.640 14.556 1.00 87.75 734 ASN A C 1
ATOM 5519 O O . ASN A 1 734 ? 47.430 -35.426 14.690 1.00 87.75 734 ASN A O 1
ATOM 5523 N N . GLN A 1 735 ? 46.669 -37.417 15.417 1.00 89.56 735 GLN A N 1
ATOM 5524 C CA . GLN A 1 735 ? 45.879 -36.935 16.555 1.00 89.56 735 GLN A CA 1
ATOM 5525 C C . GLN A 1 735 ? 46.588 -37.102 17.912 1.00 89.56 735 GLN A C 1
ATOM 5527 O O . GLN A 1 735 ? 45.953 -36.971 18.966 1.00 89.56 735 GLN A O 1
ATOM 5532 N N . ASP A 1 736 ? 47.893 -37.395 17.879 1.00 91.38 736 ASP A N 1
ATOM 5533 C CA . ASP A 1 736 ? 48.768 -37.459 19.050 1.00 91.38 736 ASP A CA 1
ATOM 5534 C C . ASP A 1 736 ? 48.884 -36.083 19.752 1.00 91.38 736 ASP A C 1
ATOM 5536 O O . ASP A 1 736 ? 49.164 -35.085 19.081 1.00 91.38 736 ASP A O 1
ATOM 5540 N N . PRO A 1 737 ? 48.689 -35.992 21.084 1.00 91.19 737 PRO A N 1
ATOM 5541 C CA . PRO A 1 737 ? 48.691 -34.713 21.797 1.00 91.19 737 PRO A CA 1
ATOM 5542 C C . PRO A 1 737 ? 49.999 -33.913 21.730 1.00 91.19 737 PRO A C 1
ATOM 5544 O O . PRO A 1 737 ? 49.941 -32.688 21.627 1.00 91.19 737 PRO A O 1
ATOM 5547 N N . GLU A 1 738 ? 51.165 -34.566 21.771 1.00 91.12 738 GLU A N 1
ATOM 5548 C CA . GLU A 1 738 ? 52.461 -33.871 21.715 1.00 91.12 738 GLU A CA 1
ATOM 5549 C C . GLU A 1 738 ? 52.776 -33.434 20.280 1.00 91.12 738 GLU A C 1
ATOM 5551 O O . GLU A 1 738 ? 53.316 -32.351 20.060 1.00 91.12 738 GLU A O 1
ATOM 5556 N N . TYR A 1 739 ? 52.364 -34.212 19.279 1.00 92.19 739 TYR A N 1
ATOM 5557 C CA . TYR A 1 739 ? 52.431 -33.780 17.887 1.00 92.19 739 TYR A CA 1
ATOM 5558 C C . TYR A 1 739 ? 51.526 -32.563 17.618 1.00 92.19 739 TYR A C 1
ATOM 5560 O O . TYR A 1 739 ? 51.975 -31.584 17.022 1.00 92.19 739 TYR A O 1
ATOM 5568 N N . LEU A 1 740 ? 50.283 -32.563 18.114 1.00 91.69 740 LEU A N 1
ATOM 5569 C CA . LEU A 1 740 ? 49.384 -31.404 18.016 1.00 91.69 740 LEU A CA 1
ATOM 5570 C C . LEU A 1 740 ? 49.943 -30.173 18.757 1.00 91.69 740 LEU A C 1
ATOM 5572 O O . LEU A 1 740 ? 49.780 -29.045 18.286 1.00 91.69 740 LEU A O 1
ATOM 5576 N N . LEU A 1 741 ? 50.664 -30.370 19.866 1.00 91.94 741 LEU A N 1
ATOM 5577 C CA . LEU A 1 741 ? 51.404 -29.310 20.557 1.00 91.94 741 LEU A CA 1
ATOM 5578 C C . LEU A 1 741 ? 52.584 -28.788 19.715 1.00 91.94 741 LEU A C 1
ATOM 5580 O O . LEU A 1 741 ? 52.773 -27.578 19.600 1.00 91.94 741 LEU A O 1
ATOM 5584 N N . GLN A 1 742 ? 53.344 -29.663 19.052 1.00 91.56 742 GLN A N 1
ATOM 5585 C CA . GLN A 1 742 ? 54.419 -29.265 18.134 1.00 91.56 742 GLN A CA 1
ATOM 5586 C C . GLN A 1 742 ? 53.910 -28.491 16.913 1.00 91.56 742 GLN A C 1
ATOM 5588 O O . GLN A 1 742 ? 54.561 -27.536 16.496 1.00 91.56 742 GLN A O 1
ATOM 5593 N N . GLU A 1 743 ? 52.753 -28.842 16.350 1.00 92.25 743 GLU A N 1
ATOM 5594 C CA . GLU A 1 743 ? 52.127 -28.034 15.295 1.00 92.25 743 GLU A CA 1
ATOM 5595 C C . GLU A 1 743 ? 51.599 -26.696 15.849 1.00 92.25 743 GLU A C 1
ATOM 5597 O O . GLU A 1 743 ? 51.782 -25.658 15.213 1.00 92.25 743 GLU A O 1
ATOM 5602 N N . SER A 1 744 ? 51.067 -26.669 17.078 1.00 91.50 744 SER A N 1
ATOM 5603 C CA . SER A 1 744 ? 50.679 -25.422 17.767 1.00 91.50 744 SER A CA 1
ATOM 5604 C C . SER A 1 744 ? 51.861 -24.467 17.962 1.00 91.50 744 SER A C 1
ATOM 5606 O O . SER A 1 744 ? 51.725 -23.267 17.726 1.00 91.50 744 SER A O 1
ATOM 5608 N N . ARG A 1 745 ? 53.051 -24.989 18.299 1.00 91.62 745 ARG A N 1
ATOM 5609 C CA . ARG A 1 745 ? 54.303 -24.211 18.367 1.00 91.62 745 ARG A CA 1
ATOM 5610 C C . ARG A 1 745 ? 54.688 -23.582 17.018 1.00 91.62 745 ARG A C 1
ATOM 5612 O O . ARG A 1 745 ? 55.262 -22.498 17.015 1.00 91.62 745 ARG A O 1
ATOM 5619 N N . LYS A 1 746 ? 54.366 -24.220 15.882 1.00 91.69 746 LYS A N 1
ATOM 5620 C CA . LYS A 1 746 ? 54.624 -23.679 14.527 1.00 91.69 746 LYS A CA 1
ATOM 5621 C C . LYS A 1 746 ? 53.593 -22.637 14.092 1.00 91.69 746 LYS A C 1
ATOM 5623 O O . LYS A 1 746 ? 53.961 -21.674 13.431 1.00 91.69 746 LYS A O 1
ATOM 5628 N N . ILE A 1 747 ? 52.323 -22.835 14.450 1.00 91.00 747 ILE A N 1
ATOM 5629 C CA . ILE A 1 747 ? 51.227 -21.875 14.212 1.00 91.00 747 ILE A CA 1
ATOM 5630 C C . ILE A 1 747 ? 51.415 -20.619 15.085 1.00 91.00 747 ILE A C 1
ATOM 5632 O O . ILE A 1 747 ? 51.079 -19.507 14.680 1.00 91.00 747 ILE A O 1
ATOM 5636 N N . GLY A 1 748 ? 51.987 -20.803 16.278 1.00 89.56 748 GLY A N 1
ATOM 5637 C CA . GLY A 1 748 ? 52.236 -19.763 17.264 1.00 89.56 748 GLY A CA 1
ATOM 5638 C C . GLY A 1 748 ? 50.987 -19.447 18.083 1.00 89.56 748 GLY A C 1
ATOM 5639 O O . GLY A 1 748 ? 49.920 -19.151 17.544 1.00 89.56 748 GLY A O 1
ATOM 5640 N N . PHE A 1 749 ? 51.126 -19.454 19.406 1.00 88.50 749 PHE A N 1
ATOM 5641 C CA . PHE A 1 749 ? 50.049 -19.095 20.329 1.00 88.50 749 PHE A CA 1
ATOM 5642 C C . PHE A 1 749 ? 49.602 -17.620 20.150 1.00 88.50 749 PHE A C 1
ATOM 5644 O O . PHE A 1 749 ? 50.379 -16.804 19.641 1.00 88.50 749 PHE A O 1
ATOM 5651 N N . PRO A 1 750 ? 48.353 -17.256 20.498 1.00 92.38 750 PRO A N 1
ATOM 5652 C CA . PRO A 1 750 ? 47.263 -18.141 20.913 1.00 92.38 750 PRO A CA 1
ATOM 5653 C C . PRO A 1 750 ? 46.753 -19.027 19.757 1.00 92.38 750 PRO A C 1
ATOM 5655 O O . PRO A 1 750 ? 46.808 -18.644 18.586 1.00 92.38 750 PRO A O 1
ATOM 5658 N N . VAL A 1 751 ? 46.242 -20.214 20.092 1.00 92.44 751 VAL A N 1
ATOM 5659 C CA . VAL A 1 751 ? 45.635 -21.171 19.145 1.00 92.44 751 VAL A CA 1
ATOM 5660 C C . VAL A 1 751 ? 44.250 -21.608 19.619 1.00 92.44 751 VAL A C 1
ATOM 5662 O O . VAL A 1 751 ? 43.961 -21.603 20.815 1.00 92.44 751 VAL A O 1
ATOM 5665 N N . MET A 1 752 ? 43.386 -22.016 18.690 1.00 90.38 752 MET A N 1
ATOM 5666 C CA . MET A 1 752 ? 42.112 -22.662 18.994 1.00 90.38 752 MET A CA 1
ATOM 5667 C C . MET A 1 752 ? 42.145 -24.132 18.568 1.00 90.38 752 MET A C 1
ATOM 5669 O O . MET A 1 752 ? 42.428 -24.452 17.416 1.00 90.38 752 MET A O 1
ATOM 5673 N N . VAL A 1 753 ? 41.804 -25.021 19.498 1.00 89.12 753 VAL A N 1
ATOM 5674 C CA . VAL A 1 753 ? 41.504 -26.432 19.233 1.00 89.12 753 VAL A CA 1
ATOM 5675 C C . VAL A 1 753 ? 40.014 -26.552 18.909 1.00 89.12 753 VAL A C 1
ATOM 5677 O O . VAL A 1 753 ? 39.194 -25.980 19.631 1.00 89.12 753 VAL A O 1
ATOM 5680 N N . LYS A 1 754 ? 39.652 -27.282 17.848 1.00 85.50 754 LYS A N 1
ATOM 5681 C CA . LYS A 1 754 ? 38.262 -27.490 17.393 1.00 85.50 754 LYS A CA 1
ATOM 5682 C C . LYS A 1 754 ? 38.019 -28.952 17.008 1.00 85.50 754 LYS A C 1
ATOM 5684 O O . LYS A 1 754 ? 38.825 -29.522 16.282 1.00 85.50 754 LYS A O 1
ATOM 5689 N N . ALA A 1 755 ? 36.896 -29.548 17.405 1.00 82.62 755 ALA A N 1
ATOM 5690 C CA . ALA A 1 755 ? 36.502 -30.880 16.928 1.00 82.62 755 ALA A CA 1
ATOM 5691 C C . ALA A 1 755 ? 36.170 -30.890 15.418 1.00 82.62 755 ALA A C 1
ATOM 5693 O O . ALA A 1 755 ? 35.449 -30.009 14.945 1.00 82.62 755 ALA A O 1
ATOM 5694 N N . VAL A 1 756 ? 36.625 -31.907 14.669 1.00 75.81 756 VAL A N 1
ATOM 5695 C CA . VAL A 1 756 ? 36.436 -32.014 13.201 1.00 75.81 756 VAL A CA 1
ATOM 5696 C C . VAL A 1 756 ? 34.959 -31.980 12.796 1.00 75.81 756 VAL A C 1
ATOM 5698 O O . VAL A 1 756 ? 34.578 -31.234 11.893 1.00 75.81 756 VAL A O 1
ATOM 5701 N N . LYS A 1 757 ? 34.112 -32.757 13.482 1.00 68.94 757 LYS A N 1
ATOM 5702 C CA . LYS A 1 757 ? 32.654 -32.807 13.254 1.00 68.94 757 LYS A CA 1
ATOM 5703 C C . LYS A 1 757 ? 31.872 -31.725 14.025 1.00 68.94 757 LYS A C 1
ATOM 5705 O O . LYS A 1 757 ? 30.645 -31.773 14.066 1.00 68.94 757 LYS A O 1
ATOM 5710 N N . GLY A 1 758 ? 32.561 -30.761 14.643 1.00 61.12 758 GLY A N 1
ATOM 5711 C CA . GLY A 1 758 ? 31.965 -29.738 15.503 1.00 61.12 758 GLY A CA 1
ATOM 5712 C C . GLY A 1 758 ? 31.354 -28.540 14.763 1.00 61.12 758 GLY A C 1
ATOM 5713 O O . GLY A 1 758 ? 31.910 -28.011 13.793 1.00 61.12 758 GLY A O 1
ATOM 5714 N N . GLY A 1 759 ? 30.218 -28.060 15.277 1.00 54.19 759 GLY A N 1
ATOM 5715 C CA . GLY A 1 759 ? 29.518 -26.855 14.821 1.00 54.19 759 GLY A CA 1
ATOM 5716 C C . GLY A 1 759 ? 28.910 -26.067 15.988 1.00 54.19 759 GLY A C 1
ATOM 5717 O O . GLY A 1 759 ? 28.769 -26.592 17.093 1.00 54.19 759 GLY A O 1
ATOM 5718 N N . GLY A 1 760 ? 28.568 -24.794 15.755 1.00 55.59 760 GLY A N 1
ATOM 5719 C CA . GLY A 1 760 ? 27.923 -23.936 16.762 1.00 55.59 760 GLY A CA 1
ATOM 5720 C C . GLY A 1 760 ? 28.764 -23.681 18.021 1.00 55.59 760 GLY A C 1
ATOM 5721 O O . GLY A 1 760 ? 28.223 -23.624 19.121 1.00 55.59 760 GLY A O 1
ATOM 5722 N N . GLY A 1 761 ? 30.091 -23.611 17.882 1.00 57.97 761 GLY A N 1
ATOM 5723 C CA . GLY A 1 761 ? 31.035 -23.335 18.975 1.00 57.97 761 GLY A CA 1
ATOM 5724 C C . GLY A 1 761 ? 31.313 -24.492 19.947 1.00 57.97 761 GLY A C 1
ATOM 5725 O O . GLY A 1 761 ? 32.247 -24.403 20.744 1.00 57.97 761 GLY A O 1
ATOM 5726 N N . LYS A 1 762 ? 30.558 -25.595 19.867 1.00 64.75 762 LYS A N 1
ATOM 5727 C CA . LYS A 1 762 ? 30.767 -26.795 20.690 1.00 64.75 762 LYS A CA 1
ATOM 5728 C C . LYS A 1 762 ? 32.037 -27.544 20.286 1.00 64.75 762 LYS A C 1
ATOM 5730 O O . LYS A 1 762 ? 32.369 -27.640 19.106 1.00 64.75 762 LYS A O 1
ATOM 5735 N N . GLY A 1 763 ? 32.732 -28.106 21.271 1.00 70.50 763 GLY A N 1
ATOM 5736 C CA . GLY A 1 763 ? 34.004 -28.808 21.082 1.00 70.50 763 GLY A CA 1
ATOM 5737 C C . GLY A 1 763 ? 35.163 -27.886 20.691 1.00 70.50 763 GLY A C 1
ATOM 5738 O O . GLY A 1 763 ? 36.113 -28.348 20.062 1.00 70.50 763 GLY A O 1
ATOM 5739 N N . MET A 1 764 ? 35.085 -26.592 21.027 1.00 81.81 764 MET A N 1
ATOM 5740 C CA . MET A 1 764 ? 36.160 -25.619 20.801 1.00 81.81 764 MET A CA 1
ATOM 5741 C C . MET A 1 764 ? 36.802 -25.159 22.115 1.00 81.81 764 MET A C 1
ATOM 5743 O O . MET A 1 764 ? 36.109 -24.947 23.115 1.00 81.81 764 MET A O 1
ATOM 5747 N N . ARG A 1 765 ? 38.123 -24.955 22.120 1.00 87.44 765 ARG A N 1
ATOM 5748 C CA . ARG A 1 765 ? 38.868 -24.357 23.242 1.00 87.44 765 ARG A CA 1
ATOM 5749 C C . ARG A 1 765 ? 39.998 -23.468 22.739 1.00 87.44 765 ARG A C 1
ATOM 5751 O O . ARG A 1 765 ? 40.733 -23.853 21.838 1.00 87.44 765 ARG A O 1
ATOM 5758 N N . ILE A 1 766 ? 40.168 -22.312 23.371 1.00 90.00 766 ILE A N 1
ATOM 5759 C CA . ILE A 1 766 ? 41.309 -21.417 23.147 1.00 90.00 766 ILE A CA 1
ATOM 5760 C C . ILE A 1 766 ? 42.422 -21.813 24.122 1.00 90.00 766 ILE A C 1
ATOM 5762 O O . ILE A 1 766 ? 42.153 -21.964 25.316 1.00 90.00 766 ILE A O 1
ATOM 5766 N N . ALA A 1 767 ? 43.643 -21.968 23.612 1.00 90.75 767 ALA A N 1
ATOM 5767 C CA . ALA A 1 767 ? 44.875 -22.032 24.387 1.00 90.75 767 ALA A CA 1
ATOM 5768 C C . ALA A 1 767 ? 45.667 -20.740 24.145 1.00 90.75 767 ALA A C 1
ATOM 5770 O O . ALA A 1 767 ? 46.106 -20.468 23.024 1.00 90.75 767 ALA A O 1
ATOM 5771 N N . LEU A 1 768 ? 45.820 -19.931 25.191 1.00 90.06 768 LEU A N 1
ATOM 5772 C CA . LEU A 1 768 ? 46.558 -18.668 25.162 1.00 90.06 768 LEU A CA 1
ATOM 5773 C C . LEU A 1 768 ? 48.070 -18.886 25.295 1.00 90.06 768 LEU A C 1
ATOM 5775 O O . LEU A 1 768 ? 48.850 -18.119 24.737 1.00 90.06 768 LEU A O 1
ATOM 5779 N N . THR A 1 769 ? 48.477 -19.941 26.003 1.00 92.00 769 THR A N 1
ATOM 5780 C CA . THR A 1 769 ? 49.877 -20.326 26.223 1.00 92.00 769 THR A CA 1
ATOM 5781 C C . THR A 1 769 ? 50.092 -21.821 25.988 1.00 92.00 769 THR A C 1
ATOM 5783 O O . THR A 1 769 ? 49.142 -22.605 25.921 1.00 92.00 769 THR A O 1
ATOM 5786 N N . GLU A 1 770 ? 51.362 -22.214 25.878 1.00 92.44 770 GLU A N 1
ATOM 5787 C CA . GLU A 1 770 ? 51.768 -23.608 25.688 1.00 92.44 770 GLU A CA 1
ATOM 5788 C C . GLU A 1 770 ? 51.352 -24.501 26.871 1.00 92.44 770 GLU A C 1
ATOM 5790 O O . GLU A 1 770 ? 50.793 -25.578 26.662 1.00 92.44 770 GLU A O 1
ATOM 5795 N N . ASP A 1 771 ? 51.537 -24.016 28.105 1.00 90.94 771 ASP A N 1
ATOM 5796 C CA . ASP A 1 771 ? 51.307 -24.776 29.343 1.00 90.94 771 ASP A CA 1
ATOM 5797 C C . ASP A 1 771 ? 49.859 -25.265 29.509 1.00 90.94 771 ASP A C 1
ATOM 5799 O O . ASP A 1 771 ? 49.618 -26.330 30.080 1.00 90.94 771 ASP A O 1
ATOM 5803 N N . GLU A 1 772 ? 48.872 -24.509 29.011 1.00 91.62 772 GLU A N 1
ATOM 5804 C CA . GLU A 1 772 ? 47.466 -24.911 29.101 1.00 91.62 772 GLU A CA 1
ATOM 5805 C C . GLU A 1 772 ? 46.983 -25.761 27.914 1.00 91.62 772 GLU A C 1
ATOM 5807 O O . GLU A 1 772 ? 45.914 -26.371 28.016 1.00 91.62 772 GLU A O 1
ATOM 5812 N N . PHE A 1 773 ? 47.747 -25.862 26.817 1.00 93.19 773 PHE A N 1
ATOM 5813 C CA . PHE A 1 773 ? 47.294 -26.489 25.567 1.00 93.19 773 PHE A CA 1
ATOM 5814 C C . PHE A 1 773 ? 46.759 -27.911 25.758 1.00 93.19 773 PHE A C 1
ATOM 5816 O O . PHE A 1 773 ? 45.653 -28.211 25.314 1.00 93.19 773 PHE A O 1
ATOM 5823 N N . LEU A 1 774 ? 47.497 -28.781 26.456 1.00 91.69 774 LEU A N 1
ATOM 5824 C CA . LEU A 1 774 ? 47.096 -30.181 26.656 1.00 91.69 774 LEU A CA 1
ATOM 5825 C C . LEU A 1 774 ? 45.799 -30.304 27.481 1.00 91.69 774 LEU A C 1
ATOM 5827 O O . LEU A 1 774 ? 44.974 -31.178 27.217 1.00 91.69 774 LEU A O 1
ATOM 5831 N N . SER A 1 775 ? 45.573 -29.382 28.424 1.00 90.44 775 SER A N 1
ATOM 5832 C CA . SER A 1 775 ? 44.336 -29.298 29.214 1.00 90.44 775 SER A CA 1
ATOM 5833 C C . SER A 1 775 ? 43.148 -28.836 28.359 1.00 90.44 775 SER A C 1
ATOM 5835 O O . SER A 1 775 ? 42.065 -29.430 28.404 1.00 90.44 775 SER A O 1
ATOM 5837 N N . LYS A 1 776 ? 43.352 -27.829 27.495 1.00 91.38 776 LYS A N 1
ATOM 5838 C CA . LYS A 1 776 ? 42.346 -27.406 26.505 1.00 91.38 776 LYS A CA 1
ATOM 5839 C C . LYS A 1 776 ? 42.032 -28.524 25.513 1.00 91.38 776 LYS A C 1
ATOM 5841 O O . LYS A 1 776 ? 40.861 -28.750 25.222 1.00 91.38 776 LYS A O 1
ATOM 5846 N N . LEU A 1 777 ? 43.052 -29.227 25.023 1.00 90.81 777 LEU A N 1
ATOM 5847 C CA . LEU A 1 777 ? 42.922 -30.310 24.053 1.00 90.81 777 LEU A CA 1
ATOM 5848 C C . LEU A 1 777 ? 42.063 -31.451 24.604 1.00 90.81 777 LEU A C 1
ATOM 5850 O O . LEU A 1 777 ? 41.101 -31.837 23.946 1.00 90.81 777 LEU A O 1
ATOM 5854 N N . GLU A 1 778 ? 42.328 -31.949 25.814 1.00 88.94 778 GLU A N 1
ATOM 5855 C CA . GLU A 1 778 ? 41.518 -33.044 26.368 1.00 88.94 778 GLU A CA 1
ATOM 5856 C C . GLU A 1 778 ? 40.106 -32.587 26.780 1.00 88.94 778 GLU A C 1
ATOM 5858 O O . GLU A 1 778 ? 39.148 -33.355 26.670 1.00 88.94 778 GLU A O 1
ATOM 5863 N N . SER A 1 779 ? 39.931 -31.312 27.154 1.00 86.75 779 SER A N 1
ATOM 5864 C CA . SER A 1 779 ? 38.601 -30.712 27.345 1.00 86.75 779 SER A CA 1
ATOM 5865 C C . SER A 1 779 ? 37.806 -30.640 26.030 1.00 86.75 779 SER A C 1
ATOM 5867 O O . SER A 1 779 ? 36.616 -30.959 26.018 1.00 86.75 779 SER A O 1
ATOM 5869 N N . ALA A 1 780 ? 38.458 -30.275 24.919 1.00 86.25 780 ALA A N 1
ATOM 5870 C CA . ALA A 1 780 ? 37.859 -30.256 23.584 1.00 86.25 780 ALA A CA 1
ATOM 5871 C C . ALA A 1 780 ? 37.547 -31.675 23.078 1.00 86.25 780 ALA A C 1
ATOM 5873 O O . ALA A 1 780 ? 36.432 -31.917 22.615 1.00 86.25 780 ALA A O 1
ATOM 5874 N N . LYS A 1 781 ? 38.473 -32.634 23.244 1.00 86.94 781 LYS A N 1
ATOM 5875 C CA . LYS A 1 781 ? 38.253 -34.051 22.912 1.00 86.94 781 LYS A CA 1
ATOM 5876 C C . LYS A 1 781 ? 37.099 -34.651 23.708 1.00 86.94 781 LYS A C 1
ATOM 5878 O O . LYS A 1 781 ? 36.222 -35.274 23.120 1.00 86.94 781 LYS A O 1
ATOM 5883 N N . SER A 1 782 ? 37.036 -34.411 25.016 1.00 83.69 782 SER A N 1
ATOM 5884 C CA . SER A 1 782 ? 35.940 -34.902 25.864 1.00 83.69 782 SER A CA 1
ATOM 5885 C C . SER A 1 782 ? 34.573 -34.355 25.438 1.00 83.69 782 SER A C 1
ATOM 5887 O O . SER A 1 782 ? 33.608 -35.113 25.348 1.00 83.69 782 SER A O 1
ATOM 5889 N N . GLU A 1 783 ? 34.476 -33.061 25.117 1.00 80.69 783 GLU A N 1
ATOM 5890 C CA . GLU A 1 783 ? 33.232 -32.479 24.597 1.00 80.69 783 GLU A CA 1
ATOM 5891 C C . GLU A 1 783 ? 32.897 -32.986 23.183 1.00 80.69 783 GLU A C 1
ATOM 5893 O O . GLU A 1 783 ? 31.726 -33.229 22.888 1.00 80.69 783 GLU A O 1
ATOM 5898 N N . GLY A 1 784 ? 33.909 -33.209 22.336 1.00 78.94 784 GLY A N 1
ATOM 5899 C CA . GLY A 1 784 ? 33.773 -33.800 21.003 1.00 78.94 784 GLY A CA 1
ATOM 5900 C C . GLY A 1 784 ? 33.180 -35.208 21.038 1.00 78.94 784 GLY A C 1
ATOM 5901 O O . GLY A 1 784 ? 32.150 -35.452 20.403 1.00 78.94 784 GLY A O 1
ATOM 5902 N N . ARG A 1 785 ? 33.749 -36.104 21.860 1.00 82.25 785 ARG A N 1
ATOM 5903 C CA . ARG A 1 785 ? 33.234 -37.471 22.077 1.00 82.25 785 ARG A CA 1
ATOM 5904 C C . ARG A 1 785 ? 31.767 -37.438 22.494 1.00 82.25 785 ARG A C 1
ATOM 5906 O O . ARG A 1 785 ? 30.941 -38.113 21.885 1.00 82.25 785 ARG A O 1
ATOM 5913 N N . ASN A 1 786 ? 31.445 -36.611 23.489 1.00 79.19 786 ASN A N 1
ATOM 5914 C CA . ASN A 1 786 ? 30.106 -36.528 24.072 1.00 79.19 786 ASN A CA 1
ATOM 5915 C C . ASN A 1 786 ? 29.068 -35.879 23.138 1.00 79.19 786 ASN A C 1
ATOM 5917 O O . ASN A 1 786 ? 27.890 -36.214 23.226 1.00 79.19 786 ASN A O 1
ATOM 5921 N N . SER A 1 787 ? 29.480 -34.955 22.261 1.00 73.75 787 SER A N 1
ATOM 5922 C CA . SER A 1 787 ? 28.561 -34.188 21.400 1.00 73.75 787 SER A CA 1
ATOM 5923 C C . SER A 1 787 ? 28.414 -34.756 19.987 1.00 73.75 787 SER A C 1
ATOM 5925 O O . SER A 1 787 ? 27.364 -34.583 19.371 1.00 73.75 787 SER A O 1
ATOM 5927 N N . PHE A 1 788 ? 29.464 -35.392 19.458 1.00 74.31 788 PHE A N 1
ATOM 5928 C CA . PHE A 1 788 ? 29.581 -35.758 18.039 1.00 74.31 788 PHE A CA 1
ATOM 5929 C C . PHE A 1 788 ? 30.067 -37.199 17.802 1.00 74.31 788 PHE A C 1
ATOM 5931 O O . PHE A 1 788 ? 30.147 -37.625 16.650 1.00 74.31 788 PHE A O 1
ATOM 5938 N N . GLY A 1 789 ? 30.391 -37.955 18.861 1.00 77.75 789 GLY A N 1
ATOM 5939 C CA . GLY A 1 789 ? 30.912 -39.323 18.749 1.00 77.75 789 GLY A CA 1
ATOM 5940 C C . GLY A 1 789 ? 32.312 -39.405 18.129 1.00 77.75 789 GLY A C 1
ATOM 5941 O O . GLY A 1 789 ? 32.653 -40.422 17.530 1.00 77.75 789 GLY A O 1
ATOM 5942 N N . ASP A 1 790 ? 33.096 -38.329 18.226 1.00 76.88 790 ASP A N 1
ATOM 5943 C CA . ASP A 1 790 ? 34.371 -38.153 17.526 1.00 76.88 790 ASP A CA 1
ATOM 5944 C C . ASP A 1 790 ? 35.362 -37.332 18.363 1.00 76.88 790 ASP A C 1
ATOM 5946 O O . ASP A 1 790 ? 34.964 -36.365 19.014 1.00 76.88 790 ASP A O 1
ATOM 5950 N N . ASP A 1 791 ? 36.645 -37.699 18.338 1.00 82.31 791 ASP A N 1
ATOM 5951 C CA . ASP A 1 791 ? 37.723 -36.974 19.021 1.00 82.31 791 ASP A CA 1
ATOM 5952 C C . ASP A 1 791 ? 38.909 -36.584 18.124 1.00 82.31 791 ASP A C 1
ATOM 5954 O O . ASP A 1 791 ? 39.937 -36.120 18.630 1.00 82.31 791 ASP A O 1
ATOM 5958 N N . GLU A 1 792 ? 38.731 -36.655 16.796 1.00 85.94 792 GLU A N 1
ATOM 5959 C CA . GLU A 1 792 ? 39.599 -35.951 15.851 1.00 85.94 792 GLU A CA 1
ATOM 5960 C C . GLU A 1 792 ? 39.482 -34.426 16.044 1.00 85.94 792 GLU A C 1
ATOM 5962 O O . GLU A 1 792 ? 38.394 -33.837 16.002 1.00 85.94 792 GLU A O 1
ATOM 5967 N N . MET A 1 793 ? 40.628 -33.775 16.243 1.00 85.94 793 MET A N 1
ATOM 5968 C CA . MET A 1 793 ? 40.766 -32.342 16.491 1.00 85.94 793 MET A CA 1
ATOM 5969 C C . MET A 1 793 ? 41.545 -31.650 15.370 1.00 85.94 793 MET A C 1
ATOM 5971 O O . MET A 1 793 ? 42.492 -32.192 14.799 1.00 85.94 793 MET A O 1
ATOM 5975 N N . LEU A 1 794 ? 41.173 -30.403 15.114 1.00 86.06 794 LEU A N 1
ATOM 5976 C CA . LEU A 1 794 ? 41.900 -29.425 14.319 1.00 86.06 794 LEU A CA 1
ATOM 5977 C C . LEU A 1 794 ? 42.560 -28.422 15.272 1.00 86.06 794 LEU A C 1
ATOM 5979 O O . LEU A 1 794 ? 41.977 -28.068 16.300 1.00 86.06 794 LEU A O 1
ATOM 5983 N N . VAL A 1 795 ? 43.744 -27.929 14.914 1.00 89.00 795 VAL A N 1
ATOM 5984 C CA . VAL A 1 795 ? 44.379 -26.776 15.575 1.00 89.00 795 VAL A CA 1
ATOM 5985 C C . VAL A 1 795 ? 44.418 -25.629 14.578 1.00 89.00 795 VAL A C 1
ATOM 5987 O O . VAL A 1 795 ? 44.820 -25.826 13.436 1.00 89.00 795 VAL A O 1
ATOM 5990 N N . GLU A 1 796 ? 44.016 -24.436 14.993 1.00 89.50 796 GLU A N 1
ATOM 5991 C CA . GLU A 1 796 ? 43.988 -23.226 14.168 1.00 89.50 796 GLU A CA 1
ATOM 5992 C C . GLU A 1 796 ? 44.595 -22.045 14.924 1.00 89.50 796 GLU A C 1
ATOM 5994 O O . GLU A 1 796 ? 44.551 -22.001 16.155 1.00 89.50 796 GLU A O 1
ATOM 5999 N N . LYS A 1 797 ? 45.128 -21.056 14.203 1.00 90.56 797 LYS A N 1
ATOM 6000 C CA . LYS A 1 797 ? 45.502 -19.770 14.794 1.00 90.56 797 LYS A CA 1
ATOM 6001 C C . LYS A 1 797 ? 44.274 -19.133 15.450 1.00 90.56 797 LYS A C 1
ATOM 6003 O O . LYS A 1 797 ? 43.205 -19.074 14.843 1.00 90.56 797 LYS A O 1
ATOM 6008 N N . TYR A 1 798 ? 44.419 -18.652 16.684 1.00 88.69 798 TYR A N 1
ATOM 6009 C CA . TYR A 1 798 ? 43.392 -17.817 17.300 1.00 88.69 798 TYR A CA 1
ATOM 6010 C C . TYR A 1 798 ? 43.629 -16.354 16.917 1.00 88.69 798 TYR A C 1
ATOM 6012 O O . TYR A 1 798 ? 44.745 -15.853 17.055 1.00 88.69 798 TYR A O 1
ATOM 6020 N N . ILE A 1 799 ? 42.573 -15.695 16.443 1.00 89.06 799 ILE A N 1
ATOM 6021 C CA . ILE A 1 799 ? 42.548 -14.262 16.142 1.00 89.06 799 ILE A CA 1
ATOM 6022 C C . ILE A 1 799 ? 42.024 -13.527 17.381 1.00 89.06 799 ILE A C 1
ATOM 6024 O O . ILE A 1 799 ? 41.024 -13.954 17.960 1.00 89.06 799 ILE A O 1
ATOM 6028 N N . SER A 1 800 ? 42.703 -12.457 17.800 1.00 83.38 800 SER A N 1
ATOM 6029 C CA . SER A 1 800 ? 42.475 -11.800 19.100 1.00 83.38 800 SER A CA 1
ATOM 6030 C C . SER A 1 800 ? 41.314 -10.806 19.094 1.00 83.38 800 SER A C 1
ATOM 6032 O O . SER A 1 800 ? 40.487 -10.840 20.005 1.00 83.38 800 SER A O 1
ATOM 6034 N N . THR A 1 801 ? 41.227 -9.974 18.052 1.00 90.00 801 THR A N 1
ATOM 6035 C CA . THR A 1 801 ? 40.219 -8.913 17.859 1.00 90.00 801 THR A CA 1
ATOM 6036 C C . THR A 1 801 ? 39.319 -9.158 16.623 1.00 90.00 801 THR A C 1
ATOM 6038 O O . THR A 1 801 ? 39.105 -8.253 15.810 1.00 90.00 801 THR A O 1
ATOM 6041 N N . PRO A 1 802 ? 38.795 -10.387 16.402 1.00 93.62 802 PRO A N 1
ATOM 6042 C CA . PRO A 1 802 ? 38.244 -10.790 15.113 1.00 93.62 802 PRO A CA 1
ATOM 6043 C C . PRO A 1 802 ? 36.896 -10.152 14.779 1.00 93.62 802 PRO A C 1
ATOM 6045 O O . PRO A 1 802 ? 35.944 -10.213 15.569 1.00 93.62 802 PRO A O 1
ATOM 6048 N N . ARG A 1 803 ? 36.780 -9.684 13.537 1.00 95.81 803 ARG A N 1
ATOM 6049 C CA . ARG A 1 803 ? 35.526 -9.333 12.865 1.00 95.81 803 ARG A CA 1
ATOM 6050 C C . ARG A 1 803 ? 35.007 -10.492 12.027 1.00 95.81 803 ARG A C 1
ATOM 6052 O O . ARG A 1 803 ? 35.783 -11.216 11.410 1.00 95.81 803 ARG A O 1
ATOM 6059 N N . HIS A 1 804 ? 33.689 -10.634 11.987 1.00 96.31 804 HIS A N 1
ATOM 6060 C CA . HIS A 1 804 ? 32.997 -11.531 11.070 1.00 96.31 804 HIS A CA 1
ATOM 6061 C C . HIS A 1 804 ? 32.534 -10.696 9.870 1.00 96.31 804 HIS A C 1
ATOM 6063 O O . HIS A 1 804 ? 31.550 -9.964 9.971 1.00 96.31 804 HIS A O 1
ATOM 6069 N N . ILE A 1 805 ? 33.261 -10.789 8.756 1.00 97.62 805 ILE A N 1
ATOM 6070 C CA . ILE A 1 805 ? 32.930 -10.105 7.500 1.00 97.62 805 ILE A CA 1
ATOM 6071 C C . ILE A 1 805 ? 32.551 -11.169 6.477 1.00 97.62 805 ILE A C 1
ATOM 6073 O O . ILE A 1 805 ? 33.286 -12.128 6.264 1.00 97.62 805 ILE A O 1
ATOM 6077 N N . GLU A 1 806 ? 31.403 -11.017 5.833 1.00 97.69 806 GLU A N 1
ATOM 6078 C CA . GLU A 1 806 ? 30.902 -11.987 4.863 1.00 97.69 806 GLU A CA 1
ATOM 6079 C C . GLU A 1 806 ? 30.580 -11.327 3.525 1.00 97.69 806 GLU A C 1
ATOM 6081 O O . GLU A 1 806 ? 30.113 -10.194 3.481 1.00 97.69 806 GLU A O 1
ATOM 6086 N N . VAL A 1 807 ? 30.821 -12.022 2.414 1.00 98.56 807 VAL A N 1
ATOM 6087 C CA . VAL A 1 807 ? 30.581 -11.482 1.069 1.00 98.56 807 VAL A CA 1
ATOM 6088 C C . VAL A 1 807 ? 29.394 -12.188 0.434 1.00 98.56 807 VAL A C 1
ATOM 6090 O O . VAL A 1 807 ? 29.393 -13.415 0.293 1.00 98.56 807 VAL A O 1
ATOM 6093 N N . GLN A 1 808 ? 28.393 -11.410 0.011 1.00 98.56 808 GLN A N 1
ATOM 6094 C CA . GLN A 1 808 ? 27.293 -11.934 -0.791 1.00 98.56 808 GLN A CA 1
ATOM 6095 C C . GLN A 1 808 ? 27.818 -12.282 -2.180 1.00 98.56 808 GLN A C 1
ATOM 6097 O O . GLN A 1 808 ? 28.304 -11.406 -2.891 1.00 98.56 808 GLN A O 1
ATOM 6102 N N . VAL A 1 809 ? 27.658 -13.532 -2.601 1.00 98.12 809 VAL A N 1
ATOM 6103 C CA . VAL A 1 809 ? 27.965 -13.960 -3.968 1.00 98.12 809 VAL A CA 1
ATOM 6104 C C . VAL A 1 809 ? 26.710 -14.412 -4.700 1.00 98.12 809 VAL A C 1
ATOM 6106 O O . VAL A 1 809 ? 25.726 -14.852 -4.094 1.00 98.12 809 VAL A O 1
ATOM 6109 N N . PHE A 1 810 ? 26.759 -14.293 -6.022 1.00 98.00 810 PHE A N 1
ATOM 6110 C CA . PHE A 1 810 ? 25.772 -14.855 -6.933 1.00 98.00 810 PHE A CA 1
ATOM 6111 C C . PHE A 1 810 ? 26.482 -15.456 -8.140 1.00 98.00 810 PHE A C 1
ATOM 6113 O O . PHE A 1 810 ? 27.391 -14.828 -8.686 1.00 98.00 810 PHE A O 1
ATOM 6120 N N . ALA A 1 811 ? 26.069 -16.651 -8.556 1.00 97.31 811 ALA A N 1
ATOM 6121 C CA . ALA A 1 811 ? 26.635 -17.344 -9.712 1.00 97.31 811 ALA A CA 1
ATOM 6122 C C . ALA A 1 811 ? 25.546 -17.951 -10.608 1.00 97.31 811 ALA A C 1
ATOM 6124 O O . ALA A 1 811 ? 24.448 -18.243 -10.130 1.00 97.31 811 ALA A O 1
ATOM 6125 N N . ASP A 1 812 ? 25.843 -18.140 -11.895 1.00 95.25 812 ASP A N 1
ATOM 6126 C CA . ASP A 1 812 ? 24.913 -18.700 -12.884 1.00 95.25 812 ASP A CA 1
ATOM 6127 C C . ASP A 1 812 ? 25.435 -19.961 -13.600 1.00 95.25 812 ASP A C 1
ATOM 6129 O O . ASP A 1 812 ? 26.603 -20.345 -13.515 1.00 95.25 812 ASP A O 1
ATOM 6133 N N . LYS A 1 813 ? 24.544 -20.600 -14.369 1.00 92.12 813 LYS A N 1
ATOM 6134 C CA . LYS A 1 813 ? 24.818 -21.825 -15.149 1.00 92.12 813 LYS A CA 1
ATOM 6135 C C . LYS A 1 813 ? 25.801 -21.626 -16.307 1.00 92.12 813 LYS A C 1
ATOM 6137 O O . LYS A 1 813 ? 26.169 -22.602 -16.960 1.00 92.12 813 LYS A O 1
ATOM 6142 N N . TYR A 1 814 ? 26.208 -20.389 -16.580 1.00 92.50 814 TYR A N 1
ATOM 6143 C CA . TYR A 1 814 ? 27.148 -20.026 -17.638 1.00 92.50 814 TYR A CA 1
ATOM 6144 C C . TYR A 1 814 ? 28.576 -19.853 -17.096 1.00 92.50 814 TYR A C 1
ATOM 6146 O O . TYR A 1 814 ? 29.505 -19.670 -17.882 1.00 92.50 814 TYR A O 1
ATOM 6154 N N . GLY A 1 815 ? 28.766 -19.972 -15.776 1.00 90.12 815 GLY A N 1
ATOM 6155 C CA . GLY A 1 815 ? 30.056 -19.815 -15.109 1.00 90.12 815 GLY A CA 1
ATOM 6156 C C . GLY A 1 815 ? 30.388 -18.366 -14.750 1.00 90.12 815 GLY A C 1
ATOM 6157 O O . GLY A 1 815 ? 31.537 -18.079 -14.416 1.00 90.12 815 GLY A O 1
ATOM 6158 N N . ASN A 1 816 ? 29.414 -17.452 -14.803 1.00 95.12 816 ASN A N 1
ATOM 6159 C CA . ASN A 1 816 ? 29.595 -16.102 -14.279 1.00 95.12 816 ASN A CA 1
ATOM 6160 C C . ASN A 1 816 ? 29.428 -16.113 -12.755 1.00 95.12 816 ASN A C 1
ATOM 6162 O O . ASN A 1 816 ? 28.556 -16.805 -12.228 1.00 95.12 816 ASN A O 1
ATOM 6166 N N . ALA A 1 817 ? 30.217 -15.299 -12.053 1.00 97.38 817 ALA A N 1
ATOM 6167 C CA . ALA A 1 817 ? 30.037 -15.027 -10.630 1.00 97.38 817 ALA A CA 1
ATOM 6168 C C . ALA A 1 817 ? 30.337 -13.557 -10.305 1.00 97.38 817 ALA A C 1
ATOM 6170 O O . ALA A 1 817 ? 31.314 -12.988 -10.810 1.00 97.38 817 ALA A O 1
ATOM 6171 N N . VAL A 1 818 ? 29.531 -12.958 -9.427 1.00 98.25 818 VAL A N 1
ATOM 6172 C CA . VAL A 1 818 ? 29.673 -11.581 -8.918 1.00 98.25 818 VAL A CA 1
ATOM 6173 C C . VAL A 1 818 ? 29.580 -11.548 -7.393 1.00 98.25 818 VAL A C 1
ATOM 6175 O O . VAL A 1 818 ? 28.941 -12.407 -6.785 1.00 98.25 818 VAL A O 1
ATOM 6178 N N . ALA A 1 819 ? 30.218 -10.549 -6.788 1.00 98.31 819 ALA A N 1
ATOM 6179 C CA . ALA A 1 819 ? 30.076 -10.184 -5.385 1.00 98.31 819 ALA A CA 1
ATOM 6180 C C . ALA A 1 819 ? 29.159 -8.958 -5.268 1.00 98.31 819 ALA A C 1
ATOM 6182 O O . ALA A 1 819 ? 29.348 -7.977 -5.986 1.00 98.31 819 ALA A O 1
ATOM 6183 N N . LEU A 1 820 ? 28.184 -8.999 -4.360 1.00 98.06 820 LEU A N 1
ATOM 6184 C CA . LEU A 1 820 ? 27.191 -7.941 -4.131 1.00 98.06 820 LEU A CA 1
ATOM 6185 C C . LEU A 1 820 ? 27.488 -7.132 -2.863 1.00 98.06 820 LEU A C 1
ATOM 6187 O O . LEU A 1 820 ? 26.591 -6.774 -2.107 1.00 98.06 820 LEU A O 1
ATOM 6191 N N . GLY A 1 821 ? 28.768 -6.853 -2.633 1.00 96.56 821 GLY A N 1
ATOM 6192 C CA . GLY A 1 821 ? 29.239 -6.216 -1.411 1.00 96.56 821 GLY A CA 1
ATOM 6193 C C . GLY A 1 821 ? 29.451 -7.190 -0.255 1.00 96.56 821 GLY A C 1
ATOM 6194 O O . GLY A 1 821 ? 28.972 -8.331 -0.247 1.00 96.56 821 GLY A O 1
ATOM 6195 N N . GLU A 1 822 ? 30.199 -6.712 0.731 1.00 97.88 822 GLU A N 1
ATOM 6196 C CA . GLU A 1 822 ? 30.387 -7.365 2.017 1.00 97.88 822 GLU A CA 1
ATOM 6197 C C . GLU A 1 822 ? 29.414 -6.835 3.080 1.00 97.88 822 GLU A C 1
ATOM 6199 O O . GLU A 1 822 ? 28.940 -5.698 3.013 1.00 97.88 822 GLU A O 1
ATOM 6204 N N . ARG A 1 823 ? 29.145 -7.669 4.083 1.00 98.44 823 ARG A N 1
ATOM 6205 C CA . ARG A 1 823 ? 28.406 -7.338 5.300 1.00 98.44 823 ARG A CA 1
ATOM 6206 C C . ARG A 1 823 ? 29.311 -7.571 6.503 1.00 98.44 823 ARG A C 1
ATOM 6208 O O . ARG A 1 823 ? 30.000 -8.589 6.562 1.00 98.44 823 ARG A O 1
ATOM 6215 N N . ASP A 1 824 ? 29.283 -6.674 7.479 1.00 98.00 824 ASP A N 1
ATOM 6216 C CA . ASP A 1 824 ? 29.854 -6.928 8.799 1.00 98.00 824 ASP A CA 1
ATOM 6217 C C . ASP A 1 824 ? 28.768 -7.487 9.722 1.00 98.00 824 ASP A C 1
ATOM 6219 O O . ASP A 1 824 ? 27.726 -6.867 9.934 1.00 98.00 824 ASP A O 1
ATOM 6223 N N . CYS A 1 825 ? 29.017 -8.686 10.240 1.00 96.88 825 CYS A N 1
ATOM 6224 C CA . CYS A 1 825 ? 28.139 -9.440 11.131 1.00 96.88 825 CYS A CA 1
ATOM 6225 C C . CYS A 1 825 ? 28.778 -9.640 12.517 1.00 96.88 825 CYS A C 1
ATOM 6227 O O . CYS A 1 825 ? 28.406 -10.551 13.261 1.00 96.88 825 CYS A O 1
ATOM 6229 N N . SER A 1 826 ? 29.787 -8.833 12.865 1.00 96.44 826 SER A N 1
ATOM 6230 C CA . SER A 1 826 ? 30.582 -9.012 14.084 1.00 96.44 826 SER A CA 1
ATOM 6231 C C . SER A 1 826 ? 29.773 -8.808 15.359 1.00 96.44 826 SER A C 1
ATOM 6233 O O . SER A 1 826 ? 30.116 -9.383 16.390 1.00 96.44 826 SER A O 1
ATOM 6235 N N . LEU A 1 827 ? 28.701 -8.011 15.334 1.00 95.62 827 LEU A N 1
ATOM 6236 C CA . LEU A 1 827 ? 27.900 -7.763 16.527 1.00 95.62 827 LEU A CA 1
ATOM 6237 C C . LEU A 1 827 ? 26.934 -8.934 16.767 1.00 95.62 827 LEU A C 1
ATOM 6239 O O . LEU A 1 827 ? 25.769 -8.931 16.366 1.00 95.62 827 LEU A O 1
ATOM 6243 N N . GLN A 1 828 ? 27.471 -9.959 17.431 1.00 93.31 828 GLN A N 1
ATOM 6244 C CA . GLN A 1 828 ? 26.822 -11.241 17.687 1.00 93.31 828 GLN A CA 1
ATOM 6245 C C . GLN A 1 828 ? 26.801 -11.603 19.181 1.00 93.31 828 GLN A C 1
ATOM 6247 O O . GLN A 1 828 ? 27.716 -11.290 19.943 1.00 93.31 828 GLN A O 1
ATOM 6252 N N . ARG A 1 829 ? 25.775 -12.346 19.599 1.00 89.12 829 ARG A N 1
ATOM 6253 C CA . ARG A 1 829 ? 25.629 -12.940 20.931 1.00 89.12 829 ARG A CA 1
ATOM 6254 C C . ARG A 1 829 ? 25.825 -14.449 20.848 1.00 89.12 829 ARG A C 1
ATOM 6256 O O . ARG A 1 829 ? 24.983 -15.137 20.289 1.00 89.12 829 ARG A O 1
ATOM 6263 N N . ARG A 1 830 ? 26.875 -14.998 21.472 1.00 82.69 830 ARG A N 1
ATOM 6264 C CA . ARG A 1 830 ? 27.128 -16.463 21.503 1.00 82.69 830 ARG A CA 1
ATOM 6265 C C . ARG A 1 830 ? 27.043 -17.116 20.102 1.00 82.69 830 ARG A C 1
ATOM 6267 O O . ARG A 1 830 ? 26.475 -18.193 19.960 1.00 82.69 830 ARG A O 1
ATOM 6274 N N . HIS A 1 831 ? 27.590 -16.443 19.085 1.00 82.56 831 HIS A N 1
ATOM 6275 C CA . HIS A 1 831 ? 27.531 -16.812 17.657 1.00 82.56 831 HIS A CA 1
ATOM 6276 C C . HIS A 1 831 ? 26.171 -16.624 16.945 1.00 82.56 831 HIS A C 1
ATOM 6278 O O . HIS A 1 831 ? 26.078 -16.896 15.754 1.00 82.56 831 HIS A O 1
ATOM 6284 N N . GLN A 1 832 ? 25.141 -16.098 17.618 1.00 88.19 832 GLN A N 1
ATOM 6285 C CA . GLN A 1 832 ? 23.923 -15.590 16.975 1.00 88.19 832 GLN A CA 1
ATOM 6286 C C . GLN A 1 832 ? 24.140 -14.133 16.545 1.00 88.19 832 GLN A C 1
ATOM 6288 O O . GLN A 1 832 ? 24.401 -13.290 17.401 1.00 88.19 832 GLN A O 1
ATOM 6293 N N . LYS A 1 833 ? 24.035 -13.815 15.252 1.00 94.69 833 LYS A N 1
A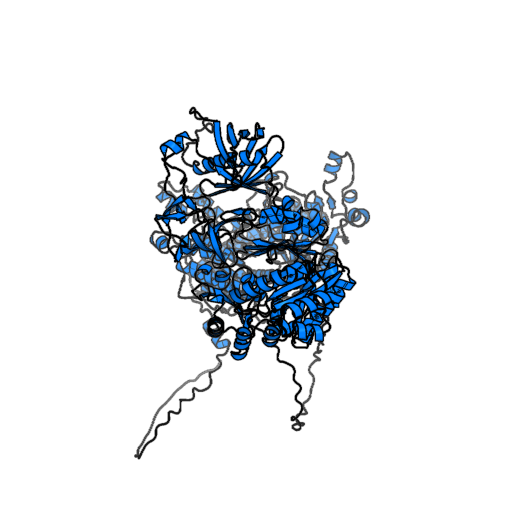TOM 6294 C CA . LYS A 1 833 ? 24.143 -12.434 14.739 1.00 94.69 833 LYS A CA 1
ATOM 6295 C C . LYS A 1 833 ? 22.956 -11.575 15.238 1.00 94.69 833 LYS A C 1
ATOM 6297 O O . LYS A 1 833 ? 21.853 -12.103 15.403 1.00 94.69 833 LYS A O 1
ATOM 6302 N N . VAL A 1 834 ? 23.194 -10.297 15.569 1.00 95.69 834 VAL A N 1
ATOM 6303 C CA . VAL A 1 834 ? 22.218 -9.405 16.251 1.00 95.69 834 VAL A CA 1
ATOM 6304 C C . VAL A 1 834 ? 22.034 -8.063 15.533 1.00 95.69 834 VAL A C 1
ATOM 6306 O O . VAL A 1 834 ? 20.893 -7.615 15.382 1.00 95.69 834 VAL A O 1
ATOM 6309 N N . LEU A 1 835 ? 23.139 -7.434 15.117 1.00 97.50 835 LEU A N 1
ATOM 6310 C CA . LEU A 1 835 ? 23.152 -6.351 14.132 1.00 97.50 835 LEU A CA 1
ATOM 6311 C C . LEU A 1 835 ? 24.069 -6.739 12.974 1.00 97.50 835 LEU A C 1
ATOM 6313 O O . LEU A 1 835 ? 25.141 -7.311 13.192 1.00 97.50 835 LEU A O 1
ATOM 6317 N N . GLU A 1 836 ? 23.675 -6.338 11.773 1.00 98.25 836 GLU A N 1
ATOM 6318 C CA . GLU A 1 836 ? 24.412 -6.539 10.533 1.00 98.25 836 GLU A CA 1
ATOM 6319 C C . GLU A 1 836 ? 24.443 -5.234 9.746 1.00 98.25 836 GLU A C 1
ATOM 6321 O O . GLU A 1 836 ? 23.435 -4.535 9.662 1.00 98.25 836 GLU A O 1
ATOM 6326 N N . GLU A 1 837 ? 25.576 -4.890 9.141 1.00 98.44 837 GLU A N 1
ATOM 6327 C CA . GLU A 1 837 ? 25.686 -3.679 8.324 1.00 98.44 837 GLU A CA 1
ATOM 6328 C C . GLU A 1 837 ? 26.431 -3.908 7.013 1.00 98.44 837 GLU A C 1
ATOM 6330 O O . GLU A 1 837 ? 27.290 -4.781 6.917 1.00 98.44 837 GLU A O 1
ATOM 6335 N N . ALA A 1 838 ? 26.076 -3.128 5.994 1.00 98.31 838 ALA A N 1
ATOM 6336 C CA . ALA A 1 838 ? 26.668 -3.188 4.666 1.00 98.31 838 ALA A CA 1
ATOM 6337 C C . ALA A 1 838 ? 26.830 -1.769 4.091 1.00 98.31 838 ALA A C 1
ATOM 6339 O O . ALA A 1 838 ? 25.861 -1.002 4.137 1.00 98.31 838 ALA A O 1
ATOM 6340 N N . PRO A 1 839 ? 27.986 -1.412 3.497 1.00 97.69 839 PRO A N 1
ATOM 6341 C CA . PRO A 1 839 ? 29.272 -2.126 3.528 1.00 97.69 839 PRO A CA 1
ATOM 6342 C C . PRO A 1 839 ? 29.842 -2.331 4.948 1.00 97.69 839 PRO A C 1
ATOM 6344 O O . PRO A 1 839 ? 29.265 -1.880 5.936 1.00 97.69 839 PRO A O 1
ATOM 6347 N N . ALA A 1 840 ? 30.989 -3.001 5.071 1.00 97.19 840 ALA A N 1
ATOM 6348 C CA . ALA A 1 840 ? 31.671 -3.168 6.353 1.00 97.19 840 ALA A CA 1
ATOM 6349 C C . ALA A 1 840 ? 32.399 -1.870 6.783 1.00 97.19 840 ALA A C 1
ATOM 6351 O O . ALA A 1 840 ? 33.117 -1.261 5.979 1.00 97.19 840 ALA A O 1
ATOM 6352 N N . PRO A 1 841 ? 32.279 -1.437 8.055 1.00 96.31 841 PRO A N 1
ATOM 6353 C CA . PRO A 1 841 ? 32.863 -0.183 8.528 1.00 96.31 841 PRO A CA 1
ATOM 6354 C C . PRO A 1 841 ? 34.389 -0.254 8.591 1.00 96.31 841 PRO A C 1
ATOM 6356 O O . PRO A 1 841 ? 34.962 -1.314 8.837 1.00 96.31 841 PRO A O 1
ATOM 6359 N N . ASN A 1 842 ? 35.062 0.884 8.403 1.00 94.44 842 ASN A N 1
ATOM 6360 C CA . ASN A 1 842 ? 36.519 1.027 8.555 1.00 94.44 842 ASN A CA 1
ATOM 6361 C C . ASN A 1 842 ? 37.380 0.042 7.722 1.00 94.44 842 ASN A C 1
ATOM 6363 O O . ASN A 1 842 ? 38.567 -0.107 7.992 1.00 94.44 842 ASN A O 1
ATOM 6367 N N . LEU A 1 843 ? 36.804 -0.624 6.713 1.00 94.88 843 LEU A N 1
ATOM 6368 C CA . LEU A 1 843 ? 37.498 -1.558 5.823 1.00 94.88 843 LEU A CA 1
ATOM 6369 C C . LEU A 1 843 ? 38.065 -0.810 4.604 1.00 94.88 843 LEU A C 1
ATOM 6371 O O . LEU A 1 843 ? 37.320 -0.130 3.887 1.00 94.88 843 LEU A O 1
ATOM 6375 N N . ALA A 1 844 ? 39.375 -0.947 4.382 1.00 94.44 844 ALA A N 1
ATOM 6376 C CA . ALA A 1 844 ? 40.087 -0.330 3.265 1.00 94.44 844 ALA A CA 1
ATOM 6377 C C . ALA A 1 844 ? 39.643 -0.907 1.907 1.00 94.44 844 ALA A C 1
ATOM 6379 O O . ALA A 1 844 ? 39.245 -2.068 1.806 1.00 94.44 844 ALA A O 1
ATOM 6380 N N . GLU A 1 845 ? 39.678 -0.080 0.861 1.00 93.88 845 GLU A N 1
ATOM 6381 C CA . GLU A 1 845 ? 39.054 -0.411 -0.426 1.00 93.88 845 GLU A CA 1
ATOM 6382 C C . GLU A 1 845 ? 39.809 -1.493 -1.210 1.00 93.88 845 GLU A C 1
ATOM 6384 O O . GLU A 1 845 ? 39.197 -2.325 -1.869 1.00 93.88 845 GLU A O 1
ATOM 6389 N N . ASP A 1 846 ? 41.133 -1.536 -1.097 1.00 95.44 846 ASP A N 1
ATOM 6390 C CA . ASP A 1 846 ? 41.966 -2.609 -1.641 1.00 95.44 846 ASP A CA 1
ATOM 6391 C C . ASP A 1 846 ? 41.649 -3.965 -0.989 1.00 95.44 846 ASP A C 1
ATOM 6393 O O . ASP A 1 846 ? 41.451 -4.956 -1.694 1.00 95.44 846 ASP A O 1
ATOM 6397 N N . ILE A 1 847 ? 41.494 -3.992 0.339 1.00 96.44 847 ILE A N 1
ATOM 6398 C CA . ILE A 1 847 ? 41.087 -5.196 1.081 1.00 96.44 847 ILE A CA 1
ATOM 6399 C C . ILE A 1 847 ? 39.652 -5.609 0.717 1.00 96.44 847 ILE A C 1
ATOM 6401 O O . ILE A 1 847 ? 39.381 -6.797 0.546 1.00 96.44 847 ILE A O 1
ATOM 6405 N N . ARG A 1 848 ? 38.732 -4.647 0.547 1.00 96.44 848 ARG A N 1
ATOM 6406 C CA . ARG A 1 848 ? 37.358 -4.898 0.074 1.00 96.44 848 ARG A CA 1
ATOM 6407 C C . ARG A 1 848 ? 37.349 -5.576 -1.296 1.00 96.44 848 ARG A C 1
ATOM 6409 O O . ARG A 1 848 ? 36.666 -6.586 -1.461 1.00 96.44 848 ARG A O 1
ATOM 6416 N N . GLN A 1 849 ? 38.115 -5.062 -2.260 1.00 95.56 849 GLN A N 1
ATOM 6417 C CA . GLN A 1 849 ? 38.171 -5.658 -3.596 1.00 95.56 849 GLN A CA 1
ATOM 6418 C C . GLN A 1 849 ? 38.821 -7.056 -3.585 1.00 95.56 849 GLN A C 1
ATOM 6420 O O . GLN A 1 849 ? 38.306 -7.945 -4.264 1.00 95.56 849 GLN A O 1
ATOM 6425 N N . ASP A 1 850 ? 39.865 -7.305 -2.779 1.00 97.06 850 ASP A N 1
ATOM 6426 C CA . ASP A 1 850 ? 40.428 -8.663 -2.642 1.00 97.06 850 ASP A CA 1
ATOM 6427 C C . ASP A 1 850 ? 39.432 -9.625 -1.967 1.00 97.06 850 ASP A C 1
ATOM 6429 O O . ASP A 1 850 ? 39.193 -10.709 -2.492 1.00 97.06 850 ASP A O 1
ATOM 6433 N N . LEU A 1 851 ? 38.748 -9.222 -0.886 1.00 97.19 851 LEU A N 1
ATOM 6434 C CA . LEU A 1 851 ? 37.653 -9.996 -0.270 1.00 97.19 851 LEU A CA 1
ATOM 6435 C C . LEU A 1 851 ? 36.583 -10.396 -1.299 1.00 97.19 851 LEU A C 1
ATOM 6437 O O . LEU A 1 851 ? 36.159 -11.556 -1.345 1.00 97.19 851 LEU A O 1
ATOM 6441 N N . TRP A 1 852 ? 36.165 -9.457 -2.152 1.00 97.94 852 TRP A N 1
ATOM 6442 C CA . TRP A 1 852 ? 35.197 -9.711 -3.220 1.00 97.94 852 TRP A CA 1
ATOM 6443 C C . TRP A 1 852 ? 35.751 -10.655 -4.301 1.00 97.94 852 TRP A C 1
ATOM 6445 O O . TRP A 1 852 ? 35.026 -11.537 -4.770 1.00 97.94 852 TRP A O 1
ATOM 6455 N N . GLU A 1 853 ? 37.027 -10.532 -4.682 1.00 97.50 853 GLU A N 1
ATOM 6456 C CA . GLU A 1 853 ? 37.675 -11.455 -5.621 1.00 97.50 853 GLU A CA 1
ATOM 6457 C C . GLU A 1 853 ? 37.806 -12.869 -5.031 1.00 97.50 853 GLU A C 1
ATOM 6459 O O . GLU A 1 853 ? 37.406 -13.839 -5.681 1.00 97.50 853 GLU A O 1
ATOM 6464 N N . LYS A 1 854 ? 38.259 -13.006 -3.776 1.00 97.88 854 LYS A N 1
ATOM 6465 C CA . LYS A 1 854 ? 38.351 -14.298 -3.076 1.00 97.88 854 LYS A CA 1
ATOM 6466 C C . LYS A 1 854 ? 36.990 -14.968 -2.921 1.00 97.88 854 LYS A C 1
ATOM 6468 O O . LYS A 1 854 ? 36.882 -16.175 -3.132 1.00 97.88 854 LYS A O 1
ATOM 6473 N N . ALA A 1 855 ? 35.938 -14.212 -2.612 1.00 97.94 855 ALA A N 1
ATOM 6474 C CA . ALA A 1 855 ? 34.584 -14.753 -2.519 1.00 97.94 855 ALA A CA 1
ATOM 6475 C C . ALA A 1 855 ? 34.078 -15.294 -3.869 1.00 97.94 855 ALA A C 1
ATOM 6477 O O . ALA A 1 855 ? 33.479 -16.371 -3.937 1.00 97.94 855 ALA A O 1
ATOM 6478 N N . ARG A 1 856 ? 34.366 -14.590 -4.971 1.00 97.62 856 ARG A N 1
ATOM 6479 C CA . ARG A 1 856 ? 34.031 -15.050 -6.329 1.00 97.62 856 ARG A CA 1
ATOM 6480 C C . ARG A 1 856 ? 34.861 -16.270 -6.731 1.00 97.62 856 ARG A C 1
ATOM 6482 O O . ARG A 1 856 ? 34.304 -17.209 -7.296 1.00 97.62 856 ARG A O 1
ATOM 6489 N N . ALA A 1 857 ? 36.150 -16.307 -6.390 1.00 97.19 857 ALA A N 1
ATOM 6490 C CA . ALA A 1 857 ? 37.011 -17.472 -6.600 1.00 97.19 857 ALA A CA 1
ATOM 6491 C C . ALA A 1 857 ? 36.491 -18.712 -5.847 1.00 97.19 857 ALA A C 1
ATOM 6493 O O . ALA A 1 857 ? 36.394 -19.787 -6.441 1.00 97.19 857 ALA A O 1
ATOM 6494 N N . ALA A 1 858 ? 36.065 -18.551 -4.589 1.00 96.31 858 ALA A N 1
ATOM 6495 C CA . ALA A 1 858 ? 35.433 -19.602 -3.791 1.00 96.31 858 ALA A CA 1
ATOM 6496 C C . ALA A 1 858 ? 34.175 -20.180 -4.468 1.00 96.31 858 ALA A C 1
ATOM 6498 O O . ALA A 1 858 ? 34.044 -21.398 -4.607 1.00 96.31 858 ALA A O 1
ATOM 6499 N N . ALA A 1 859 ? 33.274 -19.314 -4.947 1.00 96.19 859 ALA A N 1
ATOM 6500 C CA . ALA A 1 859 ? 32.054 -19.726 -5.643 1.00 96.19 859 ALA A CA 1
ATOM 6501 C C . ALA A 1 859 ? 32.342 -20.453 -6.975 1.00 96.19 859 ALA A C 1
ATOM 6503 O O . ALA A 1 859 ? 31.735 -21.484 -7.277 1.00 96.19 859 ALA A O 1
ATOM 6504 N N . LEU A 1 860 ? 33.301 -19.960 -7.763 1.00 95.94 860 LEU A N 1
ATOM 6505 C CA . LEU A 1 860 ? 33.689 -20.584 -9.031 1.00 95.94 860 LEU A CA 1
ATOM 6506 C C . LEU A 1 860 ? 34.359 -21.952 -8.821 1.00 95.94 860 LEU A C 1
ATOM 6508 O O . LEU A 1 860 ? 34.067 -22.895 -9.559 1.00 95.94 860 LEU A O 1
ATOM 6512 N N . ALA A 1 861 ? 35.189 -22.099 -7.783 1.00 95.69 861 ALA A N 1
ATOM 6513 C CA . ALA A 1 861 ? 35.888 -23.346 -7.466 1.00 95.69 861 ALA A CA 1
ATOM 6514 C C . ALA A 1 861 ? 34.947 -24.523 -7.140 1.00 95.69 861 ALA A C 1
ATOM 6516 O O . ALA A 1 861 ? 35.308 -25.680 -7.363 1.00 95.69 861 ALA A O 1
ATOM 6517 N N . VAL A 1 862 ? 33.732 -24.242 -6.653 1.00 94.88 862 VAL A N 1
ATOM 6518 C CA . VAL A 1 862 ? 32.720 -25.260 -6.309 1.00 94.88 862 VAL A CA 1
ATOM 6519 C C . VAL A 1 862 ? 31.627 -25.437 -7.369 1.00 94.88 862 VAL A C 1
ATOM 6521 O O . VAL A 1 862 ? 30.729 -26.253 -7.166 1.00 94.88 862 VAL A O 1
ATOM 6524 N N . GLN A 1 863 ? 31.699 -24.706 -8.492 1.00 94.62 863 GLN A N 1
ATOM 6525 C CA . GLN A 1 863 ? 30.641 -24.633 -9.515 1.00 94.62 863 GLN A CA 1
ATOM 6526 C C . GLN A 1 863 ? 29.291 -24.216 -8.900 1.00 94.62 863 GLN A C 1
ATOM 6528 O O . GLN A 1 863 ? 28.282 -24.911 -9.032 1.00 94.62 863 GLN A O 1
ATOM 6533 N N . TYR A 1 864 ? 29.308 -23.109 -8.154 1.00 96.25 864 TYR A N 1
ATOM 6534 C CA . TYR A 1 864 ? 28.141 -22.585 -7.447 1.00 96.25 864 TYR A CA 1
ATOM 6535 C C . TYR A 1 864 ? 27.049 -22.064 -8.402 1.00 96.25 864 TYR A C 1
ATOM 6537 O O . TYR A 1 864 ? 27.334 -21.661 -9.526 1.00 96.25 864 TYR A O 1
ATOM 6545 N N . GLU A 1 865 ? 25.801 -22.025 -7.931 1.00 95.00 865 GLU A N 1
ATOM 6546 C CA . GLU A 1 865 ? 24.646 -21.458 -8.640 1.00 95.00 865 GLU A CA 1
ATOM 6547 C C . GLU A 1 865 ? 23.733 -20.744 -7.632 1.00 95.00 865 GLU A C 1
ATOM 6549 O O . GLU A 1 865 ? 23.583 -21.201 -6.498 1.00 95.00 865 GLU A O 1
ATOM 6554 N N . GLY A 1 866 ? 23.095 -19.646 -8.033 1.00 95.31 866 GLY A N 1
ATOM 6555 C CA . GLY A 1 866 ? 22.172 -18.911 -7.172 1.00 95.31 866 GLY A CA 1
ATOM 6556 C C . GLY A 1 866 ? 22.884 -18.046 -6.126 1.00 95.31 866 GLY A C 1
ATOM 6557 O O . GLY A 1 866 ? 24.060 -17.708 -6.275 1.00 95.31 866 GLY A O 1
ATOM 6558 N N . ALA A 1 867 ? 22.148 -17.680 -5.073 1.00 96.56 867 ALA A N 1
ATOM 6559 C CA . ALA A 1 867 ? 22.647 -16.882 -3.956 1.00 96.56 867 ALA A CA 1
ATOM 6560 C C . ALA A 1 867 ? 23.440 -17.741 -2.963 1.00 96.56 867 ALA A C 1
ATOM 6562 O O . ALA A 1 867 ? 22.941 -18.773 -2.512 1.00 96.56 867 ALA A O 1
ATOM 6563 N N . GLY A 1 868 ? 24.624 -17.269 -2.575 1.00 96.44 868 GLY A N 1
ATOM 6564 C CA . GLY A 1 868 ? 25.448 -17.860 -1.521 1.00 96.44 868 GLY A CA 1
ATOM 6565 C C . GLY A 1 868 ? 26.234 -16.803 -0.762 1.00 96.44 868 GLY A C 1
ATOM 6566 O O . GLY A 1 868 ? 26.322 -15.660 -1.206 1.00 96.44 868 GLY A O 1
ATOM 6567 N N . THR A 1 869 ? 26.838 -17.178 0.360 1.00 97.75 869 THR A N 1
ATOM 6568 C CA . THR A 1 869 ? 27.644 -16.244 1.155 1.00 97.75 869 THR A CA 1
ATOM 6569 C C . THR A 1 869 ? 28.938 -16.898 1.607 1.00 97.75 869 THR A C 1
ATOM 6571 O O . THR A 1 869 ? 28.925 -18.006 2.142 1.00 97.75 869 THR A O 1
ATOM 6574 N N . VAL A 1 870 ? 30.055 -16.203 1.398 1.00 97.75 870 VAL A N 1
ATOM 6575 C CA . VAL A 1 870 ? 31.383 -16.631 1.851 1.00 97.75 870 VAL A CA 1
ATOM 6576 C C . VAL A 1 870 ? 31.701 -15.878 3.140 1.00 97.75 870 VAL A C 1
ATOM 6578 O O . VAL A 1 870 ? 31.815 -14.654 3.114 1.00 97.75 870 VAL A O 1
ATOM 6581 N N . GLU A 1 871 ? 31.790 -16.592 4.263 1.00 96.12 871 GLU A N 1
ATOM 6582 C CA . GLU A 1 871 ? 32.079 -16.015 5.580 1.00 96.12 871 GLU A CA 1
ATOM 6583 C C . GLU A 1 871 ? 33.598 -16.014 5.830 1.00 96.12 871 GLU A C 1
ATOM 6585 O O . GLU A 1 871 ? 34.273 -17.044 5.711 1.00 96.12 871 GLU A O 1
ATOM 6590 N N . PHE A 1 872 ? 34.141 -14.848 6.182 1.00 96.50 872 PHE A N 1
ATOM 6591 C CA . PHE A 1 872 ? 35.545 -14.644 6.527 1.00 96.50 872 PHE A CA 1
ATOM 6592 C C . PHE A 1 872 ? 35.681 -14.143 7.969 1.00 96.50 872 PHE A C 1
ATOM 6594 O O . PHE A 1 872 ? 34.859 -13.370 8.472 1.00 96.50 872 PHE A O 1
ATOM 6601 N N . ILE A 1 873 ? 36.782 -14.529 8.612 1.00 94.44 873 ILE A N 1
ATOM 6602 C CA . ILE A 1 873 ? 37.279 -13.837 9.796 1.00 94.44 873 ILE A CA 1
ATOM 6603 C C . ILE A 1 873 ? 38.314 -12.804 9.340 1.00 94.44 873 ILE A C 1
ATOM 6605 O O . ILE A 1 873 ? 39.246 -13.144 8.611 1.00 94.44 873 ILE A O 1
ATOM 6609 N N . PHE A 1 874 ? 38.132 -11.549 9.739 1.00 95.69 874 PHE A N 1
ATOM 6610 C CA . PHE A 1 874 ? 39.081 -10.456 9.519 1.00 95.69 874 PHE A CA 1
ATOM 6611 C C . PHE A 1 874 ? 39.733 -10.100 10.855 1.00 95.69 874 PHE A C 1
ATOM 6613 O O . PHE A 1 874 ? 39.045 -9.978 11.871 1.00 95.69 874 PHE A O 1
ATOM 6620 N N . ASP A 1 875 ? 41.051 -9.951 10.868 1.00 93.75 875 ASP A N 1
ATOM 6621 C CA . ASP A 1 875 ? 41.824 -9.610 12.057 1.00 93.75 875 ASP A CA 1
ATOM 6622 C C . ASP A 1 875 ? 42.087 -8.099 12.115 1.00 93.75 875 ASP A C 1
ATOM 6624 O O . ASP A 1 875 ? 42.811 -7.562 11.279 1.00 93.75 875 ASP A O 1
ATOM 6628 N N . ASN A 1 876 ? 41.522 -7.404 13.109 1.00 90.88 876 ASN A N 1
ATOM 6629 C CA . ASN A 1 876 ? 41.745 -5.963 13.275 1.00 90.88 876 ASN A CA 1
ATOM 6630 C C . ASN A 1 876 ? 43.211 -5.623 13.617 1.00 90.88 876 ASN A C 1
ATOM 6632 O O . ASN A 1 876 ? 43.632 -4.494 13.367 1.00 90.88 876 ASN A O 1
ATOM 6636 N N . ASP A 1 877 ? 43.986 -6.563 14.173 1.00 89.94 877 ASP A N 1
ATOM 6637 C CA . ASP A 1 877 ? 45.370 -6.305 14.596 1.00 89.94 877 ASP A CA 1
ATOM 6638 C C . ASP A 1 877 ? 46.358 -6.342 13.409 1.00 89.94 877 ASP A C 1
ATOM 6640 O O . ASP A 1 877 ? 47.370 -5.637 13.420 1.00 89.94 877 ASP A O 1
ATOM 6644 N N . THR A 1 878 ? 46.071 -7.144 12.374 1.00 90.38 878 THR A N 1
ATOM 6645 C CA . THR A 1 878 ? 46.945 -7.344 11.197 1.00 90.38 878 THR A CA 1
ATOM 6646 C C . THR A 1 878 ? 46.361 -6.822 9.882 1.00 90.38 878 THR A C 1
ATOM 6648 O O . THR A 1 878 ? 47.120 -6.498 8.970 1.00 90.38 878 THR A O 1
ATOM 6651 N N . ASN A 1 879 ? 45.036 -6.672 9.793 1.00 90.75 879 ASN A N 1
ATOM 6652 C CA . ASN A 1 879 ? 44.248 -6.479 8.567 1.00 90.75 879 ASN A CA 1
ATOM 6653 C C . ASN A 1 879 ? 44.265 -7.678 7.593 1.00 90.75 879 ASN A C 1
ATOM 6655 O O . ASN A 1 879 ? 43.846 -7.541 6.443 1.00 90.75 879 ASN A O 1
ATOM 6659 N N . GLU A 1 880 ? 44.713 -8.859 8.034 1.00 92.44 880 GLU A N 1
ATOM 6660 C CA . GLU A 1 880 ? 44.579 -10.098 7.261 1.00 92.44 880 GLU A CA 1
ATOM 6661 C C . GLU A 1 880 ? 43.157 -10.678 7.385 1.00 92.44 880 GLU A C 1
ATOM 6663 O O . GLU A 1 880 ? 42.473 -10.505 8.399 1.00 92.44 880 GLU A O 1
ATOM 6668 N N . PHE A 1 881 ? 42.702 -11.399 6.355 1.00 95.44 881 PHE A N 1
ATOM 6669 C CA . PHE A 1 881 ? 41.420 -12.105 6.373 1.00 95.44 881 PHE A CA 1
ATOM 6670 C C . PHE A 1 881 ? 41.556 -13.562 5.936 1.00 95.44 881 PHE A C 1
ATOM 6672 O O . PHE A 1 881 ? 42.390 -13.915 5.102 1.00 95.44 881 PHE A O 1
ATOM 6679 N N . PHE A 1 882 ? 40.698 -14.418 6.490 1.00 94.69 882 PHE A N 1
ATOM 6680 C CA . PHE A 1 882 ? 40.746 -15.859 6.277 1.00 94.69 882 PHE A CA 1
ATOM 6681 C C . PHE A 1 882 ? 39.342 -16.454 6.162 1.00 94.69 882 PHE A C 1
ATOM 6683 O O . PHE A 1 882 ? 38.455 -16.149 6.956 1.00 94.69 882 PHE A O 1
ATOM 6690 N N . PHE A 1 883 ? 39.152 -17.348 5.197 1.00 94.38 883 PHE A N 1
ATOM 6691 C CA . PHE A 1 883 ? 37.929 -18.118 4.997 1.00 94.38 883 PHE A CA 1
ATOM 6692 C C . PHE A 1 883 ? 37.582 -18.949 6.240 1.00 94.38 883 PHE A C 1
ATOM 6694 O O . PHE A 1 883 ? 38.420 -19.702 6.751 1.00 94.38 883 PHE A O 1
ATOM 6701 N N . MET A 1 884 ? 36.330 -18.832 6.690 1.00 88.56 884 MET A N 1
ATOM 6702 C CA . MET A 1 884 ? 35.739 -19.685 7.720 1.00 88.56 884 MET A CA 1
ATOM 6703 C C . MET A 1 884 ? 34.959 -20.833 7.077 1.00 88.56 884 MET A C 1
ATOM 6705 O O . MET A 1 884 ? 35.349 -21.995 7.202 1.00 88.56 884 MET A O 1
ATOM 6709 N N . GLU A 1 885 ? 33.864 -20.498 6.392 1.00 90.00 885 GLU A N 1
ATOM 6710 C CA . GLU A 1 885 ? 32.978 -21.428 5.694 1.00 90.00 885 GLU A CA 1
ATOM 6711 C C . GLU A 1 885 ? 32.155 -20.703 4.611 1.00 90.00 885 GLU A C 1
ATOM 6713 O O . GLU A 1 885 ? 32.182 -19.477 4.489 1.00 90.00 885 GLU A O 1
ATOM 6718 N N . MET A 1 886 ? 31.453 -21.464 3.768 1.00 92.94 886 MET A N 1
ATOM 6719 C CA . MET A 1 886 ? 30.550 -20.921 2.750 1.00 92.94 886 MET A CA 1
ATOM 6720 C C . MET A 1 886 ? 29.131 -21.394 3.051 1.00 92.94 886 MET A C 1
ATOM 6722 O O . MET A 1 886 ? 28.843 -22.584 2.938 1.00 92.94 886 MET A O 1
ATOM 6726 N N . ASN A 1 887 ? 28.247 -20.461 3.399 1.00 94.69 887 ASN A N 1
ATOM 6727 C CA . ASN A 1 887 ? 26.832 -20.742 3.603 1.00 94.69 887 ASN A CA 1
ATOM 6728 C C . ASN A 1 887 ? 26.171 -20.926 2.231 1.00 94.69 887 ASN A C 1
ATOM 6730 O O . ASN A 1 887 ? 26.174 -20.040 1.371 1.00 94.69 887 ASN A O 1
ATOM 6734 N N . THR A 1 888 ? 25.623 -22.116 2.004 1.00 96.00 888 THR A N 1
ATOM 6735 C CA . THR A 1 888 ? 25.182 -22.607 0.693 1.00 96.00 888 THR A CA 1
ATOM 6736 C C . THR A 1 888 ? 23.710 -22.285 0.411 1.00 96.00 888 THR A C 1
ATOM 6738 O O . THR A 1 888 ? 22.927 -23.127 -0.021 1.00 96.00 888 THR A O 1
ATOM 6741 N N . ARG A 1 889 ? 23.332 -21.037 0.699 1.00 95.56 889 ARG A N 1
ATOM 6742 C CA . ARG A 1 889 ? 21.954 -20.531 0.712 1.00 95.56 889 ARG A CA 1
ATOM 6743 C C . ARG A 1 889 ? 21.934 -18.999 0.714 1.00 95.56 889 ARG A C 1
ATOM 6745 O O . ARG A 1 889 ? 22.951 -18.353 0.957 1.00 95.56 889 ARG A O 1
ATOM 6752 N N . LEU A 1 890 ? 20.737 -18.428 0.591 1.00 96.81 890 LEU A N 1
ATOM 6753 C CA . LEU A 1 890 ? 20.474 -17.047 0.996 1.00 96.81 890 LEU A CA 1
ATOM 6754 C C . LEU A 1 890 ? 20.733 -16.880 2.513 1.00 96.81 890 LEU A C 1
ATOM 6756 O O . LEU A 1 890 ? 20.366 -17.750 3.313 1.00 96.81 890 LEU A O 1
ATOM 6760 N N . GLN A 1 891 ? 21.358 -15.774 2.924 1.00 96.88 891 GLN A N 1
ATOM 6761 C CA . GLN A 1 891 ? 21.477 -15.403 4.343 1.00 96.88 891 GLN A CA 1
ATOM 6762 C C . GLN A 1 891 ? 20.177 -14.770 4.873 1.00 96.88 891 GLN A C 1
ATOM 6764 O O . GLN A 1 891 ? 19.286 -14.403 4.105 1.00 96.88 891 GLN A O 1
ATOM 6769 N N . VAL A 1 892 ? 20.044 -14.646 6.194 1.00 97.31 892 VAL A N 1
ATOM 6770 C CA . VAL A 1 892 ? 18.887 -13.984 6.826 1.00 97.31 892 VAL A CA 1
ATOM 6771 C C . VAL A 1 892 ? 18.958 -12.477 6.566 1.00 97.31 892 VAL A C 1
ATOM 6773 O O . VAL A 1 892 ? 18.004 -11.884 6.061 1.00 97.31 892 VAL A O 1
ATOM 6776 N N . GLU A 1 893 ? 20.159 -11.954 6.791 1.00 97.44 893 GLU A N 1
ATOM 6777 C CA . GLU A 1 893 ? 20.705 -10.606 6.640 1.00 97.44 893 GLU A CA 1
ATOM 6778 C C . GLU A 1 893 ? 20.951 -10.178 5.178 1.00 97.44 893 GLU A C 1
ATOM 6780 O O . GLU A 1 893 ? 21.600 -9.170 4.904 1.00 97.44 893 GLU A O 1
ATOM 6785 N N . HIS A 1 894 ? 20.417 -10.917 4.200 1.00 98.44 894 HIS A N 1
ATOM 6786 C CA . HIS A 1 894 ? 20.465 -10.500 2.796 1.00 98.44 894 HIS A CA 1
ATOM 6787 C C . HIS A 1 894 ? 19.871 -9.095 2.519 1.00 98.44 894 HIS A C 1
ATOM 6789 O O . HIS A 1 894 ? 20.392 -8.436 1.617 1.00 98.44 894 HIS A O 1
ATOM 6795 N N . PRO A 1 895 ? 18.858 -8.570 3.254 1.00 98.56 895 PRO A N 1
ATOM 6796 C CA . PRO A 1 895 ? 18.270 -7.269 2.943 1.00 98.56 895 PRO A CA 1
ATOM 6797 C C . PRO A 1 895 ? 19.224 -6.074 3.016 1.00 98.56 895 PRO A C 1
ATOM 6799 O O . PRO A 1 895 ? 19.040 -5.157 2.224 1.00 98.56 895 PRO A O 1
ATOM 6802 N N . VAL A 1 896 ? 20.260 -6.054 3.872 1.00 98.44 896 VAL A N 1
ATOM 6803 C CA . VAL A 1 896 ? 21.222 -4.924 3.846 1.00 98.44 896 VAL A CA 1
ATOM 6804 C C . VAL A 1 896 ? 21.989 -4.865 2.524 1.00 98.44 896 VAL A C 1
ATOM 6806 O O . VAL A 1 896 ? 22.270 -3.775 2.035 1.00 98.44 896 VAL A O 1
ATOM 6809 N N . THR A 1 897 ? 22.238 -6.015 1.888 1.00 98.50 897 THR A N 1
ATOM 6810 C CA . THR A 1 897 ? 22.776 -6.071 0.523 1.00 98.50 897 THR A CA 1
ATOM 6811 C C . THR A 1 897 ? 21.760 -5.570 -0.507 1.00 98.50 897 THR A C 1
ATOM 6813 O O . THR A 1 897 ? 22.136 -4.837 -1.421 1.00 98.50 897 THR A O 1
ATOM 6816 N N . GLU A 1 898 ? 20.477 -5.910 -0.366 1.00 98.44 898 GLU A N 1
ATOM 6817 C CA . GLU A 1 898 ? 19.414 -5.418 -1.262 1.00 98.44 898 GLU A CA 1
ATOM 6818 C C . GLU A 1 898 ? 19.275 -3.890 -1.190 1.00 98.44 898 GLU A C 1
ATOM 6820 O O . GLU A 1 898 ? 19.164 -3.228 -2.220 1.00 98.44 898 GLU A O 1
ATOM 6825 N N . GLU A 1 899 ? 19.365 -3.308 0.008 1.00 98.12 899 GLU A N 1
ATOM 6826 C CA . GLU A 1 899 ? 19.305 -1.857 0.209 1.00 98.12 899 GLU A CA 1
ATOM 6827 C C . GLU A 1 899 ? 20.455 -1.117 -0.498 1.00 98.12 899 GLU A C 1
ATOM 6829 O O . GLU A 1 899 ? 20.190 -0.123 -1.183 1.00 98.12 899 GLU A O 1
ATOM 6834 N N . ILE A 1 900 ? 21.705 -1.600 -0.392 1.00 97.69 900 ILE A N 1
ATOM 6835 C CA . ILE A 1 900 ? 22.881 -0.942 -1.004 1.00 97.69 900 ILE A CA 1
ATOM 6836 C C . ILE A 1 900 ? 23.078 -1.267 -2.492 1.00 97.69 900 ILE A C 1
ATOM 6838 O O . ILE A 1 900 ? 23.699 -0.485 -3.203 1.00 97.69 900 ILE A O 1
ATOM 6842 N N . THR A 1 901 ? 22.531 -2.371 -3.007 1.00 97.75 901 THR A N 1
ATOM 6843 C CA . THR A 1 901 ? 22.604 -2.708 -4.448 1.00 97.75 901 THR A CA 1
ATOM 6844 C C . THR A 1 901 ? 21.369 -2.272 -5.238 1.00 97.75 901 THR A C 1
ATOM 6846 O O . THR A 1 901 ? 21.446 -2.056 -6.450 1.00 97.75 901 THR A O 1
ATOM 6849 N N . GLY A 1 902 ? 20.223 -2.119 -4.571 1.00 96.44 902 GLY A N 1
ATOM 6850 C CA . GLY A 1 902 ? 18.932 -1.875 -5.211 1.00 96.44 902 GLY A CA 1
ATOM 6851 C C . GLY A 1 902 ? 18.397 -3.077 -6.000 1.00 96.44 902 GLY A C 1
ATOM 6852 O O . GLY A 1 902 ? 17.649 -2.871 -6.950 1.00 96.44 902 GLY A O 1
ATOM 6853 N N . GLU A 1 903 ? 18.805 -4.303 -5.659 1.00 96.56 903 GLU A N 1
ATOM 6854 C CA . GLU A 1 903 ? 18.392 -5.544 -6.330 1.00 96.56 903 GLU A CA 1
ATOM 6855 C C . GLU A 1 903 ? 17.658 -6.501 -5.377 1.00 96.56 903 GLU A C 1
ATOM 6857 O O . GLU A 1 903 ? 17.990 -6.601 -4.199 1.00 96.56 903 GLU A O 1
ATOM 6862 N N . ASP A 1 904 ? 16.678 -7.239 -5.907 1.00 97.81 904 ASP A N 1
ATOM 6863 C CA . ASP A 1 904 ? 15.984 -8.324 -5.202 1.00 97.81 904 ASP A CA 1
ATOM 6864 C C . ASP A 1 904 ? 16.734 -9.647 -5.435 1.00 97.81 904 ASP A C 1
ATOM 6866 O O . ASP A 1 904 ? 16.687 -10.229 -6.525 1.00 97.81 904 ASP A O 1
ATOM 6870 N N . LEU A 1 905 ? 17.411 -10.144 -4.397 1.00 98.12 905 LEU A N 1
ATOM 6871 C CA . LEU A 1 905 ? 18.227 -11.357 -4.466 1.00 98.12 905 LEU A CA 1
ATOM 6872 C C . LEU A 1 905 ? 17.374 -12.619 -4.652 1.00 98.12 905 LEU A C 1
ATOM 6874 O O . LEU A 1 905 ? 17.804 -13.558 -5.323 1.00 98.12 905 LEU A O 1
ATOM 6878 N N . VAL A 1 906 ? 16.141 -12.635 -4.136 1.00 98.25 906 VAL A N 1
ATOM 6879 C CA . VAL A 1 906 ? 15.187 -13.728 -4.379 1.00 98.25 906 VAL A CA 1
ATOM 6880 C C . VAL A 1 906 ? 14.731 -13.715 -5.843 1.00 98.25 906 VAL A C 1
ATOM 6882 O O . VAL A 1 906 ? 14.616 -14.772 -6.463 1.00 98.25 906 VAL A O 1
ATOM 6885 N N . SER A 1 907 ? 14.542 -12.536 -6.443 1.00 97.69 907 SER A N 1
ATOM 6886 C CA . SER A 1 907 ? 14.202 -12.406 -7.869 1.00 97.69 907 SER A CA 1
ATOM 6887 C C . SER A 1 907 ? 15.327 -12.949 -8.751 1.00 97.69 907 SER A C 1
ATOM 6889 O O . SER A 1 907 ? 15.077 -13.713 -9.685 1.00 97.69 907 SER A O 1
ATOM 6891 N N . TRP A 1 908 ? 16.584 -12.655 -8.402 1.00 97.69 908 TRP A N 1
ATOM 6892 C CA . TRP A 1 908 ? 17.750 -13.264 -9.048 1.00 97.69 908 TRP A CA 1
ATOM 6893 C C . TRP A 1 908 ? 17.781 -14.792 -8.876 1.00 97.69 908 TRP A C 1
ATOM 6895 O O . TRP A 1 908 ? 18.135 -15.499 -9.822 1.00 97.69 908 TRP A O 1
ATOM 6905 N N . GLN A 1 909 ? 17.366 -15.326 -7.718 1.00 97.50 909 GLN A N 1
ATOM 6906 C CA . GLN A 1 909 ? 17.319 -16.777 -7.495 1.00 97.50 909 GLN A CA 1
ATOM 6907 C C . GLN A 1 909 ? 16.312 -17.458 -8.433 1.00 97.50 909 GLN A C 1
ATOM 6909 O O . GLN A 1 909 ? 16.643 -18.489 -9.018 1.00 97.50 909 GLN A O 1
ATOM 6914 N N . PHE A 1 910 ? 15.124 -16.875 -8.640 1.00 96.81 910 PHE A N 1
ATOM 6915 C CA . PHE A 1 910 ? 14.152 -17.386 -9.617 1.00 96.81 910 PHE A CA 1
ATOM 6916 C C . PHE A 1 910 ? 14.699 -17.360 -11.055 1.00 96.81 910 PHE A C 1
ATOM 6918 O O . PHE A 1 910 ? 14.589 -18.365 -11.759 1.00 96.81 910 PHE A O 1
ATOM 6925 N N . LYS A 1 911 ? 15.330 -16.254 -11.476 1.00 95.19 911 LYS A N 1
ATOM 6926 C CA . LYS A 1 911 ? 15.911 -16.091 -12.825 1.00 95.19 911 LYS A CA 1
ATOM 6927 C C . LYS A 1 911 ? 16.994 -17.132 -13.122 1.00 95.19 911 LYS A C 1
ATOM 6929 O O . LYS A 1 911 ? 16.898 -17.877 -14.099 1.00 95.19 911 LYS A O 1
ATOM 6934 N N . VAL A 1 912 ? 17.996 -17.252 -12.248 1.00 95.25 912 VAL A N 1
ATOM 6935 C CA . VAL A 1 912 ? 19.098 -18.213 -12.431 1.00 95.25 912 VAL A CA 1
ATOM 6936 C C . VAL A 1 912 ? 18.591 -19.663 -12.377 1.00 95.25 912 VAL A C 1
ATOM 6938 O O . VAL A 1 912 ? 18.967 -20.489 -13.219 1.00 95.25 912 VAL A O 1
ATOM 6941 N N . ALA A 1 913 ? 17.652 -19.972 -11.477 1.00 94.94 913 ALA A N 1
ATOM 6942 C CA . ALA A 1 913 ? 17.024 -21.291 -11.420 1.00 94.94 913 ALA A CA 1
ATOM 6943 C C . ALA A 1 913 ? 16.264 -21.635 -12.722 1.00 94.94 913 ALA A C 1
ATOM 6945 O O . ALA A 1 913 ? 16.393 -22.758 -13.214 1.00 94.94 913 ALA A O 1
ATOM 6946 N N . ALA A 1 914 ? 15.577 -20.669 -13.346 1.00 93.31 914 ALA A N 1
ATOM 6947 C CA . ALA A 1 914 ? 14.942 -20.806 -14.666 1.00 93.31 914 ALA A CA 1
ATOM 6948 C C . ALA A 1 914 ? 15.940 -20.904 -15.848 1.00 93.31 914 ALA A C 1
ATOM 6950 O O . ALA A 1 914 ? 15.558 -21.275 -16.965 1.00 93.31 914 ALA A O 1
ATOM 6951 N N . GLY A 1 915 ? 17.225 -20.622 -15.602 1.00 92.12 915 GLY A N 1
ATOM 6952 C CA . GLY A 1 915 ? 18.319 -20.723 -16.572 1.00 92.12 915 GLY A CA 1
ATOM 6953 C C . GLY A 1 915 ? 18.751 -19.401 -17.208 1.00 92.12 915 GLY A C 1
ATOM 6954 O O . GLY A 1 915 ? 19.456 -19.425 -18.216 1.00 92.12 915 GLY A O 1
ATOM 6955 N N . GLU A 1 916 ? 18.346 -18.260 -16.656 1.00 93.56 916 GLU A N 1
ATOM 6956 C CA . GLU A 1 916 ? 18.818 -16.940 -17.088 1.00 93.56 916 GLU A CA 1
ATOM 6957 C C . GLU A 1 916 ? 20.248 -16.653 -16.574 1.00 93.56 916 GLU A C 1
ATOM 6959 O O . GLU A 1 916 ? 20.655 -17.209 -15.548 1.00 93.56 916 GLU A O 1
ATOM 6964 N N . PRO A 1 917 ? 21.037 -15.820 -17.279 1.00 95.25 917 PRO A N 1
ATOM 6965 C CA . PRO A 1 917 ? 22.329 -15.339 -16.788 1.00 95.25 917 PRO A CA 1
ATOM 6966 C C . PRO A 1 917 ? 22.167 -14.281 -15.682 1.00 95.25 917 PRO A C 1
ATOM 6968 O O . PRO A 1 917 ? 21.073 -13.754 -15.461 1.00 95.25 917 PRO A O 1
ATOM 6971 N N . LEU A 1 918 ? 23.267 -13.931 -15.007 1.00 95.81 918 LEU A N 1
ATOM 6972 C CA . LEU A 1 918 ? 23.284 -12.848 -14.014 1.00 95.81 918 LEU A CA 1
ATOM 6973 C C . LEU A 1 918 ? 22.805 -11.498 -14.614 1.00 95.81 918 LEU A C 1
ATOM 6975 O O . LEU A 1 918 ? 23.305 -11.103 -15.669 1.00 95.81 918 LEU A O 1
ATOM 6979 N N . PRO A 1 919 ? 21.888 -10.753 -13.954 1.00 94.06 919 PRO A N 1
ATOM 6980 C CA . PRO A 1 919 ? 21.350 -9.497 -14.495 1.00 94.06 919 PRO A CA 1
ATOM 6981 C C . PRO A 1 919 ? 22.324 -8.311 -14.582 1.00 94.06 919 PRO A C 1
ATOM 6983 O O . PRO A 1 919 ? 22.072 -7.397 -15.364 1.00 94.06 919 PRO A O 1
ATOM 6986 N N . LEU A 1 920 ? 23.393 -8.289 -13.775 1.00 96.81 920 LEU A N 1
ATOM 6987 C CA . LEU A 1 920 ? 24.385 -7.204 -13.719 1.00 96.81 920 LEU A CA 1
ATOM 6988 C C . LEU A 1 920 ? 25.815 -7.755 -13.709 1.00 96.81 920 LEU A C 1
ATOM 6990 O O . LEU A 1 920 ? 26.061 -8.863 -13.227 1.00 96.81 920 LEU A O 1
ATOM 6994 N N . ASP A 1 921 ? 26.762 -6.936 -14.166 1.00 96.19 921 ASP A N 1
ATOM 6995 C CA . ASP A 1 921 ? 28.194 -7.181 -13.997 1.00 96.19 921 ASP A CA 1
ATOM 6996 C C . ASP A 1 921 ? 28.749 -6.590 -12.687 1.00 96.19 921 ASP A C 1
ATOM 6998 O O . ASP A 1 921 ? 28.100 -5.806 -11.988 1.00 96.19 921 ASP A O 1
ATOM 7002 N N . GLN A 1 922 ? 29.985 -6.971 -12.354 1.00 96.88 922 GLN A N 1
ATOM 7003 C CA . GLN A 1 922 ? 30.649 -6.533 -11.126 1.00 96.88 922 GLN A CA 1
ATOM 7004 C C . GLN A 1 922 ? 30.816 -5.008 -11.053 1.00 96.88 922 GLN A C 1
ATOM 7006 O O . GLN A 1 922 ? 30.659 -4.439 -9.979 1.00 96.88 922 GLN A O 1
ATOM 7011 N N . ALA A 1 923 ? 31.121 -4.344 -12.173 1.00 95.44 923 ALA A N 1
ATOM 7012 C CA . ALA A 1 923 ? 31.381 -2.906 -12.201 1.00 95.44 923 ALA A CA 1
ATOM 7013 C C . ALA A 1 923 ? 30.112 -2.096 -11.893 1.00 95.44 923 ALA A C 1
ATOM 7015 O O . ALA A 1 923 ? 30.149 -1.165 -11.088 1.00 95.44 923 ALA A O 1
ATOM 7016 N N . THR A 1 924 ? 28.979 -2.505 -12.468 1.00 96.44 924 THR A N 1
ATOM 7017 C CA . THR A 1 924 ? 27.667 -1.901 -12.214 1.00 96.44 924 THR A CA 1
ATOM 7018 C C . THR A 1 924 ? 27.254 -2.075 -10.752 1.00 96.44 924 THR A C 1
ATOM 7020 O O . THR A 1 924 ? 26.731 -1.147 -10.139 1.00 96.44 924 THR A O 1
ATOM 7023 N N . ILE A 1 925 ? 27.524 -3.246 -10.166 1.00 97.12 925 ILE A N 1
ATOM 7024 C CA . ILE A 1 925 ? 27.249 -3.524 -8.750 1.00 97.12 925 ILE A CA 1
ATOM 7025 C C . ILE A 1 925 ? 28.101 -2.621 -7.841 1.00 97.12 925 ILE A C 1
ATOM 7027 O O . ILE A 1 925 ? 27.549 -1.966 -6.957 1.00 97.12 925 ILE A O 1
ATOM 7031 N N . THR A 1 926 ? 29.412 -2.516 -8.094 1.00 95.25 926 THR A N 1
ATOM 7032 C CA . THR A 1 926 ? 30.319 -1.625 -7.346 1.00 95.25 926 THR A CA 1
ATOM 7033 C C . THR A 1 926 ? 29.865 -0.165 -7.413 1.00 95.25 926 THR A C 1
ATOM 7035 O O . THR A 1 926 ? 29.821 0.512 -6.385 1.00 95.25 926 THR A O 1
ATOM 7038 N N . GLN A 1 927 ? 29.471 0.318 -8.599 1.00 95.25 927 GLN A N 1
ATOM 7039 C CA . GLN A 1 927 ? 28.957 1.679 -8.775 1.00 95.25 927 GLN A CA 1
ATOM 7040 C C . GLN A 1 927 ? 27.701 1.925 -7.926 1.00 95.25 927 GLN A C 1
ATOM 7042 O O . GLN A 1 927 ? 27.640 2.915 -7.200 1.00 95.25 927 GLN A O 1
ATOM 7047 N N . ARG A 1 928 ? 26.715 1.019 -7.968 1.00 96.19 928 ARG A N 1
ATOM 7048 C CA . ARG A 1 928 ? 25.465 1.192 -7.211 1.00 96.19 928 ARG A CA 1
ATOM 7049 C C . ARG A 1 928 ? 25.674 1.220 -5.698 1.00 96.19 928 ARG A C 1
ATOM 7051 O O . ARG A 1 928 ? 25.017 2.011 -5.028 1.00 96.19 928 ARG A O 1
ATOM 7058 N N . ILE A 1 929 ? 26.591 0.405 -5.172 1.00 95.69 929 ILE A N 1
ATOM 7059 C CA . ILE A 1 929 ? 26.945 0.417 -3.743 1.00 95.69 929 ILE A CA 1
ATOM 7060 C C . ILE A 1 929 ? 27.477 1.803 -3.344 1.00 95.69 929 ILE A C 1
ATOM 7062 O O . ILE A 1 929 ? 27.009 2.386 -2.366 1.00 95.69 929 ILE A O 1
ATOM 7066 N N . ALA A 1 930 ? 28.374 2.380 -4.151 1.00 92.81 930 ALA A N 1
ATOM 7067 C CA . ALA A 1 930 ? 28.899 3.727 -3.928 1.00 92.81 930 ALA A CA 1
ATOM 7068 C C . ALA A 1 930 ? 27.833 4.838 -4.063 1.00 92.81 930 ALA A C 1
ATOM 7070 O O . ALA A 1 930 ? 27.919 5.854 -3.375 1.00 92.81 930 ALA A O 1
ATOM 7071 N N . GLU A 1 931 ? 26.819 4.658 -4.917 1.00 94.88 931 GLU A N 1
ATOM 7072 C CA . GLU A 1 931 ? 25.716 5.616 -5.099 1.00 94.88 931 GLU A CA 1
ATOM 7073 C C . GLU A 1 931 ? 24.652 5.557 -3.988 1.00 94.88 931 GLU A C 1
ATOM 7075 O O . GLU A 1 931 ? 24.042 6.581 -3.668 1.00 94.88 931 GLU A O 1
ATOM 7080 N N . ARG A 1 932 ? 24.394 4.376 -3.409 1.00 94.69 932 ARG A N 1
ATOM 7081 C CA . ARG A 1 932 ? 23.291 4.154 -2.451 1.00 94.69 932 ARG A CA 1
ATOM 7082 C C . ARG A 1 932 ? 23.711 4.284 -0.984 1.00 94.69 932 ARG A C 1
ATOM 7084 O O . ARG A 1 932 ? 22.875 4.637 -0.151 1.00 94.69 932 ARG A O 1
ATOM 7091 N N . GLY A 1 933 ? 24.991 4.076 -0.671 1.00 95.94 933 GLY A N 1
ATOM 7092 C CA . GLY A 1 933 ? 25.552 4.305 0.661 1.00 95.94 933 GLY A CA 1
ATOM 7093 C C . GLY A 1 933 ? 25.482 3.078 1.572 1.00 95.94 933 GLY A C 1
ATOM 7094 O O . GLY A 1 933 ? 26.058 2.043 1.259 1.00 95.94 933 GLY A O 1
ATOM 7095 N N . TRP A 1 934 ? 24.834 3.217 2.730 1.00 98.38 934 TRP A N 1
ATOM 7096 C CA . TRP A 1 934 ? 24.905 2.274 3.853 1.00 98.38 934 TRP A CA 1
ATOM 7097 C C . TRP A 1 934 ? 23.534 1.717 4.242 1.00 98.38 934 TRP A C 1
ATOM 7099 O O . TRP A 1 934 ? 22.527 2.429 4.191 1.00 98.38 934 TRP A O 1
ATOM 7109 N N . ALA A 1 935 ? 23.508 0.483 4.739 1.00 98.69 935 ALA A N 1
ATOM 7110 C CA . ALA A 1 935 ? 22.349 -0.138 5.370 1.00 98.69 935 ALA A CA 1
ATOM 7111 C C . ALA A 1 935 ? 22.741 -0.880 6.654 1.00 98.69 935 ALA A C 1
ATOM 7113 O O . ALA A 1 935 ? 23.847 -1.406 6.763 1.00 98.69 935 ALA A O 1
ATOM 7114 N N . ILE A 1 936 ? 21.828 -0.911 7.626 1.00 98.69 936 ILE A N 1
ATOM 7115 C CA . ILE A 1 936 ? 21.973 -1.644 8.890 1.00 98.69 936 ILE A CA 1
ATOM 7116 C C . ILE A 1 936 ? 20.670 -2.408 9.164 1.00 98.69 936 ILE A C 1
ATOM 7118 O O . ILE A 1 936 ? 19.587 -1.819 9.120 1.00 98.69 936 ILE A O 1
ATOM 7122 N N . GLU A 1 937 ? 20.772 -3.705 9.445 1.00 98.69 937 GLU A N 1
ATOM 7123 C CA . GLU A 1 937 ? 19.692 -4.579 9.909 1.00 98.69 937 GLU A CA 1
ATOM 7124 C C . GLU A 1 937 ? 19.824 -4.832 11.416 1.00 98.69 937 GLU A C 1
ATOM 7126 O O . GLU A 1 937 ? 20.921 -4.873 11.975 1.00 98.69 937 GLU A O 1
ATOM 7131 N N . ALA A 1 938 ? 18.677 -4.983 12.075 1.00 98.50 938 ALA A N 1
ATOM 7132 C CA . ALA A 1 938 ? 18.564 -5.423 13.453 1.00 98.50 938 ALA A CA 1
ATOM 7133 C C . ALA A 1 938 ? 17.567 -6.579 13.566 1.00 98.50 938 ALA A C 1
ATOM 7135 O O . ALA A 1 938 ? 16.394 -6.439 13.190 1.00 98.50 938 ALA A O 1
ATOM 7136 N N . ARG A 1 939 ? 18.009 -7.708 14.134 1.00 97.88 939 ARG A N 1
ATOM 7137 C CA . ARG A 1 939 ? 17.138 -8.865 14.380 1.00 97.88 939 ARG A CA 1
ATOM 7138 C C . ARG A 1 939 ? 16.339 -8.674 15.667 1.00 97.88 939 ARG A C 1
ATOM 7140 O O . ARG A 1 939 ? 16.881 -8.728 16.772 1.00 97.88 939 ARG A O 1
ATOM 7147 N N . ILE A 1 940 ? 15.032 -8.482 15.522 1.00 97.75 940 ILE A N 1
ATOM 7148 C CA . ILE A 1 940 ? 14.096 -8.294 16.631 1.00 97.75 940 ILE A CA 1
ATOM 7149 C C . ILE A 1 940 ? 13.720 -9.671 17.189 1.00 97.75 940 ILE A C 1
ATOM 7151 O O . ILE A 1 940 ? 12.923 -10.391 16.585 1.00 97.75 940 ILE A O 1
ATOM 7155 N N . TYR A 1 941 ? 14.294 -10.044 18.334 1.00 95.81 941 TYR A N 1
ATOM 7156 C CA . TYR A 1 941 ? 14.085 -11.351 18.970 1.00 95.81 941 TYR A CA 1
ATOM 7157 C C . TYR A 1 941 ? 13.153 -11.289 20.177 1.00 95.81 941 TYR A C 1
ATOM 7159 O O . TYR A 1 941 ? 13.212 -10.351 20.974 1.00 95.81 941 TYR A O 1
ATOM 7167 N N . ALA A 1 942 ? 12.370 -12.356 20.351 1.00 95.06 942 ALA A N 1
ATOM 7168 C CA . ALA A 1 942 ? 11.736 -12.726 21.610 1.00 95.06 942 ALA A CA 1
ATOM 7169 C C . ALA A 1 942 ? 12.783 -13.330 22.572 1.00 95.06 942 ALA A C 1
ATOM 7171 O O . ALA A 1 942 ? 12.948 -14.545 22.675 1.00 95.06 942 ALA A O 1
ATOM 7172 N N . GLU A 1 943 ? 13.545 -12.467 23.241 1.00 92.75 943 GLU A N 1
ATOM 7173 C CA . GLU A 1 943 ? 14.553 -12.827 24.244 1.00 92.75 943 GLU A CA 1
ATOM 7174 C C . GLU A 1 943 ? 14.641 -11.738 25.326 1.00 92.75 943 GLU A C 1
ATOM 7176 O O . GLU A 1 943 ? 14.285 -10.586 25.082 1.00 92.75 943 GLU A O 1
ATOM 7181 N N . ASN A 1 944 ? 15.126 -12.082 26.522 1.00 90.12 944 ASN A N 1
ATOM 7182 C CA . ASN A 1 944 ? 15.314 -11.147 27.637 1.00 90.12 944 ASN A CA 1
ATOM 7183 C C . ASN A 1 944 ? 16.811 -10.862 27.885 1.00 90.12 944 ASN A C 1
ATOM 7185 O O . ASN A 1 944 ? 17.452 -11.636 28.605 1.00 90.12 944 ASN A O 1
ATOM 7189 N N . PRO A 1 945 ? 17.390 -9.765 27.350 1.00 90.81 945 PRO A N 1
ATOM 7190 C CA . PRO A 1 945 ? 18.806 -9.440 27.535 1.00 90.81 945 PRO A CA 1
ATOM 7191 C C . PRO A 1 945 ? 19.260 -9.421 28.998 1.00 90.81 945 PRO A C 1
ATOM 7193 O O . PRO A 1 945 ? 20.308 -9.983 29.313 1.00 90.81 945 PRO A O 1
ATOM 7196 N N . GLY A 1 946 ? 18.450 -8.851 29.900 1.00 84.62 946 GLY A N 1
ATOM 7197 C CA . GLY A 1 946 ? 18.761 -8.767 31.332 1.00 84.62 946 GLY A CA 1
ATOM 7198 C C . GLY A 1 946 ? 18.835 -10.129 32.031 1.00 84.62 946 GLY A C 1
ATOM 7199 O O . GLY A 1 946 ? 19.561 -10.282 33.007 1.00 84.62 946 GLY A O 1
ATOM 7200 N N . GLN A 1 947 ? 18.162 -11.150 31.492 1.00 83.69 947 GLN A N 1
ATOM 7201 C CA . GLN A 1 947 ? 18.284 -12.546 31.927 1.00 83.69 947 GLN A CA 1
ATOM 7202 C C . GLN A 1 947 ? 19.213 -13.337 30.995 1.00 83.69 947 GLN A C 1
ATOM 7204 O O . GLN A 1 947 ? 18.883 -14.427 30.529 1.00 83.69 947 GLN A O 1
ATOM 7209 N N . ASN A 1 948 ? 20.391 -12.770 30.700 1.00 84.75 948 ASN A N 1
ATOM 7210 C CA . ASN A 1 948 ? 21.438 -13.391 29.877 1.00 84.75 948 ASN A CA 1
ATOM 7211 C C . ASN A 1 948 ? 20.920 -13.839 28.489 1.00 84.75 948 ASN A C 1
ATOM 7213 O O . ASN A 1 948 ? 21.388 -14.828 27.912 1.00 84.75 948 ASN A O 1
ATOM 7217 N N . PHE A 1 949 ? 19.933 -13.096 27.968 1.00 88.31 949 PHE A N 1
ATOM 7218 C CA . PHE A 1 949 ? 19.201 -13.379 26.735 1.00 88.31 949 PHE A CA 1
ATOM 7219 C C . PHE A 1 949 ? 18.638 -14.812 26.688 1.00 88.31 949 PHE A C 1
ATOM 7221 O O . PHE A 1 949 ? 18.843 -15.566 25.727 1.00 88.31 949 PHE A O 1
ATOM 7228 N N . MET A 1 950 ? 17.938 -15.201 27.756 1.00 83.81 950 MET A N 1
ATOM 7229 C CA . MET A 1 950 ? 16.994 -16.317 27.714 1.00 83.81 950 MET A CA 1
ATOM 7230 C C . MET A 1 950 ? 15.912 -16.033 26.656 1.00 83.81 950 MET A C 1
ATOM 7232 O O . MET A 1 950 ? 15.334 -14.942 26.684 1.00 83.81 950 MET A O 1
ATOM 7236 N N . PRO A 1 951 ? 15.629 -16.973 25.737 1.00 86.19 951 PRO A N 1
ATOM 7237 C CA . PRO A 1 951 ? 14.505 -16.853 24.814 1.00 86.19 951 PRO A CA 1
ATOM 7238 C C . PRO A 1 951 ? 13.153 -16.820 25.535 1.00 86.19 951 PRO A C 1
ATOM 7240 O O . PRO A 1 951 ? 13.001 -17.402 26.611 1.00 86.19 951 PRO A O 1
ATOM 7243 N N . ASP A 1 952 ? 12.169 -16.173 24.917 1.00 87.38 952 ASP A N 1
ATOM 7244 C CA . ASP A 1 952 ? 10.809 -16.030 25.438 1.00 87.38 952 ASP A CA 1
ATOM 7245 C C . ASP A 1 952 ? 9.762 -16.451 24.389 1.00 87.38 952 ASP A C 1
ATOM 7247 O O . ASP A 1 952 ? 10.031 -16.496 23.189 1.00 87.38 952 ASP A O 1
ATOM 7251 N N . SER A 1 953 ? 8.556 -16.799 24.834 1.00 88.75 953 SER A N 1
ATOM 7252 C CA . SER A 1 953 ? 7.468 -17.252 23.959 1.00 88.75 953 SER A CA 1
ATOM 7253 C C . SER A 1 953 ? 6.107 -16.941 24.573 1.00 88.75 953 SER A C 1
ATOM 7255 O O . SER A 1 953 ? 5.882 -17.125 25.769 1.00 88.75 953 SER A O 1
ATOM 7257 N N . GLY A 1 954 ? 5.177 -16.459 23.753 1.00 89.31 954 GLY A N 1
ATOM 7258 C CA . GLY A 1 954 ? 3.931 -15.889 24.245 1.00 89.31 954 GLY A CA 1
ATOM 7259 C C . GLY A 1 954 ? 3.113 -15.208 23.157 1.00 89.31 954 GLY A C 1
ATOM 7260 O O . GLY A 1 954 ? 3.483 -15.192 21.982 1.00 89.31 954 GLY A O 1
ATOM 7261 N N . LYS A 1 955 ? 1.971 -14.651 23.561 1.00 92.31 955 LYS A N 1
ATOM 7262 C CA . LYS A 1 955 ? 1.088 -13.893 22.674 1.00 92.31 955 LYS A CA 1
ATOM 7263 C C . LYS A 1 955 ? 1.568 -12.447 22.574 1.00 92.31 955 LYS A C 1
ATOM 7265 O O . LYS A 1 955 ? 1.828 -11.822 23.596 1.00 92.31 955 LYS A O 1
ATOM 7270 N N . LEU A 1 956 ? 1.595 -11.894 21.367 1.00 95.12 956 LEU A N 1
ATOM 7271 C CA . LEU A 1 956 ? 1.842 -10.475 21.121 1.00 95.12 956 LEU A CA 1
ATOM 7272 C C . LEU A 1 956 ? 0.569 -9.686 21.477 1.00 95.12 956 LEU A C 1
ATOM 7274 O O . LEU A 1 956 ? -0.302 -9.474 20.635 1.00 95.12 956 LEU A O 1
ATOM 7278 N N . ILE A 1 957 ? 0.428 -9.319 22.755 1.00 94.38 957 ILE A N 1
ATOM 7279 C CA . ILE A 1 957 ? -0.723 -8.582 23.311 1.00 94.38 957 ILE A CA 1
ATOM 7280 C C . ILE A 1 957 ? -0.852 -7.214 22.634 1.00 94.38 957 ILE A C 1
ATOM 7282 O O . ILE A 1 957 ? -1.949 -6.812 22.249 1.00 94.38 957 ILE A O 1
ATOM 7286 N N . HIS A 1 958 ? 0.283 -6.540 22.448 1.00 95.19 958 HIS A N 1
ATOM 7287 C CA . HIS A 1 958 ? 0.418 -5.301 21.688 1.00 95.19 958 HIS A CA 1
ATOM 7288 C C . HIS A 1 958 ? 1.656 -5.395 20.799 1.00 95.19 958 HIS A C 1
ATOM 7290 O O . HIS A 1 958 ? 2.702 -5.864 21.253 1.00 95.19 958 HIS A O 1
ATOM 7296 N N . LEU A 1 959 ? 1.533 -4.955 19.548 1.00 95.94 959 LEU A N 1
ATOM 7297 C CA . LEU A 1 959 ? 2.634 -4.841 18.597 1.00 95.94 959 LEU A CA 1
ATOM 7298 C C . LEU A 1 959 ? 2.414 -3.601 17.727 1.00 95.94 959 LEU A C 1
ATOM 7300 O O . LEU A 1 959 ? 1.534 -3.594 16.865 1.00 95.94 959 LEU A O 1
ATOM 7304 N N . ARG A 1 960 ? 3.276 -2.594 17.889 1.00 95.31 960 ARG A N 1
ATOM 7305 C CA . ARG A 1 960 ? 3.428 -1.500 16.924 1.00 95.31 960 ARG A CA 1
ATOM 7306 C C . ARG A 1 960 ? 4.826 -1.558 16.327 1.00 95.31 960 ARG A C 1
ATOM 7308 O O . ARG A 1 960 ? 5.812 -1.397 17.039 1.00 95.31 960 ARG A O 1
ATOM 7315 N N . THR A 1 961 ? 4.916 -1.773 15.022 1.00 96.25 961 THR A N 1
ATOM 7316 C CA . THR A 1 961 ? 6.170 -1.664 14.267 1.00 96.25 961 THR A CA 1
ATOM 7317 C C . THR A 1 961 ? 6.441 -0.199 13.892 1.00 96.25 961 THR A C 1
ATOM 7319 O O . THR A 1 961 ? 5.493 0.588 13.809 1.00 96.25 961 THR A O 1
ATOM 7322 N N . PRO A 1 962 ? 7.696 0.200 13.613 1.00 95.62 962 PRO A N 1
ATOM 7323 C CA . PRO A 1 962 ? 7.972 1.472 12.949 1.00 95.62 962 PRO A CA 1
ATOM 7324 C C . PRO A 1 962 ? 7.242 1.575 11.604 1.00 95.62 962 PRO A C 1
ATOM 7326 O O . PRO A 1 962 ? 6.971 0.570 10.943 1.00 95.62 962 PRO A O 1
ATOM 7329 N N . GLN A 1 963 ? 6.944 2.807 11.190 1.00 92.56 963 GLN A N 1
ATOM 7330 C CA . GLN A 1 963 ? 6.361 3.077 9.880 1.00 92.56 963 GLN A CA 1
ATOM 7331 C C . GLN A 1 963 ? 7.398 2.832 8.775 1.00 92.56 963 GLN A C 1
ATOM 7333 O O . GLN A 1 963 ? 8.500 3.381 8.810 1.00 92.56 963 GLN A O 1
ATOM 7338 N N . THR A 1 964 ? 7.026 2.034 7.775 1.00 94.94 964 THR A N 1
ATOM 7339 C CA . THR A 1 964 ? 7.868 1.758 6.607 1.00 94.94 964 THR A CA 1
ATOM 7340 C C . THR A 1 964 ? 7.996 2.970 5.687 1.00 94.94 964 THR A C 1
ATOM 7342 O O . THR A 1 964 ? 7.044 3.733 5.510 1.00 94.94 964 THR A O 1
ATOM 7345 N N . SER A 1 965 ? 9.160 3.114 5.061 1.00 94.50 965 SER A N 1
ATOM 7346 C CA . SER A 1 965 ? 9.481 4.155 4.075 1.00 94.50 965 SER A CA 1
ATOM 7347 C C . SER A 1 965 ? 10.609 3.677 3.158 1.00 94.50 965 SER A C 1
ATOM 7349 O O . SER A 1 965 ? 11.226 2.653 3.441 1.00 94.50 965 SER A O 1
ATOM 7351 N N . ASP A 1 966 ? 10.941 4.457 2.129 1.00 90.75 966 ASP A N 1
ATOM 7352 C CA . ASP A 1 966 ? 12.025 4.209 1.160 1.00 90.75 966 ASP A CA 1
ATOM 7353 C C . ASP A 1 966 ? 13.417 3.971 1.787 1.00 90.75 966 ASP A C 1
ATOM 7355 O O . ASP A 1 966 ? 14.359 3.627 1.081 1.00 90.75 966 ASP A O 1
ATOM 7359 N N . SER A 1 967 ? 13.570 4.183 3.100 1.00 94.81 967 SER A N 1
ATOM 7360 C CA . SER A 1 967 ? 14.785 3.853 3.849 1.00 94.81 967 SER A CA 1
ATOM 7361 C C . SER A 1 967 ? 14.539 3.206 5.220 1.00 94.81 967 SER A C 1
ATOM 7363 O O . SER A 1 967 ? 15.403 3.279 6.095 1.00 94.81 967 SER A O 1
ATOM 7365 N N . VAL A 1 968 ? 13.337 2.675 5.460 1.00 97.75 968 VAL A N 1
ATOM 7366 C CA . VAL A 1 968 ? 12.976 1.902 6.660 1.00 97.75 968 VAL A CA 1
ATOM 7367 C C . VAL A 1 968 ? 12.095 0.744 6.206 1.00 97.75 968 VAL A C 1
ATOM 7369 O O . VAL A 1 968 ? 10.900 0.911 5.954 1.00 97.75 968 VAL A O 1
ATOM 7372 N N . ARG A 1 969 ? 12.701 -0.432 6.102 1.00 97.81 969 ARG A N 1
ATOM 7373 C CA . ARG A 1 969 ? 12.087 -1.693 5.694 1.00 97.81 969 ARG A CA 1
ATOM 7374 C C . ARG A 1 969 ? 11.891 -2.584 6.919 1.00 97.81 969 ARG A C 1
ATOM 7376 O O . ARG A 1 969 ? 12.693 -2.570 7.851 1.00 97.81 969 ARG A O 1
ATOM 7383 N N . ILE A 1 970 ? 10.827 -3.380 6.913 1.00 97.62 970 ILE A N 1
ATOM 7384 C CA . ILE A 1 970 ? 10.617 -4.420 7.919 1.00 97.62 970 ILE A CA 1
ATOM 7385 C C . ILE A 1 970 ? 10.141 -5.705 7.243 1.00 97.62 970 ILE A C 1
ATOM 7387 O O . ILE A 1 970 ? 9.135 -5.712 6.534 1.00 97.62 970 ILE A O 1
ATOM 7391 N N . ASP A 1 971 ? 10.874 -6.792 7.465 1.00 97.38 971 ASP A N 1
ATOM 7392 C CA . ASP A 1 971 ? 10.475 -8.136 7.049 1.00 97.38 971 ASP A CA 1
ATOM 7393 C C . ASP A 1 971 ? 10.130 -8.927 8.323 1.00 97.38 971 ASP A C 1
ATOM 7395 O O . ASP A 1 971 ? 10.998 -9.241 9.139 1.00 97.38 971 ASP A O 1
ATOM 7399 N N . ALA A 1 972 ? 8.832 -9.158 8.544 1.00 95.12 972 ALA A N 1
ATOM 7400 C CA . ALA A 1 972 ? 8.266 -9.660 9.799 1.00 95.12 972 ALA A CA 1
ATOM 7401 C C . ALA A 1 972 ? 7.400 -10.908 9.582 1.00 95.12 972 ALA A C 1
ATOM 7403 O O . ALA A 1 972 ? 6.727 -11.028 8.560 1.00 95.12 972 ALA A O 1
ATOM 7404 N N . GLY A 1 973 ? 7.399 -11.824 10.556 1.00 91.56 973 GLY A N 1
ATOM 7405 C CA . GLY A 1 973 ? 6.637 -13.082 10.498 1.00 91.56 973 GLY A CA 1
ATOM 7406 C C . GLY A 1 973 ? 5.306 -13.088 11.262 1.00 91.56 973 GLY A C 1
ATOM 7407 O O . GLY A 1 973 ? 4.580 -14.078 11.183 1.00 91.56 973 GLY A O 1
ATOM 7408 N N . PHE A 1 974 ? 5.003 -12.023 12.011 1.00 94.81 974 PHE A N 1
ATOM 7409 C CA . PHE A 1 974 ? 3.923 -11.969 13.003 1.00 94.81 974 PHE A CA 1
ATOM 7410 C C . PHE A 1 974 ? 3.209 -10.608 13.008 1.00 94.81 974 PHE A C 1
ATOM 7412 O O . PHE A 1 974 ? 3.828 -9.582 12.720 1.00 94.81 974 PHE A O 1
ATOM 7419 N N . ILE A 1 975 ? 1.935 -10.591 13.411 1.00 95.00 975 ILE A N 1
ATOM 7420 C CA . ILE A 1 975 ? 1.144 -9.377 13.686 1.00 95.00 975 ILE A CA 1
ATOM 7421 C C . ILE A 1 975 ? 0.639 -9.340 15.142 1.00 95.00 975 ILE A C 1
ATOM 7423 O O . ILE A 1 975 ? 0.780 -10.302 15.900 1.00 95.00 975 ILE A O 1
ATOM 7427 N N . GLN A 1 976 ? 0.027 -8.223 15.554 1.00 95.56 976 GLN A N 1
ATOM 7428 C CA . GLN A 1 976 ? -0.596 -8.118 16.877 1.00 95.56 976 GLN A CA 1
ATOM 7429 C C . GLN A 1 976 ? -1.688 -9.182 17.057 1.00 95.56 976 GLN A C 1
ATOM 7431 O O . GLN A 1 976 ? -2.607 -9.291 16.247 1.00 95.56 976 GLN A O 1
ATOM 7436 N N . GLY A 1 977 ? -1.620 -9.922 18.161 1.00 93.62 977 GLY A N 1
ATOM 7437 C CA . GLY A 1 977 ? -2.522 -11.025 18.475 1.00 93.62 977 GLY A CA 1
ATOM 7438 C C . GLY A 1 977 ? -1.967 -12.415 18.155 1.00 93.62 977 GLY A C 1
ATOM 7439 O O . GLY A 1 977 ? -2.483 -13.382 18.721 1.00 93.62 977 GLY A O 1
ATOM 7440 N N . ASP A 1 978 ? -0.912 -12.524 17.341 1.00 94.75 978 ASP A N 1
ATOM 7441 C CA . ASP A 1 978 ? -0.241 -13.798 17.060 1.00 94.75 978 ASP A CA 1
ATOM 7442 C C . ASP A 1 978 ? 0.500 -14.340 18.297 1.00 94.75 978 ASP A C 1
ATOM 7444 O O . ASP A 1 978 ? 0.718 -13.639 19.289 1.00 94.75 978 ASP A O 1
ATOM 7448 N N . THR A 1 979 ? 0.898 -15.614 18.247 1.00 92.62 979 THR A N 1
ATOM 7449 C CA . THR A 1 979 ? 1.686 -16.276 19.301 1.00 92.62 979 THR A CA 1
ATOM 7450 C C . THR A 1 979 ? 3.049 -16.703 18.767 1.00 92.62 979 THR A C 1
ATOM 7452 O O . THR A 1 979 ? 3.131 -17.514 17.847 1.00 92.62 979 THR A O 1
ATOM 7455 N N . VAL A 1 980 ? 4.122 -16.202 19.381 1.00 93.25 980 VAL A N 1
ATOM 7456 C CA . VAL A 1 980 ? 5.486 -16.696 19.158 1.00 93.25 980 VAL A CA 1
ATOM 7457 C C . VAL A 1 980 ? 5.620 -18.031 19.893 1.00 93.25 980 VAL A C 1
ATOM 7459 O O . VAL A 1 980 ? 5.499 -18.086 21.117 1.00 93.25 980 VAL A O 1
ATOM 7462 N N . SER A 1 981 ? 5.806 -19.119 19.143 1.00 89.25 981 SER A N 1
ATOM 7463 C CA . SER A 1 981 ? 5.834 -20.488 19.672 1.00 89.25 981 SER A CA 1
ATOM 7464 C C . SER A 1 981 ? 7.251 -20.942 20.030 1.00 89.25 981 SER A C 1
ATOM 7466 O O . SER A 1 981 ? 8.154 -20.866 19.199 1.00 89.25 981 SER A O 1
ATOM 7468 N N . SER A 1 982 ? 7.419 -21.542 21.212 1.00 87.25 982 SER A N 1
ATOM 7469 C CA . SER A 1 982 ? 8.675 -22.154 21.681 1.00 87.25 982 SER A CA 1
ATOM 7470 C C . SER A 1 982 ? 9.131 -23.395 20.892 1.00 87.25 982 SER A C 1
ATOM 7472 O O . SER A 1 982 ? 10.178 -23.970 21.193 1.00 87.25 982 SER A O 1
ATOM 7474 N N . ALA A 1 983 ? 8.374 -23.825 19.875 1.00 84.88 983 ALA A N 1
ATOM 7475 C CA . ALA A 1 983 ? 8.764 -24.901 18.960 1.00 84.88 983 ALA A CA 1
ATOM 7476 C C . ALA A 1 983 ? 9.821 -24.477 17.913 1.00 84.88 983 ALA A C 1
ATOM 7478 O O . ALA A 1 983 ? 10.454 -25.340 17.285 1.00 84.88 983 ALA A O 1
ATOM 7479 N N . TYR A 1 984 ? 9.999 -23.167 17.713 1.00 89.75 984 TYR A N 1
ATOM 7480 C CA . TYR A 1 984 ? 10.795 -22.569 16.639 1.00 89.75 984 TYR A CA 1
ATOM 7481 C C . TYR A 1 984 ? 11.762 -21.507 17.157 1.00 89.75 984 TYR A C 1
ATOM 7483 O O . TYR A 1 984 ? 11.830 -21.245 18.353 1.00 89.75 984 TYR A O 1
ATOM 7491 N N . ASP A 1 985 ? 12.527 -20.925 16.235 1.00 85.06 985 ASP A N 1
ATOM 7492 C CA . ASP A 1 985 ? 13.340 -19.747 16.506 1.00 85.06 985 ASP A CA 1
ATOM 7493 C C . ASP A 1 985 ? 12.481 -18.522 16.886 1.00 85.06 985 ASP A C 1
ATOM 7495 O O . ASP A 1 985 ? 11.347 -18.375 16.419 1.00 85.06 985 ASP A O 1
ATOM 7499 N N . GLY A 1 986 ? 13.038 -17.662 17.743 1.00 87.94 986 GLY A N 1
ATOM 7500 C CA . GLY A 1 986 ? 12.346 -16.536 18.376 1.00 87.94 986 GLY A CA 1
ATOM 7501 C C . GLY A 1 986 ? 12.369 -15.220 17.592 1.00 87.94 986 GLY A C 1
ATOM 7502 O O . GLY A 1 986 ? 11.958 -14.198 18.144 1.00 87.94 986 GLY A O 1
ATOM 7503 N N . MET A 1 987 ? 12.873 -15.192 16.352 1.00 94.50 987 MET A N 1
ATOM 7504 C CA . MET A 1 987 ? 12.927 -13.963 15.556 1.00 94.50 987 MET A CA 1
ATOM 7505 C C . MET A 1 987 ? 11.520 -13.506 15.140 1.00 94.50 987 MET A C 1
ATOM 7507 O O . MET A 1 987 ? 10.805 -14.200 14.416 1.00 94.50 987 MET A O 1
ATOM 7511 N N . ILE A 1 988 ? 11.131 -12.310 15.582 1.00 95.00 988 ILE A N 1
ATOM 7512 C CA . ILE A 1 988 ? 9.831 -11.686 15.297 1.00 95.00 988 ILE A CA 1
ATOM 7513 C C . ILE A 1 988 ? 9.876 -10.988 13.930 1.00 95.00 988 ILE A C 1
ATOM 7515 O O . ILE A 1 988 ? 8.970 -11.140 13.103 1.00 95.00 988 ILE A O 1
ATOM 7519 N N . ALA A 1 989 ? 10.938 -10.210 13.705 1.00 97.12 989 ALA A N 1
ATOM 7520 C CA . ALA A 1 989 ? 11.144 -9.406 12.508 1.00 97.12 989 ALA A CA 1
ATOM 7521 C C . ALA A 1 989 ? 12.618 -9.026 12.319 1.00 97.12 989 ALA A C 1
ATOM 7523 O O . ALA A 1 989 ? 13.411 -9.059 13.261 1.00 97.12 989 ALA A O 1
ATOM 7524 N N . LYS A 1 990 ? 12.945 -8.576 11.110 1.00 98.38 990 LYS A N 1
ATOM 7525 C CA . LYS A 1 990 ? 14.183 -7.873 10.768 1.00 98.38 990 LYS A CA 1
ATOM 7526 C C . LYS A 1 990 ? 13.827 -6.420 10.478 1.00 98.38 990 LYS A C 1
ATOM 7528 O O . LYS A 1 990 ? 12.971 -6.163 9.628 1.00 98.38 990 LYS A O 1
ATOM 7533 N N . LEU A 1 991 ? 14.438 -5.482 11.195 1.00 98.62 991 LEU A N 1
ATOM 7534 C CA . LEU A 1 991 ? 14.287 -4.045 10.962 1.00 98.62 991 LEU A CA 1
ATOM 7535 C C . LEU A 1 991 ? 15.505 -3.550 10.186 1.00 98.62 991 LEU A C 1
ATOM 7537 O O . LEU A 1 991 ? 16.605 -3.569 10.727 1.00 98.62 991 LEU A O 1
ATOM 7541 N N . ILE A 1 992 ? 15.310 -3.109 8.945 1.00 98.69 992 ILE A N 1
ATOM 7542 C CA . ILE A 1 992 ? 16.394 -2.733 8.033 1.00 98.69 992 ILE A CA 1
ATOM 7543 C C . ILE A 1 992 ? 16.280 -1.253 7.690 1.00 98.69 992 ILE A C 1
ATOM 7545 O O . ILE A 1 992 ? 15.202 -0.762 7.349 1.00 98.69 992 ILE A O 1
ATOM 7549 N N . VAL A 1 993 ? 17.384 -0.523 7.810 1.00 98.69 993 VAL A N 1
ATOM 7550 C CA . VAL A 1 993 ? 17.399 0.935 7.688 1.00 98.69 993 VAL A CA 1
ATOM 7551 C C . VAL A 1 993 ? 18.607 1.399 6.886 1.00 98.69 993 VAL A C 1
ATOM 7553 O O . VAL A 1 993 ? 19.743 1.055 7.206 1.00 98.69 993 VAL A O 1
ATOM 7556 N N . SER A 1 994 ? 18.358 2.222 5.868 1.00 98.44 994 SER A N 1
ATOM 7557 C CA . SER A 1 994 ? 19.363 2.663 4.896 1.00 98.44 994 SER A CA 1
ATOM 7558 C C . SER A 1 994 ? 19.580 4.184 4.886 1.00 98.44 994 SER A C 1
ATOM 7560 O O . SER A 1 994 ? 18.759 4.987 5.354 1.00 98.44 994 SER A O 1
ATOM 7562 N N . GLY A 1 995 ? 20.727 4.633 4.384 1.00 97.25 995 GLY A N 1
ATOM 7563 C CA . GLY A 1 995 ? 21.063 6.050 4.281 1.00 97.25 995 GLY A CA 1
ATOM 7564 C C . GLY A 1 995 ? 22.398 6.314 3.581 1.00 97.25 995 GLY A C 1
ATOM 7565 O O . GLY A 1 995 ? 23.247 5.433 3.530 1.00 97.25 995 GLY A O 1
ATOM 7566 N N . PRO A 1 996 ? 22.625 7.545 3.088 1.00 96.31 996 PRO A N 1
ATOM 7567 C CA . PRO A 1 996 ? 23.814 7.887 2.301 1.00 96.31 996 PRO A CA 1
ATOM 7568 C C . PRO A 1 996 ? 25.135 7.781 3.082 1.00 96.31 996 PRO A C 1
ATOM 7570 O O . PRO A 1 996 ? 26.196 7.736 2.472 1.00 96.31 996 PRO A O 1
ATOM 7573 N N . THR A 1 997 ? 25.089 7.741 4.418 1.00 96.94 997 THR A N 1
ATOM 7574 C CA . THR A 1 997 ? 26.246 7.448 5.275 1.00 96.94 997 THR A CA 1
ATOM 7575 C C . THR A 1 997 ? 25.831 6.559 6.446 1.00 96.94 997 THR A C 1
ATOM 7577 O O . THR A 1 997 ? 24.661 6.555 6.857 1.00 96.94 997 THR A O 1
ATOM 7580 N N . ARG A 1 998 ? 26.805 5.856 7.034 1.00 97.25 998 ARG A N 1
ATOM 7581 C CA . ARG A 1 998 ? 26.624 4.989 8.206 1.00 97.25 998 ARG A CA 1
ATOM 7582 C C . ARG A 1 998 ? 25.976 5.718 9.385 1.00 97.25 998 ARG A C 1
ATOM 7584 O O . ARG A 1 998 ? 25.058 5.196 10.009 1.00 97.25 998 ARG A O 1
ATOM 7591 N N . GLU A 1 999 ? 26.373 6.960 9.661 1.00 97.19 999 GLU A N 1
ATOM 7592 C CA . GLU A 1 999 ? 25.824 7.764 10.762 1.00 97.19 999 GLU A CA 1
ATOM 7593 C C . GLU A 1 999 ? 24.390 8.228 10.483 1.00 97.19 999 GLU A C 1
ATOM 7595 O O . GLU A 1 999 ? 23.647 8.526 11.420 1.00 97.19 999 GLU A O 1
ATOM 7600 N N . VAL A 1 1000 ? 23.978 8.340 9.215 1.00 97.50 1000 VAL A N 1
ATOM 7601 C CA . VAL A 1 1000 ? 22.574 8.594 8.856 1.00 97.50 1000 VAL A CA 1
ATOM 7602 C C . VAL A 1 1000 ? 21.745 7.323 9.031 1.00 97.50 1000 VAL A C 1
ATOM 7604 O O . VAL A 1 1000 ? 20.693 7.392 9.667 1.00 97.50 1000 VAL A O 1
ATOM 7607 N N . ALA A 1 1001 ? 22.222 6.174 8.541 1.00 98.00 1001 ALA A N 1
ATOM 7608 C CA . ALA A 1 1001 ? 21.558 4.883 8.733 1.00 98.00 1001 ALA A CA 1
ATOM 7609 C C . ALA A 1 1001 ? 21.392 4.552 10.230 1.00 98.00 1001 ALA A C 1
ATOM 7611 O O . ALA A 1 1001 ? 20.283 4.272 10.679 1.00 98.00 1001 ALA A O 1
ATOM 7612 N N . LEU A 1 1002 ? 22.446 4.716 11.036 1.00 97.94 1002 LEU A N 1
ATOM 7613 C CA . LEU A 1 1002 ? 22.434 4.441 12.477 1.00 97.94 1002 LEU A CA 1
ATOM 7614 C C . LEU A 1 1002 ? 21.480 5.355 13.267 1.00 97.94 1002 LEU A C 1
ATOM 7616 O O . LEU A 1 1002 ? 20.731 4.884 14.125 1.00 97.94 1002 LEU A O 1
ATOM 7620 N N . ARG A 1 1003 ? 21.440 6.660 12.956 1.00 97.12 1003 ARG A N 1
ATOM 7621 C CA . ARG A 1 1003 ? 20.480 7.591 13.584 1.00 97.12 1003 ARG A CA 1
ATOM 7622 C C . ARG A 1 1003 ? 19.035 7.270 13.204 1.00 97.12 1003 ARG A C 1
ATOM 7624 O O . ARG A 1 1003 ? 18.161 7.319 14.069 1.00 97.12 1003 ARG A O 1
ATOM 7631 N N . LYS A 1 1004 ? 18.779 6.909 11.940 1.00 97.81 1004 LYS A N 1
ATOM 7632 C CA . LYS A 1 1004 ? 17.462 6.424 11.506 1.00 97.81 1004 LYS A CA 1
ATOM 7633 C C . LYS A 1 1004 ? 17.094 5.107 12.201 1.00 97.81 1004 LYS A C 1
ATOM 7635 O O . LYS A 1 1004 ? 15.946 4.967 12.605 1.00 97.81 1004 LYS A O 1
ATOM 7640 N N . LEU A 1 1005 ? 18.038 4.179 12.391 1.00 98.38 1005 LEU A N 1
ATOM 7641 C CA . LEU A 1 1005 ? 17.798 2.898 13.064 1.00 98.38 1005 LEU A CA 1
ATOM 7642 C C . LEU A 1 1005 ? 17.398 3.112 14.525 1.00 98.38 1005 LEU A C 1
ATOM 7644 O O . LEU A 1 1005 ? 16.403 2.544 14.970 1.00 98.38 1005 LEU A O 1
ATOM 7648 N N . HIS A 1 1006 ? 18.088 4.004 15.245 1.00 97.62 1006 HIS A N 1
ATOM 7649 C CA . HIS A 1 1006 ? 17.687 4.376 16.603 1.00 97.62 1006 HIS A CA 1
ATOM 7650 C C . HIS A 1 1006 ? 16.264 4.961 16.641 1.00 97.62 1006 HIS A C 1
ATOM 7652 O O . HIS A 1 1006 ? 15.443 4.531 17.451 1.00 97.62 1006 HIS A O 1
ATOM 7658 N N . ALA A 1 1007 ? 15.938 5.883 15.728 1.00 96.88 1007 ALA A N 1
ATOM 7659 C CA . ALA A 1 1007 ? 14.603 6.477 15.635 1.00 96.88 1007 ALA A CA 1
ATOM 7660 C C . ALA A 1 1007 ? 13.513 5.460 15.230 1.00 96.88 1007 ALA A C 1
ATOM 7662 O O . ALA A 1 1007 ? 12.383 5.532 15.712 1.00 96.88 1007 ALA A O 1
ATOM 7663 N N . ALA A 1 1008 ? 13.830 4.481 14.379 1.00 97.75 1008 ALA A N 1
ATOM 7664 C CA . ALA A 1 1008 ? 12.918 3.399 14.017 1.00 97.75 1008 ALA A CA 1
ATOM 7665 C C . ALA A 1 1008 ? 12.670 2.456 15.209 1.00 97.75 1008 ALA A C 1
ATOM 7667 O O . ALA A 1 1008 ? 11.518 2.165 15.530 1.00 97.75 1008 ALA A O 1
ATOM 7668 N N . LEU A 1 1009 ? 13.724 2.063 15.934 1.00 97.88 1009 LEU A N 1
ATOM 7669 C CA . LEU A 1 1009 ? 13.608 1.286 17.172 1.00 97.88 1009 LEU A CA 1
ATOM 7670 C C . LEU A 1 1009 ? 12.788 2.031 18.239 1.00 97.88 1009 LEU A C 1
ATOM 7672 O O . LEU A 1 1009 ? 11.979 1.407 18.920 1.00 97.88 1009 LEU A O 1
ATOM 7676 N N . GLN A 1 1010 ? 12.940 3.354 18.380 1.00 96.19 1010 GLN A N 1
ATOM 7677 C CA . GLN A 1 1010 ? 12.132 4.170 19.304 1.00 96.19 1010 GLN A CA 1
ATOM 7678 C C . GLN A 1 1010 ? 10.623 4.126 19.005 1.00 96.19 1010 GLN A C 1
ATOM 7680 O O . GLN A 1 1010 ? 9.826 4.261 19.928 1.00 96.19 1010 GLN A O 1
ATOM 7685 N N . ASN A 1 1011 ? 10.213 3.909 17.753 1.00 95.25 1011 ASN A N 1
ATOM 7686 C CA . ASN A 1 1011 ? 8.796 3.800 17.391 1.00 95.25 1011 ASN A CA 1
ATOM 7687 C C . ASN A 1 1011 ? 8.201 2.397 17.627 1.00 95.25 1011 ASN A C 1
ATOM 7689 O O . ASN A 1 1011 ? 6.973 2.256 17.610 1.00 95.25 1011 ASN A O 1
ATOM 7693 N N . TYR A 1 1012 ? 9.054 1.392 17.854 1.00 96.25 1012 TYR A N 1
ATOM 7694 C CA . TYR A 1 1012 ? 8.697 -0.013 18.049 1.00 96.25 1012 TYR A CA 1
ATOM 7695 C C . TYR A 1 1012 ? 8.162 -0.259 19.474 1.00 96.25 1012 TYR A C 1
ATOM 7697 O O . TYR A 1 1012 ? 8.808 0.105 20.458 1.00 96.25 1012 TYR A O 1
ATOM 7705 N N . GLU A 1 1013 ? 7.003 -0.910 19.588 1.00 95.81 1013 GLU A N 1
ATOM 7706 C CA . GLU A 1 1013 ? 6.357 -1.284 20.854 1.00 95.81 1013 GLU A CA 1
ATOM 7707 C C . GLU A 1 1013 ? 5.958 -2.768 20.833 1.00 95.81 1013 GLU A C 1
ATOM 7709 O O . GLU A 1 1013 ? 5.296 -3.205 19.890 1.00 95.81 1013 GLU A O 1
ATOM 7714 N N . VAL A 1 1014 ? 6.324 -3.543 21.864 1.00 95.44 1014 VAL A N 1
ATOM 7715 C CA . VAL A 1 1014 ? 5.968 -4.973 21.996 1.00 95.44 1014 VAL A CA 1
ATOM 7716 C C . VAL A 1 1014 ? 5.584 -5.311 23.439 1.00 95.44 1014 VAL A C 1
ATOM 7718 O O . VAL A 1 1014 ? 6.312 -4.973 24.373 1.00 95.44 1014 VAL A O 1
ATOM 7721 N N . VAL A 1 1015 ? 4.453 -6.000 23.629 1.00 94.44 1015 VAL A N 1
ATOM 7722 C CA . VAL A 1 1015 ? 3.966 -6.456 24.948 1.00 94.44 1015 VAL A CA 1
ATOM 7723 C C . VAL A 1 1015 ? 3.459 -7.896 24.877 1.00 94.44 1015 VAL A C 1
ATOM 7725 O O . VAL A 1 1015 ? 2.820 -8.284 23.901 1.00 94.44 1015 VAL A O 1
ATOM 7728 N N . GLY A 1 1016 ? 3.704 -8.664 25.942 1.00 90.19 1016 GLY A N 1
ATOM 7729 C CA . GLY A 1 1016 ? 3.270 -10.060 26.114 1.00 90.19 1016 GLY A CA 1
ATOM 7730 C C . GLY A 1 1016 ? 4.409 -11.088 26.093 1.00 90.19 1016 GLY A C 1
ATOM 7731 O O . GLY A 1 1016 ? 4.204 -12.232 26.488 1.00 90.19 1016 GLY A O 1
ATOM 7732 N N . LEU A 1 1017 ? 5.609 -10.659 25.694 1.00 90.75 1017 LEU A N 1
ATOM 7733 C CA . LEU A 1 1017 ? 6.891 -11.355 25.838 1.00 90.75 1017 LEU A CA 1
ATOM 7734 C C . LEU A 1 1017 ? 8.027 -10.320 25.920 1.00 90.75 1017 LEU A C 1
ATOM 7736 O O . LEU A 1 1017 ? 7.831 -9.147 25.588 1.00 90.75 1017 LEU A O 1
ATOM 7740 N N . ASN A 1 1018 ? 9.199 -10.739 26.388 1.00 91.19 1018 ASN A N 1
ATOM 7741 C CA . ASN A 1 1018 ? 10.409 -9.919 26.419 1.00 91.19 1018 ASN A CA 1
ATOM 7742 C C . ASN A 1 1018 ? 11.040 -9.816 25.023 1.00 91.19 1018 ASN A C 1
ATOM 7744 O O . ASN A 1 1018 ? 10.952 -10.753 24.230 1.00 91.19 1018 ASN A O 1
ATOM 7748 N N . THR A 1 1019 ? 11.694 -8.688 24.725 1.00 95.81 1019 THR A N 1
ATOM 7749 C CA . THR A 1 1019 ? 12.434 -8.508 23.465 1.00 95.81 1019 THR A CA 1
ATOM 7750 C C . THR A 1 1019 ? 13.786 -7.832 23.665 1.00 95.81 1019 THR A C 1
ATOM 7752 O O . THR A 1 1019 ? 14.017 -7.132 24.655 1.00 95.81 1019 THR A O 1
ATOM 7755 N N . ASN A 1 1020 ? 14.667 -7.972 22.674 1.00 96.44 1020 ASN A N 1
ATOM 7756 C CA . ASN A 1 1020 ? 15.965 -7.299 22.642 1.00 96.44 1020 ASN A CA 1
ATOM 7757 C C . ASN A 1 1020 ? 15.920 -5.813 22.212 1.00 96.44 1020 ASN A C 1
ATOM 7759 O O . ASN A 1 1020 ? 16.968 -5.173 22.147 1.00 96.44 1020 ASN A O 1
ATOM 7763 N N . ILE A 1 1021 ? 14.739 -5.229 21.970 1.00 97.19 1021 ILE A N 1
ATOM 7764 C CA . ILE A 1 1021 ? 14.572 -3.877 21.396 1.00 97.19 1021 ILE A CA 1
ATOM 7765 C C . ILE A 1 1021 ? 15.285 -2.783 22.211 1.00 97.19 1021 ILE A C 1
ATOM 7767 O O . ILE A 1 1021 ? 15.996 -1.959 21.636 1.00 97.19 1021 ILE A O 1
ATOM 7771 N N . GLU A 1 1022 ? 15.153 -2.768 23.541 1.00 94.31 1022 GLU A N 1
ATOM 7772 C CA . GLU A 1 1022 ? 15.827 -1.764 24.387 1.00 94.31 1022 GLU A CA 1
ATOM 7773 C C . GLU A 1 1022 ? 17.357 -1.950 24.420 1.00 94.31 1022 GLU A C 1
ATOM 7775 O O . GLU A 1 1022 ? 18.108 -0.978 24.478 1.00 94.31 1022 GLU A O 1
ATOM 7780 N N . PHE A 1 1023 ? 17.844 -3.186 24.285 1.00 96.06 1023 PHE A N 1
ATOM 7781 C CA . PHE A 1 1023 ? 19.276 -3.474 24.164 1.00 96.06 1023 PHE A CA 1
ATOM 7782 C C . PHE A 1 1023 ? 19.836 -2.995 22.808 1.00 96.06 1023 PHE A C 1
ATOM 7784 O O . PHE A 1 1023 ? 20.880 -2.343 22.765 1.00 96.06 1023 PHE A O 1
ATOM 7791 N N . LEU A 1 1024 ? 19.095 -3.198 21.712 1.00 97.69 1024 LEU A N 1
ATOM 7792 C CA . LEU A 1 1024 ? 19.426 -2.653 20.387 1.00 97.69 1024 LEU A CA 1
ATOM 7793 C C . LEU A 1 1024 ? 19.465 -1.111 20.395 1.00 97.69 1024 LEU A C 1
ATOM 7795 O O . LEU A 1 1024 ? 20.377 -0.508 19.821 1.00 97.69 1024 LEU A O 1
ATOM 7799 N N . LYS A 1 1025 ? 18.533 -0.453 21.106 1.00 96.38 1025 LYS A N 1
ATOM 7800 C CA . LYS A 1 1025 ? 18.533 1.013 21.296 1.00 96.38 1025 LYS A CA 1
ATOM 7801 C C . LYS A 1 1025 ? 19.804 1.510 21.988 1.00 96.38 1025 LYS A C 1
ATOM 7803 O O . LYS A 1 1025 ? 20.304 2.568 21.596 1.00 96.38 1025 LYS A O 1
ATOM 7808 N N . LYS A 1 1026 ? 20.335 0.769 22.969 1.00 95.44 1026 LYS A N 1
ATOM 7809 C CA . LYS A 1 1026 ? 21.604 1.093 23.643 1.00 95.44 1026 LYS A CA 1
ATOM 7810 C C . LYS A 1 1026 ? 22.816 0.897 22.738 1.00 95.44 1026 LYS A C 1
ATOM 7812 O O . LYS A 1 1026 ? 23.633 1.808 22.654 1.00 95.44 1026 LYS A O 1
ATOM 7817 N N . ILE A 1 1027 ? 22.897 -0.206 21.986 1.00 96.62 1027 ILE A N 1
ATOM 7818 C CA . ILE A 1 1027 ? 23.978 -0.414 21.001 1.00 96.62 1027 ILE A CA 1
ATOM 7819 C C . ILE A 1 1027 ? 24.041 0.753 20.006 1.00 96.62 1027 ILE A C 1
ATOM 7821 O O . ILE A 1 1027 ? 25.115 1.296 19.763 1.00 96.62 1027 ILE A O 1
ATOM 7825 N N . CYS A 1 1028 ? 22.892 1.221 19.506 1.00 96.50 1028 CYS A N 1
ATOM 7826 C CA . CYS A 1 1028 ? 22.831 2.363 18.584 1.00 96.50 1028 CYS A CA 1
ATOM 7827 C C . CYS A 1 1028 ? 23.336 3.698 19.176 1.00 96.50 1028 CYS A C 1
ATOM 7829 O O . CYS A 1 1028 ? 23.555 4.651 18.429 1.00 96.50 1028 CYS A O 1
ATOM 7831 N N . LYS A 1 1029 ? 23.496 3.785 20.503 1.00 94.81 1029 LYS A N 1
ATOM 7832 C CA . LYS A 1 1029 ? 24.065 4.926 21.240 1.00 94.81 1029 LYS A CA 1
ATOM 7833 C C . LYS A 1 1029 ? 25.500 4.679 21.726 1.00 94.81 1029 LYS A C 1
ATOM 7835 O O . LYS A 1 1029 ? 26.137 5.619 22.197 1.00 94.81 1029 LYS A O 1
ATOM 7840 N N . SER A 1 1030 ? 26.004 3.450 21.614 1.00 96.19 1030 SER A N 1
ATOM 7841 C CA . SER A 1 1030 ? 27.298 3.042 22.160 1.00 96.19 1030 SER A CA 1
ATOM 7842 C C . SER A 1 1030 ? 28.453 3.719 21.402 1.00 96.19 1030 SER A C 1
ATOM 7844 O O . SER A 1 1030 ? 28.531 3.585 20.174 1.00 96.19 1030 SER A O 1
ATOM 7846 N N . PRO A 1 1031 ? 29.366 4.455 22.071 1.00 95.75 1031 PRO A N 1
ATOM 7847 C CA . PRO A 1 1031 ? 30.380 5.254 21.382 1.00 95.75 1031 PRO A CA 1
ATOM 7848 C C . PRO A 1 1031 ? 31.332 4.445 20.493 1.00 95.75 1031 PRO A C 1
ATOM 7850 O O . PRO A 1 1031 ? 31.767 4.957 19.463 1.00 95.75 1031 PRO A O 1
ATOM 7853 N N . ALA A 1 1032 ? 31.655 3.204 20.869 1.00 95.06 1032 ALA A N 1
ATOM 7854 C CA . ALA A 1 1032 ? 32.504 2.318 20.070 1.00 95.06 1032 ALA A CA 1
ATOM 7855 C C . ALA A 1 1032 ? 31.783 1.853 18.789 1.00 95.06 1032 ALA A C 1
ATOM 7857 O O . ALA A 1 1032 ? 32.320 2.002 17.689 1.00 95.06 1032 ALA A O 1
ATOM 7858 N N . PHE A 1 1033 ? 30.520 1.422 18.890 1.00 96.88 1033 PHE A N 1
ATOM 7859 C CA . PHE A 1 1033 ? 29.706 1.063 17.725 1.00 96.88 1033 PHE A CA 1
ATOM 7860 C C . PHE A 1 1033 ? 29.500 2.250 16.776 1.00 96.88 1033 PHE A C 1
ATOM 7862 O O . PHE A 1 1033 ? 29.600 2.082 15.561 1.00 96.88 1033 PHE A O 1
ATOM 7869 N N . ILE A 1 1034 ? 29.308 3.468 17.297 1.00 96.69 1034 ILE A N 1
ATOM 7870 C CA . ILE A 1 1034 ? 29.221 4.694 16.481 1.00 96.69 1034 ILE A CA 1
ATOM 7871 C C . ILE A 1 1034 ? 30.516 4.933 15.683 1.00 96.69 1034 ILE A C 1
ATOM 7873 O O . ILE A 1 1034 ? 30.434 5.295 14.511 1.00 96.69 1034 ILE A O 1
ATOM 7877 N N . ARG A 1 1035 ? 31.697 4.661 16.259 1.00 96.00 1035 ARG A N 1
ATOM 7878 C CA . ARG A 1 1035 ? 33.000 4.755 15.563 1.00 96.00 1035 ARG A CA 1
ATOM 7879 C C . ARG A 1 1035 ? 33.315 3.570 14.635 1.00 96.00 1035 ARG A C 1
ATOM 7881 O O . ARG A 1 1035 ? 34.299 3.624 13.905 1.00 96.00 1035 ARG A O 1
ATOM 7888 N N . GLY A 1 1036 ? 32.499 2.513 14.640 1.00 94.56 1036 GLY A N 1
ATOM 7889 C CA . GLY A 1 1036 ? 32.751 1.295 13.860 1.00 94.56 1036 GLY A CA 1
ATOM 7890 C C . GLY A 1 1036 ? 33.831 0.392 14.468 1.00 94.56 1036 GLY A C 1
ATOM 7891 O O . GLY A 1 1036 ? 34.480 -0.360 13.746 1.00 94.56 1036 GLY A O 1
ATOM 7892 N N . GLU A 1 1037 ? 34.041 0.467 15.785 1.00 94.31 1037 GLU A N 1
ATOM 7893 C CA . GLU A 1 1037 ? 34.940 -0.415 16.545 1.00 94.31 1037 GLU A CA 1
ATOM 7894 C C . GLU A 1 1037 ? 34.240 -1.755 16.833 1.00 94.31 1037 GLU A C 1
ATOM 7896 O O . GLU A 1 1037 ? 33.848 -2.049 17.963 1.00 94.31 1037 GLU A O 1
ATOM 7901 N N . VAL A 1 1038 ? 34.012 -2.542 15.780 1.00 93.50 1038 VAL A N 1
ATOM 7902 C CA . VAL A 1 1038 ? 33.279 -3.816 15.841 1.00 93.50 1038 VAL A CA 1
ATOM 7903 C C . VAL A 1 1038 ? 34.216 -5.023 15.904 1.00 93.50 1038 VAL A C 1
ATOM 7905 O O . VAL A 1 1038 ? 35.262 -5.056 15.259 1.00 93.50 1038 VAL A O 1
ATOM 7908 N N . GLU A 1 1039 ? 33.824 -6.028 16.689 1.00 94.56 1039 GLU A N 1
ATOM 7909 C CA . GLU A 1 1039 ? 34.471 -7.342 16.795 1.00 94.56 1039 GLU A CA 1
ATOM 7910 C C . GLU A 1 1039 ? 33.497 -8.353 17.426 1.00 94.56 1039 GLU A C 1
ATOM 7912 O O . GLU A 1 1039 ? 32.537 -7.976 18.102 1.00 94.56 1039 GLU A O 1
ATOM 7917 N N . THR A 1 1040 ? 33.752 -9.649 17.261 1.00 91.31 1040 THR A N 1
ATOM 7918 C CA . THR A 1 1040 ? 32.841 -10.726 17.701 1.00 91.31 1040 THR A CA 1
ATOM 7919 C C . THR A 1 1040 ? 32.681 -10.892 19.218 1.00 91.31 1040 THR A C 1
ATOM 7921 O O . THR A 1 1040 ? 31.822 -11.660 19.658 1.00 91.31 1040 THR A O 1
ATOM 7924 N N . GLY A 1 1041 ? 33.470 -10.164 20.017 1.00 90.19 1041 GLY A N 1
ATOM 7925 C CA . GLY A 1 1041 ? 33.367 -10.070 21.478 1.00 90.19 1041 GLY A CA 1
ATOM 7926 C C . GLY A 1 1041 ? 32.682 -8.798 22.005 1.00 90.19 1041 GLY A C 1
ATOM 7927 O O . GLY A 1 1041 ? 32.705 -8.568 23.215 1.00 90.19 1041 GLY A O 1
ATOM 7928 N N . TYR A 1 1042 ? 32.096 -7.959 21.137 1.00 94.69 1042 TYR A N 1
ATOM 7929 C CA . TYR A 1 1042 ? 31.590 -6.622 21.496 1.00 94.69 1042 TYR A CA 1
ATOM 7930 C C . TYR A 1 1042 ? 30.676 -6.611 22.738 1.00 94.69 1042 TYR A C 1
ATOM 7932 O O . TYR A 1 1042 ? 30.874 -5.819 23.658 1.00 94.69 1042 TYR A O 1
ATOM 7940 N N . ILE A 1 1043 ? 29.693 -7.515 22.805 1.00 93.69 1043 ILE A N 1
ATOM 7941 C CA . ILE A 1 1043 ? 28.672 -7.538 23.874 1.00 93.69 1043 ILE A CA 1
ATOM 7942 C C . ILE A 1 1043 ? 29.272 -7.926 25.243 1.00 93.69 1043 ILE A C 1
ATOM 7944 O O . ILE A 1 1043 ? 28.758 -7.530 26.292 1.00 93.69 1043 ILE A O 1
ATOM 7948 N N . GLN A 1 1044 ? 30.368 -8.686 25.244 1.00 90.88 1044 GLN A N 1
ATOM 7949 C CA . GLN A 1 1044 ? 31.132 -9.045 26.437 1.00 90.88 1044 GLN A CA 1
ATOM 7950 C C . GLN A 1 1044 ? 32.098 -7.924 26.846 1.00 90.88 1044 GLN A C 1
ATOM 7952 O O . GLN A 1 1044 ? 32.258 -7.667 28.034 1.00 90.88 1044 GLN A O 1
ATOM 7957 N N . LYS A 1 1045 ? 32.720 -7.242 25.877 1.00 93.38 1045 LYS A N 1
ATOM 7958 C CA . LYS A 1 1045 ? 33.680 -6.150 26.109 1.00 93.38 1045 LYS A CA 1
ATOM 7959 C C . LYS A 1 1045 ? 33.024 -4.881 26.656 1.00 93.38 1045 LYS A C 1
ATOM 7961 O O . LYS A 1 1045 ? 33.564 -4.263 27.565 1.00 93.38 1045 LYS A O 1
ATOM 7966 N N . TYR A 1 1046 ? 31.853 -4.520 26.134 1.00 94.75 1046 TYR A N 1
ATOM 7967 C CA . TYR A 1 1046 ? 31.084 -3.340 26.550 1.00 94.75 1046 TYR A CA 1
ATOM 7968 C C . TYR A 1 1046 ? 29.908 -3.717 27.472 1.00 94.75 1046 TYR A C 1
ATOM 7970 O O . TYR A 1 1046 ? 28.858 -3.076 27.449 1.00 94.75 1046 TYR A O 1
ATOM 7978 N N . ASN A 1 1047 ? 30.054 -4.784 28.271 1.00 92.50 1047 ASN A N 1
ATOM 7979 C CA . ASN A 1 1047 ? 28.951 -5.334 29.062 1.00 92.50 1047 ASN A CA 1
ATOM 7980 C C . ASN A 1 1047 ? 28.399 -4.324 30.082 1.00 92.50 1047 ASN A C 1
ATOM 7982 O O . ASN A 1 1047 ? 27.201 -4.048 30.072 1.00 92.50 1047 ASN A O 1
ATOM 7986 N N . ASP A 1 1048 ? 29.275 -3.708 30.878 1.00 90.94 1048 ASP A N 1
ATOM 7987 C CA . ASP A 1 1048 ? 28.886 -2.728 31.901 1.00 90.94 1048 ASP A CA 1
ATOM 7988 C C . ASP A 1 1048 ? 28.133 -1.523 31.305 1.00 90.94 1048 ASP A C 1
ATOM 7990 O O . ASP A 1 1048 ? 27.198 -1.011 31.914 1.00 90.94 1048 ASP A O 1
ATOM 7994 N N . GLU A 1 1049 ? 28.491 -1.099 30.086 1.00 92.56 1049 GLU A N 1
ATOM 7995 C CA . GLU A 1 1049 ? 27.827 -0.007 29.360 1.00 92.56 1049 GLU A CA 1
ATOM 7996 C C . GLU A 1 1049 ? 26.430 -0.422 28.867 1.00 92.56 1049 GLU A C 1
ATOM 7998 O O . GLU A 1 1049 ? 25.436 0.265 29.112 1.00 92.56 1049 GLU A O 1
ATOM 8003 N N . LEU A 1 1050 ? 26.333 -1.568 28.185 1.00 93.00 1050 LEU A N 1
ATOM 8004 C CA . LEU A 1 1050 ? 25.087 -2.022 27.561 1.00 93.00 1050 LEU A CA 1
ATOM 8005 C C . LEU A 1 1050 ? 24.049 -2.503 28.595 1.00 93.00 1050 LEU A C 1
ATOM 8007 O O . LEU A 1 1050 ? 22.841 -2.366 28.375 1.00 93.00 1050 LEU A O 1
ATOM 8011 N N . PHE A 1 1051 ? 24.497 -3.023 29.740 1.00 92.00 1051 PHE A N 1
ATOM 8012 C CA . PHE A 1 1051 ? 23.631 -3.530 30.810 1.00 92.00 1051 PHE A CA 1
ATOM 8013 C C . PHE A 1 1051 ? 23.435 -2.563 31.985 1.00 92.00 1051 PHE A C 1
ATOM 8015 O O . PHE A 1 1051 ? 22.637 -2.866 32.871 1.00 92.00 1051 PHE A O 1
ATOM 8022 N N . ALA A 1 1052 ? 24.047 -1.370 31.958 1.00 87.44 1052 ALA A N 1
ATOM 8023 C CA . ALA A 1 1052 ? 23.803 -0.316 32.944 1.00 87.44 1052 ALA A CA 1
ATOM 8024 C C . ALA A 1 1052 ? 22.291 -0.042 33.136 1.00 87.44 1052 ALA A C 1
ATOM 8026 O O . ALA A 1 1052 ? 21.582 0.155 32.139 1.00 87.44 1052 ALA A O 1
ATOM 8027 N N . PRO A 1 1053 ? 21.768 -0.011 34.377 1.00 81.25 1053 PRO A N 1
ATOM 8028 C CA . PRO A 1 1053 ? 20.367 0.312 34.627 1.00 81.25 1053 PRO A CA 1
ATOM 8029 C C . PRO A 1 1053 ? 20.090 1.787 34.306 1.00 81.25 1053 PRO A C 1
ATOM 8031 O O . PRO A 1 1053 ? 20.846 2.673 34.702 1.00 81.25 1053 PRO A O 1
ATOM 8034 N N . GLU A 1 1054 ? 18.990 2.058 33.603 1.00 82.06 1054 GLU A N 1
ATOM 8035 C CA . GLU A 1 1054 ? 18.517 3.426 33.368 1.00 82.06 1054 GLU A CA 1
ATOM 8036 C C . GLU A 1 1054 ? 17.514 3.838 34.450 1.00 82.06 1054 GLU A C 1
ATOM 8038 O O . GLU A 1 1054 ? 16.692 3.032 34.888 1.00 82.06 1054 GLU A O 1
ATOM 8043 N N . ALA A 1 1055 ? 17.556 5.108 34.860 1.00 82.38 1055 ALA A N 1
ATOM 8044 C CA . ALA A 1 1055 ? 16.528 5.677 35.723 1.00 82.38 1055 ALA A CA 1
ATOM 8045 C C . ALA A 1 1055 ? 15.180 5.770 34.983 1.00 82.38 1055 ALA A C 1
ATOM 8047 O O . ALA A 1 1055 ? 15.128 6.021 33.775 1.00 82.38 1055 ALA A O 1
ATOM 8048 N N . VAL A 1 1056 ? 14.087 5.583 35.725 1.00 86.25 1056 VAL A N 1
ATOM 8049 C CA . VAL A 1 1056 ? 12.720 5.800 35.236 1.00 86.25 1056 VAL A CA 1
ATOM 8050 C C . VAL A 1 1056 ? 12.303 7.217 35.611 1.00 86.25 1056 VAL A C 1
ATOM 8052 O O . VAL A 1 1056 ? 12.223 7.536 36.797 1.00 86.25 1056 VAL A O 1
ATOM 8055 N N . GLU A 1 1057 ? 12.028 8.052 34.608 1.00 89.12 1057 GLU A N 1
ATOM 8056 C CA . GLU A 1 1057 ? 11.661 9.456 34.824 1.00 89.12 1057 GLU A CA 1
ATOM 8057 C C . GLU A 1 1057 ? 10.353 9.564 35.636 1.00 89.12 1057 GLU A C 1
ATOM 8059 O O . GLU A 1 1057 ? 9.439 8.757 35.397 1.00 89.12 1057 GLU A O 1
ATOM 8064 N N . PRO A 1 1058 ? 10.205 10.543 36.553 1.00 90.75 1058 PRO A N 1
ATOM 8065 C CA . PRO A 1 1058 ? 9.033 10.655 37.426 1.00 90.75 1058 PRO A CA 1
ATOM 8066 C C . PRO A 1 1058 ? 7.709 10.747 36.652 1.00 90.75 1058 PRO A C 1
ATOM 8068 O O . PRO A 1 1058 ? 6.706 10.152 37.061 1.00 90.75 1058 PRO A O 1
ATOM 8071 N N . GLU A 1 1059 ? 7.708 11.409 35.489 1.00 92.00 1059 GLU A N 1
ATOM 8072 C CA . GLU A 1 1059 ? 6.548 11.495 34.603 1.00 92.00 1059 GLU A CA 1
ATOM 8073 C C . GLU A 1 1059 ? 6.031 10.113 34.187 1.00 92.00 1059 GLU A C 1
ATOM 8075 O O . GLU A 1 1059 ? 4.823 9.946 34.083 1.00 92.00 1059 GLU A O 1
ATOM 8080 N N . THR A 1 1060 ? 6.888 9.098 34.033 1.00 92.25 1060 THR A N 1
ATOM 8081 C CA . THR A 1 1060 ? 6.485 7.736 33.624 1.00 92.25 1060 THR A CA 1
ATOM 8082 C C . THR A 1 1060 ? 5.503 7.105 34.616 1.00 92.25 1060 THR A C 1
ATOM 8084 O O . THR A 1 1060 ? 4.522 6.467 34.228 1.00 92.25 1060 THR A O 1
ATOM 8087 N N . PHE A 1 1061 ? 5.723 7.326 35.916 1.00 92.31 1061 PHE A N 1
ATOM 8088 C CA . PHE A 1 1061 ? 4.819 6.865 36.970 1.00 92.31 1061 PHE A CA 1
ATOM 8089 C C . PHE A 1 1061 ? 3.510 7.676 36.977 1.00 92.31 1061 PHE A C 1
ATOM 8091 O O . PHE A 1 1061 ? 2.426 7.114 37.154 1.00 92.31 1061 PHE A O 1
ATOM 8098 N N . ALA A 1 1062 ? 3.592 8.987 36.724 1.00 92.81 1062 ALA A N 1
ATOM 8099 C CA . ALA A 1 1062 ? 2.423 9.850 36.560 1.00 92.81 1062 ALA A CA 1
ATOM 8100 C C . ALA A 1 1062 ? 1.571 9.461 35.333 1.00 92.81 1062 ALA A C 1
ATOM 8102 O O . ALA A 1 1062 ? 0.347 9.394 35.448 1.00 92.81 1062 ALA A O 1
ATOM 8103 N N . GLN A 1 1063 ? 2.194 9.126 34.197 1.00 92.81 1063 GLN A N 1
ATOM 8104 C CA . GLN A 1 1063 ? 1.525 8.601 33.003 1.00 92.81 1063 GLN A CA 1
ATOM 8105 C C . GLN A 1 1063 ? 0.793 7.297 33.311 1.00 92.81 1063 GLN A C 1
ATOM 8107 O O . GLN A 1 1063 ? -0.390 7.184 32.999 1.00 92.81 1063 GLN A O 1
ATOM 8112 N N . ALA A 1 1064 ? 1.450 6.339 33.974 1.00 91.12 1064 ALA A N 1
ATOM 8113 C CA . ALA A 1 1064 ? 0.835 5.065 34.345 1.00 91.12 1064 ALA A CA 1
ATOM 8114 C C . ALA A 1 1064 ? -0.448 5.259 35.179 1.00 91.12 1064 ALA A C 1
ATOM 8116 O O . ALA A 1 1064 ? -1.486 4.666 34.878 1.00 91.12 1064 ALA A O 1
ATOM 8117 N N . ALA A 1 1065 ? -0.409 6.142 36.181 1.00 91.44 1065 ALA A N 1
ATOM 8118 C CA . ALA A 1 1065 ? -1.567 6.472 37.011 1.00 91.44 1065 ALA A CA 1
ATOM 8119 C C . ALA A 1 1065 ? -2.674 7.232 36.247 1.00 91.44 1065 ALA A C 1
ATOM 8121 O O . ALA A 1 1065 ? -3.854 6.902 36.384 1.00 91.44 1065 ALA A O 1
ATOM 8122 N N . LEU A 1 1066 ? -2.320 8.210 35.402 1.00 91.38 1066 LEU A N 1
ATOM 8123 C CA . LEU A 1 1066 ? -3.280 8.928 34.551 1.00 91.38 1066 LEU A CA 1
ATOM 8124 C C . LEU A 1 1066 ? -3.940 7.998 33.519 1.00 91.38 1066 LEU A C 1
ATOM 8126 O O . LEU A 1 1066 ? -5.139 8.118 33.268 1.00 91.38 1066 LEU A O 1
ATOM 8130 N N . GLY A 1 1067 ? -3.197 7.031 32.976 1.00 89.50 1067 GLY A N 1
ATOM 8131 C CA . GLY A 1 1067 ? -3.702 6.011 32.057 1.00 89.50 1067 GLY A CA 1
ATOM 8132 C C . GLY A 1 1067 ? -4.734 5.082 32.696 1.00 89.50 1067 GLY A C 1
ATOM 8133 O O . GLY A 1 1067 ? -5.749 4.782 32.067 1.00 89.50 1067 GLY A O 1
ATOM 8134 N N . ILE A 1 1068 ? -4.530 4.685 33.961 1.00 86.94 1068 ILE A N 1
ATOM 8135 C CA . ILE A 1 1068 ? -5.529 3.924 34.734 1.00 86.94 1068 ILE A CA 1
ATOM 8136 C C . ILE A 1 1068 ? -6.821 4.737 34.878 1.00 86.94 1068 ILE A C 1
ATOM 8138 O O . ILE A 1 1068 ? -7.898 4.228 34.571 1.00 86.94 1068 ILE A O 1
ATOM 8142 N N . LEU A 1 1069 ? -6.727 6.011 35.274 1.00 86.06 1069 LEU A N 1
ATOM 8143 C CA . LEU A 1 1069 ? -7.902 6.877 35.429 1.00 86.06 1069 LEU A CA 1
ATOM 8144 C C . LEU A 1 1069 ? -8.636 7.122 34.105 1.00 86.06 1069 LEU A C 1
ATOM 8146 O O . LEU A 1 1069 ? -9.866 7.099 34.074 1.00 86.06 1069 LEU A O 1
ATOM 8150 N N . ALA A 1 1070 ? -7.904 7.315 33.006 1.00 83.50 1070 ALA A N 1
ATOM 8151 C CA . ALA A 1 1070 ? -8.493 7.473 31.681 1.00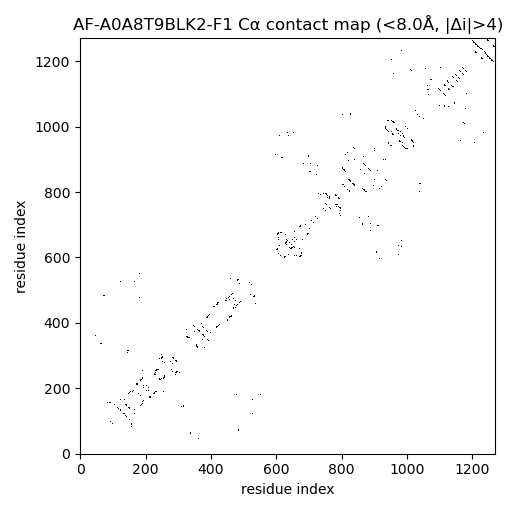 83.50 1070 ALA A CA 1
ATOM 8152 C C . ALA A 1 1070 ? -9.215 6.192 31.218 1.00 83.50 1070 ALA A C 1
ATOM 8154 O O . ALA A 1 1070 ? -10.314 6.274 30.667 1.00 83.50 1070 ALA A O 1
ATOM 8155 N N . LYS A 1 1071 ? -8.647 5.010 31.502 1.00 81.69 1071 LYS A N 1
ATOM 8156 C CA . LYS A 1 1071 ? -9.279 3.708 31.238 1.00 81.69 1071 LYS A CA 1
ATOM 8157 C C . LYS A 1 1071 ? -10.550 3.512 32.072 1.00 81.69 1071 LYS A C 1
ATOM 8159 O O . LYS A 1 1071 ? -11.604 3.245 31.503 1.00 81.69 1071 LYS A O 1
ATOM 8164 N N . GLU A 1 1072 ? -10.485 3.738 33.388 1.00 77.62 1072 GLU A N 1
ATOM 8165 C CA . GLU A 1 1072 ? -11.657 3.672 34.275 1.00 77.62 1072 GLU A CA 1
ATOM 8166 C C . GLU A 1 1072 ? -12.781 4.623 33.833 1.00 77.62 1072 GLU A C 1
ATOM 8168 O O . GLU A 1 1072 ? -13.957 4.287 33.958 1.00 77.62 1072 GLU A O 1
ATOM 8173 N N . SER A 1 1073 ? -12.432 5.817 33.342 1.00 70.19 1073 SER A N 1
ATOM 8174 C CA . SER A 1 1073 ? -13.394 6.821 32.873 1.00 70.19 1073 SER A CA 1
ATOM 8175 C C . SER A 1 1073 ? -14.149 6.352 31.622 1.00 70.19 1073 SER A C 1
ATOM 8177 O O . SER A 1 1073 ? -15.371 6.482 31.556 1.00 70.19 1073 SER A O 1
ATOM 8179 N N . LEU A 1 1074 ? -13.444 5.728 30.667 1.00 66.06 1074 LEU A N 1
ATOM 8180 C CA . LEU A 1 1074 ? -14.056 5.100 29.490 1.00 66.06 1074 LEU A CA 1
ATOM 8181 C C . LEU A 1 1074 ? -14.955 3.915 29.876 1.00 66.06 1074 LEU A C 1
ATOM 8183 O O . LEU A 1 1074 ? -16.090 3.831 29.413 1.00 66.06 1074 LEU A O 1
ATOM 8187 N N . GLU A 1 1075 ? -14.483 3.030 30.758 1.00 65.62 1075 GLU A N 1
ATOM 8188 C CA . GLU A 1 1075 ? -15.221 1.832 31.194 1.00 65.62 1075 GLU A CA 1
ATOM 8189 C C . GLU A 1 1075 ? -16.507 2.154 31.983 1.00 65.62 1075 GLU A C 1
ATOM 8191 O O . GLU A 1 1075 ? -17.407 1.319 32.063 1.00 65.62 1075 GLU A O 1
ATOM 8196 N N . LYS A 1 1076 ? -16.629 3.367 32.540 1.00 62.56 1076 LYS A N 1
ATOM 8197 C CA . LYS A 1 1076 ? -17.797 3.834 33.317 1.00 62.56 1076 LYS A CA 1
ATOM 8198 C C . LYS A 1 1076 ? -18.769 4.711 32.507 1.00 62.56 1076 LYS A C 1
ATOM 8200 O O . LYS A 1 1076 ? -19.774 5.177 33.047 1.00 62.56 1076 LYS A O 1
ATOM 8205 N N . GLY A 1 1077 ? -18.489 4.952 31.226 1.00 45.22 1077 GLY A N 1
ATOM 8206 C CA . GLY A 1 1077 ? -19.191 5.926 30.385 1.00 45.22 1077 GLY A CA 1
ATOM 8207 C C . GLY A 1 1077 ? -20.495 5.441 29.738 1.00 45.22 1077 GLY A C 1
ATOM 8208 O O . GLY A 1 1077 ? -20.540 5.315 28.517 1.00 45.22 1077 GLY A O 1
ATOM 8209 N N . ALA A 1 1078 ? -21.565 5.226 30.518 1.00 38.16 1078 ALA A N 1
ATOM 8210 C CA . ALA A 1 1078 ? -22.907 4.965 29.961 1.00 38.16 1078 ALA A CA 1
ATOM 8211 C C . ALA A 1 1078 ? -24.096 5.523 30.778 1.00 38.16 1078 ALA A C 1
ATOM 8213 O O . ALA A 1 1078 ? -24.997 6.119 30.194 1.00 38.16 1078 ALA A O 1
ATOM 8214 N N . ASP A 1 1079 ? -24.108 5.353 32.107 1.00 38.44 1079 ASP A N 1
ATOM 8215 C CA . ASP A 1 1079 ? -25.358 5.363 32.904 1.00 38.44 1079 ASP A CA 1
ATOM 8216 C C . ASP A 1 1079 ? -25.598 6.598 33.809 1.00 38.44 1079 ASP A C 1
ATOM 8218 O O . ASP A 1 1079 ? -26.480 6.581 34.668 1.00 38.44 1079 ASP A O 1
ATOM 8222 N N . PHE A 1 1080 ? -24.848 7.697 33.646 1.00 41.25 1080 PHE A N 1
ATOM 8223 C CA . PHE A 1 1080 ? -25.059 8.926 34.436 1.00 41.25 1080 PHE A CA 1
ATOM 8224 C C . PHE A 1 1080 ? -25.857 10.002 33.669 1.00 41.25 1080 PHE A C 1
ATOM 8226 O O . PHE A 1 1080 ? -25.362 10.519 32.665 1.00 41.25 1080 PHE A O 1
ATOM 8233 N N . PRO A 1 1081 ? -27.058 10.411 34.139 1.00 39.41 1081 PRO A N 1
ATOM 8234 C CA . PRO A 1 1081 ? -27.876 11.406 33.445 1.00 39.41 1081 PRO A CA 1
ATOM 8235 C C . PRO A 1 1081 ? -27.237 12.802 33.411 1.00 39.41 1081 PRO A C 1
ATOM 8237 O O . PRO A 1 1081 ? -27.046 13.450 34.444 1.00 39.41 1081 PRO A O 1
ATOM 8240 N N . THR A 1 1082 ? -26.981 13.322 32.211 1.00 38.81 1082 THR A N 1
ATOM 8241 C CA . THR A 1 1082 ? -26.557 14.714 32.007 1.00 38.81 1082 THR A CA 1
ATOM 8242 C C . THR A 1 1082 ? -27.735 15.672 32.191 1.00 38.81 1082 THR A C 1
ATOM 8244 O O . THR A 1 1082 ? -28.540 15.870 31.281 1.00 38.81 1082 THR A O 1
ATOM 8247 N N . GLY A 1 1083 ? -27.838 16.268 33.382 1.00 41.12 1083 GLY A N 1
ATOM 8248 C CA . GLY A 1 1083 ? -28.846 17.284 33.700 1.00 41.12 1083 GLY A CA 1
ATOM 8249 C C . GLY A 1 1083 ? -28.704 18.582 32.876 1.00 41.12 1083 GLY A C 1
ATOM 8250 O O . GLY A 1 1083 ? -27.630 18.871 32.343 1.00 41.12 1083 GLY A O 1
ATOM 8251 N N . PRO A 1 1084 ? -29.764 19.412 32.800 1.00 38.31 1084 PRO A N 1
ATOM 8252 C CA . PRO A 1 1084 ? -29.894 20.525 31.844 1.00 38.31 1084 PRO A CA 1
ATOM 8253 C C . PRO A 1 1084 ? -28.992 21.751 32.104 1.00 38.31 1084 PRO A C 1
ATOM 8255 O O . PRO A 1 1084 ? -29.209 22.809 31.515 1.00 38.31 1084 PRO A O 1
ATOM 8258 N N . HIS A 1 1085 ? -27.997 21.646 32.989 1.00 39.50 1085 HIS A N 1
ATOM 8259 C CA . HIS A 1 1085 ? -27.048 22.718 33.330 1.00 39.50 1085 HIS A CA 1
ATOM 8260 C C . HIS A 1 1085 ? -25.575 22.307 33.151 1.00 39.50 1085 HIS A C 1
ATOM 8262 O O . HIS A 1 1085 ? -24.677 23.048 33.540 1.00 39.50 1085 HIS A O 1
ATOM 8268 N N . GLY A 1 1086 ? -25.319 21.144 32.544 1.00 40.91 1086 GLY A N 1
ATOM 8269 C CA . GLY A 1 1086 ? -23.982 20.558 32.483 1.00 40.91 1086 GLY A CA 1
ATOM 8270 C C . GLY A 1 1086 ? -23.655 19.721 33.722 1.00 40.91 1086 GLY A C 1
ATOM 8271 O O . GLY A 1 1086 ? -24.394 19.711 34.705 1.00 40.91 1086 GLY A O 1
ATOM 8272 N N . LEU A 1 1087 ? -22.564 18.959 33.617 1.00 40.03 1087 LEU A N 1
ATOM 8273 C CA . LEU A 1 1087 ? -22.128 17.918 34.554 1.00 40.03 1087 LEU A CA 1
ATOM 8274 C C . LEU A 1 1087 ? -22.269 18.316 36.033 1.00 40.03 1087 LEU A C 1
ATOM 8276 O O . LEU A 1 1087 ? -21.601 19.230 36.515 1.00 40.03 1087 LEU A O 1
ATOM 8280 N N . ALA A 1 1088 ? -23.092 17.569 36.771 1.00 33.84 1088 ALA A N 1
ATOM 8281 C CA . ALA A 1 1088 ? -23.197 17.721 38.213 1.00 33.84 1088 ALA A CA 1
ATOM 8282 C C . ALA A 1 1088 ? -21.888 17.278 38.886 1.00 33.84 1088 ALA A C 1
ATOM 8284 O O . ALA A 1 1088 ? -21.520 16.103 38.834 1.00 33.84 1088 ALA A O 1
ATOM 8285 N N . VAL A 1 1089 ? -21.211 18.206 39.567 1.00 39.25 1089 VAL A N 1
ATOM 8286 C CA . VAL A 1 1089 ? -20.124 17.876 40.500 1.00 39.25 1089 VAL A CA 1
ATOM 8287 C C . VAL A 1 1089 ? -20.751 17.173 41.706 1.00 39.25 1089 VAL A C 1
ATOM 8289 O O . VAL A 1 1089 ? -21.297 17.809 42.607 1.00 39.25 1089 VAL A O 1
ATOM 8292 N N . GLY A 1 1090 ? -20.746 15.840 41.677 1.00 34.56 1090 GLY A N 1
ATOM 8293 C CA . GLY A 1 1090 ? -21.385 15.007 42.691 1.00 34.56 1090 GLY A CA 1
ATOM 8294 C C . GLY A 1 1090 ? -20.738 15.170 44.068 1.00 34.56 1090 GLY A C 1
ATOM 8295 O O . GLY A 1 1090 ? -19.546 14.921 44.236 1.00 34.56 1090 GLY A O 1
ATOM 8296 N N . PHE A 1 1091 ? -21.538 15.537 45.071 1.00 33.94 1091 PHE A N 1
ATOM 8297 C CA . PHE A 1 1091 ? -21.125 15.629 46.477 1.00 33.94 1091 PHE A CA 1
ATOM 8298 C C . PHE A 1 1091 ? -20.928 14.231 47.108 1.00 33.94 1091 PHE A C 1
ATOM 8300 O O . PHE A 1 1091 ? -21.670 13.813 47.995 1.00 33.94 1091 PHE A O 1
ATOM 8307 N N . SER A 1 1092 ? -19.910 13.491 46.662 1.00 38.38 1092 SER A N 1
ATOM 8308 C CA . SER A 1 1092 ? -19.473 12.233 47.284 1.00 38.38 1092 SER A CA 1
ATOM 8309 C C . SER A 1 1092 ? -17.959 12.055 47.142 1.00 38.38 1092 SER A C 1
ATOM 8311 O O . SER A 1 1092 ? -17.442 11.855 46.045 1.00 38.38 1092 SER A O 1
ATOM 8313 N N . ALA A 1 1093 ? -17.244 12.152 48.263 1.00 43.75 1093 ALA A N 1
ATOM 8314 C CA . ALA A 1 1093 ? -15.793 12.292 48.292 1.00 43.75 1093 ALA A CA 1
ATOM 8315 C C . ALA A 1 1093 ? -15.020 11.104 47.685 1.00 43.75 1093 ALA A C 1
ATOM 8317 O O . ALA A 1 1093 ? -15.069 9.989 48.202 1.00 43.75 1093 ALA A O 1
ATOM 8318 N N . ARG A 1 1094 ? -14.205 11.400 46.666 1.00 46.75 1094 ARG A N 1
ATOM 8319 C CA . ARG A 1 1094 ? -12.726 11.328 46.711 1.00 46.75 1094 ARG A CA 1
ATOM 8320 C C . ARG A 1 1094 ? -12.179 11.846 45.372 1.00 46.75 1094 ARG A C 1
ATOM 8322 O O . ARG A 1 1094 ? -12.110 11.076 44.415 1.00 46.75 1094 ARG A O 1
ATOM 8329 N N . ASN A 1 1095 ? -11.775 13.116 45.310 1.00 64.44 1095 ASN A N 1
ATOM 8330 C CA . ASN A 1 1095 ? -11.036 13.668 44.159 1.00 64.44 1095 ASN A CA 1
ATOM 8331 C C . ASN A 1 1095 ? -9.593 13.145 44.102 1.00 64.44 1095 ASN A C 1
ATOM 8333 O O . ASN A 1 1095 ? -8.972 13.143 43.044 1.00 64.44 1095 ASN A O 1
ATOM 8337 N N . GLU A 1 1096 ? -9.079 12.688 45.244 1.00 80.88 1096 GLU A N 1
ATOM 8338 C CA . GLU A 1 1096 ? -7.746 12.121 45.397 1.00 80.88 1096 GLU A CA 1
ATOM 8339 C C . GLU A 1 1096 ? -7.738 10.599 45.146 1.00 80.88 1096 GLU A C 1
ATOM 8341 O O . GLU A 1 1096 ? -8.666 9.860 45.512 1.00 80.88 1096 GLU A O 1
ATOM 8346 N N . ARG A 1 1097 ? -6.672 10.127 44.502 1.00 84.50 1097 ARG A N 1
ATOM 8347 C CA . ARG A 1 1097 ? -6.340 8.723 44.235 1.00 84.50 1097 ARG A CA 1
ATOM 8348 C C . ARG A 1 1097 ? -4.858 8.513 44.499 1.00 84.50 1097 ARG A C 1
ATOM 8350 O O . ARG A 1 1097 ? -4.056 9.376 44.165 1.00 84.50 1097 ARG A O 1
ATOM 8357 N N . GLN A 1 1098 ? -4.504 7.359 45.050 1.00 88.19 1098 GLN A N 1
ATOM 8358 C CA . GLN A 1 1098 ? -3.118 6.973 45.286 1.00 88.19 1098 GLN A CA 1
ATOM 8359 C C . GLN A 1 1098 ? -2.867 5.606 44.648 1.00 88.19 1098 GLN A C 1
ATOM 8361 O O . GLN A 1 1098 ? -3.619 4.660 44.886 1.00 88.19 1098 GLN A O 1
ATOM 8366 N N . PHE A 1 1099 ? -1.812 5.523 43.846 1.00 88.81 1099 PHE A N 1
ATOM 8367 C CA . PHE A 1 1099 ? -1.332 4.317 43.179 1.00 88.81 1099 PHE A CA 1
ATOM 8368 C C . PHE A 1 1099 ? 0.058 3.972 43.715 1.00 88.81 1099 PHE A C 1
ATOM 8370 O O . PHE A 1 1099 ? 0.826 4.873 44.056 1.00 88.81 1099 PHE A O 1
ATOM 8377 N N . LEU A 1 1100 ? 0.392 2.682 43.792 1.00 88.69 1100 LEU A N 1
ATOM 8378 C CA . LEU A 1 1100 ? 1.686 2.217 44.290 1.00 88.69 1100 LEU A CA 1
ATOM 8379 C C . LEU A 1 1100 ? 2.340 1.295 43.260 1.00 88.69 1100 LEU A C 1
ATOM 8381 O O . LEU A 1 1100 ? 1.929 0.147 43.093 1.00 88.69 1100 LEU A O 1
ATOM 8385 N N . PHE A 1 1101 ? 3.354 1.796 42.562 1.00 88.19 1101 PHE A N 1
ATOM 8386 C CA . PHE A 1 1101 ? 4.075 1.045 41.539 1.00 88.19 1101 PHE A CA 1
ATOM 8387 C C . PHE A 1 1101 ? 5.379 0.460 42.079 1.00 88.19 1101 PHE A C 1
ATOM 8389 O O . PHE A 1 1101 ? 6.021 1.034 42.961 1.00 88.19 1101 PHE A O 1
ATOM 8396 N N . VAL A 1 1102 ? 5.795 -0.663 41.501 1.00 83.75 1102 VAL A N 1
ATOM 8397 C CA . VAL A 1 1102 ? 7.142 -1.233 41.640 1.00 83.75 1102 VAL A CA 1
ATOM 8398 C C . VAL A 1 1102 ? 7.690 -1.482 40.234 1.00 83.75 1102 VAL A C 1
ATOM 8400 O O . VAL A 1 1102 ? 6.953 -1.941 39.358 1.00 83.75 1102 VAL A O 1
ATOM 8403 N N . GLY A 1 1103 ? 8.963 -1.157 40.001 1.00 72.38 1103 GLY A N 1
ATOM 8404 C CA . GLY A 1 1103 ? 9.639 -1.463 38.737 1.00 72.38 1103 GLY A CA 1
ATOM 8405 C C . GLY A 1 1103 ? 9.831 -2.972 38.572 1.00 72.38 1103 GLY A C 1
ATOM 8406 O O . GLY A 1 1103 ? 10.221 -3.649 39.518 1.00 72.38 1103 GLY A O 1
ATOM 8407 N N . SER A 1 1104 ? 9.562 -3.515 37.382 1.00 61.16 1104 SER A N 1
ATOM 8408 C CA . SER A 1 1104 ? 9.576 -4.977 37.165 1.00 61.16 1104 SER A CA 1
ATOM 8409 C C . SER A 1 1104 ? 10.984 -5.594 37.095 1.00 61.16 1104 SER A C 1
ATOM 8411 O O . SER A 1 1104 ? 11.106 -6.812 36.988 1.00 61.16 1104 SER A O 1
ATOM 8413 N N . SER A 1 1105 ? 12.032 -4.765 37.122 1.00 53.09 1105 SER A N 1
ATOM 8414 C CA . SER A 1 1105 ? 13.444 -5.142 36.968 1.00 53.09 1105 SER A CA 1
ATOM 8415 C C . SER A 1 1105 ? 14.236 -5.228 38.274 1.00 53.09 1105 SER A C 1
ATOM 8417 O O . SER A 1 1105 ? 15.289 -5.861 38.290 1.00 53.09 1105 SER A O 1
ATOM 8419 N N . ASP A 1 1106 ? 13.777 -4.587 39.352 1.00 46.97 1106 ASP A N 1
ATOM 8420 C CA . ASP A 1 1106 ? 14.568 -4.475 40.579 1.00 46.97 1106 ASP A CA 1
ATOM 8421 C C . ASP A 1 1106 ? 14.306 -5.654 41.527 1.00 46.97 1106 ASP A C 1
ATOM 8423 O O . ASP A 1 1106 ? 13.184 -5.876 41.986 1.00 46.97 1106 ASP A O 1
ATOM 8427 N N . SER A 1 1107 ? 15.374 -6.363 41.903 1.00 40.03 1107 SER A N 1
ATOM 8428 C CA . SER A 1 1107 ? 15.353 -7.347 42.996 1.00 40.03 1107 SER A CA 1
ATOM 8429 C C . SER A 1 1107 ? 15.127 -6.700 44.370 1.00 40.03 1107 SER A C 1
ATOM 8431 O O . SER A 1 1107 ? 14.629 -7.342 45.291 1.00 40.03 1107 SER A O 1
ATOM 8433 N N . GLU A 1 1108 ? 15.454 -5.414 44.512 1.00 47.25 1108 GLU A N 1
ATOM 8434 C CA . GLU A 1 1108 ? 15.028 -4.577 45.633 1.00 47.25 1108 GLU A CA 1
ATOM 8435 C C . GLU A 1 1108 ? 13.672 -3.944 45.307 1.00 47.25 1108 GLU A C 1
ATOM 8437 O O . GLU A 1 1108 ? 13.565 -3.169 44.364 1.00 47.25 1108 GLU A O 1
ATOM 8442 N N . SER A 1 1109 ? 12.624 -4.203 46.091 1.00 57.25 1109 SER A N 1
ATOM 8443 C CA . SER A 1 1109 ? 11.273 -3.687 45.796 1.00 57.25 1109 SER A CA 1
ATOM 8444 C C . SER A 1 1109 ? 11.120 -2.170 46.033 1.00 57.25 1109 SER A C 1
ATOM 8446 O O . SER A 1 1109 ? 10.423 -1.745 46.958 1.00 57.25 1109 SER A O 1
ATOM 8448 N N . LYS A 1 1110 ? 11.748 -1.341 45.190 1.00 74.56 1110 LYS A N 1
ATOM 8449 C CA . LYS A 1 1110 ? 11.627 0.124 45.190 1.00 74.56 1110 LYS A CA 1
ATOM 8450 C C . LYS A 1 1110 ? 10.192 0.513 44.823 1.00 74.56 1110 LYS A C 1
ATOM 8452 O O . LYS A 1 1110 ? 9.727 0.279 43.708 1.00 74.56 1110 LYS A O 1
ATOM 8457 N N . ARG A 1 1111 ? 9.475 1.065 45.805 1.00 85.31 1111 ARG A N 1
ATOM 8458 C CA . ARG A 1 1111 ? 8.058 1.444 45.711 1.00 85.31 1111 ARG A CA 1
ATOM 8459 C C . ARG A 1 1111 ? 7.924 2.930 45.398 1.00 85.31 1111 ARG A C 1
ATOM 8461 O O . ARG A 1 1111 ? 8.475 3.758 46.120 1.00 85.31 1111 ARG A O 1
ATOM 8468 N N . PHE A 1 1112 ? 7.142 3.245 44.372 1.00 88.81 1112 PHE A N 1
ATOM 8469 C CA . PHE A 1 1112 ? 6.848 4.604 43.927 1.00 88.81 1112 PHE A CA 1
ATOM 8470 C C . PHE A 1 1112 ? 5.353 4.884 44.112 1.00 88.81 1112 PHE A C 1
ATOM 8472 O O . PHE A 1 1112 ? 4.500 4.243 43.498 1.00 88.81 1112 PHE A O 1
ATOM 8479 N N . SER A 1 1113 ? 5.035 5.820 45.002 1.00 91.44 1113 SER A N 1
ATOM 8480 C CA . SER A 1 1113 ? 3.682 6.301 45.269 1.00 91.44 1113 SER A CA 1
ATOM 8481 C C . SER A 1 1113 ? 3.342 7.436 44.312 1.00 91.44 1113 SER A C 1
ATOM 8483 O O . SER A 1 1113 ? 4.038 8.450 44.294 1.00 91.44 1113 SER A O 1
ATOM 8485 N N . VAL A 1 1114 ? 2.236 7.310 43.584 1.00 93.62 1114 VAL A N 1
ATOM 8486 C CA . VAL A 1 1114 ? 1.697 8.374 42.732 1.00 93.62 1114 VAL A CA 1
ATOM 8487 C C . VAL A 1 1114 ? 0.347 8.810 43.274 1.00 93.62 1114 VAL A C 1
ATOM 8489 O O . VAL A 1 1114 ? -0.597 8.022 43.294 1.00 93.62 1114 VAL A O 1
ATOM 8492 N N . THR A 1 1115 ? 0.249 10.065 43.696 1.00 93.19 1115 THR A N 1
ATOM 8493 C CA . THR A 1 1115 ? -0.996 10.677 44.163 1.00 93.19 1115 THR A CA 1
ATOM 8494 C C . THR A 1 1115 ? -1.536 11.597 43.076 1.00 93.19 1115 THR A C 1
ATOM 8496 O O . THR A 1 1115 ? -0.834 12.499 42.630 1.00 93.19 1115 THR A O 1
ATOM 8499 N N . ILE A 1 1116 ? -2.782 11.387 42.654 1.00 92.19 1116 ILE A N 1
ATOM 8500 C CA . ILE A 1 1116 ? -3.495 12.230 41.689 1.00 92.19 1116 ILE A CA 1
ATOM 8501 C C . ILE A 1 1116 ? -4.695 12.866 42.381 1.00 92.19 1116 ILE A C 1
ATOM 8503 O O . ILE A 1 1116 ? -5.521 12.157 42.951 1.00 92.19 1116 ILE A O 1
ATOM 8507 N N . ASN A 1 1117 ? -4.831 14.185 42.274 1.00 90.50 1117 ASN A N 1
ATOM 8508 C CA . ASN A 1 1117 ? -6.009 14.934 42.696 1.00 90.50 1117 ASN A CA 1
ATOM 8509 C C . ASN A 1 1117 ? -6.676 15.572 41.469 1.00 90.50 1117 ASN A C 1
ATOM 8511 O O . ASN A 1 1117 ? -6.069 16.400 40.789 1.00 90.50 1117 ASN A O 1
ATOM 8515 N N . GLN A 1 1118 ? -7.911 15.168 41.163 1.00 85.56 1118 GLN A N 1
ATOM 8516 C CA . GLN A 1 1118 ? -8.660 15.689 40.021 1.00 85.56 1118 GLN A CA 1
ATOM 8517 C C . GLN A 1 1118 ? -9.355 17.015 40.369 1.00 85.56 1118 GLN A C 1
ATOM 8519 O O . GLN A 1 1118 ? -10.272 17.061 41.195 1.00 85.56 1118 GLN A O 1
ATOM 8524 N N . SER A 1 1119 ? -8.939 18.090 39.698 1.00 83.19 1119 SER A N 1
ATOM 8525 C CA . SER A 1 1119 ? -9.476 19.449 39.852 1.00 83.19 1119 SER A CA 1
ATOM 8526 C C . SER A 1 1119 ? -10.497 19.824 38.769 1.00 83.19 1119 SER A C 1
ATOM 8528 O O . SER A 1 1119 ? -11.287 20.745 38.966 1.00 83.19 1119 SER A O 1
ATOM 8530 N N . GLY A 1 1120 ? -10.541 19.094 37.649 1.00 77.56 1120 GLY A N 1
ATOM 8531 C CA . GLY A 1 1120 ? -11.524 19.284 36.578 1.00 77.56 1120 GLY A CA 1
ATOM 8532 C C . GLY A 1 1120 ? -11.661 18.060 35.667 1.00 77.56 1120 GLY A C 1
ATOM 8533 O O . GLY A 1 1120 ? -10.936 17.080 35.816 1.00 77.56 1120 GLY A O 1
ATOM 8534 N N . GLN A 1 1121 ? -12.576 18.104 34.691 1.00 73.69 1121 GLN A N 1
ATOM 8535 C CA . GLN A 1 1121 ? -12.940 16.940 33.855 1.00 73.69 1121 GLN A CA 1
ATOM 8536 C C . GLN A 1 1121 ? -11.745 16.260 33.151 1.00 73.69 1121 GLN A C 1
ATOM 8538 O O . GLN A 1 1121 ? -11.778 15.051 32.942 1.00 73.69 1121 GLN A O 1
ATOM 8543 N N . LYS A 1 1122 ? -10.695 17.026 32.829 1.00 84.81 1122 LYS A N 1
ATOM 8544 C CA . LYS A 1 1122 ? -9.411 16.559 32.273 1.00 84.81 1122 LYS A CA 1
ATOM 8545 C C . LYS A 1 1122 ? -8.187 17.123 33.019 1.00 84.81 1122 LYS A C 1
ATOM 8547 O O . LYS A 1 1122 ? -7.075 17.026 32.510 1.00 84.81 1122 LYS A O 1
ATOM 8552 N N . LEU A 1 1123 ? -8.390 17.770 34.171 1.00 89.50 1123 LEU A N 1
ATOM 8553 C CA . LEU A 1 1123 ? -7.367 18.561 34.865 1.00 89.50 1123 LEU A CA 1
ATOM 8554 C C . LEU A 1 1123 ? -6.997 17.909 36.199 1.00 89.50 1123 LEU A C 1
ATOM 8556 O O . LEU A 1 1123 ? -7.877 17.588 37.005 1.00 89.50 1123 LEU A O 1
ATOM 8560 N N . TYR A 1 1124 ? -5.697 17.728 36.416 1.00 91.50 1124 TYR A N 1
ATOM 8561 C CA . TYR A 1 1124 ? -5.141 16.941 37.509 1.00 91.50 1124 TYR A CA 1
ATOM 8562 C C . TYR A 1 1124 ? -3.922 17.632 38.127 1.00 91.50 1124 TYR A C 1
ATOM 8564 O O . TYR A 1 1124 ? -3.096 18.203 37.419 1.00 91.50 1124 TYR A O 1
ATOM 8572 N N . ASN A 1 1125 ? -3.766 17.507 39.441 1.00 92.31 1125 ASN A N 1
ATOM 8573 C CA . ASN A 1 1125 ? -2.491 17.730 40.120 1.00 92.31 1125 ASN A CA 1
ATOM 8574 C C . ASN A 1 1125 ? -1.909 16.356 40.482 1.00 92.31 1125 ASN A C 1
ATOM 8576 O O . ASN A 1 1125 ? -2.640 15.504 40.994 1.00 92.31 1125 ASN A O 1
ATOM 8580 N N . VAL A 1 1126 ? -0.626 16.124 40.201 1.00 94.25 1126 VAL A N 1
ATOM 8581 C CA . VAL A 1 1126 ? 0.025 14.811 40.339 1.00 94.25 1126 VAL A CA 1
ATOM 8582 C C . VAL A 1 1126 ? 1.314 14.930 41.147 1.00 94.25 1126 VAL A C 1
ATOM 8584 O O . VAL A 1 1126 ? 2.176 15.729 40.804 1.00 94.25 1126 VAL A O 1
ATOM 8587 N N . GLN A 1 1127 ? 1.471 14.110 42.184 1.00 94.81 1127 GLN A N 1
ATOM 8588 C CA . GLN A 1 1127 ? 2.687 14.001 42.993 1.00 94.81 1127 GLN A CA 1
ATOM 8589 C C . GLN A 1 1127 ? 3.273 12.591 42.875 1.00 94.81 1127 GLN A C 1
ATOM 8591 O O . GLN A 1 1127 ? 2.538 11.610 42.993 1.00 94.81 1127 GLN A O 1
ATOM 8596 N N . VAL A 1 1128 ? 4.586 12.489 42.669 1.00 94.00 1128 VAL A N 1
ATOM 8597 C CA . VAL A 1 1128 ? 5.327 11.228 42.507 1.00 94.00 1128 VAL A CA 1
ATOM 8598 C C . VAL A 1 1128 ? 6.404 11.151 43.585 1.00 94.00 1128 VAL A C 1
ATOM 8600 O O . VAL A 1 1128 ? 7.269 12.017 43.655 1.00 94.00 1128 VAL A O 1
ATOM 8603 N N . LYS A 1 1129 ? 6.351 10.115 44.429 1.00 92.62 1129 LYS A N 1
ATOM 8604 C CA . LYS A 1 1129 ? 7.245 9.927 45.582 1.00 92.62 1129 LYS A CA 1
ATOM 8605 C C . LYS A 1 1129 ? 7.851 8.531 45.618 1.00 92.62 1129 LYS A C 1
ATOM 8607 O O . LYS A 1 1129 ? 7.121 7.544 45.593 1.00 92.62 1129 LYS A O 1
ATOM 8612 N N . GLY A 1 1130 ? 9.168 8.434 45.757 1.00 87.56 1130 GLY A N 1
ATOM 8613 C CA . GLY A 1 1130 ? 9.892 7.169 45.891 1.00 87.56 1130 GLY A CA 1
ATOM 8614 C C . GLY A 1 1130 ? 11.377 7.374 46.208 1.00 87.56 1130 GLY A C 1
ATOM 8615 O O . GLY A 1 1130 ? 11.798 8.495 46.495 1.00 87.56 1130 GLY A O 1
ATOM 8616 N N . PRO A 1 1131 ? 12.198 6.310 46.181 1.00 82.81 1131 PRO A N 1
ATOM 8617 C CA . PRO A 1 1131 ? 13.634 6.417 46.430 1.00 82.81 1131 PRO A CA 1
ATOM 8618 C C . PRO A 1 1131 ? 14.310 7.380 45.439 1.00 82.81 1131 PRO A C 1
ATOM 8620 O O . PRO A 1 1131 ? 14.435 7.071 44.258 1.00 82.81 1131 PRO A O 1
ATOM 8623 N N . GLY A 1 1132 ? 14.729 8.551 45.927 1.00 83.19 1132 GLY A N 1
ATOM 8624 C CA . GLY A 1 1132 ? 15.373 9.596 45.120 1.00 83.19 1132 GLY A CA 1
ATOM 8625 C C . GLY A 1 1132 ? 14.433 10.496 44.304 1.00 83.19 1132 GLY A C 1
ATOM 8626 O O . GLY A 1 1132 ? 14.936 11.306 43.534 1.00 83.19 1132 GLY A O 1
ATOM 8627 N N . ILE A 1 1133 ? 13.107 10.384 44.460 1.00 87.75 1133 ILE A N 1
ATOM 8628 C CA . ILE A 1 1133 ? 12.109 11.174 43.712 1.00 87.75 1133 ILE A CA 1
ATOM 8629 C C . ILE A 1 1133 ? 11.062 11.744 44.684 1.00 87.75 1133 ILE A C 1
ATOM 8631 O O . ILE A 1 1133 ? 10.421 10.983 45.409 1.00 87.75 1133 ILE A O 1
ATOM 8635 N N . ASP A 1 1134 ? 10.855 13.062 44.663 1.00 93.25 1134 ASP A N 1
ATOM 8636 C CA . ASP A 1 1134 ? 9.722 13.756 45.299 1.00 93.25 1134 ASP A CA 1
ATOM 8637 C C . ASP A 1 1134 ? 9.302 14.938 44.408 1.00 93.25 1134 ASP A C 1
ATOM 8639 O O . ASP A 1 1134 ? 9.673 16.086 44.642 1.00 93.25 1134 ASP A O 1
ATOM 8643 N N . GLU A 1 1135 ? 8.593 14.621 43.323 1.00 93.31 1135 GLU A N 1
ATOM 8644 C CA . GLU A 1 1135 ? 8.199 15.576 42.281 1.00 93.31 1135 GLU A CA 1
ATOM 8645 C C . GLU A 1 1135 ? 6.699 15.869 42.317 1.00 93.31 1135 GLU A C 1
ATOM 8647 O O . GLU A 1 1135 ? 5.886 15.042 42.745 1.00 93.31 1135 GLU A O 1
ATOM 8652 N N . SER A 1 1136 ? 6.300 17.069 41.887 1.00 93.31 1136 SER A N 1
ATOM 8653 C CA . SER A 1 1136 ? 4.896 17.502 41.903 1.00 93.31 1136 SER A CA 1
ATOM 8654 C C . SER A 1 1136 ? 4.551 18.424 40.736 1.00 93.31 1136 SER A C 1
ATOM 8656 O O . SER A 1 1136 ? 5.161 19.472 40.543 1.00 93.31 1136 SER A O 1
ATOM 8658 N N . TYR A 1 1137 ? 3.514 18.046 39.993 1.00 93.69 1137 TYR A N 1
ATOM 8659 C CA . TYR A 1 1137 ? 3.047 18.711 38.784 1.00 93.69 1137 TYR A CA 1
ATOM 8660 C C . TYR A 1 1137 ? 1.619 19.224 38.987 1.00 93.69 1137 TYR A C 1
ATOM 8662 O O . TYR A 1 1137 ? 0.689 18.441 39.196 1.00 93.69 1137 TYR A O 1
ATOM 8670 N N . GLU A 1 1138 ? 1.424 20.537 38.912 1.00 92.31 1138 GLU A N 1
ATOM 8671 C CA . GLU A 1 1138 ? 0.098 21.156 38.981 1.00 92.31 1138 GLU A CA 1
ATOM 8672 C C . GLU A 1 1138 ? -0.497 21.389 37.589 1.00 92.31 1138 GLU A C 1
ATOM 8674 O O . GLU A 1 1138 ? 0.229 21.601 36.620 1.00 92.31 1138 GLU A O 1
ATOM 8679 N N . ASN A 1 1139 ? -1.830 21.421 37.506 1.00 90.25 1139 ASN A N 1
ATOM 8680 C CA . ASN A 1 1139 ? -2.590 21.765 36.300 1.00 90.25 1139 ASN A CA 1
ATOM 8681 C C . ASN A 1 1139 ? -2.274 20.884 35.072 1.00 90.25 1139 ASN A C 1
ATOM 8683 O O . ASN A 1 1139 ? -2.399 21.335 33.933 1.00 90.25 1139 ASN A O 1
ATOM 8687 N N . VAL A 1 1140 ? -1.903 19.620 35.295 1.00 92.31 1140 VAL A N 1
ATOM 8688 C CA . VAL A 1 1140 ? -1.655 18.645 34.229 1.00 92.31 1140 VAL A CA 1
ATOM 8689 C C . VAL A 1 1140 ? -2.969 18.345 33.515 1.00 92.31 1140 VAL A C 1
ATOM 8691 O O . VAL A 1 1140 ? -3.920 17.844 34.123 1.00 92.31 1140 VAL A O 1
ATOM 8694 N N . VAL A 1 1141 ? -3.030 18.631 32.214 1.00 92.44 1141 VAL A N 1
ATOM 8695 C CA . VAL A 1 1141 ? -4.166 18.238 31.370 1.00 92.44 1141 VAL A CA 1
ATOM 8696 C C . VAL A 1 1141 ? -3.891 16.855 30.792 1.00 92.44 1141 VAL A C 1
ATOM 8698 O O . VAL A 1 1141 ? -2.824 16.636 30.221 1.00 92.44 1141 VAL A O 1
ATOM 8701 N N . CYS A 1 1142 ? -4.847 15.932 30.912 1.00 90.75 1142 CYS A N 1
ATOM 8702 C CA . CYS A 1 1142 ? -4.787 14.611 30.284 1.00 90.75 1142 CYS A CA 1
ATOM 8703 C C . CYS A 1 1142 ? -5.907 14.453 29.247 1.00 90.75 1142 CYS A C 1
ATOM 8705 O O . CYS A 1 1142 ? -7.088 14.648 29.544 1.00 90.75 1142 CYS A O 1
ATOM 8707 N N . GLU A 1 1143 ? -5.524 14.104 28.022 1.00 88.69 1143 GLU A N 1
ATOM 8708 C CA . GLU A 1 1143 ? -6.403 13.869 26.882 1.00 88.69 1143 GLU A CA 1
ATOM 8709 C C . GLU A 1 1143 ? -6.180 12.472 26.283 1.00 88.69 1143 GLU A C 1
ATOM 8711 O O . GLU A 1 1143 ? -5.192 11.798 26.570 1.00 88.69 1143 GLU A O 1
ATOM 8716 N N . GLY A 1 1144 ? -7.108 12.028 25.433 1.00 80.31 1144 GLY A N 1
ATOM 8717 C CA . GLY A 1 1144 ? -7.117 10.662 24.908 1.00 80.31 1144 GLY A CA 1
ATOM 8718 C C . GLY A 1 1144 ? -7.715 9.661 25.900 1.00 80.31 1144 GLY A C 1
ATOM 8719 O O . GLY A 1 1144 ? -8.619 9.995 26.669 1.00 80.31 1144 GLY A O 1
ATOM 8720 N N . GLY A 1 1145 ? -7.240 8.420 25.845 1.00 75.25 1145 GLY A N 1
ATOM 8721 C CA . GLY A 1 1145 ? -7.709 7.310 26.668 1.00 75.25 1145 GLY A CA 1
ATOM 8722 C C . GLY A 1 1145 ? -7.065 5.991 26.244 1.00 75.25 1145 GLY A C 1
ATOM 8723 O O . GLY A 1 1145 ? -6.634 5.842 25.101 1.00 75.25 1145 GLY A O 1
ATOM 8724 N N . ALA A 1 1146 ? -6.960 5.036 27.173 1.00 67.44 1146 ALA A N 1
ATOM 8725 C CA . ALA A 1 1146 ? -6.187 3.812 26.961 1.00 67.44 1146 ALA A CA 1
ATOM 8726 C C . ALA A 1 1146 ? -6.588 3.082 25.652 1.00 67.44 1146 ALA A C 1
ATOM 8728 O O . ALA A 1 1146 ? -7.780 2.861 25.426 1.00 67.44 1146 ALA A O 1
ATOM 8729 N N . PRO A 1 1147 ? -5.621 2.697 24.793 1.00 82.25 1147 PRO A N 1
ATOM 8730 C CA . PRO A 1 1147 ? -4.192 2.572 25.089 1.00 82.25 1147 PRO A CA 1
ATOM 8731 C C . PRO A 1 1147 ? -3.336 3.841 24.923 1.00 82.25 1147 PRO A C 1
ATOM 8733 O O . PRO A 1 1147 ? -2.150 3.755 25.212 1.00 82.25 1147 PRO A O 1
ATOM 8736 N N . SER A 1 1148 ? -3.853 4.996 24.488 1.00 91.38 1148 SER A N 1
ATOM 8737 C CA . SER A 1 1148 ? -3.009 6.172 24.183 1.00 91.38 1148 SER A CA 1
ATOM 8738 C C . SER A 1 1148 ? -3.490 7.448 24.872 1.00 91.38 1148 SER A C 1
ATOM 8740 O O . SER A 1 1148 ? -4.631 7.871 24.680 1.00 91.38 1148 SER A O 1
ATOM 8742 N N . ILE A 1 1149 ? -2.605 8.086 25.643 1.00 93.12 1149 ILE A N 1
ATOM 8743 C CA . ILE A 1 1149 ? -2.874 9.372 26.300 1.00 93.12 1149 ILE A CA 1
ATOM 8744 C C . ILE A 1 1149 ? -1.896 10.458 25.843 1.00 93.12 1149 ILE A C 1
ATOM 8746 O O . ILE A 1 1149 ? -0.704 10.207 25.652 1.00 93.12 1149 ILE A O 1
ATOM 8750 N N . SER A 1 1150 ? -2.424 11.672 25.716 1.00 94.31 1150 SER A N 1
ATOM 8751 C CA . SER A 1 1150 ? -1.683 12.903 25.444 1.00 94.31 1150 SER A CA 1
ATOM 8752 C C . SER A 1 1150 ? -1.762 13.775 26.690 1.00 94.31 1150 SER A C 1
ATOM 8754 O O . SER A 1 1150 ? -2.857 14.125 27.133 1.00 94.31 1150 SER A O 1
ATOM 8756 N N . THR A 1 1151 ? -0.627 14.134 27.280 1.00 93.88 1151 THR A N 1
ATOM 8757 C CA . THR A 1 1151 ? -0.591 14.908 28.528 1.00 93.88 1151 THR A CA 1
ATOM 8758 C C . THR A 1 1151 ? 0.224 16.181 28.395 1.00 93.88 1151 THR A C 1
ATOM 8760 O O . THR A 1 1151 ? 1.255 16.221 27.726 1.00 93.88 1151 THR A O 1
ATOM 8763 N N . PHE A 1 1152 ? -0.254 17.233 29.050 1.00 93.69 1152 PHE A N 1
ATOM 8764 C CA . PHE A 1 1152 ? 0.338 18.561 29.035 1.00 93.69 1152 PHE A CA 1
ATOM 8765 C C . PHE A 1 1152 ? 0.731 18.910 30.468 1.00 93.69 1152 PHE A C 1
ATOM 8767 O O . PHE A 1 1152 ? -0.118 19.270 31.283 1.00 93.69 1152 PHE A O 1
ATOM 8774 N N . TYR A 1 1153 ? 2.016 18.748 30.773 1.00 90.38 1153 TYR A N 1
ATOM 8775 C CA . TYR A 1 1153 ? 2.634 19.204 32.011 1.00 90.38 1153 TYR A CA 1
ATOM 8776 C C . TYR A 1 1153 ? 3.069 20.676 31.861 1.00 90.38 1153 TYR A C 1
ATOM 8778 O O . TYR A 1 1153 ? 3.235 21.145 30.732 1.00 90.38 1153 TYR A O 1
ATOM 8786 N N . PRO A 1 1154 ? 3.324 21.415 32.958 1.00 83.88 1154 PRO A N 1
ATOM 8787 C CA . PRO A 1 1154 ? 3.769 22.812 32.884 1.00 83.88 1154 PRO A CA 1
ATOM 8788 C C . PRO A 1 1154 ? 5.055 23.046 32.072 1.00 83.88 1154 PRO A C 1
ATOM 8790 O O . PRO A 1 1154 ? 5.241 24.126 31.516 1.00 83.88 1154 PRO A O 1
ATOM 8793 N N . HIS A 1 1155 ? 5.942 22.048 32.005 1.00 85.75 1155 HIS A N 1
ATOM 8794 C CA . HIS A 1 1155 ? 7.244 22.104 31.329 1.00 85.75 1155 HIS A CA 1
ATOM 8795 C C . HIS A 1 1155 ? 7.286 21.398 29.968 1.00 85.75 1155 HIS A C 1
ATOM 8797 O O . HIS A 1 1155 ? 8.197 21.665 29.187 1.00 85.75 1155 HIS A O 1
ATOM 8803 N N . THR A 1 1156 ? 6.357 20.481 29.673 1.00 90.81 1156 THR A N 1
ATOM 8804 C CA . THR A 1 1156 ? 6.442 19.620 28.481 1.00 90.81 1156 THR A CA 1
ATOM 8805 C C . THR A 1 1156 ? 5.112 18.953 28.106 1.00 90.81 1156 THR A C 1
ATOM 8807 O O . THR A 1 1156 ? 4.209 18.802 28.929 1.00 90.81 1156 THR A O 1
ATOM 8810 N N . ARG A 1 1157 ? 5.004 18.495 26.854 1.00 93.31 1157 ARG A N 1
ATOM 8811 C CA . ARG A 1 1157 ? 3.928 17.617 26.375 1.00 93.31 1157 ARG A CA 1
ATOM 8812 C C . ARG A 1 1157 ? 4.467 16.194 26.229 1.00 93.31 1157 ARG A C 1
ATOM 8814 O O . ARG A 1 1157 ? 5.514 16.000 25.615 1.00 93.31 1157 ARG A O 1
ATOM 8821 N N . ILE A 1 1158 ? 3.737 15.207 26.744 1.00 93.50 1158 ILE A N 1
ATOM 8822 C CA . ILE A 1 1158 ? 4.115 13.792 26.691 1.00 93.50 1158 ILE A CA 1
ATOM 8823 C C . ILE A 1 1158 ? 2.989 12.975 26.055 1.00 93.50 1158 ILE A C 1
ATOM 8825 O O . ILE A 1 1158 ? 1.849 13.000 26.518 1.00 93.50 1158 ILE A O 1
ATOM 8829 N N . GLU A 1 1159 ? 3.340 12.240 25.002 1.00 93.75 1159 GLU A N 1
ATOM 8830 C CA . GLU A 1 1159 ? 2.517 11.189 24.403 1.00 93.75 1159 GLU A CA 1
ATOM 8831 C C . GLU A 1 1159 ? 2.969 9.833 24.949 1.00 93.75 1159 GLU A C 1
ATOM 8833 O O . GLU A 1 1159 ? 4.171 9.540 24.934 1.00 93.75 1159 GLU A O 1
ATOM 8838 N N . SER A 1 1160 ? 2.015 9.014 25.394 1.00 94.44 1160 SER A N 1
ATOM 8839 C CA . SER A 1 1160 ? 2.294 7.705 25.992 1.00 94.44 1160 SER A CA 1
ATOM 8840 C C . SER A 1 1160 ? 1.334 6.628 25.501 1.00 94.44 1160 SER A C 1
ATOM 8842 O O . SER A 1 1160 ? 0.112 6.798 25.570 1.00 94.44 1160 SER A O 1
ATOM 8844 N N . THR A 1 1161 ? 1.878 5.477 25.097 1.00 95.19 1161 THR A N 1
ATOM 8845 C CA . THR A 1 1161 ? 1.097 4.241 24.939 1.00 95.19 1161 THR A CA 1
ATOM 8846 C C . THR A 1 1161 ? 1.157 3.449 26.243 1.00 95.19 1161 THR A C 1
ATOM 8848 O O . THR A 1 1161 ? 2.242 3.200 26.762 1.00 95.19 1161 THR A O 1
ATOM 8851 N N . ILE A 1 1162 ? 0.011 3.042 26.786 1.00 93.00 1162 ILE A N 1
ATOM 8852 C CA . ILE A 1 1162 ? -0.114 2.335 28.065 1.00 93.00 1162 ILE A CA 1
ATOM 8853 C C . ILE A 1 1162 ? -0.925 1.058 27.843 1.00 93.00 1162 ILE A C 1
ATOM 8855 O O . ILE A 1 1162 ? -2.132 1.098 27.600 1.00 93.00 1162 ILE A O 1
ATOM 8859 N N . ILE A 1 1163 ? -0.247 -0.083 27.947 1.00 92.62 1163 ILE A N 1
ATOM 8860 C CA . ILE A 1 1163 ? -0.811 -1.421 27.750 1.00 92.62 1163 ILE A CA 1
ATOM 8861 C C . ILE A 1 1163 ? -0.891 -2.139 29.099 1.00 92.62 1163 ILE A C 1
ATOM 8863 O O . ILE A 1 1163 ? 0.074 -2.145 29.863 1.00 92.62 1163 ILE A O 1
ATOM 8867 N N . THR A 1 1164 ? -2.041 -2.752 29.385 1.00 87.12 1164 THR A N 1
ATOM 8868 C CA . THR A 1 1164 ? -2.333 -3.413 30.666 1.00 87.12 1164 THR A CA 1
ATOM 8869 C C . THR A 1 1164 ? -2.492 -4.921 30.480 1.00 87.12 1164 THR A C 1
ATOM 8871 O O . THR A 1 1164 ? -3.376 -5.331 29.726 1.00 87.12 1164 THR A O 1
ATOM 8874 N N . ASP A 1 1165 ? -1.714 -5.727 31.200 1.00 83.00 1165 ASP A N 1
ATOM 8875 C CA . ASP A 1 1165 ? -1.846 -7.188 31.261 1.00 83.00 1165 ASP A CA 1
ATOM 8876 C C . ASP A 1 1165 ? -1.871 -7.637 32.730 1.00 83.00 1165 ASP A C 1
ATOM 8878 O O . ASP A 1 1165 ? -0.851 -7.631 33.418 1.00 83.00 1165 ASP A O 1
ATOM 8882 N N . GLY A 1 1166 ? -3.065 -7.948 33.244 1.00 79.12 1166 GLY A N 1
ATOM 8883 C CA . GLY A 1 1166 ? -3.273 -8.219 34.669 1.00 79.12 1166 GLY A CA 1
ATOM 8884 C C . GLY A 1 1166 ? -2.898 -7.026 35.558 1.00 79.12 1166 GLY A C 1
ATOM 8885 O O . GLY A 1 1166 ? -3.484 -5.950 35.448 1.00 79.12 1166 GLY A O 1
ATOM 8886 N N . ASP A 1 1167 ? -1.927 -7.238 36.446 1.00 75.69 1167 ASP A N 1
ATOM 8887 C CA . ASP A 1 1167 ? -1.324 -6.247 37.345 1.00 75.69 1167 ASP A CA 1
ATOM 8888 C C . ASP A 1 1167 ? -0.132 -5.489 36.721 1.00 75.69 1167 ASP A C 1
ATOM 8890 O O . ASP A 1 1167 ? 0.396 -4.547 37.326 1.00 75.69 1167 ASP A O 1
ATOM 8894 N N . LYS A 1 1168 ? 0.293 -5.879 35.511 1.00 86.06 1168 LYS A N 1
ATOM 8895 C CA . LYS A 1 1168 ? 1.422 -5.288 34.787 1.00 86.06 1168 LYS A CA 1
ATOM 8896 C C . LYS A 1 1168 ? 0.970 -4.184 33.838 1.00 86.06 1168 LYS A C 1
ATOM 8898 O O . LYS A 1 1168 ? 0.022 -4.325 33.065 1.00 86.06 1168 LYS A O 1
ATOM 8903 N N . PHE A 1 1169 ? 1.736 -3.104 33.849 1.00 87.94 1169 PHE A N 1
ATOM 8904 C CA . PHE A 1 1169 ? 1.584 -1.932 33.005 1.00 87.94 1169 PHE A CA 1
ATOM 8905 C C . PHE A 1 1169 ? 2.863 -1.769 32.192 1.00 87.94 1169 PHE A C 1
ATOM 8907 O O . PHE A 1 1169 ? 3.938 -1.572 32.756 1.00 87.94 1169 PHE A O 1
ATOM 8914 N N . THR A 1 1170 ? 2.755 -1.842 30.866 1.00 92.56 1170 THR A N 1
ATOM 8915 C CA . THR A 1 1170 ? 3.846 -1.442 29.974 1.00 92.56 1170 THR A CA 1
ATOM 8916 C C . THR A 1 1170 ? 3.544 -0.059 29.423 1.00 92.56 1170 THR A C 1
ATOM 8918 O O . THR A 1 1170 ? 2.526 0.134 28.759 1.00 92.56 1170 THR A O 1
ATOM 8921 N N . ILE A 1 1171 ? 4.431 0.888 29.713 1.00 93.50 1171 ILE A N 1
ATOM 8922 C CA . ILE A 1 1171 ? 4.372 2.267 29.242 1.00 93.50 1171 ILE A CA 1
ATOM 8923 C C . ILE A 1 1171 ? 5.435 2.427 28.154 1.00 93.50 1171 ILE A C 1
ATOM 8925 O O . ILE A 1 1171 ? 6.594 2.063 28.359 1.00 93.50 1171 ILE A O 1
ATOM 8929 N N . PHE A 1 1172 ? 5.044 2.988 27.016 1.00 95.00 1172 PHE A N 1
ATOM 8930 C CA . PHE A 1 1172 ? 5.945 3.446 25.967 1.00 95.00 1172 PHE A CA 1
ATOM 8931 C C . PHE A 1 1172 ? 5.880 4.969 25.915 1.00 95.00 1172 PHE A C 1
ATOM 8933 O O . PHE A 1 1172 ? 4.836 5.535 25.591 1.00 95.00 1172 PHE A O 1
ATOM 8940 N N . GLN A 1 1173 ? 6.987 5.622 26.261 1.00 92.38 1173 GLN A N 1
ATOM 8941 C CA . GLN A 1 1173 ? 7.083 7.074 26.417 1.00 92.38 1173 GLN A CA 1
ATOM 8942 C C . GLN A 1 1173 ? 8.408 7.550 25.817 1.00 92.38 1173 GLN A C 1
ATOM 8944 O O . GLN A 1 1173 ? 9.459 6.986 26.112 1.00 92.38 1173 GLN A O 1
ATOM 8949 N N . GLN A 1 1174 ? 8.371 8.576 24.955 1.00 89.12 1174 GLN A N 1
ATOM 8950 C CA . GLN A 1 1174 ? 9.566 9.166 24.311 1.00 89.12 1174 GLN A CA 1
ATOM 8951 C C . GLN A 1 1174 ? 10.498 8.131 23.621 1.00 89.12 1174 GLN A C 1
ATOM 8953 O O . GLN A 1 1174 ? 11.695 8.351 23.422 1.00 89.12 1174 GLN A O 1
ATOM 8958 N N . GLY A 1 1175 ? 9.938 6.982 23.233 1.00 88.75 1175 GLY A N 1
ATOM 8959 C CA . GLY A 1 1175 ? 10.651 5.873 22.606 1.00 88.75 1175 GLY A CA 1
ATOM 8960 C C . GLY A 1 1175 ? 11.405 4.925 23.547 1.00 88.75 1175 GLY A C 1
ATOM 8961 O O . GLY A 1 1175 ? 12.144 4.081 23.040 1.00 88.75 1175 GLY A O 1
ATOM 8962 N N . LYS A 1 1176 ? 11.220 5.016 24.872 1.00 91.31 1176 LYS A N 1
ATOM 8963 C CA . LYS A 1 1176 ? 11.613 3.977 25.845 1.00 91.31 1176 LYS A CA 1
ATOM 8964 C C . LYS A 1 1176 ? 10.411 3.096 26.211 1.00 91.31 1176 LYS A C 1
ATOM 8966 O O . LYS A 1 1176 ? 9.297 3.607 26.328 1.00 91.31 1176 LYS A O 1
ATOM 8971 N N . GLN A 1 1177 ? 10.643 1.806 26.457 1.00 93.06 1177 GLN A N 1
ATOM 8972 C CA . GLN A 1 1177 ? 9.699 0.902 27.126 1.00 93.06 1177 GLN A CA 1
ATOM 8973 C C . GLN A 1 1177 ? 9.981 0.843 28.637 1.00 93.06 1177 GLN A C 1
ATOM 8975 O O . GLN A 1 1177 ? 11.124 0.694 29.059 1.00 93.06 1177 GLN A O 1
ATOM 8980 N N . THR A 1 1178 ? 8.947 0.909 29.477 1.00 92.00 1178 THR A N 1
ATOM 8981 C CA . THR A 1 1178 ? 9.045 0.712 30.935 1.00 92.00 1178 THR A CA 1
ATOM 8982 C C . THR A 1 1178 ? 7.948 -0.235 31.415 1.00 92.00 1178 THR A C 1
ATOM 8984 O O . THR A 1 1178 ? 6.780 -0.048 31.081 1.00 92.00 1178 THR A O 1
ATOM 8987 N N . GLN A 1 1179 ? 8.311 -1.250 32.207 1.00 89.81 1179 GLN A N 1
ATOM 8988 C CA . GLN A 1 1179 ? 7.365 -2.205 32.798 1.00 89.81 1179 GLN A CA 1
ATOM 8989 C C . GLN A 1 1179 ? 7.203 -1.956 34.304 1.00 89.81 1179 GLN A C 1
ATOM 8991 O O . GLN A 1 1179 ? 8.127 -2.190 35.090 1.00 89.81 1179 GLN A O 1
ATOM 8996 N N . LEU A 1 1180 ? 6.009 -1.539 34.720 1.00 89.44 1180 LEU A N 1
ATOM 8997 C CA . LEU A 1 1180 ? 5.629 -1.327 36.117 1.00 89.44 1180 LEU A CA 1
ATOM 8998 C C . LEU A 1 1180 ? 4.605 -2.379 36.559 1.00 89.44 1180 LEU A C 1
ATOM 9000 O O . LEU A 1 1180 ? 3.719 -2.747 35.791 1.00 89.44 1180 LEU A O 1
ATOM 9004 N N . ARG A 1 1181 ? 4.668 -2.807 37.820 1.00 87.88 1181 ARG A N 1
ATOM 9005 C CA . ARG A 1 1181 ? 3.600 -3.576 38.474 1.00 87.88 1181 ARG A CA 1
ATOM 9006 C C . ARG A 1 1181 ? 2.830 -2.674 39.432 1.00 87.88 1181 ARG A C 1
ATOM 9008 O O . ARG A 1 1181 ? 3.443 -2.019 40.277 1.00 87.88 1181 ARG A O 1
ATOM 9015 N N . LEU A 1 1182 ? 1.502 -2.650 39.321 1.00 83.44 1182 LEU A N 1
ATOM 9016 C CA . LEU A 1 1182 ? 0.632 -1.983 40.291 1.00 83.44 1182 LEU A CA 1
ATOM 9017 C C . LEU A 1 1182 ? 0.460 -2.898 41.508 1.00 83.44 1182 LEU A C 1
ATOM 9019 O O . LEU A 1 1182 ? -0.022 -4.019 41.381 1.00 83.44 1182 LEU A O 1
ATOM 9023 N N . THR A 1 1183 ? 0.857 -2.430 42.689 1.00 78.81 1183 THR A N 1
ATOM 9024 C CA . THR A 1 1183 ? 0.769 -3.208 43.933 1.00 78.81 1183 THR A CA 1
ATOM 9025 C C . THR A 1 1183 ? -0.467 -2.835 44.745 1.00 78.81 1183 THR A C 1
ATOM 9027 O O . THR A 1 1183 ? -0.860 -1.669 44.838 1.00 78.81 1183 THR A O 1
ATOM 9030 N N . THR A 1 1184 ? -1.097 -3.847 45.335 1.00 65.19 1184 THR A N 1
ATOM 9031 C CA . THR A 1 1184 ? -2.235 -3.691 46.240 1.00 65.19 1184 THR A CA 1
ATOM 9032 C C . THR A 1 1184 ? -1.804 -3.118 47.594 1.00 65.19 1184 THR A C 1
ATOM 9034 O O . THR A 1 1184 ? -0.716 -3.417 48.080 1.00 65.19 1184 THR A O 1
ATOM 9037 N N . PRO A 1 1185 ? -2.645 -2.313 48.269 1.00 61.62 1185 PRO A N 1
ATOM 9038 C CA . PRO A 1 1185 ? -2.392 -1.935 49.655 1.00 61.62 1185 PRO A CA 1
ATOM 9039 C C . PRO A 1 1185 ? -2.386 -3.161 50.583 1.00 61.62 1185 PRO A C 1
ATOM 9041 O O . PRO A 1 1185 ? -3.280 -4.004 50.512 1.00 61.62 1185 PRO A O 1
ATOM 9044 N N . SER A 1 1186 ? -1.450 -3.215 51.531 1.00 50.38 1186 SER A N 1
ATOM 9045 C CA . SER A 1 1186 ? -1.203 -4.389 52.393 1.00 50.38 1186 SER A CA 1
ATOM 9046 C C . SER A 1 1186 ? -2.352 -4.801 53.330 1.00 50.38 1186 SER A C 1
ATOM 9048 O O . SER A 1 1186 ? -2.337 -5.893 53.901 1.00 50.38 1186 SER A O 1
ATOM 9050 N N . TRP A 1 1187 ? -3.378 -3.959 53.491 1.00 52.41 1187 TRP A N 1
ATOM 9051 C CA . TRP A 1 1187 ? -4.618 -4.326 54.186 1.00 52.41 1187 TRP A CA 1
ATOM 9052 C C . TRP A 1 1187 ? -5.556 -5.182 53.318 1.00 52.41 1187 TRP A C 1
ATOM 9054 O O . TRP A 1 1187 ? -6.343 -5.955 53.857 1.00 52.41 1187 TRP A O 1
ATOM 9064 N N . TYR A 1 1188 ? -5.460 -5.067 51.991 1.00 46.69 1188 TYR A N 1
ATOM 9065 C CA . TYR A 1 1188 ? -6.264 -5.810 51.019 1.00 46.69 1188 TYR A CA 1
ATOM 9066 C C . TYR A 1 1188 ? -5.686 -7.212 50.773 1.00 46.69 1188 TYR A C 1
ATOM 9068 O O . TYR A 1 1188 ? -6.423 -8.193 50.734 1.00 46.69 1188 TYR A O 1
ATOM 9076 N N . GLU A 1 1189 ? -4.357 -7.332 50.739 1.00 40.41 1189 GLU A N 1
ATOM 9077 C CA . GLU A 1 1189 ? -3.632 -8.613 50.667 1.00 40.41 1189 GLU A CA 1
ATOM 9078 C C . GLU A 1 1189 ? -3.998 -9.528 51.849 1.00 40.41 1189 GLU A C 1
ATOM 9080 O O . GLU A 1 1189 ? -4.377 -10.687 51.662 1.00 40.41 1189 GLU A O 1
ATOM 9085 N N . LYS A 1 1190 ? -4.030 -8.968 53.069 1.00 39.94 1190 LYS A N 1
ATOM 9086 C CA . LYS A 1 1190 ? -4.506 -9.663 54.280 1.00 39.94 1190 LYS A CA 1
ATOM 9087 C C . LYS A 1 1190 ? -5.986 -10.063 54.247 1.00 39.94 1190 LYS A C 1
ATOM 9089 O O . LYS A 1 1190 ? -6.368 -10.947 55.007 1.00 39.94 1190 LYS A O 1
ATOM 9094 N N . ALA A 1 1191 ? -6.808 -9.440 53.401 1.00 40.25 1191 ALA A N 1
ATOM 9095 C CA . ALA A 1 1191 ? -8.220 -9.788 53.239 1.00 40.25 1191 ALA A CA 1
ATOM 9096 C C . ALA A 1 1191 ? -8.457 -10.878 52.173 1.00 40.25 1191 ALA A C 1
ATOM 9098 O O . ALA A 1 1191 ? -9.493 -11.538 52.211 1.00 40.25 1191 ALA A O 1
ATOM 9099 N N . LEU A 1 1192 ? -7.510 -11.079 51.247 1.00 38.53 1192 LEU A N 1
ATOM 9100 C CA . LEU A 1 1192 ? -7.588 -12.088 50.180 1.00 38.53 1192 LEU A CA 1
ATOM 9101 C C . LEU A 1 1192 ? -6.798 -13.375 50.468 1.00 38.53 1192 LEU A C 1
ATOM 9103 O O . LEU A 1 1192 ? -6.994 -14.368 49.774 1.00 38.53 1192 LEU A O 1
ATOM 9107 N N . GLY A 1 1193 ? -5.923 -13.388 51.480 1.00 34.53 1193 GLY A N 1
ATOM 9108 C CA . GLY A 1 1193 ? -5.216 -14.601 51.918 1.00 34.53 1193 GLY A CA 1
ATOM 9109 C C . GLY A 1 1193 ? -4.104 -15.083 50.977 1.00 34.53 1193 GLY A C 1
ATOM 9110 O O . GLY A 1 1193 ? -3.617 -16.202 51.125 1.00 34.53 1193 GLY A O 1
ATOM 9111 N N . LEU A 1 1194 ? -3.685 -14.247 50.024 1.00 36.75 1194 LEU A N 1
ATOM 9112 C CA . LEU A 1 1194 ? -2.594 -14.535 49.095 1.00 36.75 1194 LEU A CA 1
ATOM 9113 C C . LEU A 1 1194 ? -1.235 -14.411 49.812 1.00 36.75 1194 LEU A C 1
ATOM 9115 O O . LEU A 1 1194 ? -0.687 -13.317 49.931 1.00 36.75 1194 LEU A O 1
ATOM 9119 N N . LYS A 1 1195 ? -0.694 -15.539 50.291 1.00 36.00 1195 LYS A N 1
ATOM 9120 C CA . LYS A 1 1195 ? 0.743 -15.694 50.586 1.00 36.00 1195 LYS A CA 1
ATOM 9121 C C . LYS A 1 1195 ? 1.512 -15.815 49.260 1.00 36.00 1195 LYS A C 1
ATOM 9123 O O . LYS A 1 1195 ? 1.114 -16.606 48.405 1.00 36.00 1195 LYS A O 1
ATOM 9128 N N . ASP A 1 1196 ? 2.655 -15.140 49.141 1.00 42.16 1196 ASP A N 1
ATOM 9129 C CA . ASP A 1 1196 ? 3.715 -15.575 48.220 1.00 42.16 1196 ASP A CA 1
ATOM 9130 C C . ASP A 1 1196 ? 4.220 -16.969 48.638 1.00 42.16 1196 ASP A C 1
ATOM 9132 O O . ASP A 1 1196 ? 4.281 -17.288 49.829 1.00 42.16 1196 ASP A O 1
ATOM 9136 N N . VAL A 1 1197 ? 4.594 -17.816 47.672 1.00 49.84 1197 VAL A N 1
ATOM 9137 C CA . VAL A 1 1197 ? 5.033 -19.200 47.938 1.00 49.84 1197 VAL A CA 1
ATOM 9138 C C . VAL A 1 1197 ? 6.519 -19.224 48.313 1.00 49.84 1197 VAL A C 1
ATOM 9140 O O . VAL A 1 1197 ? 7.382 -19.651 47.539 1.00 49.84 1197 VAL A O 1
ATOM 9143 N N . THR A 1 1198 ? 6.811 -18.742 49.521 1.00 51.97 1198 THR A N 1
ATOM 9144 C CA . THR A 1 1198 ? 8.148 -18.585 50.118 1.00 51.97 1198 THR A CA 1
ATOM 9145 C C . THR A 1 1198 ? 8.796 -19.914 50.536 1.00 51.97 1198 THR A C 1
ATOM 9147 O O . THR A 1 1198 ? 9.182 -20.068 51.688 1.00 51.97 1198 THR A O 1
ATOM 9150 N N . ASN A 1 1199 ? 8.876 -20.879 49.613 1.00 71.25 1199 ASN A N 1
ATOM 9151 C CA . ASN A 1 1199 ? 9.764 -22.055 49.632 1.00 71.25 1199 ASN A CA 1
ATOM 9152 C C . ASN A 1 1199 ? 9.611 -22.851 48.317 1.00 71.25 1199 ASN A C 1
ATOM 9154 O O . ASN A 1 1199 ? 9.258 -24.030 48.302 1.00 71.25 1199 ASN A O 1
ATOM 9158 N N . SER A 1 1200 ? 9.813 -22.188 47.172 1.00 80.31 1200 SER A N 1
ATOM 9159 C CA . SER A 1 1200 ? 9.569 -22.779 45.849 1.00 80.31 1200 SER A CA 1
ATOM 9160 C C . SER A 1 1200 ? 10.656 -22.467 44.818 1.00 80.31 1200 SER A C 1
ATOM 9162 O O . SER A 1 1200 ? 11.270 -21.401 44.838 1.00 80.31 1200 SER A O 1
ATOM 9164 N N . VAL A 1 1201 ? 10.868 -23.399 43.884 1.00 79.94 1201 VAL A N 1
ATOM 9165 C CA . VAL A 1 1201 ? 11.644 -23.182 42.655 1.00 79.94 1201 VAL A CA 1
ATOM 9166 C C . VAL A 1 1201 ? 10.666 -23.093 41.492 1.00 79.94 1201 VAL A C 1
ATOM 9168 O O . VAL A 1 1201 ? 9.916 -24.036 41.226 1.00 79.94 1201 VAL A O 1
ATOM 9171 N N . LEU A 1 1202 ? 10.665 -21.955 40.800 1.00 81.19 1202 LEU A N 1
ATOM 9172 C CA . LEU A 1 1202 ? 9.782 -21.687 39.666 1.00 81.19 1202 LEU A CA 1
ATOM 9173 C C . LEU A 1 1202 ? 10.469 -22.028 38.336 1.00 81.19 1202 LEU A C 1
ATOM 9175 O O . LEU A 1 1202 ? 11.687 -21.919 38.205 1.00 81.19 1202 LEU A O 1
ATOM 9179 N N . ALA A 1 1203 ? 9.680 -22.380 37.322 1.00 77.31 1203 ALA A N 1
ATOM 9180 C CA . ALA A 1 1203 ? 10.129 -22.456 35.940 1.00 77.31 1203 ALA A CA 1
ATOM 9181 C C . ALA A 1 1203 ? 10.558 -21.049 35.475 1.00 77.31 1203 ALA A C 1
ATOM 9183 O O . ALA A 1 1203 ? 9.720 -20.143 35.456 1.00 77.31 1203 ALA A O 1
ATOM 9184 N N . PRO A 1 1204 ? 11.829 -20.829 35.092 1.00 65.56 1204 PRO A N 1
ATOM 9185 C CA . PRO A 1 1204 ? 12.327 -19.489 34.769 1.00 65.56 1204 PRO A CA 1
ATOM 9186 C C . PRO A 1 1204 ? 11.845 -18.989 33.395 1.00 65.56 1204 PRO A C 1
ATOM 9188 O O . PRO A 1 1204 ? 11.922 -17.801 33.105 1.00 65.56 1204 PRO A O 1
ATOM 9191 N N . MET A 1 1205 ? 11.336 -19.890 32.554 1.00 68.06 1205 MET A N 1
ATOM 9192 C CA . MET A 1 1205 ? 10.845 -19.644 31.197 1.00 68.06 1205 MET A CA 1
ATOM 9193 C C . MET A 1 1205 ? 9.741 -20.661 30.858 1.00 68.06 1205 MET A C 1
ATOM 9195 O O . MET A 1 1205 ? 9.628 -21.670 31.563 1.00 68.06 1205 MET A O 1
ATOM 9199 N N . PRO A 1 1206 ? 8.940 -20.463 29.795 1.00 72.19 1206 PRO A N 1
ATOM 9200 C CA . PRO A 1 1206 ? 8.058 -21.509 29.286 1.00 72.19 1206 PRO A CA 1
ATOM 9201 C C . PRO A 1 1206 ? 8.903 -22.687 28.789 1.00 72.19 1206 PRO A C 1
ATOM 9203 O O . PRO A 1 1206 ? 9.842 -22.500 28.011 1.00 72.19 1206 PRO A O 1
ATOM 9206 N N . CYS A 1 1207 ? 8.615 -23.894 29.265 1.00 80.31 1207 CYS A N 1
ATOM 9207 C CA . CYS A 1 1207 ? 9.477 -25.054 29.059 1.00 80.31 1207 CYS A CA 1
ATOM 9208 C C . CYS A 1 1207 ? 8.709 -26.374 29.160 1.00 80.31 1207 CYS A C 1
ATOM 9210 O O . CYS A 1 1207 ? 7.562 -26.417 29.597 1.00 80.31 1207 CYS A O 1
ATOM 9212 N N . LYS A 1 1208 ? 9.363 -27.465 28.776 1.00 83.25 1208 LYS A N 1
ATOM 9213 C CA . LYS A 1 1208 ? 8.915 -28.838 28.998 1.00 83.25 1208 LYS A CA 1
ATOM 9214 C C . LYS A 1 1208 ? 9.858 -29.515 29.987 1.00 83.25 1208 LYS A C 1
ATOM 9216 O O . LYS A 1 1208 ? 11.070 -29.409 29.831 1.00 83.25 1208 LYS A O 1
ATOM 9221 N N . VAL A 1 1209 ? 9.344 -30.226 30.983 1.00 86.88 1209 VAL A N 1
ATOM 9222 C CA . VAL A 1 1209 ? 10.177 -31.014 31.902 1.00 86.88 1209 VAL A CA 1
ATOM 9223 C C . VAL A 1 1209 ? 10.708 -32.245 31.161 1.00 86.88 1209 VAL A C 1
ATOM 9225 O O . VAL A 1 1209 ? 9.929 -33.043 30.642 1.00 86.88 1209 VAL A O 1
ATOM 9228 N N . LEU A 1 1210 ? 12.033 -32.400 31.094 1.00 82.94 1210 LEU A N 1
ATOM 9229 C CA . LEU A 1 1210 ? 12.689 -33.559 30.476 1.00 82.94 1210 LEU A CA 1
ATOM 9230 C C . LEU A 1 1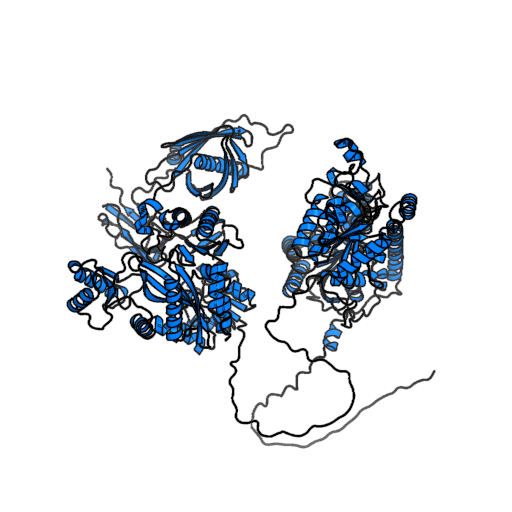210 ? 12.957 -34.692 31.460 1.00 82.94 1210 LEU A C 1
ATOM 9232 O O . LEU A 1 1210 ? 12.916 -35.842 31.051 1.00 82.94 1210 LEU A O 1
ATOM 9236 N N . ARG A 1 1211 ? 13.289 -34.370 32.713 1.00 88.56 1211 ARG A N 1
ATOM 9237 C CA . ARG A 1 1211 ? 13.522 -35.331 33.803 1.00 88.56 1211 ARG A CA 1
ATOM 9238 C C . ARG A 1 1211 ? 13.659 -34.589 35.129 1.00 88.56 1211 ARG A C 1
ATOM 9240 O O . ARG A 1 1211 ? 14.165 -33.466 35.160 1.00 88.56 1211 ARG A O 1
ATOM 9247 N N . ASN A 1 1212 ? 13.256 -35.236 36.217 1.00 89.00 1212 ASN A N 1
ATOM 9248 C CA . ASN A 1 1212 ? 13.541 -34.776 37.575 1.00 89.00 1212 ASN A CA 1
ATOM 9249 C C . ASN A 1 1212 ? 14.789 -35.526 38.069 1.00 89.00 1212 ASN A C 1
ATOM 9251 O O . ASN A 1 1212 ? 14.825 -36.753 38.020 1.00 89.00 1212 ASN A O 1
ATOM 9255 N N . GLU A 1 1213 ? 15.812 -34.792 38.506 1.00 88.81 1213 GLU A N 1
ATOM 9256 C CA . GLU A 1 1213 ? 17.099 -35.337 38.981 1.00 88.81 1213 GLU A CA 1
ATOM 9257 C C . GLU A 1 1213 ? 17.052 -35.690 40.488 1.00 88.81 1213 GLU A C 1
ATOM 9259 O O . GLU A 1 1213 ? 17.976 -36.301 41.021 1.00 88.81 1213 GLU A O 1
ATOM 9264 N N . VAL A 1 1214 ? 15.958 -35.323 41.169 1.00 89.62 1214 VAL A N 1
ATOM 9265 C CA . VAL A 1 1214 ? 15.655 -35.597 42.588 1.00 89.62 1214 VAL A CA 1
ATOM 9266 C C . VAL A 1 1214 ? 14.220 -36.114 42.750 1.00 89.62 1214 VAL A C 1
ATOM 9268 O O . VAL A 1 1214 ? 13.446 -36.145 41.788 1.00 89.62 1214 VAL A O 1
ATOM 9271 N N . LYS A 1 1215 ? 13.851 -36.517 43.968 1.00 90.00 1215 LYS A N 1
ATOM 9272 C CA . LYS A 1 1215 ? 12.531 -37.030 44.364 1.00 90.00 1215 LYS A CA 1
ATOM 9273 C C . LYS A 1 1215 ? 11.940 -36.238 45.530 1.00 90.00 1215 LYS A C 1
ATOM 9275 O O . LYS A 1 1215 ? 12.625 -35.488 46.216 1.00 90.00 1215 LYS A O 1
ATOM 9280 N N . GLU A 1 1216 ? 10.649 -36.444 45.764 1.00 90.44 1216 GLU A N 1
ATOM 9281 C CA . GLU A 1 1216 ? 9.962 -35.977 46.971 1.00 90.44 1216 GLU A CA 1
ATOM 9282 C C . GLU A 1 1216 ? 10.535 -36.714 48.196 1.00 90.44 1216 GLU A C 1
ATOM 9284 O O . GLU A 1 1216 ? 10.632 -37.943 48.188 1.00 90.44 1216 GLU A O 1
ATOM 9289 N N . GLY A 1 1217 ? 10.943 -35.962 49.219 1.00 84.31 1217 GLY A N 1
ATOM 9290 C CA . GLY A 1 1217 ? 11.652 -36.450 50.405 1.00 84.31 1217 GLY A CA 1
ATOM 9291 C C . GLY A 1 1217 ? 13.185 -36.471 50.308 1.00 84.31 1217 GLY A C 1
ATOM 9292 O O . GLY A 1 1217 ? 13.827 -36.787 51.308 1.00 84.31 1217 GLY A O 1
ATOM 9293 N N . ASP A 1 1218 ? 13.792 -36.133 49.163 1.00 87.94 1218 ASP A N 1
ATOM 9294 C CA . ASP A 1 1218 ? 15.256 -36.024 49.066 1.00 87.94 1218 ASP A CA 1
ATOM 9295 C C . ASP A 1 1218 ? 15.761 -34.749 49.776 1.00 87.94 1218 ASP A C 1
ATOM 9297 O O . ASP A 1 1218 ? 15.200 -33.661 49.613 1.00 87.94 1218 ASP A O 1
ATOM 9301 N N . GLU A 1 1219 ? 16.858 -34.865 50.529 1.00 89.06 1219 GLU A N 1
ATOM 9302 C CA . GLU A 1 1219 ? 17.634 -33.721 51.024 1.00 89.06 1219 GLU A CA 1
ATOM 9303 C C . GLU A 1 1219 ? 18.602 -33.259 49.923 1.00 89.06 1219 GLU A C 1
ATOM 9305 O O . GLU A 1 1219 ? 19.356 -34.064 49.369 1.00 89.06 1219 GLU A O 1
ATOM 9310 N N . VAL A 1 1220 ? 18.584 -31.966 49.593 1.00 88.56 1220 VAL A N 1
ATOM 9311 C CA . VAL A 1 1220 ? 19.401 -31.382 48.521 1.00 88.56 1220 VAL A CA 1
ATOM 9312 C C . VAL A 1 1220 ? 20.319 -30.288 49.049 1.00 88.56 1220 VAL A C 1
ATOM 9314 O O . VAL A 1 1220 ? 19.936 -29.483 49.900 1.00 88.56 1220 VAL A O 1
ATOM 9317 N N . GLU A 1 1221 ? 21.536 -30.242 48.518 1.00 88.69 1221 GLU A N 1
ATOM 9318 C CA . GLU A 1 1221 ? 22.488 -29.162 48.764 1.00 88.69 1221 GLU A CA 1
ATOM 9319 C C . GLU A 1 1221 ? 22.272 -27.975 47.820 1.00 88.69 1221 GLU A C 1
ATOM 9321 O O . GLU A 1 1221 ? 21.666 -28.085 46.748 1.00 88.69 1221 GLU A O 1
ATOM 9326 N N . LYS A 1 1222 ? 22.821 -26.817 48.199 1.00 81.50 1222 LYS A N 1
ATOM 9327 C CA . LYS A 1 1222 ? 22.840 -25.650 47.314 1.00 81.50 1222 LYS A CA 1
ATOM 9328 C C . LYS A 1 1222 ? 23.586 -25.971 46.006 1.00 81.50 1222 LYS A C 1
ATOM 9330 O O . LYS A 1 1222 ? 24.586 -26.682 45.999 1.00 81.50 1222 LYS A O 1
ATOM 9335 N N . ASP A 1 1223 ? 23.075 -25.437 44.899 1.00 78.62 1223 ASP A N 1
ATOM 9336 C CA . ASP A 1 1223 ? 23.549 -25.631 43.526 1.00 78.62 1223 ASP A CA 1
ATOM 9337 C C . ASP A 1 1223 ? 23.467 -27.086 43.001 1.00 78.62 1223 ASP A C 1
ATOM 9339 O O . ASP A 1 1223 ? 23.843 -27.350 41.854 1.00 78.62 1223 ASP A O 1
ATOM 9343 N N . GLN A 1 1224 ? 22.892 -28.029 43.760 1.00 87.25 1224 GLN A N 1
ATOM 9344 C CA . GLN A 1 1224 ? 22.544 -29.376 43.285 1.00 87.25 1224 GLN A CA 1
ATOM 9345 C C . GLN A 1 1224 ? 21.483 -29.312 42.173 1.00 87.25 1224 GLN A C 1
ATOM 9347 O O . GLN A 1 1224 ? 20.593 -28.464 42.204 1.00 87.25 1224 GLN A O 1
ATOM 9352 N N . ALA A 1 1225 ? 21.567 -30.193 41.172 1.00 87.88 1225 ALA A N 1
ATOM 9353 C CA . ALA A 1 1225 ? 20.562 -30.282 40.110 1.00 87.88 1225 ALA A CA 1
ATOM 9354 C C . ALA A 1 1225 ? 19.230 -30.828 40.653 1.00 87.88 1225 ALA A C 1
ATOM 9356 O O . ALA A 1 1225 ? 19.235 -31.778 41.429 1.00 87.88 1225 ALA A O 1
ATOM 9357 N N . LEU A 1 1226 ? 18.108 -30.236 40.230 1.00 90.00 1226 LEU A N 1
ATOM 9358 C CA . LEU A 1 1226 ? 16.755 -30.620 40.656 1.00 90.00 1226 LEU A CA 1
ATOM 9359 C C . LEU A 1 1226 ? 15.908 -31.140 39.491 1.00 90.00 1226 LEU A C 1
ATOM 9361 O O . LEU A 1 1226 ? 15.306 -32.207 39.572 1.00 90.00 1226 LEU A O 1
ATOM 9365 N N . VAL A 1 1227 ? 15.848 -30.374 38.399 1.00 89.88 1227 VAL A N 1
ATOM 9366 C CA . VAL A 1 1227 ? 14.986 -30.647 37.240 1.00 89.88 1227 VAL A CA 1
ATOM 9367 C C . VAL A 1 1227 ? 15.717 -30.221 35.975 1.00 89.88 1227 VAL A C 1
ATOM 9369 O O . VAL A 1 1227 ? 16.283 -29.130 35.928 1.00 89.88 1227 VAL A O 1
ATOM 9372 N N . VAL A 1 1228 ? 15.677 -31.042 34.929 1.00 86.12 1228 VAL A N 1
ATOM 9373 C CA . VAL A 1 1228 ? 16.130 -30.645 33.591 1.00 86.12 1228 VAL A CA 1
ATOM 9374 C C . VAL A 1 1228 ? 14.921 -30.300 32.741 1.00 86.12 1228 VAL A C 1
ATOM 9376 O O . VAL A 1 1228 ? 13.957 -31.064 32.671 1.00 86.12 1228 VAL A O 1
ATOM 9379 N N . ILE A 1 1229 ? 14.977 -29.140 32.095 1.00 87.31 1229 ILE A N 1
ATOM 9380 C CA . ILE A 1 1229 ? 13.913 -28.613 31.243 1.00 87.31 1229 ILE A CA 1
ATOM 9381 C C . ILE A 1 1229 ? 14.409 -28.404 29.809 1.00 87.31 1229 ILE A C 1
ATOM 9383 O O . ILE A 1 1229 ? 15.570 -28.076 29.583 1.00 87.31 1229 ILE A O 1
ATOM 9387 N N . GLU A 1 1230 ? 13.513 -28.562 28.843 1.00 76.94 1230 GLU A N 1
ATOM 9388 C CA . GLU A 1 1230 ? 13.683 -28.213 27.434 1.00 76.94 1230 GLU A CA 1
ATOM 9389 C C . GLU A 1 1230 ? 12.943 -26.902 27.150 1.00 76.94 1230 GLU A C 1
ATOM 9391 O O . GLU A 1 1230 ? 11.749 -26.784 27.433 1.00 76.94 1230 GLU A O 1
ATOM 9396 N N . SER A 1 1231 ? 13.615 -25.927 26.544 1.00 68.88 1231 SER A N 1
ATOM 9397 C CA . SER A 1 1231 ? 12.940 -24.809 25.874 1.00 68.88 1231 SER A CA 1
ATOM 9398 C C . SER A 1 1231 ? 13.688 -24.452 24.596 1.00 68.88 1231 SER A C 1
ATOM 9400 O O . SER A 1 1231 ? 14.918 -24.478 24.575 1.00 68.88 1231 SER A O 1
ATOM 9402 N N . MET A 1 1232 ? 12.953 -24.221 23.501 1.00 60.38 1232 MET A N 1
ATOM 9403 C CA . MET A 1 1232 ? 13.501 -23.973 22.155 1.00 60.38 1232 MET A CA 1
ATOM 9404 C C . MET A 1 1232 ? 14.643 -24.939 21.764 1.00 60.38 1232 MET A C 1
ATOM 9406 O O . MET A 1 1232 ? 15.638 -24.554 21.156 1.00 60.38 1232 MET A O 1
ATOM 9410 N N . LYS A 1 1233 ? 14.470 -26.230 22.103 1.00 56.19 1233 LYS A N 1
ATOM 9411 C CA . LYS A 1 1233 ? 15.400 -27.351 21.839 1.00 56.19 1233 LYS A CA 1
ATOM 9412 C C . LYS A 1 1233 ? 16.758 -27.263 22.561 1.00 56.19 1233 LYS A C 1
ATOM 9414 O O . LYS A 1 1233 ? 17.707 -27.940 22.168 1.00 56.19 1233 LYS A O 1
ATOM 9419 N N . MET A 1 1234 ? 16.860 -26.469 23.628 1.00 55.22 1234 MET A N 1
ATOM 9420 C CA . MET A 1 1234 ? 18.004 -26.462 24.545 1.00 55.22 1234 MET A CA 1
ATOM 9421 C C . MET A 1 1234 ? 17.632 -27.100 25.889 1.00 55.22 1234 MET A C 1
ATOM 9423 O O . MET A 1 1234 ? 16.645 -26.698 26.508 1.00 55.22 1234 MET A O 1
ATOM 9427 N N . GLU A 1 1235 ? 18.442 -28.053 26.368 1.00 79.94 1235 GLU A N 1
ATOM 9428 C CA . GLU A 1 1235 ? 18.369 -28.520 27.760 1.00 79.94 1235 GLU A CA 1
ATOM 9429 C C . GLU A 1 1235 ? 18.932 -27.445 28.703 1.00 79.94 1235 GLU A C 1
ATOM 9431 O O . GLU A 1 1235 ? 20.011 -26.900 28.467 1.00 79.94 1235 GLU A O 1
ATOM 9436 N N . THR A 1 1236 ? 18.225 -27.166 29.797 1.00 75.44 1236 THR A N 1
ATOM 9437 C CA . THR A 1 1236 ? 18.673 -26.303 30.898 1.00 75.44 1236 THR A CA 1
ATOM 9438 C C . THR A 1 1236 ? 18.471 -27.039 32.219 1.00 75.44 1236 THR A C 1
ATOM 9440 O O . THR A 1 1236 ? 17.387 -27.552 32.491 1.00 75.44 1236 THR A O 1
ATOM 9443 N N . VAL A 1 1237 ? 19.513 -27.094 33.051 1.00 86.06 1237 VAL A N 1
ATOM 9444 C CA . VAL A 1 1237 ? 19.469 -27.746 34.369 1.00 86.06 1237 VAL A CA 1
ATOM 9445 C C . VAL A 1 1237 ? 19.098 -26.714 35.429 1.00 86.06 1237 VAL A C 1
ATOM 9447 O O . VAL A 1 1237 ? 19.890 -25.820 35.731 1.00 86.06 1237 VAL A O 1
ATOM 9450 N N . ILE A 1 1238 ? 17.910 -26.850 36.013 1.00 84.75 1238 ILE A N 1
ATOM 9451 C CA . ILE A 1 1238 ? 17.472 -26.071 37.171 1.00 84.75 1238 ILE A CA 1
ATOM 9452 C C . ILE A 1 1238 ? 18.160 -26.628 38.419 1.00 84.75 1238 ILE A C 1
ATOM 9454 O O . ILE A 1 1238 ? 18.143 -27.837 38.665 1.00 84.75 1238 ILE A O 1
ATOM 9458 N N . ARG A 1 1239 ? 18.786 -25.739 39.195 1.00 86.94 1239 ARG A N 1
ATOM 9459 C CA . ARG A 1 1239 ? 19.571 -26.062 40.393 1.00 86.94 1239 ARG A CA 1
ATOM 9460 C C . ARG A 1 1239 ? 18.938 -25.476 41.652 1.00 86.94 1239 ARG A C 1
ATOM 9462 O O . ARG A 1 1239 ? 18.181 -24.511 41.573 1.00 86.94 1239 ARG A O 1
ATOM 9469 N N . SER A 1 1240 ? 19.257 -26.059 42.804 1.00 86.06 1240 SER A N 1
ATOM 9470 C CA . SER A 1 1240 ? 18.726 -25.625 44.093 1.00 86.06 1240 SER A CA 1
ATOM 9471 C C . SER A 1 1240 ? 19.332 -24.286 44.534 1.00 86.06 1240 SER A C 1
ATOM 9473 O O . SER A 1 1240 ? 20.554 -24.198 44.658 1.00 86.06 1240 SER A O 1
ATOM 9475 N N . PRO A 1 1241 ? 18.530 -23.243 44.825 1.00 79.06 1241 PRO A N 1
ATOM 9476 C CA . PRO A 1 1241 ? 19.056 -21.964 45.311 1.00 79.06 1241 PRO A CA 1
ATOM 9477 C C . PRO A 1 1241 ? 19.569 -22.038 46.762 1.00 79.06 1241 PRO A C 1
ATOM 9479 O O . PRO A 1 1241 ? 20.365 -21.194 47.180 1.00 79.06 1241 PRO A O 1
ATOM 9482 N N . GLN A 1 1242 ? 19.129 -23.050 47.518 1.00 80.19 1242 GLN A N 1
ATOM 9483 C CA . GLN A 1 1242 ? 19.394 -23.254 48.943 1.00 80.19 1242 GLN A CA 1
ATOM 9484 C C . GLN A 1 1242 ? 19.579 -24.747 49.268 1.00 80.19 1242 GLN A C 1
ATOM 9486 O O . GLN A 1 1242 ? 19.283 -25.605 48.436 1.00 80.19 1242 GLN A O 1
ATOM 9491 N N . LYS A 1 1243 ? 20.047 -25.060 50.480 1.00 85.06 1243 LYS A N 1
ATOM 9492 C CA . LYS A 1 1243 ? 19.936 -26.409 51.055 1.00 85.06 1243 LYS A CA 1
ATOM 9493 C C . LYS A 1 1243 ? 18.516 -26.601 51.607 1.00 85.06 1243 LYS A C 1
ATOM 9495 O O . LYS A 1 1243 ? 17.955 -25.647 52.141 1.00 85.06 1243 LYS A O 1
ATOM 9500 N N . GLY A 1 1244 ? 17.944 -27.799 51.500 1.00 86.56 1244 GLY A N 1
ATOM 9501 C CA . GLY A 1 1244 ? 16.634 -28.118 52.085 1.00 86.56 1244 GLY A CA 1
ATOM 9502 C C . GLY A 1 1244 ? 16.110 -29.499 51.687 1.00 86.56 1244 GLY A C 1
ATOM 9503 O O . GLY A 1 1244 ? 16.756 -30.208 50.920 1.00 86.56 1244 GLY A O 1
ATOM 9504 N N . VAL A 1 1245 ? 14.931 -29.874 52.188 1.00 88.25 1245 VAL A N 1
ATOM 9505 C CA . VAL A 1 1245 ? 14.232 -31.119 51.813 1.00 88.25 1245 VAL A CA 1
ATOM 9506 C C . VAL A 1 1245 ? 13.164 -30.823 50.759 1.00 88.25 1245 VAL A C 1
ATOM 9508 O O . VAL A 1 1245 ? 12.436 -29.834 50.869 1.00 88.25 1245 VAL A O 1
ATOM 9511 N N . ILE A 1 1246 ? 13.062 -31.667 49.730 1.00 89.75 1246 ILE A N 1
ATOM 9512 C CA . ILE A 1 1246 ? 12.057 -31.534 48.667 1.00 89.75 1246 ILE A CA 1
ATOM 9513 C C . ILE A 1 1246 ? 10.690 -32.018 49.164 1.00 89.75 1246 ILE A C 1
ATOM 9515 O O . ILE A 1 1246 ? 10.396 -33.210 49.135 1.00 89.75 1246 ILE A O 1
ATOM 9519 N N . SER A 1 1247 ? 9.815 -31.090 49.553 1.00 87.44 1247 SER A N 1
ATOM 9520 C CA . SER A 1 1247 ? 8.426 -31.395 49.923 1.00 87.44 1247 SER A CA 1
ATOM 9521 C C . SER A 1 1247 ? 7.630 -31.975 48.752 1.00 87.44 1247 SER A C 1
ATOM 9523 O O . SER A 1 1247 ? 6.837 -32.899 48.932 1.00 87.44 1247 SER A O 1
ATOM 9525 N N . LYS A 1 1248 ? 7.811 -31.420 47.542 1.00 85.81 1248 LYS A N 1
ATOM 9526 C CA . LYS A 1 1248 ? 7.023 -31.826 46.372 1.00 85.81 1248 LYS A CA 1
ATOM 9527 C C . LYS A 1 1248 ? 7.677 -31.505 45.031 1.00 85.81 1248 LYS A C 1
ATOM 9529 O O . LYS A 1 1248 ? 8.253 -30.432 44.854 1.00 85.81 1248 LYS A O 1
ATOM 9534 N N . LEU A 1 1249 ? 7.459 -32.377 44.051 1.00 86.88 1249 LEU A N 1
ATOM 9535 C CA . LEU A 1 1249 ? 7.707 -32.131 42.633 1.00 86.88 1249 LEU A CA 1
ATOM 9536 C C . LEU A 1 1249 ? 6.358 -31.899 41.950 1.00 86.88 1249 LEU A C 1
ATOM 9538 O O . LEU A 1 1249 ? 5.523 -32.794 41.828 1.00 86.88 1249 LEU A O 1
ATOM 9542 N N . VAL A 1 1250 ? 6.110 -30.656 41.543 1.00 84.88 1250 VAL A N 1
ATOM 9543 C CA . VAL A 1 1250 ? 4.791 -30.224 41.051 1.00 84.88 1250 VAL A CA 1
ATOM 9544 C C . VAL A 1 1250 ? 4.514 -30.750 39.638 1.00 84.88 1250 VAL A C 1
ATOM 9546 O O . VAL A 1 1250 ? 3.353 -30.958 39.285 1.00 84.88 1250 VAL A O 1
ATOM 9549 N N . HIS A 1 1251 ? 5.572 -31.029 38.872 1.00 83.00 1251 HIS A N 1
ATOM 9550 C CA . HIS A 1 1251 ? 5.514 -31.483 37.485 1.00 83.00 1251 HIS A CA 1
ATOM 9551 C C . HIS A 1 1251 ? 6.335 -32.750 37.227 1.00 83.00 1251 HIS A C 1
ATOM 9553 O O . HIS A 1 1251 ? 7.329 -33.037 37.901 1.00 83.00 1251 HIS A O 1
ATOM 9559 N N . LYS A 1 1252 ? 5.892 -33.517 36.228 1.00 83.62 1252 LYS A N 1
ATOM 9560 C CA . LYS A 1 1252 ? 6.484 -34.786 35.792 1.00 83.62 1252 LYS A CA 1
ATOM 9561 C C . LYS A 1 1252 ? 7.229 -34.629 34.472 1.00 83.62 1252 LYS A C 1
ATOM 9563 O O . LYS A 1 1252 ? 6.961 -33.719 33.696 1.00 83.62 1252 LYS A O 1
ATOM 9568 N N . GLU A 1 1253 ? 8.122 -35.573 34.193 1.00 85.56 1253 GLU A N 1
ATOM 9569 C CA . GLU A 1 1253 ? 8.712 -35.755 32.865 1.00 85.56 1253 GLU A CA 1
ATOM 9570 C C . GLU A 1 1253 ? 7.625 -35.787 31.774 1.00 85.56 1253 GLU A C 1
ATOM 9572 O O . GLU A 1 1253 ? 6.669 -36.560 31.850 1.00 85.56 1253 GLU A O 1
ATOM 9577 N N . GLY A 1 1254 ? 7.775 -34.911 30.778 1.00 76.88 1254 GLY A N 1
ATOM 9578 C CA . GLY A 1 1254 ? 6.816 -34.683 29.697 1.00 76.88 1254 GLY A CA 1
ATOM 9579 C C . GLY A 1 1254 ? 5.898 -33.466 29.876 1.00 76.88 1254 GLY A C 1
ATOM 9580 O O . GLY A 1 1254 ? 5.397 -32.970 28.865 1.00 76.88 1254 GLY A O 1
ATOM 9581 N N . ASP A 1 1255 ? 5.698 -32.955 31.097 1.00 79.69 1255 ASP A N 1
ATOM 9582 C CA . ASP A 1 1255 ? 4.807 -31.811 31.357 1.00 79.69 1255 ASP A CA 1
ATOM 9583 C C . ASP A 1 1255 ? 5.322 -30.514 30.710 1.00 79.69 1255 ASP A C 1
ATOM 9585 O O . ASP A 1 1255 ? 6.528 -30.269 30.657 1.00 79.69 1255 ASP A O 1
ATOM 9589 N N . ILE A 1 1256 ? 4.402 -29.648 30.267 1.00 78.12 1256 ILE A N 1
ATOM 9590 C CA . ILE A 1 1256 ? 4.710 -28.321 29.711 1.00 78.12 1256 ILE A CA 1
ATOM 9591 C C . ILE A 1 1256 ? 4.288 -27.234 30.707 1.00 78.12 1256 ILE A C 1
ATOM 9593 O O . ILE A 1 1256 ? 3.107 -27.082 31.023 1.00 78.12 1256 ILE A O 1
ATOM 9597 N N . CYS A 1 1257 ? 5.263 -26.451 31.158 1.00 75.50 1257 CYS A N 1
ATOM 9598 C CA . CYS A 1 1257 ? 5.145 -25.410 32.173 1.00 75.50 1257 CYS A CA 1
ATOM 9599 C C . CYS A 1 1257 ? 5.252 -24.010 31.546 1.00 75.50 1257 CYS A C 1
ATOM 9601 O O . CYS A 1 1257 ? 5.942 -23.804 30.546 1.00 75.50 1257 CYS A O 1
ATOM 9603 N N . LYS A 1 1258 ? 4.612 -23.010 32.163 1.00 66.69 1258 LYS A N 1
ATOM 9604 C CA . LYS A 1 1258 ? 4.826 -21.586 31.835 1.00 66.69 1258 LYS A CA 1
ATOM 9605 C C . LYS A 1 1258 ? 5.910 -20.986 32.733 1.00 66.69 1258 LYS A C 1
ATOM 9607 O O . LYS A 1 1258 ? 6.113 -21.477 33.844 1.00 66.69 1258 LYS A O 1
ATOM 9612 N N . ALA A 1 1259 ? 6.521 -19.877 32.315 1.00 64.44 1259 ALA A N 1
ATOM 9613 C CA . ALA A 1 1259 ? 7.341 -19.062 33.213 1.00 64.44 1259 ALA A CA 1
ATOM 9614 C C . ALA A 1 1259 ? 6.567 -18.718 34.503 1.00 64.44 1259 ALA A C 1
ATOM 9616 O O . ALA A 1 1259 ? 5.376 -18.409 34.449 1.00 64.44 1259 ALA A O 1
ATOM 9617 N N . GLY A 1 1260 ? 7.229 -18.809 35.656 1.00 64.31 1260 GLY A N 1
ATOM 9618 C CA . GLY A 1 1260 ? 6.628 -18.591 36.976 1.00 64.31 1260 GLY A CA 1
ATOM 9619 C C . GLY A 1 1260 ? 5.812 -19.766 37.537 1.00 64.31 1260 GLY A C 1
ATOM 9620 O O . GLY A 1 1260 ? 5.358 -19.683 38.674 1.00 64.31 1260 GLY A O 1
ATOM 9621 N N . THR A 1 1261 ? 5.634 -20.872 36.802 1.00 77.62 1261 THR A N 1
ATOM 9622 C CA . THR A 1 1261 ? 4.972 -22.077 37.349 1.00 77.62 1261 THR A CA 1
ATOM 9623 C C . THR A 1 1261 ? 5.895 -22.753 38.362 1.00 77.62 1261 THR A C 1
ATOM 9625 O O . THR A 1 1261 ? 7.069 -22.951 38.061 1.00 77.62 1261 THR A O 1
ATOM 9628 N N . VAL A 1 1262 ? 5.401 -23.140 39.541 1.00 83.56 1262 VAL A N 1
ATOM 9629 C CA . VAL A 1 1262 ? 6.206 -23.898 40.517 1.00 83.56 1262 VAL A CA 1
ATOM 9630 C C . VAL A 1 1262 ? 6.619 -25.243 39.915 1.00 83.56 1262 VAL A C 1
ATOM 9632 O O . VAL A 1 1262 ? 5.759 -26.000 39.482 1.00 83.56 1262 VAL A O 1
ATOM 9635 N N . LEU A 1 1263 ? 7.916 -25.555 39.915 1.00 83.94 1263 LEU A N 1
ATOM 9636 C CA . LEU A 1 1263 ? 8.449 -26.880 39.574 1.00 83.94 1263 LEU A CA 1
ATOM 9637 C C . LEU A 1 1263 ? 8.671 -27.726 40.834 1.00 83.94 1263 LEU A C 1
ATOM 9639 O O . LEU A 1 1263 ? 8.325 -28.907 40.860 1.00 83.94 1263 LEU A O 1
ATOM 9643 N N . VAL A 1 1264 ? 9.233 -27.110 41.878 1.00 87.56 1264 VAL A N 1
ATOM 9644 C CA . VAL A 1 1264 ? 9.675 -27.779 43.110 1.00 87.56 1264 VAL A CA 1
ATOM 9645 C C . VAL A 1 1264 ? 9.225 -26.975 44.329 1.00 87.56 1264 VAL A C 1
ATOM 9647 O O . VAL A 1 1264 ? 9.292 -25.745 44.312 1.00 87.56 1264 VAL A O 1
ATOM 9650 N N . LEU A 1 1265 ? 8.793 -27.662 45.385 1.00 88.12 1265 LEU A N 1
ATOM 9651 C CA . LEU A 1 1265 ? 8.521 -27.099 46.709 1.00 88.12 1265 LEU A CA 1
ATOM 9652 C C . LEU A 1 1265 ? 9.504 -27.680 47.727 1.00 88.12 1265 LEU A C 1
ATOM 9654 O O . LEU A 1 1265 ? 9.719 -28.893 47.743 1.00 88.12 1265 LEU A O 1
ATOM 9658 N N . PHE A 1 1266 ? 10.051 -26.826 48.590 1.00 86.69 1266 PHE A N 1
ATOM 9659 C CA . PHE A 1 1266 ? 10.783 -27.237 49.789 1.00 86.69 1266 PHE A CA 1
ATOM 9660 C C . PHE A 1 1266 ? 9.829 -27.367 50.982 1.00 86.69 1266 PHE A C 1
ATOM 9662 O O . PHE A 1 1266 ? 8.737 -26.797 50.970 1.00 86.69 1266 PHE A O 1
ATOM 9669 N N . GLU A 1 1267 ? 10.226 -28.113 52.010 1.00 85.12 1267 GLU A N 1
ATOM 9670 C CA . GLU A 1 1267 ? 9.496 -28.132 53.286 1.00 85.12 1267 GLU A CA 1
ATOM 9671 C C . GLU A 1 1267 ? 9.642 -26.785 54.024 1.00 85.12 1267 GLU A C 1
ATOM 9673 O O . GLU A 1 1267 ? 10.704 -26.159 53.992 1.00 85.12 1267 GLU A O 1
ATOM 9678 N N . GLU A 1 1268 ? 8.576 -26.312 54.686 1.00 66.25 1268 GLU A N 1
ATOM 9679 C CA . GLU A 1 1268 ? 8.670 -25.178 55.618 1.00 66.25 1268 GLU A CA 1
ATOM 9680 C C . GLU A 1 1268 ? 9.395 -25.654 56.892 1.00 66.25 1268 GLU A C 1
ATOM 9682 O O . GLU A 1 1268 ? 8.810 -26.343 57.726 1.00 66.25 1268 GLU A O 1
ATOM 9687 N N . HIS A 1 1269 ? 10.672 -25.290 57.051 1.00 51.31 1269 HIS A N 1
ATOM 9688 C CA . HIS A 1 1269 ? 11.332 -25.334 58.357 1.00 51.31 1269 HIS A CA 1
ATOM 9689 C C . HIS A 1 1269 ? 10.755 -24.227 59.253 1.00 51.31 1269 HIS A C 1
ATOM 9691 O O . HIS A 1 1269 ? 10.752 -23.059 58.864 1.00 51.31 1269 HIS A O 1
ATOM 9697 N N . GLU A 1 1270 ? 10.279 -24.591 60.445 1.00 36.00 1270 GLU A N 1
ATOM 9698 C CA . GLU A 1 1270 ? 9.924 -23.632 61.496 1.00 36.00 1270 GLU A CA 1
ATOM 9699 C C . GLU A 1 1270 ? 11.205 -23.099 62.173 1.00 36.00 1270 GLU A C 1
ATOM 9701 O O . GLU A 1 1270 ? 11.925 -23.866 62.817 1.00 36.00 1270 GLU A O 1
ATOM 9706 N N . GLU A 1 1271 ? 11.460 -21.790 62.041 1.00 31.78 1271 GLU A N 1
ATOM 9707 C CA . GLU A 1 1271 ? 12.360 -20.980 62.892 1.00 31.78 1271 GLU A CA 1
ATOM 9708 C C . GLU A 1 1271 ? 11.547 -19.953 63.705 1.00 31.78 1271 GLU A C 1
ATOM 9710 O O . GLU A 1 1271 ? 10.620 -19.339 63.123 1.00 31.78 1271 GLU A O 1
#

InterPro domains:
  IPR000089 Biotin/lipoyl attachment [PF00364] (1201-1264)
  IPR000089 Biotin/lipoyl attachment [PS50968] (1192-1267)
  IPR005479 Carbamoyl phosphate synthase, ATP-binding domain [PF02786] (712-919)
  IPR005479 Carbamoyl phosphate synthase, ATP-binding domain [PS00867] (883-890)
  IPR005481 Biotin carboxylase-like, N-terminal domain [PF00289] (601-706)
  IPR005482 Biotin carboxylase, C-terminal [PF02785] (937-1044)
  IPR005482 Biotin carboxylase, C-terminal [SM00878] (937-1044)
  IPR011053 Single hybrid motif [SSF51230] (1195-1267)
  IPR011054 Rudiment single hybrid motif [SSF51246] (932-1050)
  IPR011761 ATP-grasp fold [PS50975] (716-914)
  IPR011762 Acetyl-coenzyme A carboxyltransferase, N-terminal [PS50980] (68-325)
  IPR011763 Acetyl-coenzyme A carboxyltransferase, C-terminal [PS50989] (332-554)
  IPR011764 Biotin carboxylation domain [PS50979] (600-1048)
  IPR016185 Pre-ATP-grasp domain superfamily [SSF52440] (585-709)
  IPR029045 ClpP/crotonase-like domain superfamily [SSF52096] (68-322)
  IPR029045 ClpP/crotonase-like domain superfamily [SSF52096] (284-548)
  IPR034733 Acetyl-coenzyme A carboxylase carboxyl transferase subunit beta [PF01039] (94-552)
  IPR045190 Methylcrotonoyl-CoA carboxylase beta chain MCCB/AccD1-like [PTHR22855] (37-553)

Radius of gyration: 40.39 Å; Cα contacts (8 Å, |Δi|>4): 2588; chains: 1; bounding box: 105×124×123 Å

Secondary structure (DSSP, 8-state):
----------------------------------------HHHHHHTTBPPP---TTSHHHHHHHHHHHHHHHHHHHHHHHHHT-S-HHHHHHHHTTT---HHHHHHHHSPTTPPPEEE-TTTTTTT-TT---GGGGEEEEEEEETTEEEEEEEE-TTTTTS-B-HHHHHHHHHHHHHHHHTT--EEEEEEE--B-GGGGGGTSSSTTSTHHHHHHHHHHHHTT--EEEEEEEEEEGGGGHHHHTSSEEEEETTT-EEESS-HHHHHHHH-----HHHHHBHHHIIIII---SEEESSHHHHHHHHHHHHHHS-S--PPSSPSS-PPPPSS-GGGHHHHS-S-TTSPP-HHHHHHHHSGGGB-EESSTTSSTTEEEEEEEETTEEEEEEEE-EEEPHHHHHHHHHHHHHHHHTT--EEEEEEEEEE--SHHHHHTTHHHHHHHHHHHHHH--S-EEEEEEEEEETTHHHHTT-GGG--SEEEE-TT-EEESS-HHHHHHHHHHTT----HHHHHHHHHHTBHHHHHHTTSSS-B--GGGHHHHHHHHHHHHT---PPP----SS--PPPPPPPP---------------S------------EEEE---HHHHHHHHHHHHHTT-EEEEEE-GGGTTSHHHHS-SSEEE--STTGGG-HHHHHHHHHHTT-SEEE--SSTTTT-HHHHHHHHHTT-EESSS-HHHHHHHTSHHHHHHHHHHTT--B--EE-SS---HHHHHHHHHHH-SSEEEEETT--TTTTEEEESSHHHHHHHHHHHHHHHHHHHS---EEEEEPPSSEEEEEEEEEE-TTS-EEEEEEEEEEEEETTEEEEEEES-TT--HHHHHHHHHHHHHHHHHTT--EEEEEEEEEETTT--EEEEEEE-S--TTHHHHHHHH---HHHHHHHHHHTPPPSS-HHHHHHHHHHH-EEEEEEEESEEGGGTTEE--EE-SEEEPPPPBTTEEEEES--TT-EE-TTS--EEEEEEEEESSHHHHHHHHHHHHHH-EEESS--SHHHHHHHTT-HHHHHT---TTHHHHTHHHHHPPPPPPHHHHHHHHHHHHHHHHHHT-SS----TTS----SSS--EEEEEEEETT-SS--EEEEEEEEEETTEEEEEEEETTEEEEEEEEEEEEETTEEEEE-SS-EEEEEEEEETTEEEEEETTEEEEEEEPPPHHHHHHHT----SSEEE-SSSEEEEEESS-TT-EE-TT-EEEEEEETTEEEEEE-SS-EEEEEE---TT-EE-TT-EEEEE-----

Nearest PDB structures (foldseek):
  8j4z-assembly1_J  TM=9.689E-01  e=1.174E-64  Homo sapiens
  3u9s-assembly1_F  TM=9.674E-01  e=2.168E-64  Pseudomonas aeruginosa
  4q0g-assembly1_B-2  TM=9.660E-01  e=5.704E-63  Mycobacterium tuberculosis
  4q0g-assembly1_C  TM=9.527E-01  e=1.170E-63  Mycobacterium tuberculosis
  3bg5-assembly2_C  TM=8.735E-01  e=3.614E-49  Staphylococcus aureus

pLDDT: mean 85.6, std 17.69, range [25.59, 98.69]

Mean predicted aligned error: 19.58 Å

Foldseek 3Di:
DDDDDDDDDDDDDDDDDDDDDDDDDDDDPDPPDPDDPDDDVVNVQVVQFDDDPDDCPDPLLVVLLVVLVVLVVVVVVLLVVLVVFADPVLVVVQVVVVADFQVVLVVLLADPPWDWAWWLQLAQPPPDPVADCGSQQWIWTWGAFLLAIAIEITGGCSGVHSAHDLSNLVVLVLSLVLCQLQLHAYEYEAGYPYYDVVRCVSAPDDPSHPVVNLVSLLVSVVVVRFQEYEQQAEQEASSLSSLLSGPAFEYEAPGGFHDNHAQVVCCVPPVDRDHRCRHGGPCCCCPPVVSHVYYAHHSSSSSVVRSVVVNPDPFDRQPPPDPDDFAAAPDALSSLSSLQGLPLVDWRPFLVLCRRQFTPSGWAWDPCVWQPQWTWTWTHFSNQIAIETEGTEEGALRVLQVQLVRLVVCLVVLHEYEFEDSYQYYDDDDVSVVSVSVVSLVSLLVSLQPRPHAYEYEHRAEAEASNCSSRDFPVSDHSFYEYEQSYFYYNHQLVVQCVVCVVVVHHSDPVVSVVNVVCGGPSNCSNNPSGRYYDHSSCPNVSVVVSVVSSNGDDPPPPPPDPPDDDDDDDDDDDDDDDDDDDDPDDPDDDDDDDDDQDAFQEEEELDAFLQLVLLLVLCVVVNHQYAYEDEPLCCPWPSQVSHPRYYYLYDLLSSLVLVVSLVSCVVSVGQEYEHGDPRCLLPLVSLVVCVVSRHQYLFWHSQLSVQQLFPVSLVVLLVVLVAFAFDKDDDPDLDQVVRLVSCVVSDDFKKKAFRNDDLCFLIDTDRDSVCSSVRLVVSQVRCCVPPVDSDIMMGYDFDFKWKKKWKKAFAPVLDIFTLAIKTQQCAQSPHGFKIKPHAPPQDPVLRVVNGVSFSSSCSSSVTHAIKMFIWIAHPVPRDIHTDGIGRHDDPPCVFSCQLQVDDSSNQSSQRSSRHGGPDDHVSSVVSNLVFEMKMKGFKFLFAVLVVGDHAWWAFCDWDFFDDDSFWDKRATDDHGRIGDLSAGGGGIMIMGGDNYPLVRLVVVLVRLLRIDTDTTDICSLLSNQCSVDPCVSNSSGHNCVCVVCVCSSNPDDDDDQVQVVCQVLQVVLAVCVVPPDPDDQDPPGDDPDPDDDQKDKWWKFFPSDPPGWIKIKIWGDPDPQFIKIFIDTDVDTDIFHGKGWDDHPQWIWIDTPVDIWIWGWDDDPQWIWISTSSDTTIMGTDDDPVVCVVVVDDDQVFFDWDQAWWAWQAAPDAQFDWDAFQQFGTWTDTSRDIDTDGHNHTAGWNDQPDHHGDTDGHGHTGTGGDDDDD

Sequence (1271 aa):
MSTFQASRGVLRLSRSITKLQPPLNLHLRIASRNVATHTLPSQANAISVLPTIIDPSSEEYKENARQMGTVISRLEELTKKIQLGGSQKAREKHIARNKMLPRDRVAALVDPGTSFLELSALAGLEMYPEAEVPAGGIITGVGVIEGVTCVVVANDSTVKGGTYFPITVKKHLRAQAIAQENNLPCVYLVDSGGANLPNQADVFPDREHFGRIFYNQARMSSMGIPQISVVMGPCTAGGAYVPAMSDESIIVDGQGHIFLAGPPLVKAATGEVVSAEDLGGGKMHTSVSGVTDYLAVDDAHAIVLARRSISNLNWPKKQFPPPTAYEEPLYDPEELVGIASTNLRKPLPIHEIIARIVDGSVFSEFKRDYGSSLVTGFAHIYGHKVGIIANNGILFSNSSLKGAHFIELCCQRQIPLIFLQNISGFMVGTDAEREGIAKNGAKLVTAVACANVPKFTVVVGASNGAGNYGMCGRAYSPRFLWMWPNAKIGVMGSEQLTAVMEAVGKAADPELKERIDRESEAVFSSARLWDDGIIPPSHTRRVLGLSLIASLGGKNEPVATNSAELRAIPMLPASRTRAFARAITAIQNRHLSTNPSTTPIASVLIANRGEIALRVGRTASELGVRCTTIYTDPDLHSQHALSSPFAVNLGAPNAYLDGERIIKVAKEQGCEALHPGYGFLSENSAFAKRCVEEGLVFIGPPWKAIEAMGNKSRSKEIMIAAGVPCIPGYHGKNQDPEYLLQESRKIGFPVMVKAVKGGGGKGMRIALTEDEFLSKLESAKSEGRNSFGDDEMLVEKYISTPRHIEVQVFADKYGNAVALGERDCSLQRRHQKVLEEAPAPNLAEDIRQDLWEKARAAALAVQYEGAGTVEFIFDNDTNEFFFMEMNTRLQVEHPVTEEITGEDLVSWQFKVAAGEPLPLDQATITQRIAERGWAIEARIYAENPGQNFMPDSGKLIHLRTPQTSDSVRIDAGFIQGDTVSSAYDGMIAKLIVSGPTREVALRKLHAALQNYEVVGLNTNIEFLKKICKSPAFIRGEVETGYIQKYNDELFAPEAVEPETFAQAALGILAKESLEKGADFPTGPHGLAVGFSARNERQFLFVGSSDSESKRFSVTINQSGQKLYNVQVKGPGIDESYENVVCEGGAPSISTFYPHTRIESTIITDGDKFTIFQQGKQTQLRLTTPSWYEKALGLKDVTNSVLAPMPCKVLRNEVKEGDEVEKDQALVVIESMKMETVIRSPQKGVISKLVHKEGDICKAGTVLVLFEEHEE